Protein 2DEB (pdb70)

Solvent-accessible surface area: 50734 Å² total

Structure (mmCIF, N/CA/C/O backbone):
data_2DEB
#
_entry.id   2DEB
#
_cell.length_a   95.180
_cell.length_b   97.290
_cell.length_c   310.440
_cell.angle_alpha   90.00
_cell.angle_beta   90.00
_cell.angle_gamma   90.00
#
_symmetry.space_group_name_H-M   'C 2 2 21'
#
loop_
_entity.id
_entity.type
_entity.pdbx_description
1 polymer 'Carnitine O-palmitoyltransferase II, mitochondrial'
2 non-polymer 'COENZYME A'
3 non-polymer 'PALMITIC ACID'
4 non-polymer 'octyl beta-D-glucopyranoside'
5 water water
#
loop_
_atom_site.group_PDB
_atom_site.id
_atom_site.type_symbol
_atom_site.label_atom_id
_atom_site.label_alt_id
_atom_site.label_comp_id
_atom_site.label_asym_id
_atom_site.label_entity_id
_atom_site.label_seq_id
_atom_site.pdbx_PDB_ins_code
_atom_site.Cartn_x
_atom_site.Cartn_y
_atom_site.Cartn_z
_atom_site.occupancy
_atom_site.B_iso_or_equiv
_atom_site.auth_seq_id
_atom_site.auth_comp_id
_atom_site.auth_asym_id
_atom_site.auth_atom_id
_atom_site.pdbx_PDB_model_num
ATOM 1 N N . ASP A 1 27 ? 24.189 -26.915 61.592 1.00 45.45 32 ASP A N 1
ATOM 2 C CA . ASP A 1 27 ? 23.234 -26.491 62.664 1.00 42.31 32 ASP A CA 1
ATOM 3 C C . ASP A 1 27 ? 22.364 -25.317 62.201 1.00 39.34 32 ASP A C 1
ATOM 4 O O . ASP A 1 27 ? 22.368 -24.969 61.022 1.00 38.70 32 ASP A O 1
ATOM 9 N N . ASP A 1 28 ? 21.609 -24.721 63.125 1.00 32.03 33 ASP A N 1
ATOM 10 C CA . ASP A 1 28 ? 20.698 -23.635 62.798 1.00 30.35 33 ASP A CA 1
ATOM 11 C C . ASP A 1 28 ? 21.318 -22.261 63.051 1.00 22.92 33 ASP A C 1
ATOM 12 O O . ASP A 1 28 ? 20.601 -21.279 63.235 1.00 25.46 33 ASP A O 1
ATOM 17 N N . TYR A 1 29 ? 22.650 -22.192 63.020 1.00 22.85 34 TYR A N 1
ATOM 18 C CA . TYR A 1 29 ? 23.366 -20.926 63.211 1.00 19.83 34 TYR A CA 1
ATOM 19 C C . TYR A 1 29 ? 24.136 -20.555 61.959 1.00 20.69 34 TYR A C 1
ATOM 20 O O . TYR A 1 29 ? 24.681 -21.429 61.273 1.00 23.24 34 TYR A O 1
ATOM 29 N N . LEU A 1 30 ? 24.197 -19.258 61.671 1.00 16.03 35 LEU A N 1
ATOM 30 C CA . LEU A 1 30 ? 24.861 -18.784 60.471 1.00 15.79 35 LEU A CA 1
ATOM 31 C C . LEU A 1 30 ? 26.276 -18.255 60.748 1.00 19.37 35 LEU A C 1
ATOM 32 O O . LEU A 1 30 ? 26.944 -17.761 59.839 1.00 18.16 35 LEU A O 1
ATOM 37 N N . GLN A 1 31 ? 26.712 -18.361 62.003 1.00 17.34 36 GLN A N 1
ATOM 38 C CA . GLN A 1 31 ? 28.078 -18.037 62.388 1.00 17.57 36 GLN A CA 1
ATOM 39 C C . GLN A 1 31 ? 28.398 -18.792 63.662 1.00 16.64 36 GLN A C 1
ATOM 40 O O . GLN A 1 31 ? 27.494 -19.132 64.423 1.00 16.58 36 GLN A O 1
ATOM 46 N N . HIS A 1 32 ? 29.685 -19.053 63.885 1.00 20.13 37 HIS A N 1
ATOM 47 C CA . HIS A 1 32 ? 30.133 -19.866 65.006 1.00 19.53 37 HIS A CA 1
ATOM 48 C C . HIS A 1 32 ? 31.340 -19.212 65.689 1.00 21.84 37 HIS A C 1
ATOM 49 O O . HIS A 1 32 ? 32.428 -19.783 65.764 1.00 25.85 37 HIS A O 1
ATOM 56 N N . SER A 1 33 ? 31.132 -18.003 66.193 1.00 19.41 38 SER A N 1
ATOM 57 C CA . SER A 1 33 ? 32.194 -17.227 66.830 1.00 17.44 38 SER A CA 1
ATOM 58 C C . SER A 1 33 ? 32.705 -17.868 68.112 1.00 17.73 38 SER A C 1
ATOM 59 O O . SER A 1 33 ? 31.914 -18.171 68.989 1.00 21.03 38 SER A O 1
ATOM 62 N N . ILE A 1 34 ? 34.020 -18.046 68.225 1.00 24.95 39 ILE A N 1
ATOM 63 C CA . ILE A 1 34 ? 34.605 -18.484 69.495 1.00 23.62 39 ILE A CA 1
ATOM 64 C C . ILE A 1 34 ? 34.725 -17.320 70.496 1.00 21.71 39 ILE A C 1
ATOM 65 O O . ILE A 1 34 ? 34.809 -17.550 71.707 1.00 22.98 39 ILE A O 1
ATOM 70 N N . VAL A 1 35 ? 34.717 -16.079 69.997 1.00 20.64 40 VAL A N 1
ATOM 71 C CA . VAL A 1 35 ? 34.638 -14.898 70.853 1.00 19.17 40 VAL A CA 1
ATOM 72 C C . VAL A 1 35 ? 33.160 -14.549 71.077 1.00 16.68 40 VAL A C 1
ATOM 73 O O . VAL A 1 35 ? 32.446 -14.320 70.101 1.00 17.47 40 VAL A O 1
ATOM 77 N N . PRO A 1 36 ? 32.696 -14.527 72.345 1.00 16.06 41 PRO A N 1
ATOM 78 C CA . PRO A 1 36 ? 31.281 -14.215 72.585 1.00 14.42 41 PRO A CA 1
ATOM 79 C C . PRO A 1 36 ? 30.884 -12.903 71.931 1.00 17.15 41 PRO A C 1
ATOM 80 O O . PRO A 1 36 ? 31.628 -11.951 72.000 1.00 14.40 41 PRO A O 1
ATOM 84 N N . THR A 1 37 ? 29.704 -12.853 71.320 1.00 14.17 42 THR A N 1
ATOM 85 C CA . THR A 1 37 ? 29.268 -11.637 70.615 1.00 13.50 42 THR A CA 1
ATOM 86 C C . THR A 1 37 ? 29.517 -10.363 71.416 1.00 13.71 42 THR A C 1
ATOM 87 O O . THR A 1 37 ? 29.994 -9.354 70.862 1.00 14.11 42 THR A O 1
ATOM 99 N N . HIS A 1 39 ? 31.580 -9.715 73.892 1.00 13.05 44 HIS A N 1
ATOM 100 C CA . HIS A 1 39 ? 32.848 -9.809 74.629 1.00 14.13 44 HIS A CA 1
ATOM 101 C C . HIS A 1 39 ? 33.495 -8.475 74.970 1.00 21.17 44 HIS A C 1
ATOM 102 O O . HIS A 1 39 ? 34.174 -8.350 75.992 1.00 19.46 44 HIS A O 1
ATOM 109 N N . TYR A 1 40 ? 33.309 -7.485 74.107 1.00 13.54 45 TYR A N 1
ATOM 110 C CA . TYR A 1 40 ? 33.988 -6.189 74.227 1.00 16.71 45 TYR A CA 1
ATOM 111 C C . TYR A 1 40 ? 33.149 -5.116 74.885 1.00 17.35 45 TYR A C 1
ATOM 112 O O . TYR A 1 40 ? 33.632 -4.008 75.120 1.00 16.66 45 TYR A O 1
ATOM 121 N N . GLN A 1 41 ? 31.889 -5.412 75.168 1.00 15.52 46 GLN A N 1
ATOM 122 C CA . GLN A 1 41 ? 30.971 -4.371 75.575 1.00 15.96 46 GLN A CA 1
ATOM 123 C C . GLN A 1 41 ? 31.345 -3.703 76.898 1.00 18.36 46 GLN A C 1
ATOM 124 O O . GLN A 1 41 ? 31.177 -2.502 77.033 1.00 17.54 46 GLN A O 1
ATOM 130 N N . ASP A 1 42 ? 31.877 -4.473 77.853 1.00 17.51 47 ASP A N 1
ATOM 131 C CA . ASP A 1 42 ? 32.159 -3.942 79.186 1.00 21.01 47 ASP A CA 1
ATOM 132 C C . ASP A 1 42 ? 33.326 -2.959 79.188 1.00 22.70 47 ASP A C 1
ATOM 133 O O . ASP A 1 42 ? 33.407 -2.104 80.071 1.00 27.00 47 ASP A O 1
ATOM 138 N N . SER A 1 43 ? 34.220 -3.078 78.210 1.00 19.34 48 SER A N 1
ATOM 139 C CA . SER A 1 43 ? 35.451 -2.291 78.198 1.00 19.69 48 SER A CA 1
ATOM 140 C C . SER A 1 43 ? 35.545 -1.267 77.077 1.00 19.49 48 SER A C 1
ATOM 141 O O . SER A 1 43 ? 36.603 -0.691 76.856 1.00 19.73 48 SER A O 1
ATOM 144 N N . LEU A 1 44 ? 34.443 -1.017 76.372 1.00 17.31 49 LEU A N 1
ATOM 145 C CA . LEU A 1 44 ? 34.461 0.036 75.359 1.00 13.69 49 LEU A CA 1
ATOM 146 C C . LEU A 1 44 ? 34.773 1.404 75.983 1.00 15.11 49 LEU A C 1
ATOM 147 O O . LEU A 1 44 ? 34.297 1.721 77.094 1.00 16.40 49 LEU A O 1
ATOM 152 N N . PRO A 1 45 ? 35.566 2.217 75.274 1.00 17.49 50 PRO A N 1
ATOM 153 C CA . PRO A 1 45 ? 35.898 3.533 75.801 1.00 18.01 50 PRO A CA 1
ATOM 154 C C . PRO A 1 45 ? 34.704 4.468 75.841 1.00 19.02 50 PRO A C 1
ATOM 155 O O . PRO A 1 45 ? 33.782 4.346 75.041 1.00 17.42 50 PRO A O 1
ATOM 159 N N . ARG A 1 46 ? 34.747 5.418 76.757 1.00 19.69 51 ARG A N 1
ATOM 160 C CA . ARG A 1 46 ? 33.681 6.388 76.915 1.00 18.29 51 ARG A CA 1
ATOM 161 C C . ARG A 1 46 ? 33.675 7.424 75.799 1.00 17.71 51 ARG A C 1
ATOM 162 O O . ARG A 1 46 ? 34.734 7.871 75.352 1.00 19.91 51 ARG A O 1
ATOM 175 N N . LEU A 1 47 ? 32.471 7.823 75.381 1.00 15.49 52 LEU A N 1
ATOM 176 C CA . LEU A 1 47 ? 32.332 8.817 74.312 1.00 16.64 52 LEU A CA 1
ATOM 177 C C . LEU A 1 47 ? 32.846 10.174 74.801 1.00 14.85 52 LEU A C 1
ATOM 178 O O . LEU A 1 47 ? 32.344 10.703 75.790 1.00 17.09 52 LEU A O 1
ATOM 183 N N . PRO A 1 48 ? 33.854 10.738 74.113 1.00 16.54 53 PRO A N 1
ATOM 184 C CA . PRO A 1 48 ? 34.343 12.054 74.505 1.00 16.63 53 PRO A CA 1
ATOM 185 C C . PRO A 1 48 ? 33.338 13.168 74.329 1.00 20.86 53 PRO A C 1
ATOM 186 O O . PRO A 1 48 ? 32.469 13.093 73.459 1.00 16.92 53 PRO A O 1
ATOM 190 N N . ILE A 1 49 ? 33.468 14.190 75.168 1.00 19.21 54 ILE A N 1
ATOM 191 C CA . ILE A 1 49 ? 32.757 15.456 74.991 1.00 17.32 54 ILE A CA 1
ATOM 192 C C . ILE A 1 49 ? 33.818 16.483 74.605 1.00 20.74 54 ILE A C 1
ATOM 193 O O . ILE A 1 49 ? 34.809 16.630 75.313 1.00 17.99 54 ILE A O 1
ATOM 198 N N . PRO A 1 50 ? 33.628 17.192 73.485 1.00 14.38 55 PRO A N 1
ATOM 199 C CA . PRO A 1 50 ? 34.606 18.192 73.075 1.00 17.32 55 PRO A CA 1
ATOM 200 C C . PRO A 1 50 ? 34.765 19.349 74.067 1.00 15.16 55 PRO A C 1
ATOM 201 O O . PRO A 1 50 ? 33.888 19.585 74.888 1.00 16.75 55 PRO A O 1
ATOM 205 N N . LYS A 1 51 ? 35.891 20.049 73.970 1.00 21.23 56 LYS A N 1
ATOM 206 C CA . LYS A 1 51 ? 36.055 21.339 74.629 1.00 21.80 56 LYS A CA 1
ATOM 207 C C . LYS A 1 51 ? 35.080 22.345 74.007 1.00 19.64 56 LYS A C 1
ATOM 208 O O . LYS A 1 51 ? 34.884 22.347 72.793 1.00 17.52 56 LYS A O 1
ATOM 214 N N . LEU A 1 52 ? 34.468 23.196 74.819 1.00 18.81 57 LEU A N 1
ATOM 215 C CA . LEU A 1 52 ? 33.476 24.129 74.309 1.00 15.81 57 LEU A CA 1
ATOM 216 C C . LEU A 1 52 ? 34.079 25.074 73.270 1.00 21.59 57 LEU A C 1
ATOM 217 O O . LEU A 1 52 ? 33.445 25.349 72.261 1.00 18.33 57 LEU A O 1
ATOM 222 N N . GLU A 1 53 ? 35.309 25.543 73.500 1.00 20.29 58 GLU A N 1
ATOM 223 C CA . GLU A 1 53 ? 36.018 26.373 72.521 1.00 21.22 58 GLU A CA 1
ATOM 224 C C . GLU A 1 53 ? 36.124 25.720 71.143 1.00 19.53 58 GLU A C 1
ATOM 225 O O . GLU A 1 53 ? 35.975 26.386 70.131 1.00 18.13 58 GLU A O 1
ATOM 231 N N . ASP A 1 54 ? 36.367 24.413 71.106 1.00 17.74 59 ASP A N 1
ATOM 232 C CA . ASP A 1 54 ? 36.504 23.695 69.826 1.00 18.22 59 ASP A CA 1
ATOM 233 C C . ASP A 1 54 ? 35.154 23.596 69.133 1.00 17.05 59 ASP A C 1
ATOM 234 O O . ASP A 1 54 ? 35.062 23.790 67.922 1.00 16.68 59 ASP A O 1
ATOM 239 N N . THR A 1 55 ? 34.117 23.286 69.901 1.00 16.42 60 THR A N 1
ATOM 240 C CA . THR A 1 55 ? 32.761 23.168 69.367 1.00 15.09 60 THR A CA 1
ATOM 241 C C . THR A 1 55 ? 32.293 24.485 68.767 1.00 16.16 60 THR A C 1
ATOM 242 O O . THR A 1 55 ? 31.684 24.501 67.698 1.00 16.59 60 THR A O 1
ATOM 254 N N . LYS A 1 57 ? 34.285 26.896 67.529 1.00 16.31 62 LYS A N 1
ATOM 255 C CA . LYS A 1 57 ? 35.085 27.121 66.324 1.00 17.40 62 LYS A CA 1
ATOM 256 C C . LYS A 1 57 ? 34.571 26.272 65.157 1.00 15.87 62 LYS A C 1
ATOM 257 O O . LYS A 1 57 ? 34.496 26.734 64.026 1.00 18.55 62 LYS A O 1
ATOM 263 N N . ARG A 1 58 ? 34.222 25.025 65.447 1.00 14.78 63 ARG A N 1
ATOM 264 C CA . ARG A 1 58 ? 33.729 24.110 64.410 1.00 13.82 63 ARG A CA 1
ATOM 265 C C . ARG A 1 58 ? 32.352 24.520 63.906 1.00 17.08 63 ARG A C 1
ATOM 266 O O . ARG A 1 58 ? 32.080 24.477 62.713 1.00 14.50 63 ARG A O 1
ATOM 274 N N . TYR A 1 59 ? 31.485 24.935 64.817 1.00 13.30 64 TYR A N 1
ATOM 275 C CA . TYR A 1 59 ? 30.173 25.460 64.447 1.00 12.36 64 TYR A CA 1
ATOM 276 C C . TYR A 1 59 ? 30.353 26.647 63.501 1.00 17.73 64 TYR A C 1
ATOM 277 O O . TYR A 1 59 ? 29.705 26.716 62.457 1.00 17.87 64 TYR A O 1
ATOM 286 N N . LEU A 1 60 ? 31.239 27.577 63.856 1.00 15.62 65 LEU A N 1
ATOM 287 C CA . LEU A 1 60 ? 31.450 28.728 63.011 1.00 15.25 65 LEU A CA 1
ATOM 288 C C . LEU A 1 60 ? 32.081 28.347 61.683 1.00 15.83 65 LEU A C 1
ATOM 289 O O . LEU A 1 60 ? 31.728 28.939 60.665 1.00 17.57 65 LEU A O 1
ATOM 294 N N . ASN A 1 61 ? 33.018 27.402 61.682 1.00 15.48 66 ASN A N 1
ATOM 295 C CA . ASN A 1 61 ? 33.634 26.918 60.435 1.00 16.32 66 ASN A CA 1
ATOM 296 C C . ASN A 1 61 ? 32.587 26.369 59.461 1.00 16.76 66 ASN A C 1
ATOM 297 O O . ASN A 1 61 ? 32.670 26.617 58.257 1.00 16.71 66 ASN A O 1
ATOM 302 N N . ALA A 1 62 ? 31.609 25.647 59.994 1.00 16.18 67 ALA A N 1
ATOM 303 C CA . ALA A 1 62 ? 30.515 25.109 59.190 1.00 15.71 67 ALA A CA 1
ATOM 304 C C . ALA A 1 62 ? 29.529 26.187 58.753 1.00 16.80 67 ALA A C 1
ATOM 305 O O . ALA A 1 62 ? 28.849 26.025 57.740 1.00 16.17 67 ALA A O 1
ATOM 307 N N . GLN A 1 63 ? 29.428 27.274 59.513 1.00 14.70 68 GLN A N 1
ATOM 308 C CA . GLN A 1 63 ? 28.531 28.373 59.172 1.00 14.33 68 GLN A CA 1
ATOM 309 C C . GLN A 1 63 ? 29.134 29.265 58.089 1.00 15.59 68 GLN A C 1
ATOM 310 O O . GLN A 1 63 ? 28.404 29.899 57.342 1.00 16.89 68 GLN A O 1
ATOM 316 N N . LYS A 1 64 ? 30.462 29.320 58.010 1.00 16.23 69 LYS A N 1
ATOM 317 C CA . LYS A 1 64 ? 31.119 30.258 57.091 1.00 18.59 69 LYS A CA 1
ATOM 318 C C . LYS A 1 64 ? 30.610 30.180 55.638 1.00 16.81 69 LYS A C 1
ATOM 319 O O . LYS A 1 64 ? 30.304 31.218 55.035 1.00 17.92 69 LYS A O 1
ATOM 325 N N . PRO A 1 65 ? 30.533 28.960 55.058 1.00 17.69 70 PRO A N 1
ATOM 326 C CA . PRO A 1 65 ? 29.996 28.849 53.686 1.00 18.45 70 PRO A CA 1
ATOM 327 C C . PRO A 1 65 ? 28.506 29.175 53.526 1.00 19.66 70 PRO A C 1
ATOM 328 O O . PRO A 1 65 ? 28.055 29.420 52.401 1.00 17.92 70 PRO A O 1
ATOM 332 N N . LEU A 1 66 ? 27.754 29.168 54.627 1.00 17.69 71 LEU A N 1
ATOM 333 C CA . LEU A 1 66 ? 26.299 29.246 54.589 1.00 17.65 71 LEU A CA 1
ATOM 334 C C . LEU A 1 66 ? 25.749 30.644 54.770 1.00 19.14 71 LEU A C 1
ATOM 335 O O . LEU A 1 66 ? 24.624 30.936 54.330 1.00 20.84 71 LEU A O 1
ATOM 340 N N . LEU A 1 67 ? 26.494 31.479 55.484 1.00 19.03 72 LEU A N 1
ATOM 341 C CA . LEU A 1 67 ? 25.999 32.780 55.883 1.00 19.43 72 LEU A CA 1
ATOM 342 C C . LEU A 1 67 ? 26.705 33.884 55.122 1.00 19.18 72 LEU A C 1
ATOM 343 O O . LEU A 1 67 ? 27.880 33.764 54.777 1.00 23.09 72 LEU A O 1
ATOM 348 N N . ASP A 1 68 ? 25.993 34.976 54.888 1.00 23.44 73 ASP A N 1
ATOM 349 C CA . ASP A 1 68 ? 26.643 36.170 54.380 1.00 24.77 73 ASP A CA 1
ATOM 350 C C . ASP A 1 68 ? 27.441 36.809 55.518 1.00 24.25 73 ASP A C 1
ATOM 351 O O . ASP A 1 68 ? 27.268 36.451 56.689 1.00 22.68 73 ASP A O 1
ATOM 356 N N . ASP A 1 69 ? 28.334 37.731 55.173 1.00 26.44 74 ASP A N 1
ATOM 357 C CA . ASP A 1 69 ? 29.226 38.354 56.166 1.00 26.98 74 ASP A CA 1
ATOM 358 C C . ASP A 1 69 ? 28.487 38.942 57.379 1.00 24.64 74 ASP A C 1
ATOM 359 O O . ASP A 1 69 ? 28.924 38.769 58.514 1.00 24.33 74 ASP A O 1
ATOM 364 N N . SER A 1 70 ? 27.369 39.615 57.128 1.00 24.32 75 SER A N 1
ATOM 365 C CA . SER A 1 70 ? 26.568 40.246 58.165 1.00 26.64 75 SER A CA 1
ATOM 366 C C . SER A 1 70 ? 25.967 39.228 59.131 1.00 26.56 75 SER A C 1
ATOM 367 O O . SER A 1 70 ? 26.008 39.415 60.345 1.00 23.77 75 SER A O 1
ATOM 370 N N . GLN A 1 71 ? 25.386 38.168 58.572 1.00 22.81 76 GLN A N 1
ATOM 371 C CA . GLN A 1 71 ? 24.808 37.081 59.359 1.00 22.93 76 GLN A CA 1
ATOM 372 C C . GLN A 1 71 ? 25.888 36.387 60.175 1.00 16.90 76 GLN A C 1
ATOM 373 O O . GLN A 1 71 ? 25.680 36.070 61.354 1.00 20.02 76 GLN A O 1
ATOM 379 N N . PHE A 1 72 ? 27.032 36.147 59.553 1.00 17.22 77 PHE A N 1
ATOM 380 C CA . PHE A 1 72 ? 28.126 35.464 60.225 1.00 17.66 77 PHE A CA 1
ATOM 381 C C . PHE A 1 72 ? 28.639 36.270 61.418 1.00 18.90 77 PHE A C 1
ATOM 382 O O . PHE A 1 72 ? 28.853 35.714 62.488 1.00 20.35 77 PHE A O 1
ATOM 390 N N . ARG A 1 73 ? 28.835 37.573 61.240 1.00 22.23 78 ARG A N 1
ATOM 391 C CA . ARG A 1 73 ? 29.214 38.428 62.366 1.00 20.30 78 ARG A CA 1
ATOM 392 C C . ARG A 1 73 ? 28.216 38.366 63.524 1.00 21.09 78 ARG A C 1
ATOM 393 O O . ARG A 1 73 ? 28.617 38.344 64.689 1.00 24.51 78 ARG A O 1
ATOM 401 N N . ARG A 1 74 ? 26.923 38.333 63.213 1.00 19.83 79 ARG A N 1
ATOM 402 C CA . ARG A 1 74 ? 25.897 38.198 64.245 1.00 23.64 79 ARG A CA 1
ATOM 403 C C . ARG A 1 74 ? 26.005 36.864 64.991 1.00 20.13 79 ARG A C 1
ATOM 404 O O . ARG A 1 74 ? 25.925 36.813 66.212 1.00 22.33 79 ARG A O 1
ATOM 412 N N . THR A 1 75 ? 26.167 35.775 64.250 1.00 19.67 80 THR A N 1
ATOM 413 C CA . THR A 1 75 ? 26.303 34.458 64.864 1.00 20.59 80 THR A CA 1
ATOM 414 C C . THR A 1 75 ? 27.588 34.354 65.689 1.00 22.22 80 THR A C 1
ATOM 415 O O . THR A 1 75 ? 27.591 33.755 66.765 1.00 24.44 80 THR A O 1
ATOM 419 N N . GLU A 1 76 ? 28.656 34.960 65.190 1.00 20.46 81 GLU A N 1
ATOM 420 C CA . GLU A 1 76 ? 29.946 35.022 65.878 1.00 21.76 81 GLU A CA 1
ATOM 421 C C . GLU A 1 76 ? 29.775 35.682 67.245 1.00 21.34 81 GLU A C 1
ATOM 422 O O . GLU A 1 76 ? 30.318 35.209 68.237 1.00 23.59 81 GLU A O 1
ATOM 428 N N . ALA A 1 77 ? 28.999 36.760 67.282 1.00 24.02 82 ALA A N 1
ATOM 429 C CA . ALA A 1 77 ? 28.751 37.489 68.522 1.00 22.98 82 ALA A CA 1
ATOM 430 C C . ALA A 1 77 ? 27.944 36.649 69.500 1.00 25.44 82 ALA A C 1
ATOM 431 O O . ALA A 1 77 ? 28.239 36.631 70.694 1.00 25.89 82 ALA A O 1
ATOM 433 N N . LEU A 1 78 ? 26.942 35.923 68.999 1.00 24.64 83 LEU A N 1
ATOM 434 C CA . LEU A 1 78 ? 26.153 35.031 69.861 1.00 24.91 83 LEU A CA 1
ATOM 435 C C . LEU A 1 78 ? 27.000 33.889 70.404 1.00 18.83 83 LEU A C 1
ATOM 436 O O . LEU A 1 78 ? 26.826 33.479 71.558 1.00 20.67 83 LEU A O 1
ATOM 441 N N . CYS A 1 79 ? 27.924 33.391 69.580 1.00 19.40 84 CYS A N 1
ATOM 442 C CA . CYS A 1 79 ? 28.831 32.313 69.990 1.00 19.07 84 CYS A CA 1
ATOM 443 C C . CYS A 1 79 ? 29.748 32.757 71.127 1.00 23.09 84 CYS A C 1
ATOM 444 O O . CYS A 1 79 ? 29.976 32.015 72.078 1.00 25.63 84 CYS A O 1
ATOM 447 N N . LYS A 1 80 ? 30.261 33.979 71.009 1.00 24.89 85 LYS A N 1
ATOM 448 C CA . LYS A 1 80 ? 31.093 34.575 72.051 1.00 25.46 85 LYS A CA 1
ATOM 449 C C . LYS A 1 80 ? 30.333 34.697 73.371 1.00 23.14 85 LYS A C 1
ATOM 450 O O . LYS A 1 80 ? 30.862 34.334 74.415 1.00 27.93 85 LYS A O 1
ATOM 456 N N . ASN A 1 81 ? 29.106 35.200 73.317 1.00 21.97 86 ASN A N 1
ATOM 457 C CA . ASN A 1 81 ? 28.250 35.313 74.511 1.00 22.45 86 ASN A CA 1
ATOM 458 C C . ASN A 1 81 ? 27.903 33.944 75.112 1.00 23.26 86 ASN A C 1
ATOM 459 O O . ASN A 1 81 ? 27.892 33.766 76.327 1.00 26.11 86 ASN A O 1
ATOM 464 N N . PHE A 1 82 ? 27.612 32.974 74.251 1.00 22.01 87 PHE A N 1
ATOM 465 C CA . PHE A 1 82 ? 27.291 31.615 74.710 1.00 20.54 87 PHE A CA 1
ATOM 466 C C . PHE A 1 82 ? 28.464 30.978 75.437 1.00 20.92 87 PHE A C 1
ATOM 467 O O . PHE A 1 82 ? 28.307 30.385 76.514 1.00 20.75 87 PHE A O 1
ATOM 475 N N . GLU A 1 83 ? 29.640 31.082 74.828 1.00 19.40 88 GLU A N 1
ATOM 476 C CA . GLU A 1 83 ? 30.835 30.419 75.313 1.00 21.44 88 GLU A CA 1
ATOM 477 C C . GLU A 1 83 ? 31.308 30.988 76.652 1.00 24.46 88 GLU A C 1
ATOM 478 O O . GLU A 1 83 ? 31.941 30.281 77.425 1.00 26.56 88 GLU A O 1
ATOM 484 N N . THR A 1 84 ? 31.003 32.259 76.905 1.00 24.27 89 THR A N 1
ATOM 485 C CA . THR A 1 84 ? 31.400 32.922 78.156 1.00 26.10 89 THR A CA 1
ATOM 486 C C . THR A 1 84 ? 30.303 32.907 79.224 1.00 28.12 89 THR A C 1
ATOM 487 O O . THR A 1 84 ? 30.577 33.179 80.403 1.00 27.59 89 THR A O 1
ATOM 491 N N . GLY A 1 85 ? 29.071 32.588 78.830 1.00 21.60 90 GLY A N 1
ATOM 492 C CA . GLY A 1 85 ? 27.922 32.704 79.715 1.00 23.39 90 GLY A CA 1
ATOM 493 C C . GLY A 1 85 ? 27.166 31.404 79.893 1.00 20.33 90 GLY A C 1
ATOM 494 O O . GLY A 1 85 ? 27.689 30.447 80.456 1.00 22.75 90 GLY A O 1
ATOM 495 N N . VAL A 1 86 ? 25.931 31.372 79.412 1.00 20.34 91 VAL A N 1
ATOM 496 C CA . VAL A 1 86 ? 25.047 30.242 79.659 1.00 18.96 91 VAL A CA 1
ATOM 497 C C . VAL A 1 86 ? 25.600 28.916 79.100 1.00 17.96 91 VAL A C 1
ATOM 498 O O . VAL A 1 86 ? 25.469 27.869 79.739 1.00 16.88 91 VAL A O 1
ATOM 502 N N . GLY A 1 87 ? 26.227 28.959 77.927 1.00 18.37 92 GLY A N 1
ATOM 503 C CA . GLY A 1 87 ? 26.836 27.773 77.346 1.00 18.23 92 GLY A CA 1
ATOM 504 C C . GLY A 1 87 ? 27.956 27.217 78.191 1.00 17.32 92 GLY A C 1
ATOM 505 O O . GLY A 1 87 ? 28.053 26.012 78.372 1.00 17.10 92 GLY A O 1
ATOM 506 N N . LYS A 1 88 ? 28.808 28.096 78.723 1.00 17.38 93 LYS A N 1
ATOM 507 C CA . LYS A 1 88 ? 29.861 27.666 79.653 1.00 21.71 93 LYS A CA 1
ATOM 508 C C . LYS A 1 88 ? 29.263 26.910 80.838 1.00 14.38 93 LYS A C 1
ATOM 509 O O . LYS A 1 88 ? 29.770 25.865 81.256 1.00 15.92 93 LYS A O 1
ATOM 515 N N . GLU A 1 89 ? 28.172 27.444 81.376 1.00 17.15 94 GLU A N 1
ATOM 516 C CA . GLU A 1 89 ? 27.516 26.820 82.511 1.00 17.27 94 GLU A CA 1
ATOM 517 C C . GLU A 1 89 ? 26.833 25.492 82.170 1.00 17.40 94 GLU A C 1
ATOM 518 O O . GLU A 1 89 ? 26.974 24.503 82.893 1.00 19.43 94 GLU A O 1
ATOM 524 N N . LEU A 1 90 ? 26.121 25.451 81.051 1.00 16.16 95 LEU A N 1
ATOM 525 C CA . LEU A 1 90 ? 25.552 24.185 80.566 1.00 17.69 95 LEU A CA 1
ATOM 526 C C . LEU A 1 90 ? 26.620 23.117 80.334 1.00 14.89 95 LEU A C 1
ATOM 527 O O . LEU A 1 90 ? 26.405 21.939 80.607 1.00 17.58 95 LEU A O 1
ATOM 532 N N . HIS A 1 91 ? 27.764 23.518 79.805 1.00 15.72 96 HIS A N 1
ATOM 533 C CA . HIS A 1 91 ? 28.830 22.582 79.510 1.00 15.80 96 HIS A CA 1
ATOM 534 C C . HIS A 1 91 ? 29.421 22.006 80.799 1.00 15.22 96 HIS A C 1
ATOM 535 O O . HIS A 1 91 ? 29.647 20.798 80.916 1.00 16.81 96 HIS A O 1
ATOM 542 N N . ALA A 1 92 ? 29.648 22.887 81.769 1.00 18.54 97 ALA A N 1
ATOM 543 C CA . ALA A 1 92 ? 30.124 22.465 83.072 1.00 19.33 97 ALA A CA 1
ATOM 544 C C . ALA A 1 92 ? 29.184 21.407 83.624 1.00 16.88 97 ALA A C 1
ATOM 545 O O . ALA A 1 92 ? 29.628 20.349 84.082 1.00 18.44 97 ALA A O 1
ATOM 547 N N . HIS A 1 93 ? 27.884 21.677 83.550 1.00 18.79 98 HIS A N 1
ATOM 548 C CA . HIS A 1 93 ? 26.877 20.745 84.043 1.00 21.40 98 HIS A CA 1
ATOM 549 C C . HIS A 1 93 ? 26.793 19.451 83.224 1.00 21.48 98 HIS A C 1
ATOM 550 O O . HIS A 1 93 ? 26.617 18.374 83.783 1.00 22.58 98 HIS A O 1
ATOM 557 N N . LEU A 1 94 ? 26.926 19.552 81.902 1.00 18.39 99 LEU A N 1
ATOM 558 C CA . LEU A 1 94 ? 26.960 18.386 81.040 1.00 16.97 99 LEU A CA 1
ATOM 559 C C . LEU A 1 94 ? 28.107 17.443 81.388 1.00 16.18 99 LEU A C 1
ATOM 560 O O . LEU A 1 94 ? 27.922 16.229 81.422 1.00 17.30 99 LEU A O 1
ATOM 565 N N . LEU A 1 95 ? 29.294 18.005 81.628 1.00 18.66 100 LEU A N 1
ATOM 566 C CA . LEU A 1 95 ? 30.470 17.202 82.000 1.00 17.34 100 LEU A CA 1
ATOM 567 C C . LEU A 1 95 ? 30.286 16.520 83.345 1.00 19.70 100 LEU A C 1
ATOM 568 O O . LEU A 1 95 ? 30.618 15.344 83.495 1.00 20.65 100 LEU A O 1
ATOM 573 N N . ALA A 1 96 ? 29.746 17.257 84.309 1.00 20.47 101 ALA A N 1
ATOM 574 C CA . ALA A 1 96 ? 29.494 16.715 85.645 1.00 25.24 101 ALA A CA 1
ATOM 575 C C . ALA A 1 96 ? 28.507 15.551 85.563 1.00 22.71 101 ALA A C 1
ATOM 576 O O . ALA A 1 96 ? 28.728 14.484 86.147 1.00 26.03 101 ALA A O 1
ATOM 578 N N . GLN A 1 97 ? 27.432 15.757 84.807 1.00 19.85 102 GLN A N 1
ATOM 579 C CA . GLN A 1 97 ? 26.416 14.735 84.591 1.00 21.07 102 GLN A CA 1
ATOM 580 C C . GLN A 1 97 ? 27.023 13.503 83.930 1.00 21.66 102 GLN A C 1
ATOM 581 O O . GLN A 1 97 ? 26.732 12.358 84.319 1.00 22.99 102 GLN A O 1
ATOM 587 N N . ASP A 1 98 ? 27.898 13.726 82.953 1.00 19.39 103 ASP A N 1
ATOM 588 C CA . ASP A 1 98 ? 28.552 12.623 82.275 1.00 18.62 103 ASP A CA 1
ATOM 589 C C . ASP A 1 98 ? 29.383 11.791 83.256 1.00 21.42 103 ASP A C 1
ATOM 590 O O . ASP A 1 98 ? 29.354 10.568 83.215 1.00 21.85 103 ASP A O 1
ATOM 595 N N . LYS A 1 99 ? 30.109 12.469 84.145 1.00 23.65 104 LYS A N 1
ATOM 596 C CA . LYS A 1 99 ? 30.965 11.793 85.129 1.00 25.70 104 LYS A CA 1
ATOM 597 C C . LYS A 1 99 ? 30.161 10.975 86.158 1.00 27.21 104 LYS A C 1
ATOM 598 O O . LYS A 1 99 ? 30.679 10.021 86.745 1.00 29.40 104 LYS A O 1
ATOM 604 N N . GLN A 1 100 ? 28.897 11.334 86.352 1.00 25.55 105 GLN A N 1
ATOM 605 C CA . GLN A 1 100 ? 27.989 10.591 87.228 1.00 27.90 105 GLN A CA 1
ATOM 606 C C . GLN A 1 100 ? 27.269 9.461 86.491 1.00 30.50 105 GLN A C 1
ATOM 607 O O . GLN A 1 100 ? 26.601 8.633 87.113 1.00 31.84 105 GLN A O 1
ATOM 613 N N . ASN A 1 101 ? 27.390 9.438 85.166 1.00 24.72 106 ASN A N 1
ATOM 614 C CA . ASN A 1 101 ? 26.707 8.449 84.340 1.00 26.82 106 ASN A CA 1
ATOM 615 C C . ASN A 1 101 ? 27.677 7.749 83.391 1.00 26.55 106 ASN A C 1
ATOM 616 O O . ASN A 1 101 ? 27.436 7.647 82.187 1.00 25.43 106 ASN A O 1
ATOM 621 N N . LYS A 1 102 ? 28.773 7.240 83.952 1.00 26.97 107 LYS A N 1
ATOM 622 C CA . LYS A 1 102 ? 29.858 6.626 83.172 1.00 28.09 107 LYS A CA 1
ATOM 623 C C . LYS A 1 102 ? 29.495 5.299 82.497 1.00 25.01 107 LYS A C 1
ATOM 624 O O . LYS A 1 102 ? 30.236 4.792 81.655 1.00 28.90 107 LYS A O 1
ATOM 630 N N . HIS A 1 103 ? 28.355 4.743 82.872 1.00 28.83 108 HIS A N 1
ATOM 631 C CA . HIS A 1 103 ? 27.853 3.506 82.285 1.00 27.46 108 HIS A CA 1
ATOM 632 C C . HIS A 1 103 ? 27.274 3.713 80.892 1.00 24.36 108 HIS A C 1
ATOM 633 O O . HIS A 1 103 ? 26.978 2.749 80.195 1.00 27.40 108 HIS A O 1
ATOM 640 N N . THR A 1 104 ? 27.091 4.972 80.499 1.00 25.06 109 THR A N 1
ATOM 641 C CA . THR A 1 104 ? 26.481 5.279 79.213 1.00 19.75 109 THR A CA 1
ATOM 642 C C . THR A 1 104 ? 27.222 6.441 78.544 1.00 20.87 109 THR A C 1
ATOM 643 O O . THR A 1 104 ? 28.302 6.817 78.978 1.00 21.45 109 THR A O 1
ATOM 647 N N . SER A 1 105 ? 26.663 6.967 77.457 1.00 17.58 110 SER A N 1
ATOM 648 C CA . SER A 1 105 ? 27.211 8.148 76.799 1.00 16.67 110 SER A CA 1
ATOM 649 C C . SER A 1 105 ? 26.314 9.353 77.016 1.00 13.49 110 SER A C 1
ATOM 650 O O . SER A 1 105 ? 25.142 9.212 77.334 1.00 16.89 110 SER A O 1
ATOM 653 N N . TYR A 1 106 ? 26.873 10.553 76.835 1.00 12.72 111 TYR A N 1
ATOM 654 C CA . TYR A 1 106 ? 26.133 11.774 77.096 1.00 14.93 111 TYR A CA 1
ATOM 655 C C . TYR A 1 106 ? 25.040 11.989 76.067 1.00 15.73 111 TYR A C 1
ATOM 656 O O . TYR A 1 106 ? 24.081 12.733 76.312 1.00 17.76 111 TYR A O 1
ATOM 665 N N . ILE A 1 107 ? 25.190 11.326 74.924 1.00 13.81 112 ILE A N 1
ATOM 666 C CA . ILE A 1 107 ? 24.332 11.602 73.768 1.00 11.59 112 ILE A CA 1
ATOM 667 C C . ILE A 1 107 ? 23.181 10.609 73.562 1.00 15.00 112 ILE A C 1
ATOM 668 O O . ILE A 1 107 ? 22.168 10.970 72.977 1.00 15.34 112 ILE A O 1
ATOM 673 N N . SER A 1 108 ? 23.328 9.383 74.045 1.00 13.93 113 SER A N 1
ATOM 674 C CA . SER A 1 108 ? 22.379 8.325 73.654 1.00 13.54 113 SER A CA 1
ATOM 675 C C . SER A 1 108 ? 20.954 8.607 74.102 1.00 14.81 113 SER A C 1
ATOM 676 O O . SER A 1 108 ? 20.019 8.466 73.311 1.00 13.96 113 SER A O 1
ATOM 679 N N . GLY A 1 109 ? 20.783 8.989 75.366 1.00 15.90 114 GLY A N 1
ATOM 680 C CA . GLY A 1 109 ? 19.476 9.327 75.889 1.00 15.85 114 GLY A CA 1
ATOM 681 C C . GLY A 1 109 ? 18.823 10.479 75.145 1.00 14.23 114 GLY A C 1
ATOM 682 O O . GLY A 1 109 ? 17.695 10.336 74.655 1.00 16.39 114 GLY A O 1
ATOM 683 N N . PRO A 1 110 ? 19.504 11.635 75.078 1.00 15.36 115 PRO A N 1
ATOM 684 C CA . PRO A 1 110 ? 18.994 12.784 74.323 1.00 16.08 115 PRO A CA 1
ATOM 685 C C . PRO A 1 110 ? 18.615 12.426 72.891 1.00 15.52 115 PRO A C 1
ATOM 686 O O . PRO A 1 110 ? 17.611 12.913 72.397 1.00 16.88 115 PRO A O 1
ATOM 690 N N . TRP A 1 111 ? 19.407 11.569 72.250 1.00 14.32 116 TRP A N 1
ATOM 691 C CA . TRP A 1 111 ? 19.138 11.191 70.854 1.00 16.49 116 TRP A CA 1
ATOM 692 C C . TRP A 1 111 ? 17.878 10.326 70.742 1.00 18.09 116 TRP A C 1
ATOM 693 O O . TRP A 1 111 ? 16.998 10.643 69.924 1.00 16.16 116 TRP A O 1
ATOM 704 N N . PHE A 1 112 ? 17.789 9.249 71.535 1.00 15.65 117 PHE A N 1
ATOM 705 C CA . PHE A 1 112 ? 16.553 8.441 71.570 1.00 15.15 117 PHE A CA 1
ATOM 706 C C . PHE A 1 112 ? 15.339 9.332 71.834 1.00 18.37 117 PHE A C 1
ATOM 707 O O . PHE A 1 112 ? 14.281 9.159 71.222 1.00 16.37 117 PHE A O 1
ATOM 715 N N . ASP A 1 113 ? 15.482 10.260 72.780 1.00 16.7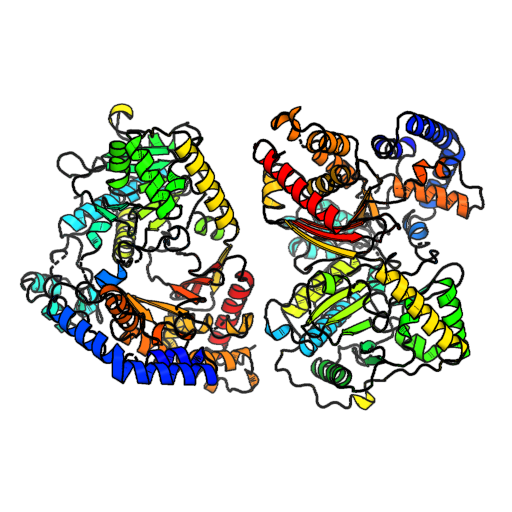0 118 ASP A N 1
ATOM 716 C CA . ASP A 1 113 ? 14.379 11.114 73.214 1.00 18.02 118 ASP A CA 1
ATOM 717 C C . ASP A 1 113 ? 13.870 11.940 72.054 1.00 20.72 118 ASP A C 1
ATOM 718 O O . ASP A 1 113 ? 12.664 12.085 71.881 1.00 18.48 118 ASP A O 1
ATOM 731 N N . TYR A 1 115 ? 13.851 11.367 68.809 1.00 17.18 120 TYR A N 1
ATOM 732 C CA . TYR A 1 115 ? 13.106 10.629 67.814 1.00 16.99 120 TYR A CA 1
ATOM 733 C C . TYR A 1 115 ? 11.864 9.978 68.388 1.00 14.06 120 TYR A C 1
ATOM 734 O O . TYR A 1 115 ? 10.841 9.938 67.726 1.00 15.35 120 TYR A O 1
ATOM 743 N N . LEU A 1 116 ? 11.907 9.556 69.645 1.00 14.54 121 LEU A N 1
ATOM 744 C CA . LEU A 1 116 ? 10.703 8.994 70.258 1.00 16.31 121 LEU A CA 1
ATOM 745 C C . LEU A 1 116 ? 9.658 10.057 70.597 1.00 14.72 121 LEU A C 1
ATOM 746 O O . LEU A 1 116 ? 8.463 9.772 70.586 1.00 14.98 121 LEU A O 1
ATOM 751 N N . THR A 1 117 ? 10.090 11.292 70.837 1.00 14.02 122 THR A N 1
ATOM 752 C CA . THR A 1 117 ? 9.163 12.390 71.122 1.00 12.81 122 THR A CA 1
ATOM 753 C C . THR A 1 117 ? 8.568 12.986 69.850 1.00 14.01 122 THR A C 1
ATOM 754 O O . THR A 1 117 ? 7.453 13.499 69.889 1.00 16.72 122 THR A O 1
ATOM 761 N N . ALA A 1 118 ? 9.292 12.906 68.736 1.00 14.56 123 ALA A N 1
ATOM 762 C CA . ALA A 1 118 ? 8.816 13.447 67.462 1.00 15.77 123 ALA A CA 1
ATOM 763 C C . ALA A 1 118 ? 7.422 12.918 67.128 1.00 13.91 123 ALA A C 1
ATOM 764 O O . ALA A 1 118 ? 7.188 11.720 67.211 1.00 16.84 123 ALA A O 1
ATOM 766 N N . ARG A 1 119 ? 6.496 13.808 66.774 1.00 13.50 124 ARG A N 1
ATOM 767 C CA . ARG A 1 119 ? 5.106 13.408 66.524 1.00 15.00 124 ARG A CA 1
ATOM 768 C C . ARG A 1 119 ? 4.804 13.176 65.037 1.00 14.56 124 ARG A C 1
ATOM 769 O O . ARG A 1 119 ? 3.760 12.650 64.684 1.00 15.23 124 ARG A O 1
ATOM 777 N N . ASP A 1 120 ? 5.720 13.558 64.161 1.00 12.34 125 ASP A N 1
ATOM 778 C CA . ASP A 1 120 ? 5.520 13.366 62.734 1.00 13.61 125 ASP A CA 1
ATOM 779 C C . ASP A 1 120 ? 5.394 11.883 62.364 1.00 12.82 125 ASP A C 1
ATOM 780 O O . ASP A 1 120 ? 5.952 11.025 63.038 1.00 14.65 125 ASP A O 1
ATOM 785 N N . SER A 1 121 ? 4.677 11.600 61.282 1.00 13.64 126 SER A N 1
ATOM 786 C CA . SER A 1 121 ? 4.644 10.252 60.721 1.00 12.65 126 SER A CA 1
ATOM 787 C C . SER A 1 121 ? 6.055 9.715 60.562 1.00 13.97 126 SER A C 1
ATOM 788 O O . SER A 1 121 ? 6.962 10.433 60.141 1.00 14.00 126 SER A O 1
ATOM 791 N N . ILE A 1 122 ? 6.258 8.443 60.878 1.00 11.92 127 ILE A N 1
ATOM 792 C CA . ILE A 1 122 ? 7.569 7.845 60.674 1.00 11.95 127 ILE A CA 1
ATOM 793 C C . ILE A 1 122 ? 7.832 7.545 59.198 1.00 12.10 127 ILE A C 1
ATOM 794 O O . ILE A 1 122 ? 8.980 7.419 58.793 1.00 15.16 127 ILE A O 1
ATOM 799 N N . VAL A 1 123 ? 6.768 7.424 58.407 1.00 14.12 128 VAL A N 1
ATOM 800 C CA . VAL A 1 123 ? 6.888 7.131 56.979 1.00 11.38 128 VAL A CA 1
ATOM 801 C C . VAL A 1 123 ? 7.430 8.395 56.310 1.00 11.98 128 VAL A C 1
ATOM 802 O O . VAL A 1 123 ? 6.952 9.512 56.579 1.00 12.24 128 VAL A O 1
ATOM 806 N N . LEU A 1 124 ? 8.426 8.216 55.447 1.00 11.60 129 LEU A N 1
ATOM 807 C CA . LEU A 1 124 ? 9.121 9.309 54.742 1.00 11.70 129 LEU A CA 1
ATOM 808 C C . LEU A 1 124 ? 10.011 10.129 55.673 1.00 13.63 129 LEU A C 1
ATOM 809 O O . LEU A 1 124 ? 11.199 10.285 55.409 1.00 14.52 129 LEU A O 1
ATOM 814 N N . ASN A 1 125 ? 9.472 10.650 56.767 1.00 10.85 130 ASN A N 1
ATOM 815 C CA . ASN A 1 125 ? 10.279 11.530 57.606 1.00 12.21 130 ASN A CA 1
ATOM 816 C C . ASN A 1 125 ? 11.482 10.804 58.183 1.00 13.88 130 ASN A C 1
ATOM 817 O O . ASN A 1 125 ? 12.547 11.397 58.307 1.00 15.99 130 ASN A O 1
ATOM 822 N N . PHE A 1 126 ? 11.326 9.518 58.523 1.00 11.61 131 PHE A N 1
ATOM 823 C CA . PHE A 1 126 ? 12.370 8.814 59.255 1.00 13.44 131 PHE A CA 1
ATOM 824 C C . PHE A 1 126 ? 12.761 7.435 58.722 1.00 13.89 131 PHE A C 1
ATOM 825 O O . PHE A 1 126 ? 13.955 7.155 58.591 1.00 16.94 131 PHE A O 1
ATOM 833 N N . ASN A 1 127 ? 11.791 6.588 58.383 1.00 12.58 132 ASN A N 1
ATOM 834 C CA . ASN A 1 127 ? 12.093 5.203 57.995 1.00 11.14 132 ASN A CA 1
ATOM 835 C C . ASN A 1 127 ? 12.723 5.119 56.608 1.00 10.86 132 ASN A C 1
ATOM 836 O O . ASN A 1 127 ? 12.123 5.564 55.639 1.00 13.73 132 ASN A O 1
ATOM 841 N N . PRO A 1 128 ? 13.923 4.555 56.499 1.00 9.53 133 PRO A N 1
ATOM 842 C CA . PRO A 1 128 ? 14.516 4.357 55.185 1.00 10.25 133 PRO A CA 1
ATOM 843 C C . PRO A 1 128 ? 14.427 2.900 54.724 1.00 9.20 133 PRO A C 1
ATOM 844 O O . PRO A 1 128 ? 13.871 2.062 55.427 1.00 13.48 133 PRO A O 1
ATOM 848 N N . PHE A 1 129 ? 15.009 2.585 53.577 1.00 10.19 134 PHE A N 1
ATOM 849 C CA . PHE A 1 129 ? 15.120 1.186 53.147 1.00 9.71 134 PHE A CA 1
ATOM 850 C C . PHE A 1 129 ? 16.496 0.880 52.567 1.00 9.23 134 PHE A C 1
ATOM 851 O O . PHE A 1 129 ? 17.185 1.770 52.066 1.00 10.93 134 PHE A O 1
ATOM 867 N N . ALA A 1 131 ? 17.677 -2.242 49.747 1.00 9.91 136 ALA A N 1
ATOM 868 C CA . ALA A 1 131 ? 17.229 -3.364 48.926 1.00 11.20 136 ALA A CA 1
ATOM 869 C C . ALA A 1 131 ? 18.360 -4.337 48.690 1.00 12.43 136 ALA A C 1
ATOM 870 O O . ALA A 1 131 ? 19.513 -3.929 48.483 1.00 12.03 136 ALA A O 1
ATOM 872 N N . PHE A 1 132 ? 18.032 -5.629 48.739 1.00 11.17 137 PHE A N 1
ATOM 873 C CA . PHE A 1 132 ? 19.001 -6.668 48.423 1.00 12.23 137 PHE A CA 1
ATOM 874 C C . PHE A 1 132 ? 19.283 -6.759 46.938 1.00 12.51 137 PHE A C 1
ATOM 875 O O . PHE A 1 132 ? 18.395 -6.577 46.095 1.00 11.70 137 PHE A O 1
ATOM 883 N N . ASN A 1 133 ? 20.516 -7.139 46.634 1.00 12.92 138 ASN A N 1
ATOM 884 C CA . ASN A 1 133 ? 20.831 -7.664 45.313 1.00 14.10 138 ASN A CA 1
ATOM 885 C C . ASN A 1 133 ? 20.043 -8.945 45.128 1.00 11.01 138 ASN A C 1
ATOM 886 O O . ASN A 1 133 ? 19.633 -9.575 46.117 1.00 12.92 138 ASN A O 1
ATOM 891 N N . PRO A 1 134 ? 19.798 -9.338 43.877 1.00 11.75 139 PRO A N 1
ATOM 892 C CA . PRO A 1 134 ? 19.120 -10.625 43.724 1.00 12.48 139 PRO A CA 1
ATOM 893 C C . PRO A 1 134 ? 20.009 -11.776 44.157 1.00 11.98 139 PRO A C 1
ATOM 894 O O . PRO A 1 134 ? 21.238 -11.628 44.246 1.00 15.34 139 PRO A O 1
ATOM 898 N N . ASP A 1 135 ? 19.420 -12.949 44.388 1.00 12.46 140 ASP A N 1
ATOM 899 C CA . ASP A 1 135 ? 20.238 -14.150 44.464 1.00 14.18 140 ASP A CA 1
ATOM 900 C C . ASP A 1 135 ? 20.900 -14.295 43.083 1.00 12.13 140 ASP A C 1
ATOM 901 O O . ASP A 1 135 ? 20.206 -14.216 42.061 1.00 13.80 140 ASP A O 1
ATOM 906 N N . PRO A 1 136 ? 22.239 -14.456 43.047 1.00 14.13 141 PRO A N 1
ATOM 907 C CA . PRO A 1 136 ? 22.926 -14.622 41.757 1.00 16.73 141 PRO A CA 1
ATOM 908 C C . PRO A 1 136 ? 22.492 -15.829 40.931 1.00 16.70 141 PRO A C 1
ATOM 909 O O . PRO A 1 136 ? 22.817 -15.880 39.734 1.00 16.33 141 PRO A O 1
ATOM 913 N N . LYS A 1 137 ? 21.808 -16.786 41.561 1.00 15.82 142 LYS A N 1
ATOM 914 C CA . LYS A 1 137 ? 21.190 -17.903 40.844 1.00 14.88 142 LYS A CA 1
ATOM 915 C C . LYS A 1 137 ? 19.760 -17.519 40.505 1.00 14.60 142 LYS A C 1
ATOM 916 O O . LYS A 1 137 ? 18.919 -17.347 41.394 1.00 14.19 142 LYS A O 1
ATOM 922 N N . SER A 1 138 ? 19.484 -17.353 39.219 1.00 12.50 143 SER A N 1
ATOM 923 C CA . SER A 1 138 ? 18.204 -16.811 38.759 1.00 12.97 143 SER A CA 1
ATOM 924 C C . SER A 1 138 ? 16.966 -17.442 39.409 1.00 12.96 143 SER A C 1
ATOM 925 O O . SER A 1 138 ? 16.058 -16.718 39.874 1.00 14.25 143 SER A O 1
ATOM 928 N N . GLU A 1 139 ? 16.909 -18.769 39.437 1.00 14.43 144 GLU A N 1
ATOM 929 C CA . GLU A 1 139 ? 15.679 -19.462 39.848 1.00 14.52 144 GLU A CA 1
ATOM 930 C C . GLU A 1 139 ? 15.364 -19.324 41.332 1.00 13.60 144 GLU A C 1
ATOM 931 O O . GLU A 1 139 ? 14.217 -19.503 41.739 1.00 16.72 144 GLU A O 1
ATOM 937 N N . TYR A 1 140 ? 16.360 -18.945 42.131 1.00 13.72 145 TYR A N 1
ATOM 938 C CA . TYR A 1 140 ? 16.158 -18.728 43.564 1.00 13.33 145 TYR A CA 1
ATOM 939 C C . TYR A 1 140 ? 15.446 -17.416 43.857 1.00 14.76 145 TYR A C 1
ATOM 940 O O . TYR A 1 140 ? 15.140 -17.145 45.007 1.00 14.60 145 TYR A O 1
ATOM 949 N N . ASN A 1 141 ? 15.178 -16.616 42.837 1.00 12.32 146 ASN A N 1
ATOM 950 C CA . ASN A 1 141 ? 14.410 -15.389 43.009 1.00 13.63 146 ASN A CA 1
ATOM 951 C C . ASN A 1 141 ? 12.886 -15.571 42.859 1.00 13.77 146 ASN A C 1
ATOM 952 O O . ASN A 1 141 ? 12.144 -14.591 42.861 1.00 15.37 146 ASN A O 1
ATOM 957 N N . ASP A 1 142 ? 12.426 -16.816 42.735 1.00 16.18 147 ASP A N 1
ATOM 958 C CA . ASP A 1 142 ? 11.009 -17.137 42.899 1.00 16.65 147 ASP A CA 1
ATOM 959 C C . ASP A 1 142 ? 10.520 -16.576 44.243 1.00 16.11 147 ASP A C 1
ATOM 960 O O . ASP A 1 142 ? 11.214 -16.685 45.244 1.00 16.71 147 ASP A O 1
ATOM 965 N N . GLN A 1 143 ? 9.337 -15.973 44.272 1.00 14.87 148 GLN A N 1
ATOM 966 C CA . GLN A 1 143 ? 8.866 -15.312 45.503 1.00 13.16 148 GLN A CA 1
ATOM 967 C C . GLN A 1 143 ? 8.749 -16.230 46.707 1.00 13.79 148 GLN A C 1
ATOM 968 O O . GLN A 1 143 ? 9.245 -15.908 47.789 1.00 13.29 148 GLN A O 1
ATOM 974 N N . LEU A 1 144 ? 8.104 -17.373 46.544 1.00 14.00 149 LEU A N 1
ATOM 975 C CA . LEU A 1 144 ? 7.948 -18.294 47.656 1.00 11.53 149 LEU A CA 1
ATOM 976 C C . LEU A 1 144 ? 9.299 -18.797 48.122 1.00 12.67 149 LEU A C 1
ATOM 977 O O . LEU A 1 144 ? 9.558 -18.883 49.328 1.00 12.53 149 LEU A O 1
ATOM 982 N N . THR A 1 145 ? 10.163 -19.124 47.167 1.00 12.15 150 THR A N 1
ATOM 983 C CA . THR A 1 145 ? 11.478 -19.662 47.473 1.00 11.12 150 THR A CA 1
ATOM 984 C C . THR A 1 145 ? 12.273 -18.636 48.273 1.00 11.40 150 THR A C 1
ATOM 985 O O . THR A 1 145 ? 12.799 -18.929 49.363 1.00 12.95 150 THR A O 1
ATOM 989 N N . ARG A 1 146 ? 12.317 -17.429 47.746 1.00 13.03 151 ARG A N 1
ATOM 990 C CA . ARG A 1 146 ? 13.127 -16.382 48.365 1.00 12.92 151 ARG A CA 1
ATOM 991 C C . ARG A 1 146 ? 12.580 -15.919 49.698 1.00 13.32 151 ARG A C 1
ATOM 992 O O . ARG A 1 146 ? 13.348 -15.666 50.639 1.00 13.75 151 ARG A O 1
ATOM 1000 N N . ALA A 1 147 ? 11.262 -15.790 49.791 1.00 12.71 152 ALA A N 1
ATOM 1001 C CA . ALA A 1 147 ? 10.661 -15.447 51.071 1.00 12.68 152 ALA A CA 1
ATOM 1002 C C . ALA A 1 147 ? 10.972 -16.474 52.148 1.00 11.32 152 ALA A C 1
ATOM 1003 O O . ALA A 1 147 ? 11.255 -16.122 53.292 1.00 11.02 152 ALA A O 1
ATOM 1005 N N . THR A 1 148 ? 10.903 -17.753 51.792 1.00 10.05 153 THR A N 1
ATOM 1006 C CA . THR A 1 148 ? 11.267 -18.825 52.700 1.00 11.16 153 THR A CA 1
ATOM 1007 C C . THR A 1 148 ? 12.739 -18.708 53.092 1.00 9.74 153 THR A C 1
ATOM 1008 O O . THR A 1 148 ? 13.066 -18.726 54.268 1.00 12.01 153 THR A O 1
ATOM 1012 N N . ASN A 1 149 ? 13.615 -18.564 52.109 1.00 11.99 154 ASN A N 1
ATOM 1013 C CA . ASN A 1 149 ? 15.046 -18.530 52.415 1.00 11.28 154 ASN A CA 1
ATOM 1014 C C . ASN A 1 149 ? 15.487 -17.328 53.211 1.00 12.98 154 ASN A C 1
ATOM 1015 O O . ASN A 1 149 ? 16.343 -17.458 54.095 1.00 12.72 154 ASN A O 1
ATOM 1020 N N . LEU A 1 150 ? 14.937 -16.164 52.890 1.00 12.22 155 LEU A N 1
ATOM 1021 C CA . LEU A 1 150 ? 15.267 -14.953 53.663 1.00 10.47 155 LEU A CA 1
ATOM 1022 C C . LEU A 1 150 ? 14.726 -15.060 55.081 1.00 13.56 155 LEU A C 1
ATOM 1023 O O . LEU A 1 150 ? 15.389 -14.700 56.031 1.00 11.67 155 LEU A O 1
ATOM 1028 N N . THR A 1 151 ? 13.513 -15.572 55.232 1.00 12.04 156 THR A N 1
ATOM 1029 C CA . THR A 1 151 ? 12.927 -15.771 56.553 1.00 12.45 156 THR A CA 1
ATOM 1030 C C . THR A 1 151 ? 13.749 -16.725 57.406 1.00 13.46 156 THR A C 1
ATOM 1031 O O . THR A 1 151 ? 14.060 -16.411 58.540 1.00 15.09 156 THR A O 1
ATOM 1035 N N . VAL A 1 152 ? 14.118 -17.886 56.860 1.00 13.16 157 VAL A N 1
ATOM 1036 C CA . VAL A 1 152 ? 14.908 -18.851 57.596 1.00 13.23 157 VAL A CA 1
ATOM 1037 C C . VAL A 1 152 ? 16.269 -18.240 57.989 1.00 12.40 157 VAL A C 1
ATOM 1038 O O . VAL A 1 152 ? 16.711 -18.401 59.118 1.00 13.44 157 VAL A O 1
ATOM 1042 N N . SER A 1 153 ? 16.920 -17.545 57.056 1.00 10.41 158 SER A N 1
ATOM 1043 C CA . SER A 1 153 ? 18.202 -16.873 57.341 1.00 12.43 158 SER A CA 1
ATOM 1044 C C . SER A 1 153 ? 18.070 -15.834 58.448 1.00 11.81 158 SER A C 1
ATOM 1045 O O . SER A 1 153 ? 18.930 -15.738 59.330 1.00 12.27 158 SER A O 1
ATOM 1048 N N . ALA A 1 154 ? 16.981 -15.068 58.415 1.00 11.55 159 ALA A N 1
ATOM 1049 C CA . ALA A 1 154 ? 16.687 -14.093 59.470 1.00 12.48 159 ALA A CA 1
ATOM 1050 C C . ALA A 1 154 ? 16.538 -14.758 60.835 1.00 12.33 159 ALA A C 1
ATOM 1051 O O . ALA A 1 154 ? 17.042 -14.266 61.846 1.00 13.64 159 ALA A O 1
ATOM 1053 N N . VAL A 1 155 ? 15.811 -15.868 60.885 1.00 10.42 160 VAL A N 1
ATOM 1054 C CA . VAL A 1 155 ? 15.627 -16.586 62.151 1.00 12.87 160 VAL A CA 1
ATOM 1055 C C . VAL A 1 155 ? 16.955 -17.247 62.622 1.00 10.07 160 VAL A C 1
ATOM 1056 O O . VAL A 1 155 ? 17.249 -17.283 63.817 1.00 12.89 160 VAL A O 1
ATOM 1060 N N . ARG A 1 156 ? 17.762 -17.751 61.677 1.00 11.24 161 ARG A N 1
ATOM 1061 C CA . ARG A 1 156 ? 19.130 -18.202 61.974 1.00 10.96 161 ARG A CA 1
ATOM 1062 C C . ARG A 1 156 ? 19.950 -17.054 62.589 1.00 12.90 161 ARG A C 1
ATOM 1063 O O . ARG A 1 156 ? 20.680 -17.252 63.554 1.00 13.89 161 ARG A O 1
ATOM 1077 N N . PHE A 1 157 ? 19.805 -15.853 62.051 1.00 13.71 162 PHE A N 1
ATOM 1078 C CA . PHE A 1 157 ? 20.532 -14.711 62.603 1.00 13.28 162 PHE A CA 1
ATOM 1079 C C . PHE A 1 157 ? 20.126 -14.474 64.060 1.00 11.72 162 PHE A C 1
ATOM 1080 O O . PHE A 1 157 ? 20.971 -14.262 64.917 1.00 13.36 162 PHE A O 1
ATOM 1088 N N . LEU A 1 158 ? 18.821 -14.481 64.314 1.00 12.17 163 LEU A N 1
ATOM 1089 C CA . LEU A 1 158 ? 18.254 -14.321 65.650 1.00 12.11 163 LEU A CA 1
ATOM 1090 C C . LEU A 1 158 ? 18.884 -15.326 66.615 1.00 11.07 163 LEU A C 1
ATOM 1091 O O . LEU A 1 158 ? 19.379 -14.936 67.674 1.00 14.02 163 LEU A O 1
ATOM 1096 N N . LYS A 1 159 ? 18.881 -16.609 66.244 1.00 13.16 164 LYS A N 1
ATOM 1097 C CA . LYS A 1 159 ? 19.440 -17.643 67.093 1.00 13.60 164 LYS A CA 1
ATOM 1098 C C . LYS A 1 159 ? 20.945 -17.449 67.318 1.00 13.17 164 LYS A C 1
ATOM 1099 O O . LYS A 1 159 ? 21.448 -17.617 68.430 1.00 15.74 164 LYS A O 1
ATOM 1105 N N . THR A 1 160 ? 21.663 -17.101 66.259 1.00 11.52 165 THR A N 1
ATOM 1106 C CA . THR A 1 160 ? 23.109 -16.869 66.339 1.00 13.96 165 THR A CA 1
ATOM 1107 C C . THR A 1 160 ? 23.432 -15.703 67.294 1.00 13.52 165 THR A C 1
ATOM 1108 O O . THR A 1 160 ? 24.355 -15.786 68.098 1.00 14.28 165 THR A O 1
ATOM 1112 N N . LEU A 1 161 ? 22.681 -14.613 67.183 1.00 12.90 166 LEU A N 1
ATOM 1113 C CA . LEU A 1 161 ? 22.840 -13.467 68.083 1.00 12.52 166 LEU A CA 1
ATOM 1114 C C . LEU A 1 161 ? 22.546 -13.886 69.529 1.00 13.44 166 LEU A C 1
ATOM 1115 O O . LEU A 1 161 ? 23.324 -13.587 70.446 1.00 15.33 166 LEU A O 1
ATOM 1120 N N . GLN A 1 162 ? 21.452 -14.618 69.722 1.00 14.27 167 GLN A N 1
ATOM 1121 C CA . GLN A 1 162 ? 21.028 -14.966 71.075 1.00 18.06 167 GLN A CA 1
ATOM 1122 C C . GLN A 1 162 ? 21.970 -15.999 71.705 1.00 16.40 167 GLN A C 1
ATOM 1123 O O . GLN A 1 162 ? 22.137 -16.018 72.925 1.00 19.13 167 GLN A O 1
ATOM 1129 N N . ALA A 1 163 ? 22.624 -16.797 70.875 1.00 14.57 168 ALA A N 1
ATOM 1130 C CA . ALA A 1 163 ? 23.608 -17.795 71.335 1.00 16.57 168 ALA A CA 1
ATOM 1131 C C . ALA A 1 163 ? 24.964 -17.187 71.663 1.00 18.93 168 ALA A C 1
ATOM 1132 O O . ALA A 1 163 ? 25.835 -17.862 72.207 1.00 19.23 168 ALA A O 1
ATOM 1134 N N . GLY A 1 164 ? 25.170 -15.923 71.304 1.00 14.93 169 GLY A N 1
ATOM 1135 C CA . GLY A 1 164 ? 26.486 -15.333 71.418 1.00 13.58 169 GLY A CA 1
ATOM 1136 C C . GLY A 1 164 ? 27.479 -15.848 70.392 1.00 14.62 169 GLY A C 1
ATOM 1137 O O . GLY A 1 164 ? 28.684 -15.694 70.564 1.00 17.02 169 GLY A O 1
ATOM 1138 N N . LEU A 1 165 ? 26.964 -16.432 69.304 1.00 14.20 170 LEU A N 1
ATOM 1139 C CA . LEU A 1 165 ? 27.761 -17.009 68.233 1.00 15.13 170 LEU A CA 1
ATOM 1140 C C . LEU A 1 165 ? 27.970 -16.062 67.054 1.00 13.60 170 LEU A C 1
ATOM 1141 O O . LEU A 1 165 ? 28.717 -16.385 66.120 1.00 16.56 170 LEU A O 1
ATOM 1146 N N . LEU A 1 166 ? 27.345 -14.887 67.099 1.00 14.18 171 LEU A N 1
ATOM 1147 C CA . LEU A 1 166 ? 27.616 -13.860 66.090 1.00 15.55 171 LEU A CA 1
ATOM 1148 C C . LEU A 1 166 ? 28.965 -13.230 66.390 1.00 12.17 171 LEU A C 1
ATOM 1149 O O . LEU A 1 166 ? 29.201 -12.851 67.525 1.00 13.01 171 LEU A O 1
ATOM 1154 N N . GLU A 1 167 ? 29.840 -13.102 65.400 1.00 13.84 172 GLU A N 1
ATOM 1155 C CA . GLU A 1 167 ? 31.139 -12.457 65.657 1.00 14.93 172 GLU A CA 1
ATOM 1156 C C . GLU A 1 167 ? 30.916 -11.025 66.131 1.00 14.07 172 GLU A C 1
ATOM 1157 O O . GLU A 1 167 ? 30.051 -10.315 65.606 1.00 15.96 172 GLU A O 1
ATOM 1163 N N . PRO A 1 168 ? 31.663 -10.594 67.152 1.00 14.68 173 PRO A N 1
ATOM 1164 C CA . PRO A 1 168 ? 31.584 -9.190 67.541 1.00 15.24 173 PRO A CA 1
ATOM 1165 C C . PRO A 1 168 ? 31.812 -8.232 66.383 1.00 13.88 173 PRO A C 1
ATOM 1166 O O . PRO A 1 168 ? 32.605 -8.507 65.486 1.00 16.37 173 PRO A O 1
ATOM 1170 N N . GLU A 1 169 ? 31.090 -7.119 66.407 1.00 14.62 174 GLU A N 1
ATOM 1171 C CA . GLU A 1 169 ? 31.271 -6.065 65.439 1.00 14.87 174 GLU A CA 1
ATOM 1172 C C . GLU A 1 169 ? 32.564 -5.364 65.781 1.00 15.21 174 GLU A C 1
ATOM 1173 O O . GLU A 1 169 ? 32.744 -4.899 66.904 1.00 14.75 174 GLU A O 1
ATOM 1179 N N . VAL A 1 170 ? 33.466 -5.298 64.807 1.00 16.95 175 VAL A N 1
ATOM 1180 C CA . VAL A 1 170 ? 34.787 -4.735 65.020 1.00 18.87 175 VAL A CA 1
ATOM 1181 C C . VAL A 1 170 ? 35.233 -4.039 63.745 1.00 20.68 175 VAL A C 1
ATOM 1182 O O . VAL A 1 170 ? 35.112 -4.609 62.662 1.00 22.65 175 VAL A O 1
ATOM 1186 N N . PHE A 1 171 ? 35.727 -2.806 63.884 1.00 20.60 176 PHE A N 1
ATOM 1187 C CA . PHE A 1 171 ? 36.340 -2.095 62.773 1.00 25.19 176 PHE A CA 1
ATOM 1188 C C . PHE A 1 171 ? 37.841 -2.320 62.835 1.00 27.19 176 PHE A C 1
ATOM 1189 O O . PHE A 1 171 ? 38.478 -1.950 63.817 1.00 26.80 176 PHE A O 1
ATOM 1197 N N . HIS A 1 172 ? 38.401 -2.920 61.788 1.00 30.28 177 HIS A N 1
ATOM 1198 C CA . HIS A 1 172 ? 39.833 -3.210 61.743 1.00 30.75 177 HIS A CA 1
ATOM 1199 C C . HIS A 1 172 ? 40.553 -2.224 60.838 1.00 34.99 177 HIS A C 1
ATOM 1200 O O . HIS A 1 172 ? 40.060 -1.890 59.762 1.00 37.82 177 HIS A O 1
ATOM 1207 N N . LEU A 1 173 ? 41.712 -1.753 61.281 1.00 35.73 178 LEU A N 1
ATOM 1208 C CA . LEU A 1 173 ? 42.592 -0.975 60.412 1.00 41.68 178 LEU A CA 1
ATOM 1209 C C . LEU A 1 173 ? 43.484 -1.925 59.621 1.00 44.18 178 LEU A C 1
ATOM 1210 O O . LEU A 1 173 ? 43.800 -1.662 58.461 1.00 49.34 178 LEU A O 1
ATOM 1215 N N . ASN A 1 174 ? 43.881 -3.027 60.253 1.00 45.43 179 ASN A N 1
ATOM 1216 C CA . ASN A 1 174 ? 44.641 -4.083 59.586 1.00 47.02 179 ASN A CA 1
ATOM 1217 C C . ASN A 1 174 ? 43.986 -5.447 59.811 1.00 44.30 179 ASN A C 1
ATOM 1218 O O . ASN A 1 174 ? 44.368 -6.173 60.732 1.00 46.21 179 ASN A O 1
ATOM 1223 N N . PRO A 1 175 ? 42.998 -5.802 58.965 1.00 42.66 180 PRO A N 1
ATOM 1224 C CA . PRO A 1 175 ? 42.300 -7.087 59.063 1.00 44.65 180 PRO A CA 1
ATOM 1225 C C . PRO A 1 175 ? 43.252 -8.281 59.078 1.00 47.71 180 PRO A C 1
ATOM 1226 O O . PRO A 1 175 ? 42.991 -9.273 59.764 1.00 47.58 180 PRO A O 1
ATOM 1230 N N . SER A 1 176 ? 44.348 -8.161 58.330 1.00 49.19 181 SER A N 1
ATOM 1231 C CA . SER A 1 176 ? 45.347 -9.218 58.187 1.00 49.02 181 SER A CA 1
ATOM 1232 C C . SER A 1 176 ? 45.929 -9.721 59.507 1.00 49.52 181 SER A C 1
ATOM 1233 O O . SER A 1 176 ? 46.192 -10.913 59.641 1.00 49.89 181 SER A O 1
ATOM 1236 N N . LYS A 1 177 ? 46.133 -8.822 60.470 1.00 49.67 182 LYS A N 1
ATOM 1237 C CA . LYS A 1 177 ? 46.667 -9.200 61.785 1.00 48.96 182 LYS A CA 1
ATOM 1238 C C . LYS A 1 177 ? 45.581 -9.432 62.835 1.00 49.48 182 LYS A C 1
ATOM 1239 O O . LYS A 1 177 ? 45.688 -10.350 63.656 1.00 48.40 182 LYS A O 1
ATOM 1245 N N . SER A 1 178 ? 44.548 -8.593 62.811 1.00 46.95 183 SER A N 1
ATOM 1246 C CA . SER A 1 178 ? 43.560 -8.548 63.889 1.00 44.72 183 SER A CA 1
ATOM 1247 C C . SER A 1 178 ? 42.299 -9.370 63.627 1.00 41.75 183 SER A C 1
ATOM 1248 O O . SER A 1 178 ? 41.674 -9.850 64.576 1.00 40.56 183 SER A O 1
ATOM 1251 N N . ASP A 1 179 ? 41.919 -9.525 62.359 1.00 39.22 184 ASP A N 1
ATOM 1252 C CA . ASP A 1 179 ? 40.727 -10.299 62.004 1.00 38.48 184 ASP A CA 1
ATOM 1253 C C . ASP A 1 179 ? 41.148 -11.712 61.607 1.00 37.94 184 ASP A C 1
ATOM 1254 O O . ASP A 1 179 ? 40.922 -12.150 60.480 1.00 40.72 1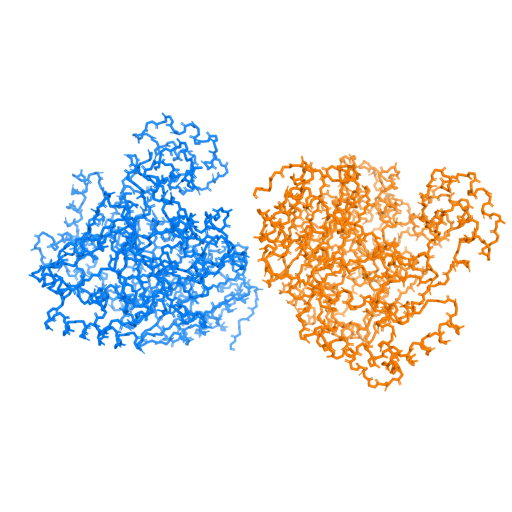84 ASP A O 1
ATOM 1259 N N . THR A 1 180 ? 41.763 -12.419 62.555 1.00 38.51 185 THR A N 1
ATOM 1260 C CA . THR A 1 180 ? 42.346 -13.736 62.310 1.00 37.36 185 THR A CA 1
ATOM 1261 C C . THR A 1 180 ? 41.973 -14.713 63.411 1.00 34.71 185 THR A C 1
ATOM 1262 O O . THR A 1 180 ? 41.724 -14.310 64.553 1.00 32.02 185 THR A O 1
ATOM 1266 N N . ASP A 1 181 ? 41.972 -16.000 63.075 1.00 35.47 186 ASP A N 1
ATOM 1267 C CA . ASP A 1 181 ? 41.761 -17.044 64.074 1.00 34.61 186 ASP A CA 1
ATOM 1268 C C . ASP A 1 181 ? 42.790 -16.952 65.194 1.00 33.07 186 ASP A C 1
ATOM 1269 O O . ASP A 1 181 ? 42.454 -17.134 66.361 1.00 32.86 186 ASP A O 1
ATOM 1274 N N . ALA A 1 182 ? 44.037 -16.662 64.834 1.00 32.64 187 ALA A N 1
ATOM 1275 C CA . ALA A 1 182 ? 45.102 -16.483 65.817 1.00 33.29 187 ALA A CA 1
ATOM 1276 C C . ALA A 1 182 ? 44.709 -15.467 66.887 1.00 33.19 187 ALA A C 1
ATOM 1277 O O . ALA A 1 182 ? 44.780 -15.761 68.083 1.00 35.55 187 ALA A O 1
ATOM 1279 N N . PHE A 1 183 ? 44.273 -14.284 66.462 1.00 31.11 188 PHE A N 1
ATOM 1280 C CA . PHE A 1 183 ? 43.864 -13.259 67.414 1.00 30.92 188 PHE A CA 1
ATOM 1281 C C . PHE A 1 183 ? 42.641 -13.679 68.221 1.00 26.78 188 PHE A C 1
ATOM 1282 O O . PHE A 1 183 ? 42.601 -13.505 69.442 1.00 24.40 188 PHE A O 1
ATOM 1290 N N . LYS A 1 184 ? 41.643 -14.217 67.529 1.00 27.34 189 LYS A N 1
ATOM 1291 C CA . LYS A 1 184 ? 40.391 -14.625 68.171 1.00 26.64 189 LYS A CA 1
ATOM 1292 C C . LYS A 1 184 ? 40.601 -15.715 69.232 1.00 26.70 189 LYS A C 1
ATOM 1293 O O . LYS A 1 184 ? 39.973 -15.685 70.294 1.00 25.03 189 LYS A O 1
ATOM 1299 N N . ARG A 1 185 ? 41.509 -16.653 68.956 1.00 31.43 190 ARG A N 1
ATOM 1300 C CA . ARG A 1 185 ? 41.863 -17.704 69.920 1.00 32.86 190 ARG A CA 1
ATOM 1301 C C . ARG A 1 185 ? 42.420 -17.147 71.229 1.00 30.31 190 ARG A C 1
ATOM 1302 O O . ARG A 1 185 ? 42.266 -17.763 72.281 1.00 29.90 190 ARG A O 1
ATOM 1310 N N . LEU A 1 186 ? 43.075 -15.990 71.163 1.00 27.31 191 LEU A N 1
ATOM 1311 C CA . LEU A 1 186 ? 43.672 -15.367 72.347 1.00 25.56 191 LEU A CA 1
ATOM 1312 C C . LEU A 1 186 ? 42.715 -14.435 73.072 1.00 25.21 191 LEU A C 1
ATOM 1313 O O . LEU A 1 186 ? 42.591 -14.480 74.303 1.00 24.38 191 LEU A O 1
ATOM 1318 N N . ILE A 1 187 ? 42.036 -13.579 72.316 1.00 24.66 192 ILE A N 1
ATOM 1319 C CA . ILE A 1 187 ? 41.211 -12.547 72.938 1.00 19.38 192 ILE A CA 1
ATOM 1320 C C . ILE A 1 187 ? 40.042 -13.134 73.737 1.00 18.40 192 ILE A C 1
ATOM 1321 O O . ILE A 1 187 ? 39.581 -12.529 74.696 1.00 18.87 192 ILE A O 1
ATOM 1326 N N . ARG A 1 188 ? 39.588 -14.322 73.360 1.00 21.07 193 ARG A N 1
ATOM 1327 C CA . ARG A 1 188 ? 38.499 -14.970 74.080 1.00 20.19 193 ARG A CA 1
ATOM 1328 C C . ARG A 1 188 ? 38.852 -15.276 75.544 1.00 20.11 193 ARG A C 1
ATOM 1329 O O . ARG A 1 188 ? 37.970 -15.385 76.379 1.00 23.76 193 ARG A O 1
ATOM 1337 N N . PHE A 1 189 ? 40.148 -15.392 75.847 1.00 20.94 194 PHE A N 1
ATOM 1338 C CA . PHE A 1 189 ? 40.616 -15.620 77.219 1.00 24.09 194 PHE A CA 1
ATOM 1339 C C . PHE A 1 189 ? 40.786 -14.345 78.046 1.00 25.83 194 PHE A C 1
ATOM 1340 O O . PHE A 1 189 ? 40.929 -14.411 79.267 1.00 26.41 194 PHE A O 1
ATOM 1348 N N . VAL A 1 190 ? 40.781 -13.188 77.389 1.00 22.63 195 VAL A N 1
ATOM 1349 C CA . VAL A 1 190 ? 40.933 -11.915 78.082 1.00 25.27 195 VAL A CA 1
ATOM 1350 C C . VAL A 1 190 ? 39.595 -11.518 78.686 1.00 28.91 195 VAL A C 1
ATOM 1351 O O . VAL A 1 190 ? 38.599 -11.470 77.964 1.00 25.72 195 VAL A O 1
ATOM 1355 N N . PRO A 1 191 ? 39.557 -11.229 79.998 1.00 25.18 196 PRO A N 1
ATOM 1356 C CA . PRO A 1 191 ? 38.279 -10.878 80.613 1.00 26.62 196 PRO A CA 1
ATOM 1357 C C . PRO A 1 191 ? 37.618 -9.693 79.911 1.00 26.03 196 PRO A C 1
ATOM 1358 O O . PRO A 1 191 ? 38.325 -8.797 79.444 1.00 24.68 196 PRO A O 1
ATOM 1362 N N . PRO A 1 192 ? 36.277 -9.690 79.811 1.00 28.46 197 PRO A N 1
ATOM 1363 C CA . PRO A 1 192 ? 35.595 -8.518 79.240 1.00 29.12 197 PRO A CA 1
ATOM 1364 C C . PRO A 1 192 ? 35.984 -7.148 79.823 1.00 28.34 197 PRO A C 1
ATOM 1365 O O . PRO A 1 192 ? 35.807 -6.143 79.149 1.00 26.54 197 PRO A O 1
ATOM 1369 N N . SER A 1 193 ? 36.501 -7.095 81.049 1.00 25.12 198 SER A N 1
ATOM 1370 C CA . SER A 1 193 ? 36.990 -5.830 81.612 1.00 26.71 198 SER A CA 1
ATOM 1371 C C . SER A 1 193 ? 38.239 -5.288 80.913 1.00 23.86 198 SER A C 1
ATOM 1372 O O . SER A 1 193 ? 38.548 -4.090 81.033 1.00 26.06 198 SER A O 1
ATOM 1375 N N . LEU A 1 194 ? 38.959 -6.155 80.201 1.00 21.77 199 LEU A N 1
ATOM 1376 C CA . LEU A 1 194 ? 40.195 -5.778 79.508 1.00 23.19 199 LEU A CA 1
ATOM 1377 C C . LEU A 1 194 ? 40.204 -6.082 78.011 1.00 21.97 199 LEU A C 1
ATOM 1378 O O . LEU A 1 194 ? 41.175 -5.766 77.317 1.00 21.05 199 LEU A O 1
ATOM 1383 N N . SER A 1 195 ? 39.139 -6.700 77.505 1.00 18.29 200 SER A N 1
ATOM 1384 C CA . SER A 1 195 ? 39.117 -7.183 76.134 1.00 17.66 200 SER A CA 1
ATOM 1385 C C . SER A 1 195 ? 39.335 -6.090 75.092 1.00 17.86 200 SER A C 1
ATOM 1386 O O . SER A 1 195 ? 40.061 -6.287 74.125 1.00 20.70 200 SER A O 1
ATOM 1389 N N . TRP A 1 196 ? 38.695 -4.943 75.287 1.00 19.53 201 TRP A N 1
ATOM 1390 C CA . TRP A 1 196 ? 38.874 -3.830 74.362 1.00 19.41 201 TRP A CA 1
ATOM 1391 C C . TRP A 1 196 ? 40.354 -3.482 74.184 1.00 20.48 201 TRP A C 1
ATOM 1392 O O . TRP A 1 196 ? 40.819 -3.259 73.074 1.00 22.49 201 TRP A O 1
ATOM 1403 N N . TYR A 1 197 ? 41.093 -3.463 75.285 1.00 23.76 202 TYR A N 1
ATOM 1404 C CA . TYR A 1 197 ? 42.511 -3.103 75.219 1.00 24.55 202 TYR A CA 1
ATOM 1405 C C . TYR A 1 197 ? 43.305 -4.066 74.337 1.00 24.42 202 TYR A C 1
ATOM 1406 O O . TYR A 1 197 ? 44.201 -3.646 73.607 1.00 29.57 202 TYR A O 1
ATOM 1415 N N . GLY A 1 198 ? 42.948 -5.351 74.372 1.00 23.73 203 GLY A N 1
ATOM 1416 C CA . GLY A 1 198 ? 43.566 -6.351 73.505 1.00 22.96 203 GLY A CA 1
ATOM 1417 C C . GLY A 1 198 ? 43.343 -6.077 72.026 1.00 24.54 203 GLY A C 1
ATOM 1418 O O . GLY A 1 198 ? 44.246 -6.243 71.204 1.00 29.60 203 GLY A O 1
ATOM 1419 N N . ALA A 1 199 ? 42.131 -5.660 71.670 1.00 23.75 204 ALA A N 1
ATOM 1420 C CA . ALA A 1 199 ? 41.840 -5.297 70.294 1.00 20.35 204 ALA A CA 1
ATOM 1421 C C . ALA A 1 199 ? 42.574 -4.014 69.910 1.00 25.46 204 ALA A C 1
ATOM 1422 O O . ALA A 1 199 ? 43.146 -3.923 68.822 1.00 26.79 204 ALA A O 1
ATOM 1424 N N . TYR A 1 200 ? 42.558 -3.035 70.812 1.00 26.22 205 TYR A N 1
ATOM 1425 C CA . TYR A 1 200 ? 43.233 -1.759 70.596 1.00 32.90 205 TYR A CA 1
ATOM 1426 C C . TYR A 1 200 ? 44.699 -1.995 70.248 1.00 34.75 205 TYR A C 1
ATOM 1427 O O . TYR A 1 200 ? 45.241 -1.359 69.338 1.00 34.84 205 TYR A O 1
ATOM 1436 N N . LEU A 1 201 ? 45.318 -2.938 70.955 1.00 36.89 206 LEU A N 1
ATOM 1437 C CA . LEU A 1 201 ? 46.726 -3.288 70.743 1.00 38.06 206 LEU A CA 1
ATOM 1438 C C . LEU A 1 201 ? 47.037 -3.732 69.305 1.00 38.66 206 LEU A C 1
ATOM 1439 O O . LEU A 1 201 ? 48.158 -3.528 68.823 1.00 38.11 206 LEU A O 1
ATOM 1444 N N . VAL A 1 202 ? 46.060 -4.338 68.627 1.00 33.42 207 VAL A N 1
ATOM 1445 C CA . VAL A 1 202 ? 46.219 -4.746 67.227 1.00 30.97 207 VAL A CA 1
ATOM 1446 C C . VAL A 1 202 ? 45.507 -3.799 66.239 1.00 25.77 207 VAL A C 1
ATOM 1447 O O . VAL A 1 202 ? 45.203 -4.189 65.118 1.00 29.30 207 VAL A O 1
ATOM 1451 N N . ASN A 1 203 ? 45.265 -2.560 66.656 1.00 29.17 208 ASN A N 1
ATOM 1452 C CA . ASN A 1 203 ? 44.634 -1.539 65.805 1.00 26.69 208 ASN A CA 1
ATOM 1453 C C . ASN A 1 203 ? 43.227 -1.914 65.329 1.00 27.20 208 ASN A C 1
ATOM 1454 O O . ASN A 1 203 ? 42.824 -1.575 64.215 1.00 30.14 208 ASN A O 1
ATOM 1459 N N . ALA A 1 204 ? 42.489 -2.609 66.189 1.00 25.83 209 ALA A N 1
ATOM 1460 C CA . ALA A 1 204 ? 41.100 -2.957 65.913 1.00 25.32 209 ALA A CA 1
ATOM 1461 C C . ALA A 1 204 ? 40.211 -2.282 66.945 1.00 23.28 209 ALA A C 1
ATOM 1462 O O . ALA A 1 204 ? 40.604 -2.123 68.107 1.00 23.57 209 ALA A O 1
ATOM 1464 N N . TYR A 1 205 ? 39.027 -1.863 66.509 1.00 24.34 210 TYR A N 1
ATOM 1465 C CA . TYR A 1 205 ? 38.116 -1.090 67.347 1.00 21.87 210 TYR A CA 1
ATOM 1466 C C . TYR A 1 205 ? 36.743 -1.753 67.433 1.00 20.03 210 TYR A C 1
ATOM 1467 O O . TYR A 1 205 ? 35.910 -1.617 66.539 1.00 20.01 210 TYR A O 1
ATOM 1476 N N . PRO A 1 206 ? 36.514 -2.520 68.506 1.00 16.53 211 PRO A N 1
ATOM 1477 C CA . PRO A 1 206 ? 35.197 -3.105 68.736 1.00 17.57 211 PRO A CA 1
ATOM 1478 C C . PRO A 1 206 ? 34.108 -2.047 68.818 1.00 16.20 211 PRO A C 1
ATOM 1479 O O . PRO A 1 206 ? 34.352 -0.956 69.317 1.00 16.31 211 PRO A O 1
ATOM 1483 N N . LEU A 1 207 ? 32.902 -2.380 68.363 1.00 15.99 212 LEU A N 1
ATOM 1484 C CA . LEU A 1 207 ? 31.816 -1.420 68.383 1.00 13.73 212 LEU A CA 1
ATOM 1485 C C . LEU A 1 207 ? 30.764 -1.793 69.397 1.00 15.08 212 LEU A C 1
ATOM 1486 O O . LEU A 1 207 ? 30.629 -2.958 69.782 1.00 14.26 212 LEU A O 1
ATOM 1491 N N . ASP A 1 208 ? 30.015 -0.786 69.809 1.00 12.61 213 ASP A N 1
ATOM 1492 C CA . ASP A 1 208 ? 28.872 -0.958 70.670 1.00 12.26 213 ASP A CA 1
ATOM 1493 C C . ASP A 1 208 ? 27.827 -1.837 69.974 1.00 11.93 213 ASP A C 1
ATOM 1494 O O . ASP A 1 208 ? 27.581 -1.696 68.783 1.00 15.04 213 ASP A O 1
ATOM 1507 N N . SER A 1 210 ? 24.785 -2.655 71.899 1.00 12.34 215 SER A N 1
ATOM 1508 C CA . SER A 1 210 ? 23.690 -2.601 72.872 1.00 13.07 215 SER A CA 1
ATOM 1509 C C . SER A 1 210 ? 22.317 -2.464 72.204 1.00 14.98 215 SER A C 1
ATOM 1510 O O . SER A 1 210 ? 21.287 -2.753 72.821 1.00 16.67 215 SER A O 1
ATOM 1513 N N . GLN A 1 211 ? 22.302 -2.046 70.945 1.00 14.29 216 GLN A N 1
ATOM 1514 C CA . GLN A 1 211 ? 21.044 -1.849 70.201 1.00 12.68 216 GLN A CA 1
ATOM 1515 C C . GLN A 1 211 ? 20.555 -3.118 69.500 1.00 14.88 216 GLN A C 1
ATOM 1516 O O . GLN A 1 211 ? 19.410 -3.187 69.054 1.00 15.88 216 GLN A O 1
ATOM 1522 N N . TYR A 1 212 ? 21.419 -4.121 69.388 1.00 12.80 217 TYR A N 1
ATOM 1523 C CA . TYR A 1 212 ? 21.202 -5.202 68.448 1.00 12.96 217 TYR A CA 1
ATOM 1524 C C . TYR A 1 212 ? 19.994 -6.045 68.796 1.00 13.92 217 TYR A C 1
ATOM 1525 O O . TYR A 1 212 ? 19.317 -6.558 67.906 1.00 17.97 217 TYR A O 1
ATOM 1534 N N . PHE A 1 213 ? 19.708 -6.170 70.078 1.00 14.07 218 PHE A N 1
ATOM 1535 C CA . PHE A 1 213 ? 18.593 -7.012 70.510 1.00 16.67 218 PHE A CA 1
ATOM 1536 C C . PHE A 1 213 ? 17.251 -6.536 69.977 1.00 16.31 218 PHE A C 1
ATOM 1537 O O . PHE A 1 213 ? 16.359 -7.360 69.778 1.00 18.41 218 PHE A O 1
ATOM 1545 N N . ARG A 1 214 ? 17.117 -5.228 69.740 1.00 14.13 219 ARG A N 1
ATOM 1546 C CA . ARG A 1 214 ? 15.857 -4.654 69.242 1.00 12.60 219 ARG A CA 1
ATOM 1547 C C . ARG A 1 214 ? 15.631 -4.959 67.756 1.00 12.34 219 ARG A C 1
ATOM 1548 O O . ARG A 1 214 ? 14.631 -4.536 67.185 1.00 11.82 219 ARG A O 1
ATOM 1556 N N . LEU A 1 215 ? 16.529 -5.704 67.123 1.00 10.72 220 LEU A N 1
ATOM 1557 C CA . LEU A 1 215 ? 16.253 -6.208 65.777 1.00 12.43 220 LEU A CA 1
ATOM 1558 C C . LEU A 1 215 ? 15.013 -7.090 65.782 1.00 12.64 220 LEU A C 1
ATOM 1559 O O . LEU A 1 215 ? 14.228 -7.067 64.842 1.00 13.94 220 LEU A O 1
ATOM 1564 N N . PHE A 1 216 ? 14.842 -7.873 66.849 1.00 10.64 221 PHE A N 1
ATOM 1565 C CA . PHE A 1 216 ? 13.806 -8.885 66.865 1.00 11.41 221 PHE A CA 1
ATOM 1566 C C . PHE A 1 216 ? 12.805 -8.728 67.986 1.00 10.23 221 PHE A C 1
ATOM 1567 O O . PHE A 1 216 ? 13.118 -8.245 69.068 1.00 10.76 221 PHE A O 1
ATOM 1575 N N . ASN A 1 217 ? 11.599 -9.215 67.728 1.00 10.12 222 ASN A N 1
ATOM 1576 C CA . ASN A 1 217 ? 10.516 -9.221 68.709 1.00 13.00 222 ASN A CA 1
ATOM 1577 C C . ASN A 1 217 ? 10.219 -7.841 69.248 1.00 13.49 222 ASN A C 1
ATOM 1578 O O . ASN A 1 217 ? 9.814 -7.694 70.408 1.00 12.82 222 ASN A O 1
ATOM 1583 N N . SER A 1 218 ? 10.354 -6.832 68.396 1.00 10.83 223 SER A N 1
ATOM 1584 C CA . SER A 1 218 ? 10.398 -5.445 68.859 1.00 12.49 223 SER A CA 1
ATOM 1585 C C . SER A 1 218 ? 9.601 -4.523 67.962 1.00 10.36 223 SER A C 1
ATOM 1586 O O . SER A 1 218 ? 9.506 -4.717 66.744 1.00 11.11 223 SER A O 1
ATOM 1589 N N . THR A 1 219 ? 9.047 -3.495 68.575 1.00 11.70 224 THR A N 1
ATOM 1590 C CA . THR A 1 219 ? 8.238 -2.537 67.874 1.00 10.32 224 THR A CA 1
ATOM 1591 C C . THR A 1 219 ? 8.221 -1.213 68.619 1.00 11.51 224 THR A C 1
ATOM 1592 O O . THR A 1 219 ? 8.604 -1.131 69.794 1.00 13.54 224 THR A O 1
ATOM 1596 N N . ARG A 1 220 ? 7.814 -0.187 67.912 1.00 9.83 225 ARG A N 1
ATOM 1597 C CA . ARG A 1 220 ? 7.602 1.126 68.485 1.00 10.34 225 ARG A CA 1
ATOM 1598 C C . ARG A 1 220 ? 6.109 1.296 68.763 1.00 13.17 225 ARG A C 1
ATOM 1599 O O . ARG A 1 220 ? 5.290 1.181 67.853 1.00 15.93 225 ARG A O 1
ATOM 1607 N N . ILE A 1 221 ? 5.754 1.596 70.010 1.00 12.41 226 ILE A N 1
ATOM 1608 C CA . ILE A 1 221 ? 4.360 1.810 70.380 1.00 12.39 226 ILE A CA 1
ATOM 1609 C C . ILE A 1 221 ? 4.053 3.305 70.504 1.00 11.96 226 ILE A C 1
ATOM 1610 O O . ILE A 1 221 ? 4.733 4.013 71.248 1.00 12.48 226 ILE A O 1
ATOM 1615 N N . PRO A 1 222 ? 3.025 3.790 69.788 1.00 11.74 227 PRO A N 1
ATOM 1616 C CA . PRO A 1 222 ? 2.665 5.194 69.876 1.00 10.45 227 PRO A CA 1
ATOM 1617 C C . PRO A 1 222 ? 2.076 5.499 71.252 1.00 13.75 227 PRO A C 1
ATOM 1618 O O . PRO A 1 222 ? 1.215 4.761 71.736 1.00 14.89 227 PRO A O 1
ATOM 1622 N N . ARG A 1 223 ? 2.572 6.548 71.892 1.00 13.58 228 ARG A N 1
ATOM 1623 C CA . ARG A 1 223 ? 2.070 6.980 73.201 1.00 13.84 228 ARG A CA 1
ATOM 1624 C C . ARG A 1 223 ? 2.050 8.494 73.223 1.00 15.66 228 ARG A C 1
ATOM 1625 O O . ARG A 1 223 ? 2.797 9.143 72.496 1.00 16.74 228 ARG A O 1
ATOM 1633 N N . PRO A 1 224 ? 1.254 9.075 74.117 1.00 16.72 229 PRO A N 1
ATOM 1634 C CA . PRO A 1 224 ? 1.383 10.517 74.329 1.00 18.38 229 PRO A CA 1
ATOM 1635 C C . PRO A 1 224 ? 2.783 10.918 74.786 1.00 17.33 229 PRO A C 1
ATOM 1636 O O . PRO A 1 224 ? 3.451 10.153 75.484 1.00 16.69 229 PRO A O 1
ATOM 1640 N N . ASN A 1 225 ? 3.216 12.113 74.375 1.00 24.77 230 ASN A N 1
ATOM 1641 C CA . ASN A 1 225 ? 4.471 12.732 74.824 1.00 24.00 230 ASN A CA 1
ATOM 1642 C C . ASN A 1 225 ? 5.709 12.093 74.182 1.00 24.49 230 ASN A C 1
ATOM 1643 O O . ASN A 1 225 ? 6.498 12.769 73.516 1.00 27.37 230 ASN A O 1
ATOM 1648 N N . ARG A 1 226 ? 5.865 10.788 74.381 1.00 20.79 231 ARG A N 1
ATOM 1649 C CA . ARG A 1 226 ? 7.014 10.066 73.889 1.00 17.52 231 ARG A CA 1
ATOM 1650 C C . ARG A 1 226 ? 6.611 8.615 73.656 1.00 13.85 231 ARG A C 1
ATOM 1651 O O . ARG A 1 226 ? 6.003 7.991 74.522 1.00 15.70 231 ARG A O 1
ATOM 1659 N N . ASP A 1 227 ? 6.980 8.075 72.495 1.00 12.98 232 ASP A N 1
ATOM 1660 C CA . ASP A 1 227 ? 6.683 6.688 72.186 1.00 10.98 232 ASP A CA 1
ATOM 1661 C C . ASP A 1 227 ? 7.536 5.717 72.993 1.00 13.76 232 ASP A C 1
ATOM 1662 O O . ASP A 1 227 ? 8.574 6.097 73.554 1.00 14.78 232 ASP A O 1
ATOM 1667 N N . GLU A 1 228 ? 7.068 4.468 73.062 1.00 12.58 233 GLU A N 1
ATOM 1668 C CA . GLU A 1 228 ? 7.746 3.378 73.777 1.00 13.25 233 GLU A CA 1
ATOM 1669 C C . GLU A 1 228 ? 8.409 2.402 72.798 1.00 15.08 233 GLU A C 1
ATOM 1670 O O . GLU A 1 228 ? 7.847 2.108 71.752 1.00 15.77 233 GLU A O 1
ATOM 1676 N N . LEU A 1 229 ? 9.607 1.932 73.141 1.00 11.89 234 LEU A N 1
ATOM 1677 C CA . LEU A 1 229 ? 10.220 0.805 72.460 1.00 12.06 234 LEU A CA 1
ATOM 1678 C C . LEU A 1 229 ? 9.896 -0.456 73.244 1.00 12.66 234 LEU A C 1
ATOM 1679 O O . LEU A 1 229 ? 10.287 -0.587 74.408 1.00 14.94 234 LEU A O 1
ATOM 1684 N N . PHE A 1 230 ? 9.182 -1.367 72.590 1.00 12.77 235 PHE A N 1
ATOM 1685 C CA . PHE A 1 230 ? 8.686 -2.607 73.184 1.00 10.81 235 PHE A CA 1
ATOM 1686 C C . PHE A 1 230 ? 9.447 -3.815 72.643 1.00 12.90 235 PHE A C 1
ATOM 1687 O O . PHE A 1 230 ? 9.715 -3.898 71.458 1.00 12.42 235 PHE A O 1
ATOM 1695 N N . THR A 1 231 ? 9.773 -4.755 73.525 1.00 12.75 236 THR A N 1
ATOM 1696 C CA . THR A 1 231 ? 10.347 -6.027 73.136 1.00 11.95 236 THR A CA 1
ATOM 1697 C C . THR A 1 231 ? 9.701 -7.148 73.941 1.00 11.98 236 THR A C 1
ATOM 1698 O O . THR A 1 231 ? 9.453 -6.973 75.144 1.00 13.75 236 THR A O 1
ATOM 1702 N N . ASP A 1 232 ? 9.426 -8.277 73.282 1.00 13.10 237 ASP A N 1
ATOM 1703 C CA . ASP A 1 232 ? 9.017 -9.504 73.966 1.00 14.56 237 ASP A CA 1
ATOM 1704 C C . ASP A 1 232 ? 9.809 -10.676 73.410 1.00 12.79 237 ASP A C 1
ATOM 1705 O O . ASP A 1 232 ? 9.414 -11.315 72.429 1.00 16.37 237 ASP A O 1
ATOM 1710 N N . THR A 1 233 ? 10.936 -10.956 74.047 1.00 16.04 238 THR A N 1
ATOM 1711 C CA . THR A 1 233 ? 11.848 -11.981 73.567 1.00 17.25 238 THR A CA 1
ATOM 1712 C C . THR A 1 233 ? 11.310 -13.421 73.700 1.00 19.06 238 THR A C 1
ATOM 1713 O O . THR A 1 233 ? 11.891 -14.341 73.129 1.00 23.09 238 THR A O 1
ATOM 1717 N N . LYS A 1 234 ? 10.220 -13.619 74.437 1.00 18.38 239 LYS A N 1
ATOM 1718 C CA . LYS A 1 234 ? 9.610 -14.957 74.553 1.00 17.37 239 LYS A CA 1
ATOM 1719 C C . LYS A 1 234 ? 8.838 -15.385 73.306 1.00 19.69 239 LYS A C 1
ATOM 1720 O O . LYS A 1 234 ? 8.538 -16.573 73.129 1.00 19.47 239 LYS A O 1
ATOM 1726 N N . ALA A 1 235 ? 8.498 -14.430 72.447 1.00 14.19 240 ALA A N 1
ATOM 1727 C CA . ALA A 1 235 ? 7.627 -14.723 71.318 1.00 15.75 240 ALA A CA 1
ATOM 1728 C C . ALA A 1 235 ? 8.390 -15.502 70.243 1.00 15.34 240 ALA A C 1
ATOM 1729 O O . ALA A 1 235 ? 9.582 -15.269 70.028 1.00 16.40 240 ALA A O 1
ATOM 1731 N N . ARG A 1 236 ? 7.692 -16.421 69.578 1.00 16.44 241 ARG A N 1
ATOM 1732 C CA . ARG A 1 236 ? 8.306 -17.389 68.664 1.00 15.32 241 ARG A CA 1
ATOM 1733 C C . ARG A 1 236 ? 7.717 -17.346 67.253 1.00 12.60 241 ARG A C 1
ATOM 1734 O O . ARG A 1 236 ? 8.068 -18.166 66.415 1.00 13.16 241 ARG A O 1
ATOM 1742 N N . HIS A 1 237 ? 6.837 -16.378 67.000 1.00 12.70 242 HIS A N 1
ATOM 1743 C CA . HIS A 1 237 ? 6.083 -16.298 65.759 1.00 11.10 242 HIS A CA 1
ATOM 1744 C C . HIS A 1 237 ? 6.516 -15.157 64.855 1.00 13.58 242 HIS A C 1
ATOM 1745 O O . HIS A 1 237 ? 6.992 -14.125 65.326 1.00 11.22 242 HIS A O 1
ATOM 1752 N N . LEU A 1 238 ? 6.344 -15.385 63.556 1.00 12.59 243 LEU A N 1
ATOM 1753 C CA . LEU A 1 238 ? 6.493 -14.379 62.513 1.00 11.20 243 LEU A CA 1
ATOM 1754 C C . LEU A 1 238 ? 5.155 -13.710 62.257 1.00 12.75 243 LEU A C 1
ATOM 1755 O O . LEU A 1 238 ? 4.107 -14.333 62.412 1.00 14.05 243 LEU A O 1
ATOM 1760 N N . LEU A 1 239 ? 5.192 -12.436 61.882 1.00 9.71 244 LEU A N 1
ATOM 1761 C CA . LEU A 1 239 ? 4.041 -11.724 61.365 1.00 10.90 244 LEU A CA 1
ATOM 1762 C C . LEU A 1 239 ? 4.230 -11.594 59.869 1.00 11.38 244 LEU A C 1
ATOM 1763 O O . LEU A 1 239 ? 5.305 -11.216 59.430 1.00 11.55 244 LEU A O 1
ATOM 1768 N N . VAL A 1 240 ? 3.187 -11.906 59.093 1.00 10.24 245 VAL A N 1
ATOM 1769 C CA . VAL A 1 240 ? 3.227 -11.771 57.630 1.00 10.99 245 VAL A CA 1
ATOM 1770 C C . VAL A 1 240 ? 2.055 -10.928 57.199 1.00 11.21 245 VAL A C 1
ATOM 1771 O O . VAL A 1 240 ? 0.930 -11.132 57.684 1.00 10.63 245 VAL A O 1
ATOM 1775 N N . LEU A 1 241 ? 2.314 -9.938 56.344 1.00 10.43 246 LEU A N 1
ATOM 1776 C CA . LEU A 1 241 ? 1.282 -9.112 55.732 1.00 9.41 246 LEU A CA 1
ATOM 1777 C C . LEU A 1 241 ? 1.191 -9.440 54.256 1.00 12.26 246 LEU A C 1
ATOM 1778 O O . LEU A 1 241 ? 2.185 -9.439 53.530 1.00 13.14 246 LEU A O 1
ATOM 1783 N N . ARG A 1 242 ? -0.025 -9.691 53.793 1.00 12.09 247 ARG A N 1
ATOM 1784 C CA . ARG A 1 242 ? -0.286 -9.849 52.377 1.00 11.52 247 ARG A CA 1
ATOM 1785 C C . ARG A 1 242 ? -1.656 -9.292 52.091 1.00 13.84 247 ARG A C 1
ATOM 1786 O O . ARG A 1 242 ? -2.623 -9.676 52.747 1.00 12.85 247 ARG A O 1
ATOM 1794 N N . LYS A 1 243 ? -1.737 -8.425 51.092 1.00 13.98 248 LYS A N 1
ATOM 1795 C CA . LYS A 1 243 ? -2.977 -7.748 50.722 1.00 12.98 248 LYS A CA 1
ATOM 1796 C C . LYS A 1 243 ? -3.637 -7.038 51.923 1.00 13.83 248 LYS A C 1
ATOM 1797 O O . LYS A 1 243 ? -4.840 -6.861 51.983 1.00 16.13 248 LYS A O 1
ATOM 1803 N N . GLY A 1 244 ? -2.828 -6.588 52.877 1.00 11.78 249 GLY A N 1
ATOM 1804 C CA . GLY A 1 244 ? -3.353 -5.889 54.029 1.00 9.27 249 GLY A CA 1
ATOM 1805 C C . GLY A 1 244 ? -3.905 -6.782 55.120 1.00 11.94 249 GLY A C 1
ATOM 1806 O O . GLY A 1 244 ? -4.358 -6.273 56.145 1.00 14.73 249 GLY A O 1
ATOM 1807 N N . HIS A 1 245 ? -3.859 -8.097 54.914 1.00 13.23 250 HIS A N 1
ATOM 1808 C CA . HIS A 1 245 ? -4.251 -9.080 55.933 1.00 13.23 250 HIS A CA 1
ATOM 1809 C C . HIS A 1 245 ? -3.036 -9.480 56.758 1.00 13.13 250 HIS A C 1
ATOM 1810 O O . HIS A 1 245 ? -1.923 -9.564 56.240 1.00 12.99 250 HIS A O 1
ATOM 1817 N N . PHE A 1 246 ? -3.276 -9.764 58.037 1.00 12.17 251 PHE A N 1
ATOM 1818 C CA . PHE A 1 246 ? -2.242 -10.082 59.007 1.00 11.82 251 PHE A CA 1
ATOM 1819 C C . PHE A 1 246 ? -2.286 -11.568 59.354 1.00 13.76 251 PHE A C 1
ATOM 1820 O O . PHE A 1 246 ? -3.356 -12.104 59.716 1.00 12.84 251 PHE A O 1
ATOM 1828 N N . TYR A 1 247 ? -1.132 -12.230 59.285 1.00 12.00 252 TYR A N 1
ATOM 1829 C CA . TYR A 1 247 ? -1.013 -13.652 59.599 1.00 12.64 252 TYR A CA 1
ATOM 1830 C C . TYR A 1 247 ? 0.126 -13.878 60.570 1.00 13.57 252 TYR A C 1
ATOM 1831 O O . TYR A 1 247 ? 1.170 -13.210 60.456 1.00 12.84 252 TYR A O 1
ATOM 1840 N N . VAL A 1 248 ? -0.042 -14.825 61.497 1.00 12.15 253 VAL A N 1
ATOM 1841 C CA . VAL A 1 248 ? 1.056 -15.218 62.382 1.00 12.69 253 VAL A CA 1
ATOM 1842 C C . VAL A 1 248 ? 1.211 -16.730 62.407 1.00 11.70 253 VAL A C 1
ATOM 1843 O O . VAL A 1 248 ? 0.214 -17.454 62.402 1.00 11.87 253 VAL A O 1
ATOM 1847 N N . PHE A 1 249 ? 2.456 -17.191 62.434 1.00 11.76 254 PHE A N 1
ATOM 1848 C CA . PHE A 1 249 ? 2.762 -18.600 62.644 1.00 10.72 254 PHE A CA 1
ATOM 1849 C C . PHE A 1 249 ? 4.141 -18.716 63.280 1.00 13.59 254 PHE A C 1
ATOM 1850 O O . PHE A 1 249 ? 4.966 -17.803 63.166 1.00 12.56 254 PHE A O 1
ATOM 1858 N N . ASP A 1 250 ? 4.362 -19.811 63.997 1.00 13.15 255 ASP A N 1
ATOM 1859 C CA . ASP A 1 250 ? 5.624 -20.031 64.691 1.00 14.14 255 ASP A CA 1
ATOM 1860 C C . ASP A 1 250 ? 6.734 -20.336 63.705 1.00 14.36 255 ASP A C 1
ATOM 1861 O O . ASP A 1 250 ? 6.567 -21.175 62.805 1.00 13.64 255 ASP A O 1
ATOM 1866 N N . VAL A 1 251 ? 7.877 -19.681 63.905 1.00 12.52 256 VAL A N 1
ATOM 1867 C CA . VAL A 1 251 ? 9.114 -20.010 63.202 1.00 11.59 256 VAL A CA 1
ATOM 1868 C C . VAL A 1 251 ? 10.166 -20.643 64.135 1.00 12.42 256 VAL A C 1
ATOM 1869 O O . VAL A 1 251 ? 11.174 -21.149 63.656 1.00 12.75 256 VAL A O 1
ATOM 1873 N N . LEU A 1 252 ? 9.905 -20.621 65.444 1.00 13.08 257 LEU A N 1
ATOM 1874 C CA . LEU A 1 252 ? 10.682 -21.353 66.441 1.00 13.32 257 LEU A CA 1
ATOM 1875 C C . LEU A 1 252 ? 9.713 -22.251 67.177 1.00 16.97 257 LEU A C 1
ATOM 1876 O O . LEU A 1 252 ? 8.619 -21.813 67.513 1.00 16.97 257 LEU A O 1
ATOM 1881 N N . ASP A 1 253 ? 10.107 -23.506 67.390 1.00 19.82 258 ASP A N 1
ATOM 1882 C CA . ASP A 1 253 ? 9.245 -24.472 68.069 1.00 21.00 258 ASP A CA 1
ATOM 1883 C C . ASP A 1 253 ? 9.350 -24.330 69.588 1.00 19.26 258 ASP A C 1
ATOM 1884 O O . ASP A 1 253 ? 10.088 -23.478 70.077 1.00 20.64 258 ASP A O 1
ATOM 1889 N N . GLN A 1 254 ? 8.581 -25.125 70.335 1.00 25.16 259 GLN A N 1
ATOM 1890 C CA . GLN A 1 254 ? 8.506 -24.960 71.790 1.00 28.23 259 GLN A CA 1
ATOM 1891 C C . GLN A 1 254 ? 9.835 -25.246 72.495 1.00 24.07 259 GLN A C 1
ATOM 1892 O O . GLN A 1 254 ? 10.017 -24.868 73.644 1.00 27.31 259 GLN A O 1
ATOM 1898 N N . ASP A 1 255 ? 10.751 -25.902 71.795 1.00 25.06 260 ASP A N 1
ATOM 1899 C CA . ASP A 1 255 ? 12.088 -26.194 72.324 1.00 24.25 260 ASP A CA 1
ATOM 1900 C C . ASP A 1 255 ? 13.148 -25.186 71.905 1.00 27.19 260 ASP A C 1
ATOM 1901 O O . ASP A 1 255 ? 14.290 -25.274 72.344 1.00 23.34 260 ASP A O 1
ATOM 1906 N N . GLY A 1 256 ? 12.772 -24.229 71.063 1.00 22.36 261 GLY A N 1
ATOM 1907 C CA . GLY A 1 256 ? 13.679 -23.169 70.644 1.00 20.24 261 GLY A CA 1
ATOM 1908 C C . GLY A 1 256 ? 14.372 -23.453 69.328 1.00 17.87 261 GLY A C 1
ATOM 1909 O O . GLY A 1 256 ? 15.214 -22.667 68.906 1.00 19.68 261 GLY A O 1
ATOM 1910 N N . ASN A 1 257 ? 14.032 -24.561 68.671 1.00 18.57 262 ASN A N 1
ATOM 1911 C CA . ASN A 1 257 ? 14.652 -24.906 67.396 1.00 19.59 262 ASN A CA 1
ATOM 1912 C C . ASN A 1 257 ? 13.862 -24.300 66.232 1.00 15.65 262 ASN A C 1
ATOM 1913 O O . ASN A 1 257 ? 12.656 -24.031 66.371 1.00 18.89 262 ASN A O 1
ATOM 1918 N N . ILE A 1 258 ? 14.523 -24.063 65.101 1.00 16.94 263 ILE A N 1
ATOM 1919 C CA . ILE A 1 258 ? 13.817 -23.472 63.955 1.00 16.29 263 ILE A CA 1
ATOM 1920 C C . ILE A 1 258 ? 12.811 -24.497 63.442 1.00 17.41 263 ILE A C 1
ATOM 1921 O O . ILE A 1 258 ? 13.100 -25.693 63.386 1.00 20.97 263 ILE A O 1
ATOM 1926 N N . VAL A 1 259 ? 11.623 -24.014 63.108 1.00 18.51 264 VAL A N 1
ATOM 1927 C CA . VAL A 1 259 ? 10.606 -24.826 62.468 1.00 15.75 264 VAL A CA 1
ATOM 1928 C C . VAL A 1 259 ? 11.135 -25.322 61.125 1.00 17.62 264 VAL A C 1
ATOM 1929 O O . VAL A 1 259 ? 11.820 -24.602 60.420 1.00 16.92 264 VAL A O 1
ATOM 1933 N N . ASN A 1 260 ? 10.813 -26.567 60.788 1.00 15.56 265 ASN A N 1
ATOM 1934 C CA . ASN A 1 260 ? 11.201 -27.178 59.519 1.00 16.91 265 ASN A CA 1
ATOM 1935 C C . ASN A 1 260 ? 10.999 -26.185 58.379 1.00 15.28 265 ASN A C 1
ATOM 1936 O O . ASN A 1 260 ? 9.885 -25.727 58.155 1.00 14.78 265 ASN A O 1
ATOM 1941 N N . PRO A 1 261 ? 12.061 -25.837 57.640 1.00 16.61 266 PRO A N 1
ATOM 1942 C CA . PRO A 1 261 ? 11.893 -24.913 56.516 1.00 13.55 266 PRO A CA 1
ATOM 1943 C C . PRO A 1 261 ? 10.803 -25.285 55.513 1.00 14.22 266 PRO A C 1
ATOM 1944 O O . PRO A 1 261 ? 10.172 -24.398 54.928 1.00 15.34 266 PRO A O 1
ATOM 1948 N N . LEU A 1 262 ? 10.562 -26.589 55.330 1.00 15.64 267 LEU A N 1
ATOM 1949 C CA . LEU A 1 262 ? 9.494 -27.043 54.434 1.00 16.39 267 LEU A CA 1
ATOM 1950 C C . LEU A 1 262 ? 8.096 -26.768 54.979 1.00 15.12 267 LEU A C 1
ATOM 1951 O O . LEU A 1 262 ? 7.143 -26.634 54.203 1.00 15.93 267 LEU A O 1
ATOM 1956 N N . GLU A 1 263 ? 7.967 -26.683 56.305 1.00 15.60 268 GLU A N 1
ATOM 1957 C CA . GLU A 1 263 ? 6.711 -26.252 56.919 1.00 15.01 268 GLU A CA 1
ATOM 1958 C C . GLU A 1 263 ? 6.564 -24.743 56.790 1.00 14.91 268 GLU A C 1
ATOM 1959 O O . GLU A 1 263 ? 5.499 -24.237 56.475 1.00 14.54 268 GLU A O 1
ATOM 1965 N N . ILE A 1 264 ? 7.646 -24.006 57.015 1.00 15.08 269 ILE A N 1
ATOM 1966 C CA . ILE A 1 264 ? 7.589 -22.555 56.782 1.00 13.34 269 ILE A CA 1
ATOM 1967 C C . ILE A 1 264 ? 7.161 -22.288 55.328 1.00 13.67 269 ILE A C 1
ATOM 1968 O O . ILE A 1 264 ? 6.283 -21.467 55.064 1.00 15.04 269 ILE A O 1
ATOM 1973 N N . GLN A 1 265 ? 7.767 -22.999 54.383 1.00 13.89 270 GLN A N 1
ATOM 1974 C CA . GLN A 1 265 ? 7.394 -22.905 52.984 1.00 12.74 270 GLN A CA 1
ATOM 1975 C C . GLN A 1 265 ? 5.893 -23.149 52.777 1.00 12.58 270 GLN A C 1
ATOM 1976 O O . GLN A 1 265 ? 5.235 -22.391 52.074 1.00 14.15 270 GLN A O 1
ATOM 1982 N N . ALA A 1 266 ? 5.372 -24.209 53.396 1.00 13.72 271 ALA A N 1
ATOM 1983 C CA . ALA A 1 266 ? 3.936 -24.513 53.299 1.00 13.02 271 ALA A CA 1
ATOM 1984 C C . ALA A 1 266 ? 3.084 -23.362 53.814 1.00 10.22 271 ALA A C 1
ATOM 1985 O O . ALA A 1 266 ? 2.075 -22.993 53.202 1.00 12.76 271 ALA A O 1
ATOM 1987 N N . HIS A 1 267 ? 3.498 -22.763 54.935 1.00 13.40 272 HIS A N 1
ATOM 1988 C CA . HIS A 1 267 ? 2.733 -21.673 55.537 1.00 13.76 272 HIS A CA 1
ATOM 1989 C C . HIS A 1 267 ? 2.740 -20.420 54.669 1.00 11.10 272 HIS A C 1
ATOM 1990 O O . HIS A 1 267 ? 1.724 -19.739 54.521 1.00 12.97 272 HIS A O 1
ATOM 1997 N N . LEU A 1 268 ? 3.897 -20.101 54.090 1.00 13.14 273 LEU A N 1
ATOM 1998 C CA . LEU A 1 268 ? 3.973 -18.966 53.187 1.00 12.53 273 LEU A CA 1
ATOM 1999 C C . LEU A 1 268 ? 3.167 -19.240 51.909 1.00 12.27 273 LEU A C 1
ATOM 2000 O O . LEU A 1 268 ? 2.512 -18.343 51.394 1.00 14.30 273 LEU A O 1
ATOM 2005 N N . LYS A 1 269 ? 3.195 -20.475 51.420 1.00 13.09 274 LYS A N 1
ATOM 2006 C CA . LYS A 1 269 ? 2.403 -20.842 50.235 1.00 12.64 274 LYS A CA 1
ATOM 2007 C C . LYS A 1 269 ? 0.910 -20.729 50.527 1.00 11.12 274 LYS A C 1
ATOM 2008 O O . LYS A 1 269 ? 0.141 -20.291 49.682 1.00 14.52 274 LYS A O 1
ATOM 2014 N N . TYR A 1 270 ? 0.512 -21.102 51.733 1.00 13.37 275 TYR A N 1
ATOM 2015 C CA . TYR A 1 270 ? -0.871 -20.915 52.194 1.00 12.37 275 TYR A CA 1
ATOM 2016 C C . TYR A 1 270 ? -1.294 -19.454 52.167 1.00 11.95 275 TYR A C 1
ATOM 2017 O O . TYR A 1 270 ? -2.388 -19.114 51.706 1.00 12.78 275 TYR A O 1
ATOM 2026 N N . ILE A 1 271 ? -0.417 -18.587 52.658 1.00 12.00 276 ILE A N 1
ATOM 2027 C CA . ILE A 1 271 ? -0.686 -17.167 52.657 1.00 11.60 276 ILE A CA 1
ATOM 2028 C C . ILE A 1 271 ? -0.756 -16.636 51.214 1.00 11.78 276 ILE A C 1
ATOM 2029 O O . ILE A 1 271 ? -1.674 -15.899 50.862 1.00 12.93 276 ILE A O 1
ATOM 2034 N N . LEU A 1 272 ? 0.184 -17.049 50.370 1.00 12.96 277 LEU A N 1
ATOM 2035 C CA . LEU A 1 272 ? 0.210 -16.625 48.972 1.00 13.00 277 LEU A CA 1
ATOM 2036 C C . LEU A 1 272 ? -0.997 -17.099 48.165 1.00 12.75 277 LEU A C 1
ATOM 2037 O O . LEU A 1 272 ? -1.361 -16.461 47.173 1.00 15.45 277 LEU A O 1
ATOM 2042 N N . SER A 1 273 ? -1.592 -18.211 48.603 1.00 12.49 278 SER A N 1
ATOM 2043 C CA . SER A 1 273 ? -2.730 -18.825 47.922 1.00 11.86 278 SER A CA 1
ATOM 2044 C C . SER A 1 273 ? -4.054 -18.231 48.374 1.00 15.54 278 SER A C 1
ATOM 2045 O O . SER A 1 273 ? -5.075 -18.442 47.714 1.00 14.36 278 SER A O 1
ATOM 2048 N N . ASP A 1 274 ? -4.061 -17.471 49.465 1.00 14.79 279 ASP A N 1
ATOM 2049 C CA . ASP A 1 274 ? -5.316 -16.928 49.974 1.00 15.24 279 ASP A CA 1
ATOM 2050 C C . ASP A 1 274 ? -5.978 -15.997 48.955 1.00 16.26 279 ASP A C 1
ATOM 2051 O O . ASP A 1 274 ? -5.319 -15.180 48.324 1.00 18.07 279 ASP A O 1
ATOM 2056 N N . SER A 1 275 ? -7.291 -16.128 48.782 1.00 18.24 280 SER A N 1
ATOM 2057 C CA . SER A 1 275 ? -7.988 -15.375 47.754 1.00 19.49 280 SER A CA 1
ATOM 2058 C C . SER A 1 275 ? -8.850 -14.218 48.259 1.00 18.34 280 SER A C 1
ATOM 2059 O O . SER A 1 275 ? -9.597 -13.628 47.473 1.00 21.17 280 SER A O 1
ATOM 2062 N N . SER A 1 276 ? -8.741 -13.867 49.543 1.00 16.58 281 SER A N 1
ATOM 2063 C CA . SER A 1 276 ? -9.458 -12.712 50.079 1.00 18.04 281 SER A CA 1
ATOM 2064 C C . SER A 1 276 ? -8.935 -11.396 49.487 1.00 18.55 281 SER A C 1
ATOM 2065 O O . SER A 1 276 ? -7.717 -11.185 49.396 1.00 21.12 281 SER A O 1
ATOM 2068 N N . PRO A 1 277 ? -9.843 -10.493 49.093 1.00 20.33 282 PRO A N 1
ATOM 2069 C CA . PRO A 1 277 ? -9.369 -9.212 48.603 1.00 21.17 282 PRO A CA 1
ATOM 2070 C C . PRO A 1 277 ? -8.873 -8.328 49.743 1.00 18.77 282 PRO A C 1
ATOM 2071 O O . PRO A 1 277 ? -9.077 -8.646 50.918 1.00 18.48 282 PRO A O 1
ATOM 2075 N N . VAL A 1 278 ? -8.230 -7.227 49.384 1.00 20.27 283 VAL A N 1
ATOM 2076 C CA . VAL A 1 278 ? -7.786 -6.243 50.360 1.00 17.50 283 VAL A CA 1
ATOM 2077 C C . VAL A 1 278 ? -8.962 -5.819 51.249 1.00 21.13 283 VAL A C 1
ATOM 2078 O O . VAL A 1 278 ? -10.071 -5.573 50.732 1.00 19.64 283 VAL A O 1
ATOM 2082 N N . PRO A 1 279 ? -8.739 -5.727 52.577 1.00 16.53 284 PRO A N 1
ATOM 2083 C CA . PRO A 1 279 ? -9.818 -5.346 53.482 1.00 16.30 284 PRO A CA 1
ATOM 2084 C C . PRO A 1 279 ? -10.393 -3.979 53.171 1.00 18.71 284 PRO A C 1
ATOM 2085 O O . PRO A 1 279 ? -9.701 -3.111 52.648 1.00 16.76 284 PRO A O 1
ATOM 2089 N N . GLU A 1 280 ? -11.652 -3.782 53.547 1.00 16.03 285 GLU A N 1
ATOM 2090 C CA . GLU A 1 280 ? -12.272 -2.483 53.415 1.00 18.69 285 GLU A CA 1
ATOM 2091 C C . GLU A 1 280 ? -11.509 -1.406 54.195 1.00 14.31 285 GLU A C 1
ATOM 2092 O O . GLU A 1 280 ? -11.414 -0.263 53.745 1.00 17.41 285 GLU A O 1
ATOM 2098 N N . PHE A 1 281 ? -10.979 -1.783 55.360 1.00 15.19 286 PHE A N 1
ATOM 2099 C CA . PHE A 1 281 ? -10.264 -0.863 56.233 1.00 14.45 286 PHE A CA 1
ATOM 2100 C C . PHE A 1 281 ? -8.936 -1.492 56.665 1.00 13.47 286 PHE A C 1
ATOM 2101 O O . PHE A 1 281 ? -8.856 -2.081 57.739 1.00 16.40 286 PHE A O 1
ATOM 2109 N N . PRO A 1 282 ? -7.898 -1.395 55.808 1.00 14.30 287 PRO A N 1
ATOM 2110 C CA . PRO A 1 282 ? -6.604 -2.007 56.132 1.00 14.82 287 PRO A CA 1
ATOM 2111 C C . PRO A 1 282 ? -5.959 -1.339 57.342 1.00 16.38 287 PRO A C 1
ATOM 2112 O O . PRO A 1 282 ? -5.662 -0.137 57.323 1.00 14.28 287 PRO A O 1
ATOM 2116 N N . VAL A 1 283 ? -5.740 -2.132 58.388 1.00 15.59 288 VAL A N 1
ATOM 2117 C CA . VAL A 1 283 ? -5.328 -1.586 59.683 1.00 12.08 288 VAL A CA 1
ATOM 2118 C C . VAL A 1 283 ? -3.909 -0.989 59.614 1.00 11.23 288 VAL A C 1
ATOM 2119 O O . VAL A 1 283 ? -3.599 -0.036 60.335 1.00 13.68 288 VAL A O 1
ATOM 2123 N N . ALA A 1 284 ? -3.079 -1.502 58.707 1.00 11.92 289 ALA A N 1
ATOM 2124 C CA . ALA A 1 284 ? -1.683 -1.063 58.652 1.00 14.68 289 ALA A CA 1
ATOM 2125 C C . ALA A 1 284 ? -1.540 0.432 58.357 1.00 12.47 289 ALA A C 1
ATOM 2126 O O . ALA A 1 284 ? -0.511 1.043 58.682 1.00 12.54 289 ALA A O 1
ATOM 2128 N N . TYR A 1 285 ? -2.543 1.032 57.727 1.00 12.42 290 TYR A N 1
ATOM 2129 C CA . TYR A 1 285 ? -2.521 2.471 57.462 1.00 12.16 290 TYR A CA 1
ATOM 2130 C C . TYR A 1 285 ? -2.267 3.272 58.729 1.00 12.59 290 TYR A C 1
ATOM 2131 O O . TYR A 1 285 ? -1.636 4.325 58.688 1.00 13.08 290 TYR A O 1
ATOM 2140 N N . LEU A 1 286 ? -2.793 2.803 59.856 1.00 13.83 291 LEU A N 1
ATOM 2141 C CA . LEU A 1 286 ? -2.662 3.537 61.110 1.00 11.14 291 LEU A CA 1
ATOM 2142 C C . LEU A 1 286 ? -1.229 3.791 61.528 1.00 10.69 291 LEU A C 1
ATOM 2143 O O . LEU A 1 286 ? -0.960 4.820 62.151 1.00 12.90 291 LEU A O 1
ATOM 2148 N N . THR A 1 287 ? -0.315 2.888 61.162 1.00 10.11 292 THR A N 1
ATOM 2149 C CA . THR A 1 287 ? 1.088 3.043 61.561 1.00 11.03 292 THR A CA 1
ATOM 2150 C C . THR A 1 287 ? 1.777 4.191 60.812 1.00 11.85 292 THR A C 1
ATOM 2151 O O . THR A 1 287 ? 2.905 4.544 61.149 1.00 14.53 292 THR A O 1
ATOM 2155 N N . SER A 1 288 ? 1.104 4.781 59.821 1.00 10.73 293 SER A N 1
ATOM 2156 C CA . SER A 1 288 ? 1.674 5.896 59.058 1.00 9.38 293 SER A CA 1
ATOM 21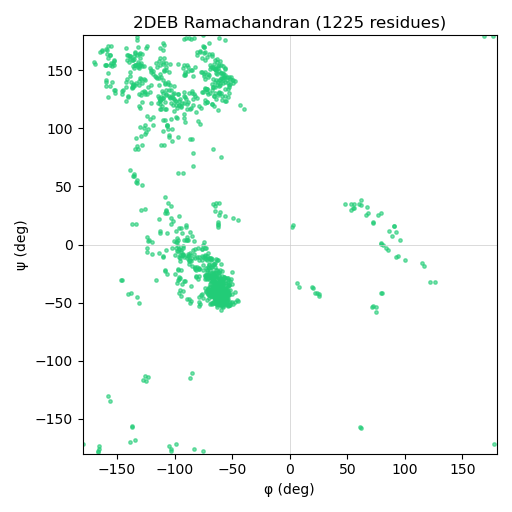57 C C . SER A 1 288 ? 1.195 7.253 59.590 1.00 13.03 293 SER A C 1
ATOM 2158 O O . SER A 1 288 ? 1.583 8.297 59.064 1.00 13.73 293 SER A O 1
ATOM 2161 N N . GLU A 1 289 ? 0.341 7.247 60.609 1.00 12.55 294 GLU A N 1
ATOM 2162 C CA . GLU A 1 289 ? -0.226 8.502 61.105 1.00 14.24 294 GLU A CA 1
ATOM 2163 C C . GLU A 1 289 ? 0.715 9.302 61.970 1.00 11.41 294 GLU A C 1
ATOM 2164 O O . GLU A 1 289 ? 1.733 8.825 62.451 1.00 12.49 294 GLU A O 1
ATOM 2170 N N . ASN A 1 290 ? 0.336 10.554 62.192 1.00 12.57 295 ASN A N 1
ATOM 2171 C CA . ASN A 1 290 ? 0.898 11.346 63.252 1.00 12.95 295 ASN A CA 1
ATOM 2172 C C . ASN A 1 290 ? 0.848 10.539 64.554 1.00 13.70 295 ASN A C 1
ATOM 2173 O O . ASN A 1 290 ? -0.085 9.745 64.774 1.00 13.71 295 ASN A O 1
ATOM 2178 N N . ARG A 1 291 ? 1.886 10.656 65.374 1.00 11.90 296 ARG A N 1
ATOM 2179 C CA . ARG A 1 291 ? 2.048 9.746 66.502 1.00 12.81 296 ARG A CA 1
ATOM 2180 C C . ARG A 1 291 ? 1.018 9.985 67.606 1.00 14.10 296 ARG A C 1
ATOM 2181 O O . ARG A 1 291 ? 0.692 9.061 68.333 1.00 14.75 296 ARG A O 1
ATOM 2189 N N . ASP A 1 292 ? 0.531 11.217 67.747 1.00 15.20 297 ASP A N 1
ATOM 2190 C CA . ASP A 1 292 ? -0.541 11.497 68.723 1.00 14.74 297 ASP A CA 1
ATOM 2191 C C . ASP A 1 292 ? -1.869 10.931 68.239 1.00 14.25 297 ASP A C 1
ATOM 2192 O O . ASP A 1 292 ? -2.643 10.387 69.042 1.00 14.77 297 ASP A O 1
ATOM 2197 N N . VAL A 1 293 ? -2.129 11.065 66.944 1.00 12.91 298 VAL A N 1
ATOM 2198 C CA . VAL A 1 293 ? -3.342 10.526 66.338 1.00 12.31 298 VAL A CA 1
ATOM 2199 C C . VAL A 1 293 ? -3.321 8.995 66.514 1.00 14.56 298 VAL A C 1
ATOM 2200 O O . VAL A 1 293 ? -4.297 8.384 66.958 1.00 15.02 298 VAL A O 1
ATOM 2204 N N . TRP A 1 294 ? -2.207 8.378 66.171 1.00 13.52 299 TRP A N 1
ATOM 2205 C CA . TRP A 1 294 ? -2.105 6.914 66.248 1.00 10.48 299 TRP A CA 1
ATOM 2206 C C . TRP A 1 294 ? -2.075 6.457 67.718 1.00 13.35 299 TRP A C 1
ATOM 2207 O O . TRP A 1 294 ? -2.654 5.426 68.063 1.00 15.29 299 TRP A O 1
ATOM 2218 N N . ALA A 1 295 ? -1.433 7.216 68.609 1.00 12.37 300 ALA A N 1
ATOM 2219 C CA . ALA A 1 295 ? -1.477 6.855 70.033 1.00 13.08 300 ALA A CA 1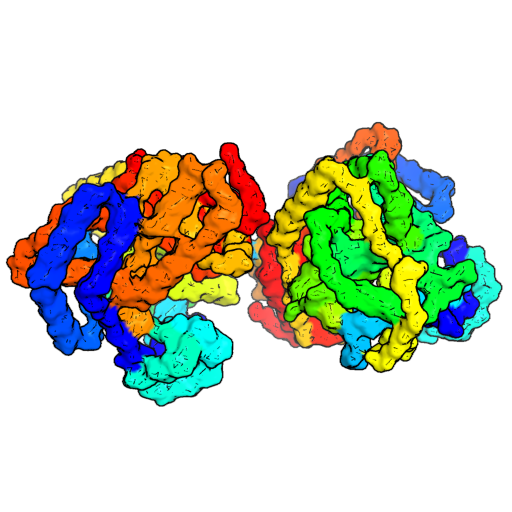
ATOM 2220 C C . ALA A 1 295 ? -2.915 6.758 70.536 1.00 13.08 300 ALA A C 1
ATOM 2221 O O . ALA A 1 295 ? -3.272 5.803 71.239 1.00 13.91 300 ALA A O 1
ATOM 2223 N N . GLU A 1 296 ? -3.745 7.733 70.174 1.00 13.77 301 GLU A N 1
ATOM 2224 C CA . GLU A 1 296 ? -5.158 7.703 70.570 1.00 15.64 301 GLU A CA 1
ATOM 2225 C C . GLU A 1 296 ? -5.941 6.549 69.934 1.00 15.42 301 GLU A C 1
ATOM 2226 O O . GLU A 1 296 ? -6.723 5.871 70.610 1.00 15.78 301 GLU A O 1
ATOM 2232 N N . LEU A 1 297 ? -5.745 6.321 68.638 1.00 14.46 302 LEU A N 1
ATOM 2233 C CA . LEU A 1 297 ? -6.467 5.254 67.951 1.00 12.97 302 LEU A CA 1
ATOM 2234 C C . LEU A 1 297 ? -6.053 3.869 68.453 1.00 12.99 302 LEU A C 1
ATOM 2235 O O . LEU A 1 297 ? -6.888 2.979 68.523 1.00 16.32 302 LEU A O 1
ATOM 2240 N N . ARG A 1 298 ? -4.776 3.679 68.799 1.00 13.26 303 ARG A N 1
ATOM 2241 C CA . ARG A 1 298 ? -4.343 2.415 69.384 1.00 11.32 303 ARG A CA 1
ATOM 2242 C C . ARG A 1 298 ? -5.019 2.209 70.738 1.00 12.35 303 ARG A C 1
ATOM 2243 O O . ARG A 1 298 ? -5.447 1.106 71.055 1.00 13.40 303 ARG A O 1
ATOM 2251 N N . GLN A 1 299 ? -5.138 3.264 71.529 1.00 13.55 304 GLN A N 1
ATOM 2252 C CA . GLN A 1 299 ? -5.844 3.144 72.808 1.00 15.41 304 GLN A CA 1
ATOM 2253 C C . GLN A 1 299 ? -7.286 2.716 72.569 1.00 14.89 304 GLN A C 1
ATOM 2254 O O . GLN A 1 299 ? -7.810 1.876 73.303 1.00 15.91 304 GLN A O 1
ATOM 2260 N N . LYS A 1 300 ? -7.926 3.293 71.559 1.00 14.85 305 LYS A N 1
ATOM 2261 C CA . LYS A 1 300 ? -9.306 2.909 71.208 1.00 15.12 305 LYS A CA 1
ATOM 2262 C C . LYS A 1 300 ? -9.376 1.446 70.745 1.00 15.61 305 LYS A C 1
ATOM 2263 O O . LYS A 1 300 ? -10.304 0.710 71.115 1.00 15.26 305 LYS A O 1
ATOM 2269 N N . LEU A 1 301 ? -8.383 0.992 69.985 1.00 14.51 306 LEU A N 1
ATOM 2270 C CA . LEU A 1 301 ? -8.321 -0.432 69.647 1.00 14.35 306 LEU A CA 1
ATOM 2271 C C . LEU A 1 301 ? -8.294 -1.309 70.911 1.00 14.81 306 LEU A C 1
ATOM 2272 O O . LEU A 1 301 ? -8.968 -2.347 70.977 1.00 16.72 306 LEU A O 1
ATOM 2277 N N . ILE A 1 302 ? -7.521 -0.889 71.912 1.00 14.35 307 ILE A N 1
ATOM 2278 C CA . ILE A 1 302 ? -7.435 -1.603 73.179 1.00 14.41 307 ILE A CA 1
ATOM 2279 C C . ILE A 1 302 ? -8.805 -1.614 73.872 1.00 17.37 307 ILE A C 1
ATOM 2280 O O . ILE A 1 302 ? -9.285 -2.652 74.298 1.00 15.93 307 ILE A O 1
ATOM 2285 N N . PHE A 1 303 ? -9.451 -0.464 73.913 1.00 15.35 308 PHE A N 1
ATOM 2286 C CA . PHE A 1 303 ? -10.775 -0.353 74.543 1.00 17.28 308 PHE A CA 1
ATOM 2287 C C . PHE A 1 303 ? -11.814 -1.244 73.880 1.00 18.53 308 PHE A C 1
ATOM 2288 O O . PHE A 1 303 ? -12.731 -1.743 74.530 1.00 19.85 308 PHE A O 1
ATOM 2296 N N . ASP A 1 304 ? -11.650 -1.449 72.583 1.00 16.02 309 ASP A N 1
ATOM 2297 C CA . ASP A 1 304 ? -12.543 -2.286 71.811 1.00 15.47 309 ASP A CA 1
ATOM 2298 C C . ASP A 1 304 ? -12.129 -3.756 71.754 1.00 15.20 309 ASP A C 1
ATOM 2299 O O . ASP A 1 304 ? -12.609 -4.493 70.888 1.00 19.51 309 ASP A O 1
ATOM 2304 N N . GLY A 1 305 ? -11.247 -4.179 72.656 1.00 16.12 310 GLY A N 1
ATOM 2305 C CA . GLY A 1 305 ? -10.936 -5.586 72.857 1.00 17.27 310 GLY A CA 1
ATOM 2306 C C . GLY A 1 305 ? -9.792 -6.164 72.043 1.00 17.89 310 GLY A C 1
ATOM 2307 O O . GLY A 1 305 ? -9.641 -7.375 71.981 1.00 19.88 310 GLY A O 1
ATOM 2308 N N . ASN A 1 306 ? -8.959 -5.300 71.456 1.00 16.03 311 ASN A N 1
ATOM 2309 C CA . ASN A 1 306 ? -7.910 -5.776 70.556 1.00 13.21 311 ASN A CA 1
ATOM 2310 C C . ASN A 1 306 ? -6.514 -5.909 71.154 1.00 14.75 311 ASN A C 1
ATOM 2311 O O . ASN A 1 306 ? -5.570 -6.128 70.407 1.00 15.86 311 ASN A O 1
ATOM 2316 N N . GLU A 1 307 ? -6.356 -5.823 72.474 1.00 15.49 312 GLU A N 1
ATOM 2317 C CA . GLU A 1 307 ? -5.002 -5.910 73.045 1.00 16.15 312 GLU A CA 1
ATOM 2318 C C . GLU A 1 307 ? -4.267 -7.208 72.701 1.00 16.12 312 GLU A C 1
ATOM 2319 O O . GLU A 1 307 ? -3.088 -7.179 72.368 1.00 17.29 312 GLU A O 1
ATOM 2325 N N . GLU A 1 308 ? -4.958 -8.342 72.773 1.00 15.20 313 GLU A N 1
ATOM 2326 C CA . GLU A 1 308 ? -4.311 -9.638 72.522 1.00 14.38 313 GLU A CA 1
ATOM 2327 C C . GLU A 1 308 ? -3.796 -9.713 71.082 1.00 17.80 313 GLU A C 1
ATOM 2328 O O . GLU A 1 308 ? -2.709 -10.208 70.824 1.00 17.76 313 GLU A O 1
ATOM 2334 N N . THR A 1 309 ? -4.597 -9.219 70.152 1.00 17.42 314 THR A N 1
ATOM 2335 C CA . THR A 1 309 ? -4.228 -9.181 68.732 1.00 15.72 314 THR A CA 1
ATOM 2336 C C . THR A 1 309 ? -3.050 -8.233 68.519 1.00 17.91 314 THR A C 1
ATOM 2337 O O . THR A 1 309 ? -2.078 -8.560 67.822 1.00 16.14 314 THR A O 1
ATOM 2341 N N . LEU A 1 310 ? -3.122 -7.056 69.124 1.00 13.51 315 LEU A N 1
ATOM 2342 C CA . LEU A 1 310 ? -2.012 -6.102 69.021 1.00 13.09 315 LEU A CA 1
ATOM 2343 C C . LEU A 1 310 ? -0.736 -6.669 69.585 1.00 14.75 315 LEU A C 1
ATOM 2344 O O . LEU A 1 310 ? 0.339 -6.430 69.021 1.00 17.20 315 LEU A O 1
ATOM 2349 N N . LYS A 1 311 ? -0.834 -7.430 70.672 1.00 13.86 316 LYS A N 1
ATOM 2350 C CA . LYS A 1 311 ? 0.362 -8.028 71.267 1.00 14.40 316 LYS A CA 1
ATOM 2351 C C . LYS A 1 311 ? 1.016 -9.039 70.320 1.00 13.91 316 LYS A C 1
ATOM 2352 O O . LYS A 1 311 ? 2.248 -9.110 70.261 1.00 13.42 316 LYS A O 1
ATOM 2358 N N . LYS A 1 312 ? 0.224 -9.799 69.559 1.00 13.90 317 LYS A N 1
ATOM 2359 C CA . LYS A 1 312 ? 0.783 -10.720 68.565 1.00 13.01 317 LYS A CA 1
ATOM 2360 C C . LYS A 1 312 ? 1.516 -9.952 67.473 1.00 12.26 317 LYS A C 1
ATOM 2361 O O . LYS A 1 312 ? 2.554 -10.388 67.009 1.00 15.03 317 LYS A O 1
ATOM 2367 N N . VAL A 1 313 ? 0.968 -8.815 67.059 1.00 12.22 318 VAL A N 1
ATOM 2368 C CA . VAL A 1 313 ? 1.639 -7.976 66.063 1.00 9.56 318 VAL A CA 1
ATOM 2369 C C . VAL A 1 313 ? 2.942 -7.427 66.635 1.00 13.09 318 VAL A C 1
ATOM 2370 O O . VAL A 1 313 ? 4.001 -7.514 66.018 1.00 13.79 318 VAL A O 1
ATOM 2374 N N . ASP A 1 314 ? 2.854 -6.844 67.821 1.00 12.09 319 ASP A N 1
ATOM 2375 C CA . ASP A 1 314 ? 3.994 -6.150 68.430 1.00 10.85 319 ASP A CA 1
ATOM 2376 C C . ASP A 1 314 ? 5.172 -7.082 68.686 1.00 12.02 319 ASP A C 1
ATOM 2377 O O . ASP A 1 314 ? 6.330 -6.679 68.522 1.00 14.68 319 ASP A O 1
ATOM 2382 N N . SER A 1 315 ? 4.894 -8.322 69.101 1.00 11.31 320 SER A N 1
ATOM 2383 C CA . SER A 1 315 ? 5.950 -9.205 69.598 1.00 11.82 320 SER A CA 1
ATOM 2384 C C . SER A 1 315 ? 6.540 -10.152 68.553 1.00 11.97 320 SER A C 1
ATOM 2385 O O . SER A 1 315 ? 7.478 -10.883 68.854 1.00 11.94 320 SER A O 1
ATOM 2388 N N . ALA A 1 316 ? 5.990 -10.155 67.344 1.00 13.19 321 ALA A N 1
ATOM 2389 C CA . ALA A 1 316 ? 6.484 -11.041 66.300 1.00 11.00 321 ALA A CA 1
ATOM 2390 C C . ALA A 1 316 ? 7.978 -10.828 66.059 1.00 11.51 321 ALA A C 1
ATOM 2391 O O . ALA A 1 316 ? 8.509 -9.746 66.299 1.00 11.63 321 ALA A O 1
ATOM 2393 N N . VAL A 1 317 ? 8.658 -11.868 65.604 1.00 11.31 322 VAL A N 1
ATOM 2394 C CA . VAL A 1 317 ? 10.113 -11.801 65.435 1.00 10.18 322 VAL A CA 1
ATOM 2395 C C . VAL A 1 317 ? 10.494 -10.623 64.537 1.00 14.19 322 VAL A C 1
ATOM 2396 O O . VAL A 1 317 ? 11.448 -9.887 64.835 1.00 12.14 322 VAL A O 1
ATOM 2400 N N . PHE A 1 318 ? 9.727 -10.453 63.466 1.00 12.95 323 PHE A N 1
ATOM 2401 C CA . PHE A 1 318 ? 9.760 -9.268 62.592 1.00 11.87 323 PHE A CA 1
ATOM 2402 C C . PHE A 1 318 ? 8.506 -9.316 61.719 1.00 12.81 323 PHE A C 1
ATOM 2403 O O . PHE A 1 318 ? 7.648 -10.173 61.938 1.00 12.50 323 PHE A O 1
ATOM 2411 N N . CYS A 1 319 ? 8.375 -8.416 60.745 1.00 10.89 324 CYS A N 1
ATOM 2412 C CA . CYS A 1 319 ? 7.214 -8.411 59.845 1.00 9.32 324 CYS A CA 1
ATOM 2413 C C . CYS A 1 319 ? 7.701 -8.745 58.451 1.00 13.37 324 CYS A C 1
ATOM 2414 O O . CYS A 1 319 ? 8.585 -8.077 57.938 1.00 13.82 324 CYS A O 1
ATOM 2417 N N . LEU A 1 320 ? 7.158 -9.809 57.861 1.00 9.59 325 LEU A N 1
ATOM 2418 C CA . LEU A 1 320 ? 7.445 -10.180 56.471 1.00 10.36 325 LEU A CA 1
ATOM 2419 C C . LEU A 1 320 ? 6.299 -9.708 55.610 1.00 12.60 325 LEU A C 1
ATOM 2420 O O . LEU A 1 320 ? 5.160 -10.035 55.889 1.00 12.11 325 LEU A O 1
ATOM 2425 N N . CYS A 1 321 ? 6.591 -8.920 54.580 1.00 11.63 326 CYS A N 1
ATOM 2426 C CA . CYS A 1 321 ? 5.552 -8.378 53.715 1.00 11.35 326 CYS A CA 1
ATOM 2427 C C . CYS A 1 321 ? 5.646 -8.974 52.336 1.00 11.44 326 CYS A C 1
ATOM 2428 O O . CYS A 1 321 ? 6.674 -8.875 51.689 1.00 12.31 326 CYS A O 1
ATOM 2431 N N . LEU A 1 322 ? 4.578 -9.637 51.897 1.00 10.14 327 LEU A N 1
ATOM 2432 C CA . LEU A 1 322 ? 4.539 -10.253 50.568 1.00 9.74 327 LEU A CA 1
ATOM 2433 C C . LEU A 1 322 ? 3.711 -9.410 49.622 1.00 12.58 327 LEU A C 1
ATOM 2434 O O . LEU A 1 322 ? 2.487 -9.323 49.770 1.00 14.73 327 LEU A O 1
ATOM 2439 N N . ASP A 1 323 ? 4.392 -8.753 48.684 1.00 13.03 328 ASP A N 1
ATOM 2440 C CA . ASP A 1 323 ? 3.734 -7.900 47.693 1.00 13.57 328 ASP A CA 1
ATOM 2441 C C . ASP A 1 323 ? 3.412 -8.738 46.465 1.00 16.34 328 ASP A C 1
ATOM 2442 O O . ASP A 1 323 ? 4.184 -9.608 46.093 1.00 17.48 328 ASP A O 1
ATOM 2447 N N . ASP A 1 324 ? 2.295 -8.443 45.810 1.00 17.59 329 ASP A N 1
ATOM 2448 C CA . ASP A 1 324 ? 1.793 -9.346 44.759 1.00 17.38 329 ASP A CA 1
ATOM 2449 C C . ASP A 1 324 ? 2.056 -8.846 43.340 1.00 23.13 329 ASP A C 1
ATOM 2450 O O . ASP A 1 324 ? 1.449 -9.328 42.376 1.00 25.71 329 ASP A O 1
ATOM 2455 N N . PHE A 1 325 ? 2.978 -7.900 43.210 1.00 17.02 330 PHE A N 1
ATOM 2456 C CA . PHE A 1 325 ? 3.362 -7.359 41.918 1.00 19.11 330 PHE A CA 1
ATOM 2457 C C . PHE A 1 325 ? 4.882 -7.370 41.778 1.00 16.92 330 PHE A C 1
ATOM 2458 O O . PHE A 1 325 ? 5.608 -7.349 42.778 1.00 16.32 330 PHE A O 1
ATOM 2466 N N . PRO A 1 326 ? 5.377 -7.421 40.539 1.00 17.41 331 PRO A N 1
ATOM 2467 C CA . PRO A 1 326 ? 6.806 -7.328 40.285 1.00 15.58 331 PRO A CA 1
ATOM 2468 C C . PRO A 1 326 ? 7.266 -5.864 40.220 1.00 15.19 331 PRO A C 1
ATOM 2469 O O . PRO A 1 326 ? 6.445 -4.971 40.133 1.00 18.04 331 PRO A O 1
ATOM 2481 N N . LYS A 1 328 ? 8.598 -2.730 38.360 1.00 17.57 333 LYS A N 1
ATOM 2482 C CA . LYS A 1 328 ? 8.589 -2.213 36.986 1.00 19.02 333 LYS A CA 1
ATOM 2483 C C . LYS A 1 328 ? 9.945 -1.618 36.601 1.00 21.94 333 LYS A C 1
ATOM 2484 O O . LYS A 1 328 ? 10.426 -1.800 35.471 1.00 25.80 333 LYS A O 1
ATOM 2490 N N . ASP A 1 329 ? 10.541 -0.881 37.537 1.00 19.00 334 ASP A N 1
ATOM 2491 C CA . ASP A 1 329 ? 11.843 -0.243 37.362 1.00 17.46 334 ASP A CA 1
ATOM 2492 C C . ASP A 1 329 ? 12.365 0.224 38.722 1.00 15.70 334 ASP A C 1
ATOM 2493 O O . ASP A 1 329 ? 11.701 0.003 39.738 1.00 14.99 334 ASP A O 1
ATOM 2498 N N . LEU A 1 330 ? 13.535 0.866 38.759 1.00 17.87 335 LEU A N 1
ATOM 2499 C CA . LEU A 1 330 ? 14.111 1.325 40.031 1.00 18.01 335 LEU A CA 1
ATOM 2500 C C . LEU A 1 330 ? 13.282 2.384 40.753 1.00 18.20 335 LEU A C 1
ATOM 2501 O O . LEU A 1 330 ? 13.321 2.467 41.981 1.00 17.30 335 LEU A O 1
ATOM 2506 N N . ILE A 1 331 ? 12.550 3.206 40.007 1.00 15.20 336 ILE A N 1
ATOM 2507 C CA . ILE A 1 331 ? 11.677 4.210 40.601 1.00 13.77 336 ILE A CA 1
ATOM 2508 C C . ILE A 1 331 ? 10.568 3.519 41.362 1.00 15.01 336 ILE A C 1
ATOM 2509 O O . ILE A 1 331 ? 10.285 3.834 42.529 1.00 12.98 336 ILE A O 1
ATOM 2514 N N . HIS A 1 332 ? 9.924 2.572 40.694 1.00 13.43 337 HIS A N 1
ATOM 2515 C CA . HIS A 1 332 ? 8.856 1.791 41.330 1.00 13.92 337 HIS A CA 1
ATOM 2516 C C . HIS A 1 332 ? 9.375 1.005 42.533 1.00 12.02 337 HIS A C 1
ATOM 2517 O O . HIS A 1 332 ? 8.732 0.966 43.592 1.00 13.08 337 HIS A O 1
ATOM 2524 N N . LEU A 1 333 ? 10.550 0.394 42.381 1.00 12.18 338 LEU A N 1
ATOM 2525 C CA . LEU A 1 333 ? 11.184 -0.314 43.490 1.00 11.23 338 LEU A CA 1
ATOM 2526 C C . LEU A 1 333 ? 11.340 0.622 44.685 1.00 13.36 338 LEU A C 1
ATOM 2527 O O . LEU A 1 333 ? 10.978 0.270 45.808 1.00 14.01 338 LEU A O 1
ATOM 2532 N N . SER A 1 334 ? 11.872 1.813 44.448 1.00 13.04 339 SER A N 1
ATOM 2533 C CA . SER A 1 334 ? 12.163 2.723 45.543 1.00 11.77 339 SER A CA 1
ATOM 2534 C C . SER A 1 334 ? 10.895 3.130 46.280 1.00 12.11 339 SER A C 1
ATOM 2535 O O . SER A 1 334 ? 10.840 3.064 47.499 1.00 12.90 339 SER A O 1
ATOM 2538 N N . HIS A 1 335 ? 9.874 3.543 45.536 1.00 12.61 340 HIS A N 1
ATOM 2539 C CA . HIS A 1 335 ? 8.577 3.847 46.141 1.00 11.57 340 HIS A CA 1
ATOM 2540 C C . HIS A 1 335 ? 8.007 2.675 46.919 1.00 12.29 340 HIS A C 1
ATOM 2541 O O . HIS A 1 335 ? 7.471 2.867 48.030 1.00 11.24 340 HIS A O 1
ATOM 2548 N N . THR A 1 336 ? 8.089 1.476 46.336 1.00 11.42 341 THR A N 1
ATOM 2549 C CA . THR A 1 336 ? 7.527 0.303 46.970 1.00 9.93 341 THR A CA 1
ATOM 2550 C C . THR A 1 336 ? 8.208 0.022 48.300 1.00 11.83 341 THR A C 1
ATOM 2551 O O . THR A 1 336 ? 7.534 -0.241 49.295 1.00 13.33 341 THR A O 1
ATOM 2563 N N . LEU A 1 338 ? 10.210 2.128 50.082 1.00 10.17 343 LEU A N 1
ATOM 2564 C CA . LEU A 1 338 ? 10.186 3.279 50.990 1.00 11.31 343 LEU A CA 1
ATOM 2565 C C . LEU A 1 338 ? 8.843 3.474 51.675 1.00 13.47 343 LEU A C 1
ATOM 2566 O O . LEU A 1 338 ? 8.789 3.852 52.842 1.00 13.22 343 LEU A O 1
ATOM 2571 N N . HIS A 1 339 ? 7.753 3.225 50.960 1.00 11.34 344 HIS A N 1
ATOM 2572 C CA . HIS A 1 339 ? 6.428 3.456 51.533 1.00 11.56 344 HIS A CA 1
ATOM 2573 C C . HIS A 1 339 ? 5.331 2.502 51.117 1.00 11.56 344 HIS A C 1
ATOM 2574 O O . HIS A 1 339 ? 4.422 2.272 51.909 1.00 14.57 344 HIS A O 1
ATOM 2581 N N . GLY A 1 340 ? 5.380 1.956 49.906 1.00 12.00 345 GLY A N 1
ATOM 2582 C CA . GLY A 1 340 ? 4.273 1.149 49.385 1.00 15.24 345 GLY A CA 1
ATOM 2583 C C . GLY A 1 340 ? 2.980 1.909 49.255 1.00 13.07 345 GLY A C 1
ATOM 2584 O O . GLY A 1 340 ? 2.966 3.126 49.180 1.00 15.66 345 GLY A O 1
ATOM 2585 N N . ASP A 1 341 ? 1.866 1.183 49.234 1.00 15.47 346 ASP A N 1
ATOM 2586 C CA . ASP A 1 341 ? 0.565 1.831 49.098 1.00 17.77 346 ASP A CA 1
ATOM 2587 C C . ASP A 1 341 ? -0.159 2.049 50.411 1.00 19.02 346 ASP A C 1
ATOM 2588 O O . ASP A 1 341 ? -1.286 2.532 50.432 1.00 18.67 346 ASP A O 1
ATOM 2593 N N . GLY A 1 342 ? 0.491 1.715 51.510 1.00 16.22 347 GLY A N 1
ATOM 2594 C CA . GLY A 1 342 ? -0.051 2.036 52.811 1.00 16.28 347 GLY A CA 1
ATOM 2595 C C . GLY A 1 342 ? -0.738 0.871 53.471 1.00 14.87 347 GLY A C 1
ATOM 2596 O O . GLY A 1 342 ? -1.003 0.942 54.663 1.00 17.29 347 GLY A O 1
ATOM 2597 N N . THR A 1 343 ? -1.008 -0.203 52.718 1.00 11.52 348 THR A N 1
ATOM 2598 C CA . THR A 1 343 ? -1.756 -1.344 53.254 1.00 14.10 348 THR A CA 1
ATOM 2599 C C . THR A 1 343 ? -0.919 -2.487 53.814 1.00 13.33 348 THR A C 1
ATOM 2600 O O . THR A 1 343 ? -1.430 -3.297 54.606 1.00 14.89 348 THR A O 1
ATOM 2604 N N . ASN A 1 344 ? 0.339 -2.604 53.394 1.00 11.91 349 ASN A N 1
ATOM 2605 C CA . ASN A 1 344 ? 1.055 -3.878 53.528 1.00 11.18 349 ASN A CA 1
ATOM 2606 C C . ASN A 1 344 ? 2.433 -3.745 54.185 1.00 12.39 349 ASN A C 1
ATOM 2607 O O . ASN A 1 344 ? 3.358 -4.526 53.908 1.00 13.14 349 ASN A O 1
ATOM 2612 N N . ARG A 1 345 ? 2.563 -2.750 55.055 1.00 12.49 350 ARG A N 1
ATOM 2613 C CA . ARG A 1 345 ? 3.734 -2.576 55.904 1.00 13.99 350 ARG A CA 1
ATOM 2614 C C . ARG A 1 345 ? 3.285 -2.223 57.304 1.00 11.39 350 ARG A C 1
ATOM 2615 O O . ARG A 1 345 ? 2.412 -1.403 57.462 1.00 12.83 350 ARG A O 1
ATOM 2623 N N . TRP A 1 346 ? 3.926 -2.807 58.308 1.00 11.34 351 TRP A N 1
ATOM 2624 C CA . TRP A 1 346 ? 3.650 -2.421 59.686 1.00 10.29 351 TRP A CA 1
ATOM 2625 C C . TRP A 1 346 ? 4.812 -1.524 60.084 1.00 10.39 351 TRP A C 1
ATOM 2626 O O . TRP A 1 346 ? 5.838 -1.992 60.581 1.00 10.66 351 TRP A O 1
ATOM 2637 N N . PHE A 1 347 ? 4.636 -0.234 59.829 1.00 10.48 352 PHE A N 1
ATOM 2638 C CA . PHE A 1 347 ? 5.752 0.730 59.849 1.00 9.97 352 PHE A CA 1
ATOM 2639 C C . PHE A 1 347 ? 6.452 0.799 61.198 1.00 10.09 352 PHE A C 1
ATOM 2640 O O . PHE A 1 347 ? 7.651 1.065 61.247 1.00 9.75 352 PHE A O 1
ATOM 2648 N N . ASP A 1 348 ? 5.713 0.566 62.287 1.00 10.29 353 ASP A N 1
ATOM 2649 C CA . ASP A 1 348 ? 6.262 0.588 63.658 1.00 10.04 353 ASP A CA 1
ATOM 2650 C C . ASP A 1 348 ? 7.241 -0.544 64.010 1.00 9.42 353 ASP A C 1
ATOM 2651 O O . ASP A 1 348 ? 7.984 -0.430 64.974 1.00 11.53 353 ASP A O 1
ATOM 2656 N N . LYS A 1 349 ? 7.219 -1.638 63.258 1.00 8.73 354 LYS A N 1
ATOM 2657 C CA . LYS A 1 349 ? 8.029 -2.796 63.599 1.00 8.99 354 LYS A CA 1
ATOM 2658 C C . LYS A 1 349 ? 9.507 -2.448 63.490 1.00 9.08 354 LYS A C 1
ATOM 2659 O O . LYS A 1 349 ? 9.896 -1.600 62.699 1.00 11.25 354 LYS A O 1
ATOM 2665 N N . SER A 1 350 ? 10.346 -3.114 64.278 1.00 9.92 355 SER A N 1
ATOM 2666 C CA . SER A 1 350 ? 11.796 -2.899 64.167 1.00 9.79 355 SER A CA 1
ATOM 2667 C C . SER A 1 350 ? 12.246 -2.894 62.710 1.00 10.88 355 SER A C 1
ATOM 2668 O O . SER A 1 350 ? 12.954 -1.974 62.266 1.00 10.91 355 SER A O 1
ATOM 2671 N N . PHE A 1 351 ? 11.807 -3.889 61.949 1.00 10.96 356 PHE A N 1
ATOM 2672 C CA . PHE A 1 351 ? 11.941 -3.855 60.487 1.00 10.24 356 PHE A CA 1
ATOM 2673 C C . PHE A 1 351 ? 10.856 -4.682 59.823 1.00 11.18 356 PHE A C 1
ATOM 2674 O O . PHE A 1 351 ? 10.261 -5.561 60.447 1.00 11.64 356 PHE A O 1
ATOM 2682 N N . ASN A 1 352 ? 10.618 -4.351 58.558 1.00 9.94 357 ASN A N 1
ATOM 2683 C CA . ASN A 1 352 ? 9.785 -5.093 57.625 1.00 11.61 357 ASN A CA 1
ATOM 2684 C C . ASN A 1 352 ? 10.701 -5.672 56.556 1.00 12.11 357 ASN A C 1
ATOM 2685 O O . ASN A 1 352 ? 11.474 -4.938 55.921 1.00 12.60 357 ASN A O 1
ATOM 2690 N N . LEU A 1 353 ? 10.630 -6.987 56.377 1.00 10.49 358 LEU A N 1
ATOM 2691 C CA . LEU A 1 353 ? 11.339 -7.657 55.300 1.00 11.56 358 LEU A CA 1
ATOM 2692 C C . LEU A 1 353 ? 10.333 -7.838 54.188 1.00 13.81 358 LEU A C 1
ATOM 2693 O O . LEU A 1 353 ? 9.316 -8.515 54.373 1.00 13.05 358 LEU A O 1
ATOM 2698 N N . ILE A 1 354 ? 10.597 -7.214 53.052 1.00 10.81 359 ILE A N 1
ATOM 2699 C CA . ILE A 1 354 ? 9.614 -7.163 51.963 1.00 10.82 359 ILE A CA 1
ATOM 2700 C C . ILE A 1 354 ? 10.103 -8.012 50.808 1.00 11.31 359 ILE A C 1
ATOM 2701 O O . ILE A 1 354 ? 11.254 -7.880 50.402 1.00 10.52 359 ILE A O 1
ATOM 2706 N N . VAL A 1 355 ? 9.239 -8.871 50.258 1.00 11.79 360 VAL A N 1
ATOM 2707 C CA . VAL A 1 355 ? 9.561 -9.695 49.086 1.00 11.62 360 VAL A CA 1
ATOM 2708 C C . VAL A 1 355 ? 8.450 -9.550 48.049 1.00 12.81 360 VAL A C 1
ATOM 2709 O O . VAL A 1 355 ? 7.292 -9.884 48.323 1.00 11.81 360 VAL A O 1
ATOM 2713 N N . ALA A 1 356 ? 8.805 -9.025 46.880 1.00 12.83 361 ALA A N 1
ATOM 2714 C CA . ALA A 1 356 ? 7.849 -8.796 45.798 1.00 12.30 361 ALA A CA 1
ATOM 2715 C C . ALA A 1 356 ? 7.673 -10.060 44.927 1.00 12.59 361 ALA A C 1
ATOM 2716 O O . ALA A 1 356 ? 8.336 -11.081 45.135 1.00 13.68 361 ALA A O 1
ATOM 2718 N N . GLU A 1 357 ? 6.776 -9.979 43.944 1.00 13.86 362 GLU A N 1
ATOM 2719 C CA . GLU A 1 357 ? 6.407 -11.160 43.152 1.00 15.02 362 GLU A CA 1
ATOM 2720 C C . GLU A 1 357 ? 7.550 -11.698 42.298 1.00 17.40 362 GLU A C 1
ATOM 2721 O O . GLU A 1 357 ? 7.568 -12.882 41.970 1.00 18.90 362 GLU A O 1
ATOM 2727 N N . ASP A 1 358 ? 8.500 -10.829 41.949 1.00 17.23 363 ASP A N 1
ATOM 2728 C CA . ASP A 1 358 ? 9.674 -11.214 41.171 1.00 16.27 363 ASP A CA 1
ATOM 2729 C C . ASP A 1 358 ? 10.886 -11.503 42.069 1.00 14.92 363 ASP A C 1
ATOM 2730 O O . ASP A 1 358 ? 12.027 -11.582 41.597 1.00 16.05 363 ASP A O 1
ATOM 2735 N N . GLY A 1 359 ? 10.631 -11.652 43.372 1.00 13.64 364 GLY A N 1
ATOM 2736 C CA . GLY A 1 359 ? 11.664 -11.970 44.338 1.00 13.48 364 GLY A CA 1
ATOM 2737 C C . GLY A 1 359 ? 12.515 -10.790 44.780 1.00 11.57 364 GLY A C 1
ATOM 2738 O O . GLY A 1 359 ? 13.383 -10.957 45.628 1.00 13.81 364 GLY A O 1
ATOM 2739 N N . THR A 1 360 ? 12.233 -9.595 44.274 1.00 13.80 365 THR A N 1
ATOM 2740 C CA . THR A 1 360 ? 12.954 -8.399 44.725 1.00 10.32 365 THR A CA 1
ATOM 2741 C C . THR A 1 360 ? 12.669 -8.240 46.207 1.00 11.96 365 THR A C 1
ATOM 2742 O O . THR A 1 360 ? 11.519 -8.297 46.629 1.00 12.21 365 THR A O 1
ATOM 2746 N N . ALA A 1 361 ? 13.714 -8.057 47.003 1.00 11.69 366 ALA A N 1
ATOM 2747 C CA . ALA A 1 361 ? 13.567 -8.021 48.447 1.00 11.05 366 ALA A CA 1
ATOM 2748 C C . ALA A 1 361 ? 14.291 -6.813 49.031 1.00 12.91 366 ALA A C 1
ATOM 2749 O O . ALA A 1 361 ? 15.275 -6.323 48.471 1.00 11.87 366 ALA A O 1
ATOM 2751 N N . ALA A 1 362 ? 13.831 -6.378 50.193 1.00 12.09 367 ALA A N 1
ATOM 2752 C CA . ALA A 1 362 ? 14.422 -5.247 50.875 1.00 11.87 367 ALA A CA 1
ATOM 2753 C C . ALA A 1 362 ? 14.072 -5.283 52.364 1.00 13.13 367 ALA A C 1
ATOM 2754 O O . ALA A 1 362 ? 13.145 -5.989 52.797 1.00 11.71 367 ALA A O 1
ATOM 2756 N N . VAL A 1 363 ? 14.827 -4.504 53.128 1.00 10.94 368 VAL A N 1
ATOM 2757 C CA . VAL A 1 363 ? 14.532 -4.220 54.539 1.00 11.61 368 VAL A CA 1
ATOM 2758 C C . VAL A 1 363 ? 14.178 -2.748 54.666 1.00 13.06 368 VAL A C 1
ATOM 2759 O O . VAL A 1 363 ? 14.965 -1.873 54.336 1.00 12.57 368 VAL A O 1
ATOM 2763 N N . HIS A 1 364 ? 12.939 -2.505 55.078 1.00 10.86 369 HIS A N 1
ATOM 2764 C CA . HIS A 1 364 ? 12.426 -1.200 55.458 1.00 9.70 369 HIS A CA 1
ATOM 2765 C C . HIS A 1 364 ? 12.471 -1.212 56.969 1.00 10.00 369 HIS A C 1
ATOM 2766 O O . HIS A 1 364 ? 11.977 -2.164 57.571 1.00 13.32 369 HIS A O 1
ATOM 2773 N N . PHE A 1 365 ? 13.042 -0.183 57.610 1.00 10.68 370 PHE A N 1
ATOM 2774 C CA . PHE A 1 365 ? 13.165 -0.239 59.066 1.00 10.80 370 PHE A CA 1
ATOM 2775 C C . PHE A 1 365 ? 12.806 1.028 59.770 1.00 10.57 370 PHE A C 1
ATOM 2776 O O . PHE A 1 365 ? 12.857 2.115 59.208 1.00 10.68 370 PHE A O 1
ATOM 2784 N N . GLU A 1 366 ? 12.386 0.857 61.024 1.00 13.64 371 GLU A N 1
ATOM 2785 C CA . GLU A 1 366 ? 11.979 1.953 61.886 1.00 12.29 371 GLU A CA 1
ATOM 2786 C C . GLU A 1 366 ? 13.228 2.553 62.496 1.00 12.36 371 GLU A C 1
ATOM 2787 O O . GLU A 1 366 ? 14.056 1.841 63.026 1.00 14.27 371 GLU A O 1
ATOM 2793 N N . HIS A 1 367 ? 13.419 3.862 62.395 1.00 13.10 372 HIS A N 1
ATOM 2794 C CA . HIS A 1 367 ? 14.730 4.396 62.744 1.00 16.37 372 HIS A CA 1
ATOM 2795 C C . HIS A 1 367 ? 14.984 4.699 64.214 1.00 15.07 372 HIS A C 1
ATOM 2796 O O . HIS A 1 367 ? 16.140 4.819 64.619 1.00 17.47 372 HIS A O 1
ATOM 2803 N N . SER A 1 368 ? 13.934 4.826 65.020 1.00 14.43 373 SER A N 1
ATOM 2804 C CA . SER A 1 368 ? 14.129 5.295 66.382 1.00 14.88 373 SER A CA 1
ATOM 2805 C C . SER A 1 368 ? 14.924 4.359 67.289 1.00 13.42 373 SER A C 1
ATOM 2806 O O . SER A 1 368 ? 15.473 4.816 68.291 1.00 16.94 373 SER A O 1
ATOM 2809 N N . TRP A 1 369 ? 14.947 3.056 67.004 1.00 12.85 374 TRP A N 1
ATOM 2810 C CA . TRP A 1 369 ? 15.489 2.102 67.967 1.00 13.31 374 TRP A CA 1
ATOM 2811 C C . TRP A 1 369 ? 17.002 1.977 67.907 1.00 13.44 374 TRP A C 1
ATOM 2812 O O . TRP A 1 369 ? 17.597 1.361 68.783 1.00 14.29 374 TRP A O 1
ATOM 2823 N N . GLY A 1 370 ? 17.632 2.599 66.901 1.00 12.90 375 GLY A N 1
ATOM 2824 C CA . GLY A 1 370 ? 19.084 2.529 66.802 1.00 14.30 375 GLY A CA 1
ATOM 2825 C C . GLY A 1 370 ? 19.606 3.228 65.573 1.00 12.20 375 GLY A C 1
ATOM 2826 O O . GLY A 1 370 ? 18.853 3.879 64.843 1.00 15.30 375 GLY A O 1
ATOM 2827 N N . ASP A 1 371 ? 20.891 3.056 65.327 1.00 13.12 376 ASP A N 1
ATOM 2828 C CA . ASP A 1 371 ? 21.559 3.827 64.309 1.00 11.72 376 ASP A CA 1
ATOM 2829 C C . ASP A 1 371 ? 21.695 3.095 62.991 1.00 14.37 376 ASP A C 1
ATOM 2830 O O . ASP A 1 371 ? 22.289 3.628 62.054 1.00 18.78 376 ASP A O 1
ATOM 2835 N N . GLY A 1 372 ? 21.158 1.883 62.905 1.00 12.93 377 GLY A N 1
ATOM 2836 C CA . GLY A 1 372 ? 21.178 1.147 61.646 1.00 16.37 377 GLY A CA 1
ATOM 2837 C C . GLY A 1 372 ? 22.356 0.211 61.438 1.00 13.70 377 GLY A C 1
ATOM 2838 O O . GLY A 1 372 ? 22.344 -0.572 60.493 1.00 15.06 377 GLY A O 1
ATOM 2839 N N . VAL A 1 373 ? 23.381 0.282 62.288 1.00 13.67 378 VAL A N 1
ATOM 2840 C CA . VAL A 1 373 ? 24.520 -0.636 62.157 1.00 13.27 378 VAL A CA 1
ATOM 2841 C C . VAL A 1 373 ? 24.052 -2.083 62.354 1.00 14.71 378 VAL A C 1
ATOM 2842 O O . VAL A 1 373 ? 24.437 -2.970 61.595 1.00 13.59 378 VAL A O 1
ATOM 2846 N N . ALA A 1 374 ? 23.175 -2.300 63.334 1.00 12.95 379 ALA A N 1
ATOM 2847 C CA . ALA A 1 374 ? 22.571 -3.604 63.578 1.00 14.92 379 ALA A CA 1
ATOM 2848 C C . ALA A 1 374 ? 21.807 -4.092 62.343 1.00 12.27 379 ALA A C 1
ATOM 2849 O O . ALA A 1 374 ? 21.859 -5.271 61.987 1.00 11.56 379 ALA A O 1
ATOM 2851 N N . VAL A 1 375 ? 21.114 -3.168 61.680 1.00 10.83 380 VAL A N 1
ATOM 2852 C CA . VAL A 1 375 ? 20.333 -3.497 60.502 1.00 12.55 380 VAL A CA 1
ATOM 2853 C C . VAL A 1 375 ? 21.258 -3.906 59.356 1.00 13.39 380 VAL A C 1
ATOM 2854 O O . VAL A 1 375 ? 21.001 -4.904 58.696 1.00 12.59 380 VAL A O 1
ATOM 2858 N N . LEU A 1 376 ? 22.357 -3.176 59.168 1.00 11.96 381 LEU A N 1
ATOM 2859 C CA . LEU A 1 376 ? 23.289 -3.482 58.099 1.00 11.77 381 LEU A CA 1
ATOM 2860 C C . LEU A 1 376 ? 23.974 -4.823 58.347 1.00 11.47 381 LEU A C 1
ATOM 2861 O O . LEU A 1 376 ? 24.112 -5.628 57.424 1.00 12.25 381 LEU A O 1
ATOM 2866 N N . ARG A 1 377 ? 24.360 -5.086 59.595 1.00 13.09 382 ARG A N 1
ATOM 2867 C CA . ARG A 1 377 ? 24.923 -6.396 59.948 1.00 11.56 382 ARG A CA 1
ATOM 2868 C C . ARG A 1 377 ? 23.954 -7.535 59.626 1.00 11.23 382 ARG A C 1
ATOM 2869 O O . ARG A 1 377 ? 24.339 -8.530 58.995 1.00 12.74 382 ARG A O 1
ATOM 2877 N N . PHE A 1 378 ? 22.715 -7.392 60.076 1.00 11.09 383 PHE A N 1
ATOM 2878 C CA . PHE A 1 378 ? 21.653 -8.348 59.795 1.00 11.57 383 PHE A CA 1
ATOM 2879 C C . PHE A 1 378 ? 21.512 -8.582 58.290 1.00 11.10 383 PHE A C 1
ATOM 2880 O O . PHE A 1 378 ? 21.527 -9.705 57.815 1.00 11.87 383 PHE A O 1
ATOM 2888 N N . PHE A 1 379 ? 21.393 -7.487 57.558 1.00 11.81 384 PHE A N 1
ATOM 2889 C CA . PHE A 1 379 ? 21.193 -7.520 56.124 1.00 11.12 384 PHE A CA 1
ATOM 2890 C C . PHE A 1 379 ? 22.320 -8.284 55.424 1.00 11.32 384 PHE A C 1
ATOM 2891 O O . PHE A 1 379 ? 22.088 -9.178 54.589 1.00 11.48 384 PHE A O 1
ATOM 2899 N N . ASN A 1 380 ? 23.559 -7.938 55.780 1.00 11.82 385 ASN A N 1
ATOM 2900 C CA . ASN A 1 380 ? 24.726 -8.562 55.179 1.00 11.09 385 ASN A CA 1
ATOM 2901 C C . ASN A 1 380 ? 24.783 -10.058 55.470 1.00 11.32 385 ASN A C 1
ATOM 2902 O O . ASN A 1 380 ? 25.058 -10.867 54.583 1.00 14.09 385 ASN A O 1
ATOM 2907 N N . GLU A 1 381 ? 24.554 -10.428 56.726 1.00 11.15 386 GLU A N 1
ATOM 2908 C CA . GLU A 1 381 ? 24.612 -11.848 57.098 1.00 9.74 386 GLU A CA 1
ATOM 2909 C C . GLU A 1 381 ? 23.473 -12.654 56.453 1.00 12.07 386 GLU A C 1
ATOM 2910 O O . GLU A 1 381 ? 23.660 -13.807 56.058 1.00 13.00 386 GLU A O 1
ATOM 2916 N N . VAL A 1 382 ? 22.281 -12.067 56.408 1.00 12.24 387 VAL A N 1
ATOM 2917 C CA . VAL A 1 382 ? 21.120 -12.708 55.803 1.00 11.24 387 VAL A CA 1
ATOM 2918 C C . VAL A 1 382 ? 21.303 -12.893 54.293 1.00 10.44 387 VAL A C 1
ATOM 2919 O O . VAL A 1 382 ? 20.974 -13.964 53.757 1.00 13.66 387 VAL A O 1
ATOM 2923 N N . PHE A 1 383 ? 21.821 -11.879 53.605 1.00 12.50 388 PHE A N 1
ATOM 2924 C CA . PHE A 1 383 ? 22.146 -12.037 52.192 1.00 10.37 388 PHE A CA 1
ATOM 2925 C C . PHE A 1 383 ? 23.146 -13.165 51.969 1.00 11.99 388 PHE A C 1
ATOM 2926 O O . PHE A 1 383 ? 22.947 -14.015 51.106 1.00 13.86 388 PHE A O 1
ATOM 2934 N N . ARG A 1 384 ? 24.219 -13.197 52.750 1.00 11.95 389 ARG A N 1
ATOM 2935 C CA . ARG A 1 384 ? 25.230 -14.256 52.597 1.00 13.22 389 ARG A CA 1
ATOM 2936 C C . ARG A 1 384 ? 24.647 -15.641 52.862 1.00 15.98 389 ARG A C 1
ATOM 2937 O O . ARG A 1 384 ? 24.792 -16.532 52.053 1.00 14.10 389 ARG A O 1
ATOM 2945 N N . ASP A 1 385 ? 23.954 -15.812 53.986 1.00 13.13 390 ASP A N 1
ATOM 2946 C CA . ASP A 1 385 ? 23.414 -17.105 54.356 1.00 13.97 390 ASP A CA 1
ATOM 2947 C C . ASP A 1 385 ? 22.355 -17.571 53.383 1.00 12.89 390 ASP A C 1
ATOM 2948 O O . ASP A 1 385 ? 22.356 -18.740 52.979 1.00 15.03 390 ASP A O 1
ATOM 2953 N N . SER A 1 386 ? 21.451 -16.679 53.004 1.00 13.28 391 SER A N 1
ATOM 2954 C CA . SER A 1 386 ? 20.335 -17.095 52.155 1.00 13.22 391 SER A CA 1
ATOM 2955 C C . SER A 1 386 ? 20.750 -17.458 50.736 1.00 15.04 391 SER A C 1
ATOM 2956 O O . SER A 1 386 ? 20.041 -18.220 50.082 1.00 14.80 391 SER A O 1
ATOM 2959 N N . THR A 1 387 ? 21.861 -16.895 50.259 1.00 12.37 392 THR A N 1
ATOM 2960 C CA . THR A 1 387 ? 22.319 -17.122 48.890 1.00 12.17 392 THR A CA 1
ATOM 2961 C C . THR A 1 387 ? 23.379 -18.220 48.837 1.00 17.30 392 THR A C 1
ATOM 2962 O O . THR A 1 387 ? 23.463 -18.932 47.841 1.00 18.27 392 THR A O 1
ATOM 2966 N N . GLN A 1 388 ? 24.181 -18.369 49.896 1.00 14.88 393 GLN A N 1
ATOM 2967 C CA . GLN A 1 388 ? 25.241 -19.404 49.907 1.00 17.97 393 GLN A CA 1
ATOM 2968 C C . GLN A 1 388 ? 24.804 -20.742 50.495 1.00 19.97 393 GLN A C 1
ATOM 2969 O O . GLN A 1 388 ? 25.319 -21.796 50.100 1.00 21.61 393 GLN A O 1
ATOM 2975 N N . THR A 1 389 ? 23.887 -20.719 51.452 1.00 19.10 394 THR A N 1
ATOM 2976 C CA . THR A 1 389 ? 23.353 -21.945 52.036 1.00 20.69 394 THR A CA 1
ATOM 2977 C C . THR A 1 389 ? 21.843 -21.773 52.224 1.00 14.53 394 THR A C 1
ATOM 2978 O O . THR A 1 389 ? 21.319 -21.813 53.336 1.00 17.10 394 THR A O 1
ATOM 2985 N N . PRO A 1 390 ? 21.132 -21.620 51.098 1.00 15.70 395 PRO A N 1
ATOM 2986 C CA . PRO A 1 390 ? 19.687 -21.533 51.182 1.00 12.37 395 PRO A CA 1
ATOM 2987 C C . PRO A 1 390 ? 19.043 -22.744 51.854 1.00 17.49 395 PRO A C 1
ATOM 2988 O O . PRO A 1 390 ? 19.494 -23.882 51.677 1.00 16.71 395 PRO A O 1
ATOM 2992 N N . ALA A 1 391 ? 17.985 -22.490 52.612 1.00 15.33 396 ALA A N 1
ATOM 2993 C CA . ALA A 1 391 ? 17.248 -23.539 53.306 1.00 16.24 396 ALA A CA 1
ATOM 2994 C C . ALA A 1 391 ? 16.499 -24.482 52.361 1.00 16.95 396 ALA A C 1
ATOM 2995 O O . ALA A 1 391 ? 16.445 -25.694 52.603 1.00 18.35 396 ALA A O 1
ATOM 2997 N N . ILE A 1 392 ? 15.916 -23.911 51.311 1.00 16.69 397 ILE A N 1
ATOM 2998 C CA . ILE A 1 392 ? 15.142 -24.657 50.328 1.00 15.55 397 ILE A CA 1
ATOM 2999 C C . ILE A 1 392 ? 15.529 -24.224 48.922 1.00 14.63 397 ILE A C 1
ATOM 3000 O O . ILE A 1 392 ? 16.167 -23.180 48.724 1.00 15.99 397 ILE A O 1
ATOM 3005 N N . THR A 1 393 ? 15.139 -25.040 47.944 1.00 17.69 398 THR A N 1
ATOM 3006 C CA . THR A 1 393 ? 15.396 -24.758 46.542 1.00 17.61 398 THR A CA 1
ATOM 3007 C C . THR A 1 393 ? 14.073 -24.475 45.842 1.00 18.29 398 THR A C 1
ATOM 3008 O O . THR A 1 393 ? 13.002 -24.691 46.430 1.00 17.46 398 THR A O 1
ATOM 3012 N N . PRO A 1 394 ? 14.122 -23.977 44.594 1.00 17.09 399 PRO A N 1
ATOM 3013 C CA . PRO A 1 394 ? 12.889 -23.759 43.852 1.00 17.18 399 PRO A CA 1
ATOM 3014 C C . PRO A 1 394 ? 12.095 -25.035 43.551 1.00 21.45 399 PRO A C 1
ATOM 3015 O O . PRO A 1 394 ? 10.924 -24.933 43.173 1.00 22.96 399 PRO A O 1
ATOM 3019 N N . GLN A 1 395 ? 12.709 -26.205 43.733 1.00 16.70 400 GLN A N 1
ATOM 3020 C CA . GLN A 1 395 ? 12.017 -27.501 43.571 1.00 20.28 400 GLN A CA 1
ATOM 3021 C C . GLN A 1 395 ? 11.548 -28.125 44.871 1.00 19.73 400 GLN A C 1
ATOM 3022 O O . GLN A 1 395 ? 10.906 -29.188 44.862 1.00 22.48 400 GLN A O 1
ATOM 3028 N N . SER A 1 396 ? 11.856 -27.490 45.999 1.00 17.24 401 SER A N 1
ATOM 3029 C CA . SER A 1 396 ? 11.447 -28.011 47.288 1.00 17.38 401 SER A CA 1
ATOM 3030 C C . SER A 1 396 ? 9.939 -28.167 47.374 1.00 16.52 401 SER A C 1
ATOM 3031 O O . SER A 1 396 ? 9.189 -27.313 46.898 1.00 20.05 401 SER A O 1
ATOM 3034 N N . GLN A 1 397 ? 9.515 -29.269 47.976 1.00 19.69 402 GLN A N 1
ATOM 3035 C CA . GLN A 1 397 ? 8.095 -29.568 48.126 1.00 20.38 402 GLN A CA 1
ATOM 3036 C C . GLN A 1 397 ? 7.647 -29.175 49.520 1.00 17.11 402 GLN A C 1
ATOM 3037 O O . GLN A 1 397 ? 8.183 -29.697 50.496 1.00 20.68 402 GLN A O 1
ATOM 3043 N N . PRO A 1 398 ? 6.667 -28.243 49.616 1.00 18.07 403 PRO A N 1
ATOM 3044 C CA . PRO A 1 398 ? 6.132 -27.879 50.921 1.00 17.15 403 PRO A CA 1
ATOM 3045 C C . PRO A 1 398 ? 5.694 -29.100 51.726 1.00 19.02 403 PRO A C 1
ATOM 3046 O O . PRO A 1 398 ? 5.172 -30.059 51.158 1.00 20.99 403 PRO A O 1
ATOM 3050 N N . ALA A 1 399 ? 5.928 -29.070 53.030 1.00 16.52 404 ALA A N 1
ATOM 3051 C CA . ALA A 1 399 ? 5.475 -30.137 53.916 1.00 19.14 404 ALA A CA 1
ATOM 3052 C C . ALA A 1 399 ? 3.959 -30.222 53.863 1.00 22.12 404 ALA A C 1
ATOM 3053 O O . ALA A 1 399 ? 3.280 -29.226 53.637 1.00 19.28 404 ALA A O 1
ATOM 3055 N N . ALA A 1 400 ? 3.428 -31.426 54.059 1.00 22.58 405 ALA A N 1
ATOM 3056 C CA . ALA A 1 400 ? 1.989 -31.620 54.058 1.00 23.16 405 ALA A CA 1
ATOM 3057 C C . ALA A 1 400 ? 1.484 -31.278 55.449 1.00 25.16 405 ALA A C 1
ATOM 3058 O O . ALA A 1 400 ? 1.219 -32.170 56.255 1.00 32.46 405 ALA A O 1
ATOM 3060 N N . THR A 1 401 ? 1.362 -29.981 55.729 1.00 22.27 406 THR A N 1
ATOM 3061 C CA . THR A 1 401 ? 1.049 -29.501 57.072 1.00 19.32 406 THR A CA 1
ATOM 3062 C C . THR A 1 401 ? -0.296 -28.796 57.112 1.00 18.16 406 THR A C 1
ATOM 3063 O O . THR A 1 401 ? -0.761 -28.275 56.093 1.00 19.99 406 THR A O 1
ATOM 3067 N N . ASN A 1 402 ? -0.908 -28.763 58.298 1.00 20.04 407 ASN A N 1
ATOM 3068 C CA . ASN A 1 402 ? -2.218 -28.141 58.511 1.00 19.39 407 ASN A CA 1
ATOM 3069 C C . ASN A 1 402 ? -2.096 -26.634 58.740 1.00 18.89 407 ASN A C 1
ATOM 3070 O O . ASN A 1 402 ? -2.353 -26.146 59.838 1.00 19.23 407 ASN A O 1
ATOM 3075 N N . SER A 1 403 ? -1.694 -25.901 57.701 1.00 14.64 408 SER A N 1
ATOM 3076 C CA . SER A 1 403 ? -1.513 -24.446 57.820 1.00 13.82 408 SER A CA 1
ATOM 3077 C C . SER A 1 403 ? -2.776 -23.734 58.272 1.00 13.74 408 SER A C 1
ATOM 3078 O O . SER A 1 403 ? -2.719 -22.696 58.924 1.00 16.11 408 SER A O 1
ATOM 3081 N N . SER A 1 404 ? -3.956 -24.283 57.973 1.00 15.90 409 SER A N 1
ATOM 3082 C CA . SER A 1 404 ? -5.184 -23.654 58.443 1.00 15.57 409 SER A CA 1
ATOM 3083 C C . SER A 1 404 ? -5.263 -23.603 59.968 1.00 17.10 409 SER A C 1
ATOM 3084 O O . SER A 1 404 ? -5.991 -22.777 60.520 1.00 18.04 409 SER A O 1
ATOM 3087 N N . ALA A 1 405 ? -4.555 -24.514 60.631 1.00 17.41 410 ALA A N 1
ATOM 3088 C CA . ALA A 1 405 ? -4.471 -24.523 62.088 1.00 17.01 410 ALA A CA 1
ATOM 3089 C C . ALA A 1 405 ? -3.251 -23.743 62.591 1.00 17.30 410 ALA A C 1
ATOM 3090 O O . ALA A 1 405 ? -3.333 -23.030 63.585 1.00 21.02 410 ALA A O 1
ATOM 3092 N N . SER A 1 406 ? -2.135 -23.893 61.888 1.00 14.98 411 SER A N 1
ATOM 3093 C CA . SER A 1 406 ? -0.831 -23.356 62.323 1.00 14.77 411 SER A CA 1
ATOM 3094 C C . SER A 1 406 ? -0.647 -21.887 62.010 1.00 18.65 411 SER A C 1
ATOM 3095 O O . SER A 1 406 ? 0.195 -21.221 62.624 1.00 16.91 411 SER A O 1
ATOM 3098 N N . VAL A 1 407 ? -1.401 -21.386 61.038 1.00 14.98 412 VAL A N 1
ATOM 3099 C CA . VAL A 1 407 ? -1.362 -19.984 60.664 1.00 13.20 412 VAL A CA 1
ATOM 3100 C C . VAL A 1 407 ? -2.641 -19.337 61.140 1.00 16.17 412 VAL A C 1
ATOM 3101 O O . VAL A 1 407 ? -3.740 -19.723 60.703 1.00 14.99 412 VAL A O 1
ATOM 3105 N N . GLU A 1 408 ? -2.516 -18.377 62.052 1.00 14.50 413 GLU A N 1
ATOM 3106 C CA . GLU A 1 408 ? -3.670 -17.598 62.501 1.00 14.86 413 GLU A CA 1
ATOM 3107 C C . GLU A 1 408 ? -3.808 -16.349 61.660 1.00 15.26 413 GLU A C 1
ATOM 3108 O O . GLU A 1 408 ? -2.855 -15.594 61.517 1.00 15.60 413 GLU A O 1
ATOM 3114 N N . THR A 1 409 ? -4.998 -16.132 61.110 1.00 13.96 414 THR A N 1
ATOM 3115 C CA . THR A 1 409 ? -5.318 -14.880 60.456 1.00 13.89 414 THR A CA 1
ATOM 3116 C C . THR A 1 409 ? -5.880 -13.956 61.530 1.00 17.29 414 THR A C 1
ATOM 3117 O O . THR A 1 409 ? -6.936 -14.238 62.109 1.00 17.07 414 THR A O 1
ATOM 3121 N N . LEU A 1 410 ? -5.189 -12.852 61.808 1.00 13.75 415 LEU A N 1
ATOM 3122 C CA . LEU A 1 410 ? -5.622 -11.934 62.856 1.00 13.77 415 LEU A CA 1
ATOM 3123 C C . LEU A 1 410 ? -6.878 -11.164 62.439 1.00 17.09 415 LEU A C 1
ATOM 3124 O O . LEU A 1 410 ? -7.079 -10.832 61.253 1.00 16.55 415 LEU A O 1
ATOM 3129 N N . SER A 1 411 ? -7.710 -10.887 63.438 1.00 16.87 416 SER A N 1
ATOM 3130 C CA . SER A 1 411 ? -8.970 -10.201 63.247 1.00 20.54 416 SER A CA 1
ATOM 3131 C C . SER A 1 411 ? -9.026 -9.030 64.218 1.00 18.46 416 SER A C 1
ATOM 3132 O O . SER A 1 411 ? -8.871 -9.234 65.417 1.00 23.98 416 SER A O 1
ATOM 3135 N N . PHE A 1 412 ? -9.197 -7.818 63.684 1.00 19.21 417 PHE A N 1
ATOM 3136 C CA . PHE A 1 412 ? -9.380 -6.614 64.489 1.00 20.34 417 PHE A CA 1
ATOM 3137 C C . PHE A 1 412 ? -10.863 -6.246 64.553 1.00 19.05 417 PHE A C 1
ATOM 3138 O O . PHE A 1 412 ? -11.552 -6.270 63.536 1.00 21.76 417 PHE A O 1
ATOM 3146 N N . ASN A 1 413 ? -11.325 -5.892 65.749 1.00 16.05 418 ASN A N 1
ATOM 3147 C CA . ASN A 1 413 ? -12.663 -5.381 65.975 1.00 18.03 418 ASN A CA 1
ATOM 3148 C C . ASN A 1 413 ? -12.606 -3.862 65.855 1.00 18.15 418 ASN A C 1
ATOM 3149 O O . ASN A 1 413 ? -12.060 -3.177 66.736 1.00 18.37 418 ASN A O 1
ATOM 3154 N N . LEU A 1 414 ? -13.119 -3.355 64.737 1.00 17.06 419 LEU A N 1
ATOM 3155 C CA . LEU A 1 414 ? -13.061 -1.932 64.416 1.00 17.37 419 LEU A CA 1
ATOM 3156 C C . LEU A 1 414 ? -14.389 -1.224 64.648 1.00 20.15 419 LEU A C 1
ATOM 3157 O O . LEU A 1 414 ? -15.408 -1.557 64.038 1.00 20.49 419 LEU A O 1
ATOM 3162 N N . SER A 1 415 ? -14.340 -0.209 65.504 1.00 16.62 420 SER A N 1
ATOM 3163 C CA . SER A 1 415 ? -15.452 0.702 65.724 1.00 19.58 420 SER A CA 1
ATOM 3164 C C . SER A 1 415 ? -15.606 1.700 64.580 1.00 19.84 420 SER A C 1
ATOM 3165 O O . SER A 1 415 ? -14.745 1.808 63.703 1.00 18.01 420 SER A O 1
ATOM 3168 N N . GLY A 1 416 ? -16.702 2.448 64.600 1.00 21.78 421 GLY A N 1
ATOM 3169 C CA . GLY A 1 416 ? -16.898 3.535 63.652 1.00 21.11 421 GLY A CA 1
ATOM 3170 C C . GLY A 1 416 ? -15.750 4.527 63.675 1.00 20.69 421 GLY A C 1
ATOM 3171 O O . GLY A 1 416 ? -15.303 4.985 62.624 1.00 21.82 421 GLY A O 1
ATOM 3172 N N . ALA A 1 417 ? -15.279 4.862 64.875 1.00 20.48 422 ALA A N 1
ATOM 3173 C CA . ALA A 1 417 ? -14.179 5.793 65.039 1.00 19.42 422 ALA A CA 1
ATOM 3174 C C . ALA A 1 417 ? -12.910 5.232 64.414 1.00 18.97 422 ALA A C 1
ATOM 3175 O O . ALA A 1 417 ? -12.160 5.971 63.779 1.00 20.25 422 ALA A O 1
ATOM 3177 N N . LEU A 1 418 ? -12.659 3.936 64.592 1.00 14.66 423 LEU A N 1
ATOM 3178 C CA . LEU A 1 418 ? -11.453 3.348 63.997 1.00 14.65 423 LEU A CA 1
ATOM 3179 C C . LEU A 1 418 ? -11.526 3.336 62.482 1.00 17.47 423 LEU A C 1
ATOM 3180 O O . LEU A 1 418 ? -10.529 3.609 61.812 1.00 17.00 423 LEU A O 1
ATOM 3185 N N . LYS A 1 419 ? -12.688 2.977 61.940 1.00 15.75 424 LYS A N 1
ATOM 3186 C CA . LYS A 1 419 ? -12.874 2.965 60.485 1.00 15.72 424 LYS A CA 1
ATOM 3187 C C . LYS A 1 419 ? -12.634 4.338 59.881 1.00 18.05 424 LYS A C 1
ATOM 3188 O O . LYS A 1 419 ? -11.932 4.472 58.876 1.00 17.07 424 LYS A O 1
ATOM 3194 N N . ALA A 1 420 ? -13.222 5.359 60.498 1.00 17.42 425 ALA A N 1
ATOM 3195 C CA . ALA A 1 420 ? -12.979 6.746 60.116 1.00 16.17 425 ALA A CA 1
ATOM 3196 C C . ALA A 1 420 ? -11.509 7.123 60.246 1.00 17.99 425 ALA A C 1
ATOM 3197 O O . ALA A 1 420 ? -10.988 7.842 59.404 1.00 18.12 425 ALA A O 1
ATOM 3199 N N . GLY A 1 421 ? -10.850 6.604 61.280 1.00 16.48 426 GLY A N 1
ATOM 3200 C CA . GLY A 1 421 ? -9.425 6.849 61.517 1.00 17.04 426 GLY A CA 1
ATOM 3201 C C . GLY A 1 421 ? -8.568 6.249 60.424 1.00 14.33 426 GLY A C 1
ATOM 3202 O O . GLY A 1 421 ? -7.614 6.868 59.956 1.00 15.40 426 GLY A O 1
ATOM 3203 N N . ILE A 1 422 ? -8.908 5.038 60.013 1.00 14.56 427 ILE A N 1
ATOM 3204 C CA . ILE A 1 422 ? -8.198 4.376 58.915 1.00 13.71 427 ILE A CA 1
ATOM 3205 C C . ILE A 1 422 ? -8.426 5.147 57.613 1.00 14.80 427 ILE A C 1
ATOM 3206 O O . ILE A 1 422 ? -7.495 5.375 56.843 1.00 16.27 427 ILE A O 1
ATOM 3211 N N . THR A 1 423 ? -9.665 5.576 57.368 1.00 14.72 428 THR A N 1
ATOM 3212 C CA . THR A 1 423 ? -9.952 6.338 56.169 1.00 15.42 428 THR A CA 1
ATOM 3213 C C . THR A 1 423 ? -9.121 7.646 56.156 1.00 16.79 428 THR A C 1
ATOM 3214 O O . THR A 1 423 ? -8.530 8.001 55.130 1.00 15.96 428 THR A O 1
ATOM 3218 N N . ALA A 1 424 ? -9.068 8.335 57.291 1.00 14.83 429 ALA A N 1
ATOM 3219 C CA . ALA A 1 424 ? -8.300 9.561 57.407 1.00 15.37 429 ALA A CA 1
ATOM 3220 C C . ALA A 1 424 ? -6.815 9.288 57.241 1.00 14.14 429 ALA A C 1
ATOM 3221 O O . ALA A 1 424 ? -6.121 10.071 56.591 1.00 15.13 429 ALA A O 1
ATOM 3223 N N . ALA A 1 425 ? -6.343 8.165 57.781 1.00 14.29 430 ALA A N 1
ATOM 3224 C CA . ALA A 1 425 ? -4.927 7.791 57.647 1.00 13.40 430 ALA A CA 1
ATOM 3225 C C . ALA A 1 425 ? -4.576 7.549 56.190 1.00 15.87 430 ALA A C 1
ATOM 3226 O O . ALA A 1 425 ? -3.530 8.000 55.711 1.00 16.04 430 ALA A O 1
ATOM 3228 N N . LYS A 1 426 ? -5.449 6.832 55.487 1.00 14.79 431 LYS A N 1
ATOM 3229 C CA . LYS A 1 426 ? -5.252 6.562 54.062 1.00 13.77 431 LYS A CA 1
ATOM 3230 C C . LYS A 1 426 ? -5.199 7.861 53.252 1.00 15.61 431 LYS A C 1
ATOM 3231 O O . LYS A 1 426 ? -4.336 8.025 52.378 1.00 15.89 431 LYS A O 1
ATOM 3237 N N . GLU A 1 427 ? -6.110 8.793 53.524 1.00 15.60 432 GLU A N 1
ATOM 3238 C CA . GLU A 1 427 ? -6.121 10.061 52.779 1.00 17.16 432 GLU A CA 1
ATOM 3239 C C . GLU A 1 427 ? -4.822 10.845 52.997 1.00 16.14 432 GLU A C 1
ATOM 3240 O O . GLU A 1 427 ? -4.246 11.373 52.048 1.00 16.62 432 GLU A O 1
ATOM 3246 N N . LYS A 1 428 ? -4.345 10.863 54.230 1.00 14.77 433 LYS A N 1
ATOM 3247 C CA . LYS A 1 428 ? -3.117 11.573 54.581 1.00 15.10 433 LYS A CA 1
ATOM 3248 C C . LYS A 1 428 ? -1.928 10.942 53.877 1.00 16.06 433 LYS A C 1
ATOM 3249 O O . LYS A 1 428 ? -1.099 11.635 53.289 1.00 16.93 433 LYS A O 1
ATOM 3255 N N . PHE A 1 429 ? -1.862 9.619 53.950 1.00 14.95 434 PHE A N 1
ATOM 3256 C CA . PHE A 1 429 ? -0.822 8.842 53.305 1.00 13.72 434 PHE A CA 1
ATOM 3257 C C . PHE A 1 429 ? -0.799 9.089 51.800 1.00 17.99 434 PHE A C 1
ATOM 3258 O O . PHE A 1 429 ? 0.246 9.427 51.233 1.00 15.68 434 PHE A O 1
ATOM 3266 N N . ASP A 1 430 ? -1.945 8.907 51.148 1.00 16.40 435 ASP A N 1
ATOM 3267 C CA . ASP A 1 430 ? -2.014 9.071 49.688 1.00 15.16 435 ASP A CA 1
ATOM 3268 C C . ASP A 1 430 ? -1.631 10.495 49.263 1.00 17.68 435 ASP A C 1
ATOM 3269 O O . ASP A 1 430 ? -0.912 10.676 48.288 1.00 17.92 435 ASP A O 1
ATOM 3274 N N . THR A 1 431 ? -2.083 11.496 50.011 1.00 17.37 436 THR A N 1
ATOM 3275 C CA . THR A 1 431 ? -1.789 12.899 49.697 1.00 17.13 436 THR A CA 1
ATOM 3276 C C . THR A 1 431 ? -0.301 13.204 49.830 1.00 21.74 436 THR A C 1
ATOM 3277 O O . THR A 1 431 ? 0.276 13.887 48.984 1.00 21.62 436 THR A O 1
ATOM 3281 N N . THR A 1 432 ? 0.319 12.676 50.877 1.00 19.00 437 THR A N 1
ATOM 3282 C CA . THR A 1 432 ? 1.754 12.856 51.084 1.00 19.87 437 THR A CA 1
ATOM 3283 C C . THR A 1 432 ? 2.585 12.157 50.010 1.00 20.69 437 THR A C 1
ATOM 3284 O O . THR A 1 432 ? 3.475 12.757 49.416 1.00 18.62 437 THR A O 1
ATOM 3288 N N . VAL A 1 433 ? 2.295 10.884 49.761 1.00 17.91 438 VAL A N 1
ATOM 3289 C CA . VAL A 1 433 ? 3.077 10.106 48.792 1.00 17.22 438 VAL A CA 1
ATOM 3290 C C . VAL A 1 433 ? 3.048 10.739 47.408 1.00 15.72 438 VAL A C 1
ATOM 3291 O O . VAL A 1 433 ? 4.037 10.665 46.671 1.00 17.57 438 VAL A O 1
ATOM 3295 N N . LYS A 1 434 ? 1.917 11.346 47.043 1.00 17.08 439 LYS A N 1
ATOM 3296 C CA . LYS A 1 434 ? 1.757 12.009 45.744 1.00 23.08 439 LYS A CA 1
ATOM 3297 C C . LYS A 1 434 ? 2.776 13.119 45.517 1.00 20.52 439 LYS A C 1
ATOM 3298 O O . LYS A 1 434 ? 3.050 13.480 44.370 1.00 25.76 439 LYS A O 1
ATOM 3304 N N . THR A 1 435 ? 3.327 13.660 46.602 1.00 16.66 440 THR A N 1
ATOM 3305 C CA . THR A 1 435 ? 4.268 14.783 46.518 1.00 16.15 440 THR A CA 1
ATOM 3306 C C . THR A 1 435 ? 5.699 14.325 46.347 1.00 17.47 440 THR A C 1
ATOM 3307 O O . THR A 1 435 ? 6.570 15.162 46.118 1.00 15.59 440 THR A O 1
ATOM 3311 N N . LEU A 1 436 ? 5.946 13.021 46.460 1.00 13.13 441 LEU A N 1
ATOM 3312 C CA . LEU A 1 436 ? 7.296 12.469 46.489 1.00 13.87 441 LEU A CA 1
ATOM 3313 C C . LEU A 1 436 ? 7.740 11.976 45.134 1.00 14.03 441 LEU A C 1
ATOM 3314 O O . LEU A 1 436 ? 7.052 11.175 44.488 1.00 14.02 441 LEU A O 1
ATOM 3319 N N . SER A 1 437 ? 8.923 12.416 44.714 1.00 13.68 442 SER A N 1
ATOM 3320 C CA . SER A 1 437 ? 9.536 11.913 43.516 1.00 10.60 442 SER A CA 1
ATOM 3321 C C . SER A 1 437 ? 10.872 11.302 43.894 1.00 13.26 442 SER A C 1
ATOM 3322 O O . SER A 1 437 ? 11.531 11.762 44.836 1.00 16.37 442 SER A O 1
ATOM 3327 N N . ILE A 1 438 ? 11.264 10.277 43.158 1.00 13.84 443 ILE A N 1
ATOM 3328 C CA . ILE A 1 438 ? 12.536 9.592 43.353 1.00 16.27 443 ILE A CA 1
ATOM 3329 C C . ILE A 1 438 ? 13.080 9.246 41.980 1.00 18.39 443 ILE A C 1
ATOM 3330 O O . ILE A 1 438 ? 12.317 8.894 41.079 1.00 19.84 443 ILE A O 1
ATOM 3335 N N . ASP A 1 439 ? 14.392 9.346 41.799 1.00 15.92 444 ASP A N 1
ATOM 3336 C CA . ASP A 1 439 ? 15.004 8.847 40.562 1.00 18.69 444 ASP A CA 1
ATOM 3337 C C . ASP A 1 439 ? 16.463 8.585 40.856 1.00 15.57 444 ASP A C 1
ATOM 3338 O O . ASP A 1 439 ? 16.944 8.933 41.923 1.00 12.14 444 ASP A O 1
ATOM 3343 N N . SER A 1 440 ? 17.160 7.952 39.921 1.00 16.45 445 SER A N 1
ATOM 3344 C CA . SER A 1 440 ? 18.533 7.563 40.161 1.00 14.23 445 SER A CA 1
ATOM 3345 C C . SER A 1 440 ? 19.397 7.777 38.944 1.00 18.97 445 SER A C 1
ATOM 3346 O O . SER A 1 440 ? 18.900 7.945 37.826 1.00 19.72 445 SER A O 1
ATOM 3349 N N . ILE A 1 441 ? 20.704 7.776 39.199 1.00 14.05 446 ILE A N 1
ATOM 3350 C CA . ILE A 1 441 ? 21.712 7.688 38.152 1.00 15.43 446 ILE A CA 1
ATOM 3351 C C . ILE A 1 441 ? 22.754 6.642 38.496 1.00 13.78 446 ILE A C 1
ATOM 3352 O O . ILE A 1 441 ? 22.996 6.308 39.670 1.00 15.14 446 ILE A O 1
ATOM 3357 N N . GLN A 1 442 ? 23.403 6.150 37.445 1.00 18.44 447 GLN A N 1
ATOM 3358 C CA . GLN A 1 442 ? 24.518 5.242 37.574 1.00 18.49 447 GLN A CA 1
ATOM 3359 C C . GLN A 1 442 ? 25.612 5.814 36.708 1.00 20.13 447 GLN A C 1
ATOM 3360 O O . GLN A 1 442 ? 25.555 5.725 35.490 1.00 21.86 447 GLN A O 1
ATOM 3366 N N . PHE A 1 443 ? 26.564 6.480 37.350 1.00 17.73 448 PHE A N 1
ATOM 3367 C CA . PHE A 1 443 ? 27.684 7.139 36.670 1.00 18.41 448 PHE A CA 1
ATOM 3368 C C . PHE A 1 443 ? 28.733 6.081 36.370 1.00 14.14 448 PHE A C 1
ATOM 3369 O O . PHE A 1 443 ? 29.341 5.527 37.284 1.00 18.42 448 PHE A O 1
ATOM 3377 N N . GLN A 1 444 ? 28.954 5.816 35.077 1.00 19.06 449 GLN A N 1
ATOM 3378 C CA . GLN A 1 444 ? 29.702 4.631 34.636 1.00 21.50 449 GLN A CA 1
ATOM 3379 C C . GLN A 1 444 ? 31.185 4.872 34.379 1.00 20.07 449 GLN A C 1
ATOM 3380 O O . GLN A 1 444 ? 31.937 3.925 34.156 1.00 22.49 449 GLN A O 1
ATOM 3386 N N . ARG A 1 445 ? 31.608 6.130 34.395 1.00 19.49 450 ARG A N 1
ATOM 3387 C CA . ARG A 1 445 ? 32.969 6.465 33.976 1.00 22.49 450 ARG A CA 1
ATOM 3388 C C . ARG A 1 445 ? 34.067 5.977 34.925 1.00 22.83 450 ARG A C 1
ATOM 3389 O O . ARG A 1 445 ? 35.199 5.734 34.503 1.00 21.99 450 ARG A O 1
ATOM 3397 N N . GLY A 1 446 ? 33.739 5.839 36.208 1.00 17.86 451 GLY A N 1
ATOM 3398 C CA . GLY A 1 446 ? 34.674 5.338 37.190 1.00 15.32 451 GLY A CA 1
ATOM 3399 C C . GLY A 1 446 ? 34.131 5.540 38.589 1.00 17.47 451 GLY A C 1
ATOM 3400 O O . GLY A 1 446 ? 33.044 6.094 38.755 1.00 20.23 451 GLY A O 1
ATOM 3401 N N . GLY A 1 447 ? 34.908 5.103 39.571 1.00 19.33 452 GLY A N 1
ATOM 3402 C CA . GLY A 1 447 ? 34.539 5.174 40.976 1.00 18.82 452 GLY A CA 1
ATOM 3403 C C . GLY A 1 447 ? 35.740 5.132 41.892 1.00 20.97 452 GLY A C 1
ATOM 3404 O O . GLY A 1 447 ? 36.694 5.888 41.694 1.00 21.23 452 GLY A O 1
ATOM 3405 N N . LYS A 1 448 ? 35.696 4.262 42.899 1.00 19.23 453 LYS A N 1
ATOM 3406 C CA . LYS A 1 448 ? 36.731 4.212 43.929 1.00 18.11 453 LYS A CA 1
ATOM 3407 C C . LYS A 1 448 ? 38.134 4.021 43.343 1.00 20.35 453 LYS A C 1
ATOM 3408 O O . LYS A 1 448 ? 39.076 4.680 43.774 1.00 21.40 453 LYS A O 1
ATOM 3414 N N . GLU A 1 449 ? 38.279 3.116 42.376 1.00 22.08 454 GLU A N 1
ATOM 3415 C CA . GLU A 1 449 ? 39.626 2.762 41.903 1.00 22.56 454 GLU A CA 1
ATOM 3416 C C . GLU A 1 449 ? 40.324 3.987 41.313 1.00 22.38 454 GLU A C 1
ATOM 3417 O O . GLU A 1 449 ? 41.451 4.305 41.707 1.00 22.43 454 GLU A O 1
ATOM 3423 N N . PHE A 1 450 ? 39.638 4.666 40.395 1.00 20.48 455 PHE A N 1
ATOM 3424 C CA . PHE A 1 450 ? 40.144 5.876 39.748 1.00 20.17 455 PHE A CA 1
ATOM 3425 C C . PHE A 1 450 ? 40.447 6.952 40.779 1.00 21.77 455 PHE A C 1
ATOM 3426 O O . PHE A 1 450 ? 41.515 7.548 40.770 1.00 22.86 455 PHE A O 1
ATOM 3434 N N . LEU A 1 451 ? 39.517 7.183 41.695 1.00 16.25 456 LEU A N 1
ATOM 3435 C CA . LEU A 1 451 ? 39.680 8.272 42.650 1.00 17.56 456 LEU A CA 1
ATOM 3436 C C . LEU A 1 451 ? 40.838 8.036 43.632 1.00 19.82 456 LEU A C 1
ATOM 3437 O O . LEU A 1 451 ? 41.563 8.971 43.978 1.00 20.73 456 LEU A O 1
ATOM 3442 N N . LYS A 1 452 ? 41.007 6.797 44.079 1.00 18.97 457 LYS A N 1
ATOM 3443 C CA . LYS A 1 452 ? 42.110 6.439 44.979 1.00 23.92 457 LYS A CA 1
ATOM 3444 C C . LYS A 1 452 ? 43.454 6.614 44.271 1.00 23.97 457 LYS A C 1
ATOM 3445 O O . LYS A 1 452 ? 44.423 7.069 44.877 1.00 25.30 457 LYS A O 1
ATOM 3451 N N . LYS A 1 453 ? 43.509 6.260 42.990 1.00 22.19 458 LYS A N 1
ATOM 3452 C CA . LYS A 1 453 ? 44.726 6.491 42.194 1.00 23.65 458 LYS A CA 1
ATOM 3453 C C . LYS A 1 453 ? 45.075 7.976 42.093 1.00 25.47 458 LYS A C 1
ATOM 3454 O O . LYS A 1 453 ? 46.251 8.329 41.986 1.00 24.60 458 LYS A O 1
ATOM 3460 N N . LYS A 1 454 ? 44.062 8.841 42.126 1.00 22.88 459 LYS A N 1
ATOM 3461 C CA . LYS A 1 454 ? 44.263 10.292 42.126 1.00 22.63 459 LYS A CA 1
ATOM 3462 C C . LYS A 1 454 ? 44.467 10.876 43.541 1.00 22.03 459 LYS A C 1
ATOM 3463 O O . LYS A 1 454 ? 44.479 12.107 43.717 1.00 24.57 459 LYS A O 1
ATOM 3469 N N . GLN A 1 455 ? 44.656 9.992 44.525 1.00 22.76 460 GLN A N 1
ATOM 3470 C CA . GLN A 1 455 ? 44.921 10.345 45.924 1.00 22.29 460 GLN A CA 1
ATOM 3471 C C . GLN A 1 455 ? 43.783 11.121 46.574 1.00 24.40 460 GLN A C 1
ATOM 3472 O O . GLN A 1 455 ? 44.018 11.945 47.456 1.00 20.98 460 GLN A O 1
ATOM 3478 N N . LEU A 1 456 ? 42.549 10.811 46.171 1.00 19.88 461 LEU A N 1
ATOM 3479 C CA . LEU A 1 456 ? 41.369 11.484 46.706 1.00 18.06 461 LEU A CA 1
ATOM 3480 C C . LEU A 1 456 ? 40.511 10.496 47.484 1.00 17.67 461 LEU A C 1
ATOM 3481 O O . LEU A 1 456 ? 40.531 9.301 47.200 1.00 18.71 461 LEU A O 1
ATOM 3486 N N . SER A 1 457 ? 39.768 11.016 48.462 1.00 15.97 462 SER A N 1
ATOM 3487 C CA . SER A 1 457 ? 38.728 10.263 49.170 1.00 15.28 462 SER A CA 1
ATOM 3488 C C . SER A 1 457 ? 37.480 10.164 48.288 1.00 14.56 462 SER A C 1
ATOM 3489 O O . SER A 1 457 ? 36.911 11.182 47.934 1.00 15.91 462 SER A O 1
ATOM 3492 N N . PRO A 1 458 ? 37.080 8.943 47.899 1.00 16.01 463 PRO A N 1
ATOM 3493 C CA . PRO A 1 458 ? 35.869 8.819 47.090 1.00 16.15 463 PRO A CA 1
ATOM 3494 C C . PRO A 1 458 ? 34.631 9.442 47.754 1.00 13.11 463 PRO A C 1
ATOM 3495 O O . PRO A 1 458 ? 33.816 10.059 47.076 1.00 14.73 463 PRO A O 1
ATOM 3499 N N . ASP A 1 459 ? 34.509 9.306 49.065 1.00 13.10 464 ASP A N 1
ATOM 3500 C CA . ASP A 1 459 ? 33.359 9.866 49.760 1.00 12.86 464 ASP A CA 1
ATOM 3501 C C . ASP A 1 459 ? 33.378 11.378 49.625 1.00 12.28 464 ASP A C 1
ATOM 3502 O O . ASP A 1 459 ? 32.346 12.016 49.419 1.00 13.58 464 ASP A O 1
ATOM 3507 N N . ALA A 1 460 ? 34.569 11.970 49.756 1.00 13.22 465 ALA A N 1
ATOM 3508 C CA . ALA A 1 460 ? 34.699 13.422 49.612 1.00 15.44 465 ALA A CA 1
ATOM 3509 C C . ALA A 1 460 ? 34.318 13.911 48.216 1.00 10.42 465 ALA A C 1
ATOM 3510 O O . ALA A 1 460 ? 33.733 14.980 48.066 1.00 13.33 465 ALA A O 1
ATOM 3512 N N . VAL A 1 461 ? 34.687 13.145 47.200 1.00 12.20 466 VAL A N 1
ATOM 3513 C CA . VAL A 1 461 ? 34.380 13.506 45.815 1.00 12.32 466 VAL A CA 1
ATOM 3514 C C . VAL A 1 461 ? 32.874 13.453 45.553 1.00 11.11 466 VAL A C 1
ATOM 3515 O O . VAL A 1 461 ? 32.317 14.369 44.943 1.00 13.78 466 VAL A O 1
ATOM 3519 N N . ALA A 1 462 ? 32.222 12.407 46.047 1.00 13.92 467 ALA A N 1
ATOM 3520 C CA . ALA A 1 462 ? 30.757 12.335 45.941 1.00 14.20 467 ALA A CA 1
ATOM 3521 C C . ALA A 1 462 ? 30.106 13.555 46.602 1.00 12.39 467 ALA A C 1
ATOM 3522 O O . ALA A 1 462 ? 29.262 14.247 46.017 1.00 12.35 467 ALA A O 1
ATOM 3524 N N . GLN A 1 463 ? 30.536 13.867 47.819 1.00 11.54 468 GLN A N 1
ATOM 3525 C CA . GLN A 1 463 ? 29.985 15.027 48.519 1.00 10.91 468 GLN A CA 1
ATOM 3526 C C . GLN A 1 463 ? 30.252 16.331 47.783 1.00 11.88 468 GLN A C 1
ATOM 3527 O O . GLN A 1 463 ? 29.361 17.164 47.666 1.00 12.33 468 GLN A O 1
ATOM 3533 N N . LEU A 1 464 ? 31.458 16.486 47.236 1.00 11.71 469 LEU A N 1
ATOM 3534 C CA . LEU A 1 464 ? 31.764 17.658 46.403 1.00 12.32 469 LEU A CA 1
ATOM 3535 C C . LEU A 1 464 ? 30.794 17.769 45.216 1.00 12.16 469 LEU A C 1
ATOM 3536 O O . LEU A 1 464 ? 30.287 18.851 44.919 1.00 13.34 469 LEU A O 1
ATOM 3541 N N . ALA A 1 465 ? 30.504 16.645 44.572 1.00 11.52 470 ALA A N 1
ATOM 3542 C CA . ALA A 1 465 ? 29.612 16.651 43.423 1.00 12.42 470 ALA A CA 1
ATOM 3543 C C . ALA A 1 465 ? 28.223 17.144 43.815 1.00 13.40 470 ALA A C 1
ATOM 3544 O O . ALA A 1 465 ? 27.602 17.870 43.057 1.00 12.93 470 ALA A O 1
ATOM 3546 N N . PHE A 1 466 ? 27.743 16.783 45.010 1.00 11.85 471 PHE A N 1
ATOM 3547 C CA . PHE A 1 466 ? 26.412 17.222 45.442 1.00 13.01 471 PHE A CA 1
ATOM 3548 C C . PHE A 1 466 ? 26.392 18.732 45.693 1.00 11.20 471 PHE A C 1
ATOM 3549 O O . PHE A 1 466 ? 25.411 19.410 45.360 1.00 12.67 471 PHE A O 1
ATOM 3557 N N . GLN A 1 467 ? 27.481 19.257 46.283 1.00 11.32 472 GLN A N 1
ATOM 3558 C CA . GLN A 1 467 ? 27.623 20.699 46.517 1.00 11.01 472 GLN A CA 1
ATOM 3559 C C . GLN A 1 467 ? 27.619 21.437 45.182 1.00 10.77 472 GLN A C 1
ATOM 3560 O O . GLN A 1 467 ? 26.886 22.400 44.986 1.00 11.82 472 GLN A O 1
ATOM 3574 N N . ALA A 1 469 ? 26.567 20.354 42.207 1.00 10.77 474 ALA A N 1
ATOM 3575 C CA . ALA A 1 469 ? 25.277 20.198 41.542 1.00 12.22 474 ALA A CA 1
ATOM 3576 C C . ALA A 1 469 ? 24.242 21.158 42.096 1.00 12.68 474 ALA A C 1
ATOM 3577 O O . ALA A 1 469 ? 23.487 21.772 41.349 1.00 14.39 474 ALA A O 1
ATOM 3579 N N . PHE A 1 470 ? 24.179 21.292 43.421 1.00 11.22 475 PHE A N 1
ATOM 3580 C CA . PHE A 1 470 ? 23.227 22.212 44.008 1.00 10.78 475 PHE A CA 1
ATOM 3581 C C . PHE A 1 470 ? 23.527 23.672 43.630 1.00 10.98 475 PHE A C 1
ATOM 3582 O O . PHE A 1 470 ? 22.622 24.467 43.395 1.00 12.05 475 PHE A O 1
ATOM 3590 N N . LEU A 1 471 ? 24.809 24.023 43.556 1.00 12.36 476 LEU A N 1
ATOM 3591 C CA . LEU A 1 471 ? 25.181 25.345 43.074 1.00 12.89 476 LEU A CA 1
ATOM 3592 C C . LEU A 1 471 ? 24.726 25.568 41.616 1.00 12.38 476 LEU A C 1
ATOM 3593 O O . LEU A 1 471 ? 24.209 26.626 41.283 1.00 15.25 476 LEU A O 1
ATOM 3598 N N . ARG A 1 472 ? 24.933 24.565 40.771 1.00 14.79 477 ARG A N 1
ATOM 3599 C CA . ARG A 1 472 ? 24.534 24.629 39.362 1.00 16.19 477 ARG A CA 1
ATOM 3600 C C . ARG A 1 472 ? 23.033 24.806 39.259 1.00 17.45 477 ARG A C 1
ATOM 3601 O O . ARG A 1 472 ? 22.543 25.613 38.454 1.00 15.44 477 ARG A O 1
ATOM 3616 N N . GLN A 1 473 ? 22.302 24.052 40.070 1.00 12.43 478 GLN A N 1
ATOM 3617 C CA . GLN A 1 473 ? 20.841 24.036 39.951 1.00 11.88 478 GLN A CA 1
ATOM 3618 C C . GLN A 1 473 ? 20.159 25.253 40.586 1.00 14.71 478 GLN A C 1
ATOM 3619 O O . GLN A 1 473 ? 19.268 25.843 39.998 1.00 15.07 478 GLN A O 1
ATOM 3625 N N . TYR A 1 474 ? 20.583 25.631 41.792 1.00 13.85 479 TYR A N 1
ATOM 3626 C CA . TYR A 1 474 ? 19.894 26.609 42.596 1.00 11.84 479 TYR A CA 1
ATOM 3627 C C . TYR A 1 474 ? 20.715 27.851 42.953 1.00 14.51 479 TYR A C 1
ATOM 3628 O O . TYR A 1 474 ? 20.178 28.820 43.489 1.00 15.05 479 TYR A O 1
ATOM 3637 N N . GLY A 1 475 ? 22.004 27.825 42.644 1.00 14.33 480 GLY A N 1
ATOM 3638 C CA . GLY A 1 475 ? 22.889 28.963 42.872 1.00 15.12 480 GLY A CA 1
ATOM 3639 C C . GLY A 1 475 ? 23.165 29.293 44.323 1.00 16.27 480 GLY A C 1
ATOM 3640 O O . GLY A 1 475 ? 23.465 30.434 44.659 1.00 16.76 480 GLY A O 1
ATOM 3641 N N . GLN A 1 476 ? 23.078 28.285 45.189 1.00 13.96 481 GLN A N 1
ATOM 3642 C CA . GLN A 1 476 ? 23.222 28.487 46.617 1.00 15.40 481 GLN A CA 1
ATOM 3643 C C . GLN A 1 476 ? 24.111 27.416 47.216 1.00 11.56 481 GLN A C 1
ATOM 3644 O O . GLN A 1 476 ? 24.322 26.349 46.620 1.00 13.83 481 GLN A O 1
ATOM 3650 N N . THR A 1 477 ? 24.596 27.724 48.414 1.00 12.16 482 THR A N 1
ATOM 3651 C CA . THR A 1 477 ? 25.279 26.770 49.285 1.00 14.06 482 THR A CA 1
ATOM 3652 C C . THR A 1 477 ? 24.365 26.578 50.486 1.00 13.37 482 THR A C 1
ATOM 3653 O O . THR A 1 477 ? 23.959 27.553 51.128 1.00 15.68 482 THR A O 1
ATOM 3657 N N . VAL A 1 478 ? 23.999 25.328 50.767 1.00 12.85 483 VAL A N 1
ATOM 3658 C CA . VAL A 1 478 ? 22.995 25.037 51.779 1.00 13.38 483 VAL A CA 1
ATOM 3659 C C . VAL A 1 478 ? 23.449 24.012 52.814 1.00 11.41 483 VAL A C 1
ATOM 3660 O O . VAL A 1 478 ? 24.403 23.267 52.612 1.00 12.17 483 VAL A O 1
ATOM 3664 N N . ALA A 1 479 ? 22.709 23.975 53.915 1.00 11.52 484 ALA A N 1
ATOM 3665 C CA . ALA A 1 479 ? 22.997 23.072 55.018 1.00 12.93 484 ALA A CA 1
ATOM 3666 C C . ALA A 1 479 ? 22.963 21.623 54.510 1.00 12.78 484 ALA A C 1
ATOM 3667 O O . ALA A 1 479 ? 22.011 21.214 53.844 1.00 12.00 484 ALA A O 1
ATOM 3669 N N . THR A 1 480 ? 24.036 20.883 54.796 1.00 11.62 485 THR A N 1
ATOM 3670 C CA . THR A 1 480 ? 24.300 19.539 54.285 1.00 10.04 485 THR A CA 1
ATOM 3671 C C . THR A 1 480 ? 24.684 18.609 55.439 1.00 14.25 485 THR A C 1
ATOM 3672 O O . THR A 1 480 ? 25.465 18.974 56.322 1.00 12.15 485 THR A O 1
ATOM 3676 N N . TYR A 1 481 ? 24.138 17.396 55.404 1.00 13.34 486 TYR A N 1
ATOM 3677 C CA . TYR A 1 481 ? 24.259 16.443 56.499 1.00 12.68 486 TYR A CA 1
ATOM 3678 C C . TYR A 1 481 ? 24.806 15.149 55.956 1.00 12.91 486 TYR A C 1
ATOM 3679 O O . TYR A 1 481 ? 24.281 14.631 54.959 1.00 11.69 486 TYR A O 1
ATOM 3688 N N . GLU A 1 482 ? 25.834 14.617 56.628 1.00 12.62 487 GLU A N 1
ATOM 3689 C CA . GLU A 1 482 ? 26.319 13.260 56.437 1.00 11.68 487 GLU A CA 1
ATOM 3690 C C . GLU A 1 482 ? 26.599 12.653 57.803 1.00 14.16 487 GLU A C 1
ATOM 3691 O O . GLU A 1 482 ? 27.153 13.311 58.663 1.00 14.88 487 GLU A O 1
ATOM 3697 N N . SER A 1 483 ? 26.170 11.418 58.008 1.00 13.64 488 SER A N 1
ATOM 3698 C CA . SER A 1 483 ? 26.320 10.754 59.304 1.00 15.46 488 SER A CA 1
ATOM 3699 C C . SER A 1 483 ? 27.643 10.026 59.405 1.00 14.40 488 SER A C 1
ATOM 3700 O O . SER A 1 483 ? 28.179 9.531 58.408 1.00 15.33 488 SER A O 1
ATOM 3703 N N . CYS A 1 484 ? 28.156 9.949 60.629 1.00 16.07 489 CYS A N 1
ATOM 3704 C CA . CYS A 1 484 ? 29.334 9.159 60.954 1.00 15.35 489 CYS A CA 1
ATOM 3705 C C . CYS A 1 484 ? 29.042 8.387 62.235 1.00 13.38 489 CYS A C 1
ATOM 3706 O O . CYS A 1 484 ? 28.479 8.929 63.177 1.00 15.49 489 CYS A O 1
ATOM 3709 N N . SER A 1 485 ? 29.420 7.120 62.280 1.00 14.89 490 SER A N 1
ATOM 3710 C CA . SER A 1 485 ? 29.224 6.325 63.485 1.00 12.92 490 SER A CA 1
ATOM 3711 C C . SER A 1 485 ? 30.190 6.696 64.590 1.00 13.44 490 SER A C 1
ATOM 3712 O O . SER A 1 485 ? 31.382 6.816 64.336 1.00 15.69 490 SER A O 1
ATOM 3715 N N . THR A 1 486 ? 29.676 6.849 65.813 1.00 14.41 491 THR A N 1
ATOM 3716 C CA . THR A 1 486 ? 30.521 6.949 67.013 1.00 12.54 491 THR A CA 1
ATOM 3717 C C . THR A 1 486 ? 30.398 5.667 67.855 1.00 12.75 491 THR A C 1
ATOM 3718 O O . THR A 1 486 ? 30.624 5.677 69.072 1.00 13.65 491 THR A O 1
ATOM 3722 N N . ALA A 1 487 ? 30.090 4.557 67.190 1.00 12.56 492 ALA A N 1
ATOM 3723 C CA . ALA A 1 487 ? 29.882 3.280 67.875 1.00 12.78 492 ALA A CA 1
ATOM 3724 C C . ALA A 1 487 ? 31.169 2.636 68.381 1.00 17.28 492 ALA A C 1
ATOM 3725 O O . ALA A 1 487 ? 31.114 1.598 69.024 1.00 16.09 492 ALA A O 1
ATOM 3727 N N . ALA A 1 488 ? 32.326 3.240 68.109 1.00 13.60 493 ALA A N 1
ATOM 3728 C CA . ALA A 1 488 ? 33.561 2.767 68.738 1.00 18.01 493 ALA A CA 1
ATOM 3729 C C . ALA A 1 488 ? 33.575 3.021 70.243 1.00 16.80 493 ALA A C 1
ATOM 3730 O O . ALA A 1 488 ? 34.439 2.497 70.944 1.00 16.39 493 ALA A O 1
ATOM 3732 N N . PHE A 1 489 ? 32.629 3.830 70.720 1.00 12.50 494 PHE A N 1
ATOM 3733 C CA . PHE A 1 489 ? 32.510 4.187 72.121 1.00 13.52 494 PHE A CA 1
ATOM 3734 C C . PHE A 1 489 ? 31.292 3.553 72.773 1.00 14.42 494 PHE A C 1
ATOM 3735 O O . PHE A 1 489 ? 30.296 3.250 72.106 1.00 15.24 494 PHE A O 1
ATOM 3743 N N . LYS A 1 490 ? 31.365 3.393 74.095 1.00 14.00 495 LYS A N 1
ATOM 3744 C CA . LYS A 1 490 ? 30.252 2.856 74.874 1.00 16.13 495 LYS A CA 1
ATOM 3745 C C . LYS A 1 490 ? 28.995 3.664 74.647 1.00 14.11 495 LYS A C 1
ATOM 3746 O O . LYS A 1 490 ? 28.978 4.870 74.903 1.00 15.58 495 LYS A O 1
ATOM 3752 N N . HIS A 1 491 ? 27.930 2.984 74.202 1.00 13.27 496 HIS A N 1
ATOM 3753 C CA . HIS A 1 491 ? 26.665 3.621 73.907 1.00 14.86 496 HIS A CA 1
ATOM 3754 C C . HIS A 1 491 ? 26.833 4.779 72.913 1.00 13.97 496 HIS A C 1
ATOM 3755 O O . HIS A 1 491 ? 26.075 5.748 72.916 1.00 13.14 496 HIS A O 1
ATOM 3762 N N . GLY A 1 492 ? 27.815 4.628 72.032 1.00 14.81 497 GLY A N 1
ATOM 3763 C CA . GLY A 1 492 ? 28.042 5.578 70.976 1.00 14.63 497 GLY A CA 1
ATOM 3764 C C . GLY A 1 492 ? 26.924 5.515 69.960 1.00 13.05 497 GLY A C 1
ATOM 3765 O O . GLY A 1 492 ? 26.243 4.483 69.829 1.00 15.45 497 GLY A O 1
ATOM 3766 N N . ARG A 1 493 ? 26.726 6.627 69.266 1.00 15.62 498 ARG A N 1
ATOM 3767 C CA . ARG A 1 493 ? 25.596 6.818 68.369 1.00 14.42 498 ARG A CA 1
ATOM 3768 C C . ARG A 1 493 ? 26.138 7.260 67.006 1.00 13.76 498 ARG A C 1
ATOM 3769 O O . ARG A 1 493 ? 26.863 6.507 66.347 1.00 12.16 498 ARG A O 1
ATOM 3777 N N . THR A 1 494 ? 25.798 8.471 66.578 1.00 14.18 499 THR A N 1
ATOM 3778 C CA . THR A 1 494 ? 26.360 9.035 65.371 1.00 12.02 499 THR A CA 1
ATOM 3779 C C . THR A 1 494 ? 26.779 10.475 65.666 1.00 12.57 499 THR A C 1
ATOM 3780 O O . THR A 1 494 ? 26.438 11.033 66.717 1.00 11.44 499 THR A O 1
ATOM 3784 N N . GLU A 1 495 ? 27.576 11.020 64.759 1.00 12.54 500 GLU A N 1
ATOM 3785 C CA . GLU A 1 495 ? 27.934 12.434 64.759 1.00 12.76 500 GLU A CA 1
ATOM 3786 C C . GLU A 1 495 ? 27.715 12.946 63.338 1.00 12.44 500 GLU A C 1
ATOM 3787 O O . GLU A 1 495 ? 27.774 12.177 62.385 1.00 14.43 500 GLU A O 1
ATOM 3793 N N . THR A 1 496 ? 27.440 14.234 63.199 1.00 12.49 501 THR A N 1
ATOM 3794 C CA . THR A 1 496 ? 27.245 14.823 61.875 1.00 12.57 501 THR A CA 1
ATOM 3795 C C . THR A 1 496 ? 28.570 15.292 61.281 1.00 14.43 501 THR A C 1
ATOM 3796 O O . THR A 1 496 ? 29.283 16.095 61.893 1.00 13.05 501 THR A O 1
ATOM 3800 N N . ILE A 1 497 ? 28.906 14.772 60.103 1.00 12.23 502 ILE A N 1
ATOM 3801 C CA . ILE A 1 497 ? 29.945 15.351 59.239 1.00 10.27 502 ILE A CA 1
ATOM 3802 C C . ILE A 1 497 ? 29.252 16.431 58.430 1.00 15.01 502 ILE A C 1
ATOM 3803 O O . ILE A 1 497 ? 28.181 16.201 57.880 1.00 14.82 502 ILE A O 1
ATOM 3808 N N . ARG A 1 498 ? 29.850 17.609 58.370 1.00 13.05 503 ARG A N 1
ATOM 3809 C CA . ARG A 1 498 ? 29.291 18.747 57.633 1.00 12.08 503 ARG A CA 1
ATOM 3810 C C . ARG A 1 498 ? 30.092 18.912 56.336 1.00 14.90 503 ARG A C 1
ATOM 3811 O O . ARG A 1 498 ? 31.147 19.538 56.319 1.00 14.77 503 ARG A O 1
ATOM 3819 N N . PRO A 1 499 ? 29.623 18.322 55.235 1.00 12.28 504 PRO A N 1
ATOM 3820 C CA . PRO A 1 499 ? 30.432 18.363 54.011 1.00 12.33 504 PRO A CA 1
ATOM 3821 C C . PRO A 1 499 ? 30.514 19.705 53.279 1.00 13.35 504 PRO A C 1
ATOM 3822 O O . PRO A 1 499 ? 31.423 19.872 52.455 1.00 14.65 504 PRO A O 1
ATOM 3826 N N . ALA A 1 500 ? 29.564 20.602 53.532 1.00 13.49 505 ALA A N 1
ATOM 3827 C CA . ALA A 1 500 ? 29.534 21.921 52.908 1.00 11.55 505 ALA A CA 1
ATOM 3828 C C . ALA A 1 500 ? 30.570 22.776 53.640 1.00 13.61 505 ALA A C 1
ATOM 3829 O O . ALA A 1 500 ? 30.356 23.181 54.773 1.00 14.54 505 ALA A O 1
ATOM 3831 N N . SER A 1 501 ? 31.706 22.985 52.995 1.00 12.95 506 SER A N 1
ATOM 3832 C CA . SER A 1 501 ? 32.856 23.626 53.624 1.00 12.82 506 SER A CA 1
ATOM 3833 C C . SER A 1 501 ? 33.316 24.841 52.829 1.00 16.55 506 SER A C 1
ATOM 3834 O O . SER A 1 501 ? 32.922 25.054 51.678 1.00 14.18 506 SER A O 1
ATOM 3837 N N . ILE A 1 502 ? 34.202 25.625 53.439 1.00 14.90 507 ILE A N 1
ATOM 3838 C CA . ILE A 1 502 ? 34.826 26.727 52.721 1.00 14.00 507 ILE A CA 1
ATOM 3839 C C . ILE A 1 502 ? 35.461 26.187 51.426 1.00 14.19 507 ILE A C 1
ATOM 3840 O O . ILE A 1 502 ? 35.390 26.818 50.358 1.00 16.03 507 ILE A O 1
ATOM 3845 N N . PHE A 1 503 ? 36.095 25.020 51.520 1.00 13.32 508 PHE A N 1
ATOM 3846 C CA . PHE A 1 503 ? 36.760 24.415 50.383 1.00 14.19 508 PHE A CA 1
ATOM 3847 C C . PHE A 1 503 ? 35.811 23.893 49.302 1.00 13.86 508 PHE A C 1
ATOM 3848 O O . PHE A 1 503 ? 36.082 24.080 48.111 1.00 15.70 508 PHE A O 1
ATOM 3856 N N . THR A 1 504 ? 34.724 23.217 49.673 1.00 12.69 509 THR A N 1
ATOM 3857 C CA . THR A 1 504 ? 33.799 22.778 48.634 1.00 11.47 509 THR A CA 1
ATOM 3858 C C . THR A 1 504 ? 33.087 23.970 47.981 1.00 13.06 509 THR A C 1
ATOM 3859 O O . THR A 1 504 ? 32.760 23.934 46.796 1.00 13.69 509 THR A O 1
ATOM 3863 N N . LYS A 1 505 ? 32.826 25.015 48.744 1.00 15.23 510 LYS A N 1
ATOM 3864 C CA . LYS A 1 505 ? 32.214 26.214 48.183 1.00 13.40 510 LYS A CA 1
ATOM 3865 C C . LYS A 1 505 ? 33.144 26.856 47.152 1.00 15.55 510 LYS A C 1
ATOM 3866 O O . LYS A 1 505 ? 32.724 27.217 46.046 1.00 14.22 510 LYS A O 1
ATOM 3872 N N . ARG A 1 506 ? 34.420 26.984 47.520 1.00 15.39 511 ARG A N 1
ATOM 3873 C CA . ARG A 1 506 ? 35.436 27.481 46.607 1.00 17.10 511 ARG A CA 1
ATOM 3874 C C . ARG A 1 506 ? 35.569 26.647 45.333 1.00 12.56 511 ARG A C 1
ATOM 3875 O O . ARG A 1 506 ? 35.597 27.173 44.232 1.00 13.67 511 ARG A O 1
ATOM 3883 N N . CYS A 1 507 ? 35.664 25.332 45.484 1.00 12.34 512 CYS A N 1
ATOM 3884 C CA . CYS A 1 507 ? 35.820 24.455 44.339 1.00 13.11 512 CYS A CA 1
ATOM 3885 C C . CYS A 1 507 ? 34.570 24.503 43.454 1.00 14.48 512 CYS A C 1
ATOM 3886 O O . CYS A 1 507 ? 34.668 24.619 42.243 1.00 18.21 512 CYS A O 1
ATOM 3889 N N . SER A 1 508 ? 33.394 24.481 44.070 1.00 13.70 513 SER A N 1
ATOM 3890 C CA . SER A 1 508 ? 32.142 24.551 43.298 1.00 14.80 513 SER A CA 1
ATOM 3891 C C . SER A 1 508 ? 32.019 25.843 42.503 1.00 14.89 513 SER A C 1
ATOM 3892 O O . SER A 1 508 ? 31.627 25.817 41.337 1.00 15.15 513 SER A O 1
ATOM 3895 N N . GLU A 1 509 ? 32.356 26.968 43.130 1.00 13.92 514 GLU A N 1
ATOM 3896 C CA . GLU A 1 509 ? 32.354 28.275 42.463 1.00 14.83 514 GLU A CA 1
ATOM 3897 C C . GLU A 1 509 ? 33.310 28.249 41.267 1.00 13.11 514 GLU A C 1
ATOM 3898 O O . GLU A 1 509 ? 32.957 28.724 40.194 1.00 15.59 514 GLU A O 1
ATOM 3904 N N . ALA A 1 510 ? 34.493 27.663 41.428 1.00 15.66 515 ALA A N 1
ATOM 3905 C CA . ALA A 1 510 ? 35.461 27.564 40.333 1.00 15.94 515 ALA A CA 1
ATOM 3906 C C . ALA A 1 510 ? 34.906 26.783 39.143 1.00 19.60 515 ALA A C 1
ATOM 3907 O O . ALA A 1 510 ? 34.968 27.248 38.018 1.00 21.81 515 ALA A O 1
ATOM 3909 N N . PHE A 1 511 ? 34.341 25.604 39.397 1.00 19.32 516 PHE A N 1
ATOM 3910 C CA . PHE A 1 511 ? 33.832 24.750 38.315 1.00 16.97 516 PHE A CA 1
ATOM 3911 C C . PHE A 1 511 ? 32.596 25.331 37.646 1.00 20.61 516 PHE A C 1
ATOM 3912 O O . PHE A 1 511 ? 32.468 25.286 36.428 1.00 22.15 516 PHE A O 1
ATOM 3920 N N . VAL A 1 512 ? 31.684 25.865 38.447 1.00 14.26 517 VAL A N 1
ATOM 3921 C CA . VAL A 1 512 ? 30.373 26.283 37.944 1.00 14.68 517 VAL A CA 1
ATOM 3922 C C . VAL A 1 512 ? 30.354 27.706 37.415 1.00 16.86 517 VAL A C 1
ATOM 3923 O O . VAL A 1 512 ? 29.788 27.963 36.336 1.00 21.43 517 VAL A O 1
ATOM 3927 N N . ARG A 1 513 ? 30.919 28.633 38.179 1.00 19.41 518 ARG A N 1
ATOM 3928 C CA . ARG A 1 513 ? 30.809 30.048 37.845 1.00 19.36 518 ARG A CA 1
ATOM 3929 C C . ARG A 1 513 ? 32.011 30.625 37.102 1.00 24.84 518 ARG A C 1
ATOM 3930 O O . ARG A 1 513 ? 31.830 31.502 36.252 1.00 28.01 518 ARG A O 1
ATOM 3938 N N . ASP A 1 514 ? 33.219 30.144 37.374 1.00 25.15 519 ASP A N 1
ATOM 3939 C CA . ASP A 1 514 ? 34.401 30.697 36.689 1.00 27.21 519 ASP A CA 1
ATOM 3940 C C . ASP A 1 514 ? 35.346 29.625 36.129 1.00 27.07 519 ASP A C 1
ATOM 3941 O O . ASP A 1 514 ? 36.546 29.657 36.380 1.00 27.67 519 ASP A O 1
ATOM 3946 N N . PRO A 1 515 ? 34.804 28.684 35.338 1.00 24.78 520 PRO A N 1
ATOM 3947 C CA . PRO A 1 515 ? 35.606 27.576 34.830 1.00 27.16 520 PRO A CA 1
ATOM 3948 C C . PRO A 1 515 ? 36.797 28.004 33.963 1.00 31.21 520 PRO A C 1
ATOM 3949 O O . PRO A 1 515 ? 37.824 27.329 33.967 1.00 37.11 520 PRO A O 1
ATOM 3953 N N . SER A 1 516 ? 36.667 29.121 33.249 1.00 28.48 521 SER A N 1
ATOM 3954 C CA . SER A 1 516 ? 37.748 29.619 32.393 1.00 30.16 521 SER A CA 1
ATOM 3955 C C . SER A 1 516 ? 38.858 30.344 33.168 1.00 32.21 521 SER A C 1
ATOM 3956 O O . SER A 1 516 ? 39.930 30.601 32.612 1.00 35.55 521 SER A O 1
ATOM 3959 N N . LYS A 1 517 ? 38.604 30.681 34.432 1.00 27.88 522 LYS A N 1
ATOM 3960 C CA . LYS A 1 517 ? 39.566 31.430 35.250 1.00 29.45 522 LYS A CA 1
ATOM 3961 C C . LYS A 1 517 ? 40.669 30.579 35.893 1.00 29.67 522 LYS A C 1
ATOM 3962 O O . LYS A 1 517 ? 41.631 31.129 36.442 1.00 32.01 522 LYS A O 1
ATOM 3968 N N . HIS A 1 518 ? 40.533 29.254 35.851 1.00 24.30 523 HIS A N 1
ATOM 3969 C CA . HIS A 1 518 ? 41.435 28.365 36.579 1.00 26.24 523 HIS A CA 1
ATOM 3970 C C . HIS A 1 518 ? 42.059 27.319 35.676 1.00 23.70 523 HIS A C 1
ATOM 3971 O O . HIS A 1 518 ? 41.406 26.775 34.789 1.00 27.75 523 HIS A O 1
ATOM 3978 N N . SER A 1 519 ? 43.330 27.025 35.923 1.00 23.40 524 SER A N 1
ATOM 3979 C CA . SER A 1 519 ? 44.006 25.957 35.231 1.00 22.05 524 SER A CA 1
ATOM 3980 C C . SER A 1 519 ? 43.582 24.610 35.787 1.00 23.62 524 SER A C 1
ATOM 3981 O O . SER A 1 519 ? 43.089 24.516 36.918 1.00 21.97 524 SER A O 1
ATOM 3984 N N . VAL A 1 520 ? 43.794 23.557 35.011 1.00 25.37 525 VAL A N 1
ATOM 3985 C CA . VAL A 1 520 ? 43.451 22.220 35.477 1.00 23.60 525 VAL A CA 1
ATOM 3986 C C . VAL A 1 520 ? 44.223 21.878 36.763 1.00 25.83 525 VAL A C 1
ATOM 3987 O O . VAL A 1 520 ? 43.683 21.235 37.666 1.00 23.52 525 VAL A O 1
ATOM 3991 N N . GLY A 1 521 ? 45.468 22.332 36.857 1.00 23.35 526 GLY A N 1
ATOM 3992 C CA . GLY A 1 521 ? 46.251 22.148 38.078 1.00 23.54 526 GLY A CA 1
ATOM 3993 C C . GLY A 1 521 ? 45.652 22.852 39.280 1.00 21.74 526 GLY A C 1
ATOM 3994 O O . GLY A 1 521 ? 45.660 22.313 40.394 1.00 20.85 526 GLY A O 1
ATOM 3995 N N . GLU A 1 522 ? 45.125 24.054 39.061 1.00 20.10 527 GLU A N 1
ATOM 3996 C CA . GLU A 1 522 ? 44.453 24.792 40.123 1.00 16.32 527 GLU A CA 1
ATOM 3997 C C . GLU A 1 522 ? 43.168 24.102 40.582 1.00 18.69 527 GLU A C 1
ATOM 3998 O O . GLU A 1 522 ? 42.907 24.039 41.785 1.00 17.79 527 GLU A O 1
ATOM 4004 N N . LEU A 1 523 ? 42.403 23.561 39.637 1.00 18.39 528 LEU A N 1
ATOM 4005 C CA . LEU A 1 523 ? 41.208 22.778 39.979 1.00 17.55 528 LEU A CA 1
ATOM 4006 C C . LEU A 1 523 ? 41.585 21.525 40.763 1.00 19.36 528 LEU A C 1
ATOM 4007 O O . LEU A 1 523 ? 40.925 21.167 41.742 1.00 17.60 528 LEU A O 1
ATOM 4012 N N . GLN A 1 524 ? 42.665 20.867 40.351 1.00 15.55 529 GLN A N 1
ATOM 4013 C CA . GLN A 1 524 ? 43.136 19.668 41.036 1.00 17.22 529 GLN A CA 1
ATOM 4014 C C . GLN A 1 524 ? 43.518 19.945 42.485 1.00 17.88 529 GLN A C 1
ATOM 4015 O O . GLN A 1 524 ? 43.170 19.174 43.380 1.00 17.95 529 GLN A O 1
ATOM 4021 N N . HIS A 1 525 ? 44.259 21.028 42.711 1.00 16.09 530 HIS A N 1
ATOM 4022 C CA . HIS A 1 525 ? 44.596 21.433 44.071 1.00 15.91 530 HIS A CA 1
ATOM 4023 C C . HIS A 1 525 ? 43.359 21.714 44.919 1.00 17.83 530 HIS A C 1
ATOM 4024 O O . HIS A 1 525 ? 43.286 21.288 46.074 1.00 17.23 530 HIS A O 1
ATOM 4047 N N . ALA A 1 528 ? 41.855 18.393 45.860 1.00 14.09 533 ALA A N 1
ATOM 4048 C CA . ALA A 1 528 ? 42.700 17.799 46.880 1.00 17.52 533 ALA A CA 1
ATOM 4049 C C . ALA A 1 528 ? 42.428 18.411 48.251 1.00 13.53 533 ALA A C 1
ATOM 4050 O O . ALA A 1 528 ? 42.384 17.689 49.261 1.00 14.46 533 ALA A O 1
ATOM 4052 N N . GLU A 1 529 ? 42.258 19.738 48.282 1.00 12.88 534 GLU A N 1
ATOM 4053 C CA . GLU A 1 529 ? 41.920 20.432 49.528 1.00 11.47 534 GLU A CA 1
ATOM 4054 C C . GLU A 1 529 ? 40.557 20.027 50.068 1.00 15.46 534 GLU A C 1
ATOM 4055 O O . GLU A 1 529 ? 40.424 19.762 51.273 1.00 14.83 534 GLU A O 1
ATOM 4061 N N . CYS A 1 530 ? 39.563 19.953 49.185 1.00 14.60 535 CYS A N 1
ATOM 4062 C CA . CYS A 1 530 ? 38.228 19.486 49.593 1.00 13.68 535 CYS A CA 1
ATOM 4063 C C . CYS A 1 530 ? 38.334 18.129 50.264 1.00 13.54 535 CYS A C 1
ATOM 4064 O O . CYS A 1 530 ? 37.729 17.881 51.319 1.00 13.55 535 CYS A O 1
ATOM 4067 N N . SER A 1 531 ? 39.078 17.240 49.627 1.00 14.26 536 SER A N 1
ATOM 4068 C CA . SER A 1 531 ? 39.229 15.859 50.089 1.00 13.69 536 SER A CA 1
ATOM 4069 C C . SER A 1 531 ? 39.916 15.780 51.449 1.00 15.20 536 SER A C 1
ATOM 4070 O O . SER A 1 531 ? 39.465 15.067 52.354 1.00 16.15 536 SER A O 1
ATOM 4073 N N . LYS A 1 532 ? 41.014 16.522 51.596 1.00 13.12 537 LYS A N 1
ATOM 4074 C CA . LYS A 1 532 ? 41.741 16.583 52.859 1.00 13.63 537 LYS A CA 1
ATOM 4075 C C . LYS A 1 532 ? 40.843 17.034 53.993 1.00 16.36 537 LYS A C 1
ATOM 4076 O O . LYS A 1 532 ? 40.836 16.431 55.068 1.00 15.92 537 LYS A O 1
ATOM 4082 N N . TYR A 1 533 ? 40.092 18.101 53.758 1.00 13.44 538 TYR A N 1
ATOM 4083 C CA . TYR A 1 533 ? 39.241 18.662 54.799 1.00 13.41 538 TYR A CA 1
ATOM 4084 C C . TYR A 1 533 ? 38.092 17.736 55.133 1.00 12.30 538 TYR A C 1
ATOM 4085 O O . TYR A 1 533 ? 37.748 17.567 56.300 1.00 12.39 538 TYR A O 1
ATOM 4094 N N . HIS A 1 534 ? 37.500 17.111 54.115 1.00 13.27 539 HIS A N 1
ATOM 4095 C CA . HIS A 1 534 ? 36.434 16.147 54.362 1.00 12.65 539 HIS A CA 1
ATOM 4096 C C . HIS A 1 534 ? 36.927 14.966 55.196 1.00 14.13 539 HIS A C 1
ATOM 4097 O O . HIS A 1 534 ? 36.241 14.531 56.120 1.00 13.69 539 HIS A O 1
ATOM 4104 N N . GLY A 1 535 ? 38.116 14.456 54.865 1.00 15.87 540 GLY A N 1
ATOM 4105 C CA . GLY A 1 535 ? 38.798 13.442 55.658 1.00 15.58 540 GLY A CA 1
ATOM 4106 C C . GLY A 1 535 ? 39.010 13.868 57.093 1.00 15.88 540 GLY A C 1
ATOM 4107 O O . GLY A 1 535 ? 38.823 13.078 58.021 1.00 16.55 540 GLY A O 1
ATOM 4108 N N . GLN A 1 536 ? 39.428 15.114 57.291 1.00 14.62 541 GLN A N 1
ATOM 4109 C CA . GLN A 1 536 ? 39.661 15.606 58.636 1.00 16.47 541 GLN A CA 1
ATOM 4110 C C . GLN A 1 536 ? 38.364 15.627 59.442 1.00 14.55 541 GLN A C 1
ATOM 4111 O O . GLN A 1 536 ? 38.328 15.177 60.591 1.00 16.43 541 GLN A O 1
ATOM 4117 N N . LEU A 1 537 ? 37.287 16.121 58.833 1.00 11.48 542 LEU A N 1
ATOM 4118 C CA . LEU A 1 537 ? 35.985 16.169 59.491 1.00 10.91 542 LEU A CA 1
ATOM 4119 C C . LEU A 1 537 ? 35.467 14.764 59.792 1.00 12.18 542 LEU A C 1
ATOM 4120 O O . LEU A 1 537 ? 34.866 14.538 60.825 1.00 12.92 542 LEU A O 1
ATOM 4125 N N . THR A 1 538 ? 35.701 13.832 58.879 1.00 12.33 543 THR A N 1
ATOM 4126 C CA . THR A 1 538 ? 35.286 12.437 59.049 1.00 12.02 543 THR A CA 1
ATOM 4127 C C . THR A 1 538 ? 35.997 11.804 60.238 1.00 14.35 543 THR A C 1
ATOM 4128 O O . THR A 1 538 ? 35.372 11.187 61.086 1.00 15.80 543 THR A O 1
ATOM 4132 N N . LYS A 1 539 ? 37.313 11.967 60.295 1.00 15.22 544 LYS A N 1
ATOM 4133 C CA . LYS A 1 539 ? 38.102 11.416 61.392 1.00 16.18 544 LYS A CA 1
ATOM 4134 C C . LYS A 1 539 ? 37.660 12.031 62.706 1.00 15.48 544 LYS A C 1
ATOM 4135 O O . LYS A 1 539 ? 37.505 11.324 63.715 1.00 16.30 544 LYS A O 1
ATOM 4141 N N . GLU A 1 540 ? 37.483 13.351 62.707 1.00 13.40 545 GLU A N 1
ATOM 4142 C CA . GLU A 1 540 ? 37.024 14.059 63.900 1.00 13.01 545 GLU A CA 1
ATOM 4143 C C . GLU A 1 540 ? 35.668 13.572 64.361 1.00 13.81 545 GLU A C 1
ATOM 4144 O O . GLU A 1 540 ? 35.483 13.317 65.541 1.00 14.47 545 GLU A O 1
ATOM 4150 N N . ALA A 1 541 ? 34.725 13.416 63.438 1.00 13.77 546 ALA A N 1
ATOM 4151 C CA . ALA A 1 541 ? 33.375 13.031 63.818 1.00 13.20 546 ALA A CA 1
ATOM 4152 C C . ALA A 1 541 ? 33.357 11.634 64.451 1.00 10.47 546 ALA A C 1
ATOM 4153 O O . ALA A 1 541 ? 32.674 11.425 65.460 1.00 13.20 546 ALA A O 1
ATOM 4155 N N . ALA A 1 542 ? 34.142 10.708 63.899 1.00 12.92 547 ALA A N 1
ATOM 4156 C CA . ALA A 1 542 ? 34.243 9.327 64.427 1.00 12.28 547 ALA A CA 1
ATOM 4157 C C . ALA A 1 542 ? 34.783 9.291 65.855 1.00 15.10 547 ALA A C 1
ATOM 4158 O O . ALA A 1 542 ? 34.526 8.330 66.586 1.00 17.53 547 ALA A O 1
ATOM 4168 N N . GLY A 1 544 ? 33.981 11.698 68.039 1.00 14.99 549 GLY A N 1
ATOM 4169 C CA . GLY A 1 544 ? 33.074 12.500 68.833 1.00 15.75 549 GLY A CA 1
ATOM 4170 C C . GLY A 1 544 ? 33.410 13.980 68.827 1.00 13.67 549 GLY A C 1
ATOM 4171 O O . GLY A 1 544 ? 32.929 14.733 69.671 1.00 18.25 549 GLY A O 1
ATOM 4172 N N . GLN A 1 545 ? 34.218 14.403 67.856 1.00 12.87 550 GLN A N 1
ATOM 4173 C CA . GLN A 1 545 ? 34.677 15.777 67.772 1.00 13.33 550 GLN A CA 1
ATOM 4174 C C . GLN A 1 545 ? 34.027 16.566 66.630 1.00 15.43 550 GLN A C 1
ATOM 4175 O O . GLN A 1 545 ? 34.598 17.505 66.108 1.00 14.93 550 GLN A O 1
ATOM 4181 N N . GLY A 1 546 ? 32.803 16.203 66.278 1.00 14.87 551 GLY A N 1
ATOM 4182 C CA . GLY A 1 546 ? 31.915 17.120 65.582 1.00 14.99 551 GLY A CA 1
ATOM 4183 C C . GLY A 1 546 ? 31.389 18.143 66.574 1.00 15.92 551 GLY A C 1
ATOM 4184 O O . GLY A 1 546 ? 31.722 18.099 67.778 1.00 16.25 551 GLY A O 1
ATOM 4185 N N . PHE A 1 547 ? 30.558 19.064 66.097 1.00 14.81 552 PHE A N 1
ATOM 4186 C CA . PHE A 1 547 ? 29.931 20.053 66.968 1.00 16.30 552 PHE A CA 1
ATOM 4187 C C . PHE A 1 547 ? 28.435 19.837 67.190 1.00 13.80 552 PHE A C 1
ATOM 4188 O O . PHE A 1 547 ? 27.882 20.289 68.161 1.00 13.45 552 PHE A O 1
ATOM 4196 N N . ASP A 1 548 ? 27.772 19.137 66.275 1.00 12.71 553 ASP A N 1
ATOM 4197 C CA . ASP A 1 548 ? 26.343 19.017 66.302 1.00 13.41 553 ASP A CA 1
ATOM 4198 C C . ASP A 1 548 ? 25.812 18.334 67.554 1.00 12.02 553 ASP A C 1
ATOM 4199 O O . ASP A 1 548 ? 24.905 18.852 68.192 1.00 13.81 553 ASP A O 1
ATOM 4204 N N . ARG A 1 549 ? 26.358 17.179 67.908 1.00 12.69 554 ARG A N 1
ATOM 4205 C CA . ARG A 1 549 ? 25.835 16.454 69.069 1.00 12.69 554 ARG A CA 1
ATOM 4206 C C . ARG A 1 549 ? 26.079 17.240 70.352 1.00 11.52 554 ARG A C 1
ATOM 4207 O O . ARG A 1 549 ? 25.210 17.308 71.202 1.00 14.01 554 ARG A O 1
ATOM 4215 N N . HIS A 1 550 ? 27.250 17.854 70.482 1.00 12.57 555 HIS A N 1
ATOM 4216 C CA . HIS A 1 550 ? 27.578 18.642 71.683 1.00 12.99 555 HIS A CA 1
ATOM 4217 C C . HIS A 1 550 ? 26.576 19.781 71.850 1.00 14.97 555 HIS A C 1
ATOM 4218 O O . HIS A 1 550 ? 25.951 19.943 72.902 1.00 14.59 555 HIS A O 1
ATOM 4225 N N . LEU A 1 551 ? 26.375 20.555 70.795 1.00 13.32 556 LEU A N 1
ATOM 4226 C CA . LEU A 1 551 ? 25.414 21.647 70.866 1.00 13.27 556 LEU A CA 1
ATOM 4227 C C . LEU A 1 551 ? 23.990 21.175 71.141 1.00 12.52 556 LEU A C 1
ATOM 4228 O O . LEU A 1 551 ? 23.251 21.820 71.882 1.00 14.54 556 LEU A O 1
ATOM 4233 N N . TYR A 1 552 ? 23.594 20.038 70.557 1.00 15.05 557 TYR A N 1
ATOM 4234 C CA . TYR A 1 552 ? 22.288 19.485 70.842 1.00 14.97 557 TYR A CA 1
ATOM 4235 C C . TYR A 1 552 ? 22.167 19.067 72.306 1.00 13.16 557 TYR A C 1
ATOM 4236 O O . TYR A 1 552 ? 21.157 19.340 72.959 1.00 13.83 557 TYR A O 1
ATOM 4245 N N . ALA A 1 553 ? 23.198 18.409 72.834 1.00 13.47 558 ALA A N 1
ATOM 4246 C CA . ALA A 1 553 ? 23.162 17.967 74.232 1.00 12.66 558 ALA A CA 1
ATOM 4247 C C . ALA A 1 553 ? 23.030 19.143 75.199 1.00 12.34 558 ALA A C 1
ATOM 4248 O O . ALA A 1 553 ? 22.329 19.055 76.206 1.00 16.29 558 ALA A O 1
ATOM 4250 N N . LEU A 1 554 ? 23.681 20.254 74.879 1.00 13.81 559 LEU A N 1
ATOM 4251 C CA . LEU A 1 554 ? 23.610 21.437 75.738 1.00 15.28 559 LEU A CA 1
ATOM 4252 C C . LEU A 1 554 ? 22.211 22.057 75.712 1.00 15.83 559 LEU A C 1
ATOM 4253 O O . LEU A 1 554 ? 21.668 22.467 76.750 1.00 16.27 559 LEU A O 1
ATOM 4258 N N . ARG A 1 555 ? 21.610 22.100 74.522 1.00 16.84 560 ARG A N 1
ATOM 4259 C CA . ARG A 1 555 ? 20.220 22.525 74.362 1.00 18.20 560 ARG A CA 1
ATOM 4260 C C . ARG A 1 555 ? 19.249 21.632 75.131 1.00 17.16 560 ARG A C 1
ATOM 4261 O O . ARG A 1 555 ? 18.333 22.104 75.820 1.00 17.15 560 ARG A O 1
ATOM 4275 N N . TYR A 1 556 ? 19.441 20.325 74.989 1.00 15.61 561 TYR A N 1
ATOM 4276 C CA . TYR A 1 556 ? 18.599 19.349 75.628 1.00 14.92 561 TYR A CA 1
ATOM 4277 C C . TYR A 1 556 ? 18.676 19.503 77.138 1.00 13.36 561 TYR A C 1
ATOM 4278 O O . TYR A 1 556 ? 17.665 19.425 77.823 1.00 17.16 561 TYR A O 1
ATOM 4287 N N . LEU A 1 557 ? 19.889 19.726 77.632 1.00 16.43 562 LEU A N 1
ATOM 4288 C CA . LEU A 1 557 ? 20.100 19.916 79.053 1.00 17.47 562 LEU A CA 1
ATOM 4289 C C . LEU A 1 557 ? 19.355 21.146 79.568 1.00 18.66 562 LEU A C 1
ATOM 4290 O O . LEU A 1 557 ? 18.697 21.074 80.598 1.00 18.77 562 LEU A O 1
ATOM 4295 N N . ALA A 1 558 ? 19.464 22.266 78.856 1.00 17.57 563 ALA A N 1
ATOM 4296 C CA . ALA A 1 558 ? 18.775 23.497 79.251 1.00 18.17 563 ALA A CA 1
ATOM 4297 C C . ALA A 1 558 ? 17.278 23.261 79.348 1.00 17.66 563 ALA A C 1
ATOM 4298 O O . ALA A 1 558 ? 16.639 23.634 80.329 1.00 22.80 563 ALA A O 1
ATOM 4300 N N . THR A 1 559 ? 16.722 22.588 78.347 1.00 18.89 564 THR A N 1
ATOM 4301 C CA . THR A 1 559 ? 15.287 22.332 78.314 1.00 19.67 564 THR A CA 1
ATOM 4302 C C . THR A 1 559 ? 14.872 21.372 79.421 1.00 20.48 564 THR A C 1
ATOM 4303 O O . THR A 1 559 ? 13.863 21.585 80.090 1.00 22.96 564 THR A O 1
ATOM 4307 N N . ALA A 1 560 ? 15.651 20.316 79.613 1.00 18.98 565 ALA A N 1
ATOM 4308 C CA . ALA A 1 560 ? 15.373 19.298 80.623 1.00 22.86 565 ALA A CA 1
ATOM 4309 C C . ALA A 1 560 ? 15.359 19.881 82.030 1.00 24.79 565 ALA A C 1
ATOM 4310 O O . ALA A 1 560 ? 14.582 19.444 82.882 1.00 28.27 565 ALA A O 1
ATOM 4312 N N . ARG A 1 561 ? 16.220 20.866 82.267 1.00 23.04 566 ARG A N 1
ATOM 4313 C CA . ARG A 1 561 ? 16.291 21.548 83.558 1.00 24.88 566 ARG A CA 1
ATOM 4314 C C . ARG A 1 561 ? 15.254 22.664 83.705 1.00 25.92 566 ARG A C 1
ATOM 4315 O O . ARG A 1 561 ? 15.244 23.373 84.708 1.00 29.79 566 ARG A O 1
ATOM 4323 N N . GLY A 1 562 ? 14.401 22.834 82.704 1.00 25.51 567 GLY A N 1
ATOM 4324 C CA . GLY A 1 562 ? 13.312 23.802 82.768 1.00 25.63 567 GLY A CA 1
ATOM 4325 C C . GLY A 1 562 ? 13.721 25.235 82.498 1.00 26.46 567 GLY A C 1
ATOM 4326 O O . GLY A 1 562 ? 13.070 26.164 82.986 1.00 26.35 567 GLY A O 1
ATOM 4327 N N . LEU A 1 563 ? 14.789 25.426 81.723 1.00 25.32 568 LEU A N 1
ATOM 4328 C CA . LEU A 1 563 ? 15.247 26.768 81.358 1.00 22.94 568 LEU A CA 1
ATOM 4329 C C . LEU A 1 563 ? 14.748 27.217 79.988 1.00 24.04 568 LEU A C 1
ATOM 4330 O O . LEU A 1 563 ? 14.442 26.384 79.113 1.00 21.96 568 LEU A O 1
ATOM 4335 N N . ASN A 1 564 ? 14.669 28.536 79.799 1.00 21.50 569 ASN A N 1
ATOM 4336 C CA . ASN A 1 564 ? 14.427 29.109 78.473 1.00 21.82 569 ASN A CA 1
ATOM 4337 C C . ASN A 1 564 ? 15.579 28.770 77.546 1.00 21.95 569 ASN A C 1
ATOM 4338 O O . ASN A 1 564 ? 16.732 28.663 77.967 1.00 21.25 569 ASN A O 1
ATOM 4343 N N . LEU A 1 565 ? 15.250 28.595 76.273 1.00 22.85 570 LEU A N 1
ATOM 4344 C CA . LEU A 1 565 ? 16.218 28.236 75.261 1.00 23.49 570 LEU A CA 1
ATOM 4345 C C . LEU A 1 565 ? 17.220 29.377 75.121 1.00 20.50 570 LEU A C 1
ATOM 4346 O O . LEU A 1 565 ? 16.811 30.529 74.932 1.00 23.38 570 LEU A O 1
ATOM 4351 N N . PRO A 1 566 ? 18.531 29.091 75.264 1.00 19.16 571 PRO A N 1
ATOM 4352 C CA . PRO A 1 566 ? 19.547 30.129 75.046 1.00 21.83 571 PRO A CA 1
ATOM 4353 C C . PRO A 1 566 ? 19.495 30.801 73.668 1.00 24.14 571 PRO A C 1
ATOM 4354 O O . PRO A 1 566 ? 19.078 30.173 72.690 1.00 22.20 571 PRO A O 1
ATOM 4358 N N . GLU A 1 567 ? 19.930 32.057 73.608 1.00 23.38 572 GLU A N 1
ATOM 4359 C CA . GLU A 1 567 ? 19.866 32.860 72.380 1.00 24.03 572 GLU A CA 1
ATOM 4360 C C . GLU A 1 567 ? 20.604 32.236 71.201 1.00 20.58 572 GLU A C 1
ATOM 4361 O O . GLU A 1 567 ? 20.206 32.438 70.052 1.00 22.28 572 GLU A O 1
ATOM 4367 N N . LEU A 1 568 ? 21.662 31.471 71.479 1.00 20.58 573 LEU A N 1
ATOM 4368 C CA . LEU A 1 568 ? 22.396 30.768 70.432 1.00 17.91 573 LEU A CA 1
ATOM 4369 C C . LEU A 1 568 ? 21.428 29.985 69.551 1.00 18.40 573 LEU A C 1
ATOM 4370 O O . LEU A 1 568 ? 21.570 29.956 68.325 1.00 17.18 573 LEU A O 1
ATOM 4375 N N . TYR A 1 569 ? 20.469 29.335 70.183 1.00 17.72 574 TYR A N 1
ATOM 4376 C CA . TYR A 1 569 ? 19.586 28.403 69.481 1.00 18.69 574 TYR A CA 1
ATOM 4377 C C . TYR A 1 569 ? 18.394 29.096 68.821 1.00 18.65 574 TYR A C 1
ATOM 4378 O O . TYR A 1 569 ? 17.680 28.469 68.043 1.00 22.22 574 TYR A O 1
ATOM 4387 N N . LEU A 1 570 ? 18.174 30.364 69.149 1.00 20.60 575 LEU A N 1
ATOM 4388 C CA . LEU A 1 570 ? 17.112 31.158 68.521 1.00 23.63 575 LEU A CA 1
ATOM 4389 C C . LEU A 1 570 ? 17.612 31.918 67.286 1.00 22.20 575 LEU A C 1
ATOM 4390 O O . LEU A 1 570 ? 16.815 32.486 66.530 1.00 25.71 575 LEU A O 1
ATOM 4395 N N . ASP A 1 571 ? 18.928 31.940 67.103 1.00 19.59 576 ASP A N 1
ATOM 4396 C CA . ASP A 1 571 ? 19.577 32.456 65.904 1.00 21.54 576 ASP A CA 1
ATOM 4397 C C . ASP A 1 571 ? 18.961 31.751 64.697 1.00 22.22 576 ASP A C 1
ATOM 4398 O O . ASP A 1 571 ? 18.908 30.523 64.674 1.00 19.62 576 ASP A O 1
ATOM 4403 N N . PRO A 1 572 ? 18.468 32.520 63.699 1.00 19.99 577 PRO A N 1
ATOM 4404 C CA . PRO A 1 572 ? 18.052 31.865 62.458 1.00 20.86 577 PRO A CA 1
ATOM 4405 C C . PRO A 1 572 ? 19.128 30.988 61.820 1.00 18.23 577 PRO A C 1
ATOM 4406 O O . PRO A 1 572 ? 18.790 30.014 61.139 1.00 19.68 577 PRO A O 1
ATOM 4410 N N . ALA A 1 573 ? 20.402 31.321 62.027 1.00 19.06 578 ALA A N 1
ATOM 4411 C CA . ALA A 1 573 ? 21.499 30.518 61.506 1.00 17.59 578 ALA A CA 1
ATOM 4412 C C . ALA A 1 573 ? 21.539 29.136 62.136 1.00 16.54 578 ALA A C 1
ATOM 4413 O O . ALA A 1 573 ? 21.899 28.175 61.472 1.00 16.72 578 ALA A O 1
ATOM 4415 N N . TYR A 1 574 ? 21.179 29.018 63.408 1.00 15.75 579 TYR A N 1
ATOM 4416 C CA . TYR A 1 574 ? 21.159 27.701 64.048 1.00 16.15 579 TYR A CA 1
ATOM 4417 C C . TYR A 1 574 ? 20.014 26.876 63.455 1.00 17.04 579 TYR A C 1
ATOM 4418 O O . TYR A 1 574 ? 20.189 25.706 63.132 1.00 16.79 579 TYR A O 1
ATOM 4427 N N . GLN A 1 575 ? 18.859 27.500 63.258 1.00 18.12 580 GLN A N 1
ATOM 4428 C CA . GLN A 1 575 ? 17.731 26.798 62.646 1.00 16.61 580 GLN A CA 1
ATOM 4429 C C . GLN A 1 575 ? 18.106 26.376 61.220 1.00 17.30 580 GLN A C 1
ATOM 4430 O O . GLN A 1 575 ? 17.763 25.275 60.788 1.00 17.23 580 GLN A O 1
ATOM 4436 N N . GLN A 1 576 ? 18.806 27.253 60.502 1.00 15.88 581 GLN A N 1
ATOM 4437 C CA . GLN A 1 576 ? 19.201 26.969 59.123 1.00 15.83 581 GLN A CA 1
ATOM 4438 C C . GLN A 1 576 ? 20.201 25.820 59.039 1.00 16.88 581 GLN A C 1
ATOM 4439 O O . GLN A 1 576 ? 20.106 24.980 58.147 1.00 17.00 581 GLN A O 1
ATOM 4453 N N . ASN A 1 578 ? 20.299 23.325 60.847 1.00 14.68 583 ASN A N 1
ATOM 4454 C CA . ASN A 1 578 ? 19.626 22.087 61.181 1.00 14.09 583 ASN A CA 1
ATOM 4455 C C . ASN A 1 578 ? 18.392 21.837 60.332 1.00 16.10 583 ASN A C 1
ATOM 4456 O O . ASN A 1 578 ? 17.583 20.974 60.646 1.00 14.28 583 ASN A O 1
ATOM 4461 N N . HIS A 1 579 ? 18.293 22.592 59.239 1.00 14.46 584 HIS A N 1
ATOM 4462 C CA . HIS A 1 579 ? 17.270 22.414 58.218 1.00 15.89 584 HIS A CA 1
ATOM 4463 C C . HIS A 1 579 ? 18.002 21.864 57.004 1.00 13.96 584 HIS A C 1
ATOM 4464 O O . HIS A 1 579 ? 18.452 22.591 56.138 1.00 14.20 584 HIS A O 1
ATOM 4471 N N . ASN A 1 580 ? 18.159 20.549 56.978 1.00 13.14 585 ASN A N 1
ATOM 4472 C CA . ASN A 1 580 ? 19.138 19.932 56.088 1.00 12.94 585 ASN A CA 1
ATOM 4473 C C . ASN A 1 580 ? 18.602 19.690 54.699 1.00 15.16 585 ASN A C 1
ATOM 4474 O O . ASN A 1 580 ? 18.027 18.653 54.419 1.00 13.99 585 ASN A O 1
ATOM 4479 N N . ILE A 1 581 ? 18.800 20.687 53.847 1.00 13.21 586 ILE A N 1
ATOM 4480 C CA . ILE A 1 581 ? 18.364 20.621 52.460 1.00 13.57 586 ILE A CA 1
ATOM 4481 C C . ILE A 1 581 ? 19.053 19.476 51.705 1.00 12.82 586 ILE A C 1
ATOM 4482 O O . ILE A 1 581 ? 18.408 18.713 50.973 1.00 13.46 586 ILE A O 1
ATOM 4487 N N . LEU A 1 582 ? 20.357 19.329 51.891 1.00 10.93 587 LEU A N 1
ATOM 4488 C CA . LEU A 1 582 ? 21.078 18.183 51.326 1.00 11.49 587 LEU A CA 1
ATOM 4489 C C . LEU A 1 582 ? 21.328 17.169 52.431 1.00 14.41 587 LEU A C 1
ATOM 4490 O O . LEU A 1 582 ? 22.272 17.303 53.222 1.00 14.39 587 LEU A O 1
ATOM 4495 N N . SER A 1 583 ? 20.487 16.139 52.478 1.00 10.41 588 SER A N 1
ATOM 4496 C CA . SER A 1 583 ? 20.610 15.097 53.493 1.00 10.51 588 SER A CA 1
ATOM 4497 C C . SER A 1 583 ? 21.102 13.873 52.759 1.00 11.52 588 SER A C 1
ATOM 4498 O O . SER A 1 583 ? 20.489 13.445 51.805 1.00 12.89 588 SER A O 1
ATOM 4501 N N . THR A 1 584 ? 22.245 13.329 53.183 1.00 12.15 589 THR A N 1
ATOM 4502 C CA . THR A 1 584 ? 22.956 12.315 52.422 1.00 11.72 589 THR A CA 1
ATOM 4503 C C . THR A 1 584 ? 23.219 11.101 53.285 1.00 11.60 589 THR A C 1
ATOM 4504 O O . THR A 1 584 ? 23.350 11.207 54.515 1.00 13.54 589 THR A O 1
ATOM 4508 N N . SER A 1 585 ? 23.349 9.957 52.627 1.00 10.98 590 SER A N 1
ATOM 4509 C CA . SER A 1 585 ? 23.628 8.690 53.312 1.00 11.43 590 SER A CA 1
ATOM 4510 C C . SER A 1 585 ? 24.207 7.675 52.347 1.00 14.89 590 SER A C 1
ATOM 4511 O O . SER A 1 585 ? 23.805 7.611 51.174 1.00 12.88 590 SER A O 1
ATOM 4514 N N . THR A 1 586 ? 25.179 6.898 52.829 1.00 13.03 591 THR A N 1
ATOM 4515 C CA . THR A 1 586 ? 25.805 5.882 51.998 1.00 12.82 591 THR A CA 1
ATOM 4516 C C . THR A 1 586 ? 25.948 4.580 52.752 1.00 15.83 591 THR A C 1
ATOM 4517 O O . THR A 1 586 ? 25.891 4.555 53.979 1.00 18.86 591 THR A O 1
ATOM 4521 N N . LEU A 1 587 ? 26.107 3.505 51.977 1.00 17.58 592 LEU A N 1
ATOM 4522 C CA . LEU A 1 587 ? 26.376 2.149 52.454 1.00 19.11 592 LEU A CA 1
ATOM 4523 C C . LEU A 1 587 ? 27.412 1.565 51.519 1.00 20.40 592 LEU A C 1
ATOM 4524 O O . LEU A 1 587 ? 27.382 1.832 50.319 1.00 22.40 592 LEU A O 1
ATOM 4529 N N . ASN A 1 588 ? 28.300 0.750 52.066 1.00 23.03 593 ASN A N 1
ATOM 4530 C CA . ASN A 1 588 ? 29.245 -0.006 51.269 1.00 25.33 593 ASN A CA 1
ATOM 4531 C C . ASN A 1 588 ? 29.061 -1.491 51.597 1.00 20.57 593 ASN A C 1
ATOM 4532 O O . ASN A 1 588 ? 29.529 -1.957 52.629 1.00 21.77 593 ASN A O 1
ATOM 4537 N N . SER A 1 589 ? 28.339 -2.207 50.736 1.00 17.98 594 SER A N 1
ATOM 4538 C CA . SER A 1 589 ? 28.058 -3.627 50.947 1.00 16.18 594 SER A CA 1
ATOM 4539 C C . SER A 1 589 ? 27.741 -4.381 49.659 1.00 15.79 594 SER A C 1
ATOM 4540 O O . SER A 1 589 ? 26.947 -3.902 48.845 1.00 18.28 594 SER A O 1
ATOM 4543 N N . PRO A 1 590 ? 28.309 -5.585 49.479 1.00 18.56 595 PRO A N 1
ATOM 4544 C CA . PRO A 1 590 ? 27.969 -6.350 48.285 1.00 22.05 595 PRO A CA 1
ATOM 4545 C C . PRO A 1 590 ? 26.531 -6.876 48.293 1.00 18.37 595 PRO A C 1
ATOM 4546 O O . PRO A 1 590 ? 26.048 -7.332 47.254 1.00 22.49 595 PRO A O 1
ATOM 4550 N N . ALA A 1 591 ? 25.855 -6.808 49.441 1.00 13.33 596 ALA A N 1
ATOM 4551 C CA . ALA A 1 591 ? 24.470 -7.269 49.525 1.00 13.80 596 ALA A CA 1
ATOM 4552 C C . ALA A 1 591 ? 23.491 -6.225 49.049 1.00 13.54 596 ALA A C 1
ATOM 4553 O O . ALA A 1 591 ? 22.346 -6.558 48.764 1.00 14.11 596 ALA A O 1
ATOM 4555 N N . VAL A 1 592 ? 23.905 -4.960 49.005 1.00 12.58 597 VAL A N 1
ATOM 4556 C CA . VAL A 1 592 ? 22.963 -3.856 48.803 1.00 12.63 597 VAL A CA 1
ATOM 4557 C C . VAL A 1 592 ? 22.916 -3.460 47.342 1.00 15.89 597 VAL A C 1
ATOM 4558 O O . VAL A 1 592 ? 23.929 -3.089 46.758 1.00 14.51 597 VAL A O 1
ATOM 4562 N N . SER A 1 593 ? 21.742 -3.559 46.735 1.00 13.04 598 SER A N 1
ATOM 4563 C CA . SER A 1 593 ? 21.557 -3.097 45.365 1.00 12.34 598 SER A CA 1
ATOM 4564 C C . SER A 1 593 ? 21.432 -1.583 45.352 1.00 14.40 598 SER A C 1
ATOM 4565 O O . SER A 1 593 ? 22.100 -0.901 44.588 1.00 16.50 598 SER A O 1
ATOM 4570 N N . LEU A 1 594 ? 20.546 -1.071 46.190 1.00 12.37 599 LEU A N 1
ATOM 4571 C CA . LEU A 1 594 ? 20.412 0.366 46.403 1.00 13.89 599 LEU A CA 1
ATOM 4572 C C . LEU A 1 594 ? 19.623 0.590 47.694 1.00 13.79 599 LEU A C 1
ATOM 4573 O O . LEU A 1 594 ? 18.997 -0.325 48.214 1.00 15.17 599 LEU A O 1
ATOM 4578 N N . GLY A 1 595 ? 19.652 1.822 48.174 1.00 13.92 600 GLY A N 1
ATOM 4579 C CA . GLY A 1 595 ? 18.903 2.232 49.349 1.00 11.52 600 GLY A CA 1
ATOM 4580 C C . GLY A 1 595 ? 18.198 3.533 49.018 1.00 10.83 600 GLY A C 1
ATOM 4581 O O . GLY A 1 595 ? 18.334 4.071 47.912 1.00 11.03 600 GLY A O 1
ATOM 4582 N N . GLY A 1 596 ? 17.387 4.017 49.951 1.00 8.97 601 GLY A N 1
ATOM 4583 C CA . GLY A 1 596 ? 16.649 5.229 49.724 1.00 12.09 601 GLY A CA 1
ATOM 4584 C C . GLY A 1 596 ? 15.994 5.766 50.969 1.00 12.34 601 GLY A C 1
ATOM 4585 O O . GLY A 1 596 ? 15.725 5.022 51.927 1.00 11.97 601 GLY A O 1
ATOM 4586 N N . PHE A 1 597 ? 15.760 7.074 50.940 1.00 12.57 602 PHE A N 1
ATOM 4587 C CA . PHE A 1 597 ? 15.064 7.752 52.001 1.00 9.13 602 PHE A CA 1
ATOM 4588 C C . PHE A 1 597 ? 14.523 9.061 51.460 1.00 11.43 602 PHE A C 1
ATOM 4589 O O . PHE A 1 597 ? 15.031 9.604 50.464 1.00 10.95 602 PHE A O 1
ATOM 4597 N N . ALA A 1 598 ? 13.462 9.542 52.094 1.00 12.11 603 ALA A N 1
ATOM 4598 C CA . ALA A 1 598 ? 12.829 10.758 51.676 1.00 9.67 603 ALA A CA 1
ATOM 4599 C C . ALA A 1 598 ? 13.613 11.951 52.220 1.00 9.59 603 ALA A C 1
ATOM 4600 O O . ALA A 1 598 ? 14.433 11.771 53.124 1.00 11.91 603 ALA A O 1
ATOM 4602 N N . PRO A 1 599 ? 13.348 13.166 51.696 1.00 10.75 604 PRO A N 1
ATOM 4603 C CA . PRO A 1 599 ? 13.984 14.342 52.273 1.00 11.34 604 PRO A CA 1
ATOM 4604 C C . PRO A 1 599 ? 13.570 14.521 53.731 1.00 12.31 604 PRO A C 1
ATOM 4605 O O . PRO A 1 599 ? 12.501 14.042 54.132 1.00 13.44 604 PRO A O 1
ATOM 4609 N N . VAL A 1 600 ? 14.425 15.179 54.518 1.00 12.30 605 VAL A N 1
ATOM 4610 C CA . VAL A 1 600 ? 14.127 15.428 55.932 1.00 12.67 605 VAL A CA 1
ATOM 4611 C C . VAL A 1 600 ? 13.459 16.770 56.155 1.00 15.17 605 VAL A C 1
ATOM 4612 O O . VAL A 1 600 ? 12.997 17.058 57.261 1.00 16.59 605 VAL A O 1
ATOM 4616 N N . VAL A 1 601 ? 13.392 17.592 55.114 1.00 12.54 606 VAL A N 1
ATOM 4617 C CA . VAL A 1 601 ? 12.650 18.850 55.151 1.00 12.78 606 VAL A CA 1
ATOM 4618 C C . VAL A 1 601 ? 11.842 19.002 53.850 1.00 13.13 606 VAL A C 1
ATOM 4619 O O . VAL A 1 601 ? 12.165 18.373 52.855 1.00 13.48 606 VAL A O 1
ATOM 4623 N N . PRO A 1 602 ? 10.785 19.824 53.850 1.00 13.04 607 PRO A N 1
ATOM 4624 C CA . PRO A 1 602 ? 9.940 19.938 52.655 1.00 13.82 607 PRO A CA 1
ATOM 4625 C C . PRO A 1 602 ? 10.652 20.376 51.378 1.00 12.64 607 PRO A C 1
ATOM 4626 O O . PRO A 1 602 ? 10.273 19.940 50.282 1.00 15.26 607 PRO A O 1
ATOM 4630 N N . ASP A 1 603 ? 11.655 21.244 51.513 1.00 13.26 608 ASP A N 1
ATOM 4631 C CA . ASP A 1 603 ? 12.416 21.737 50.364 1.00 12.55 608 ASP A CA 1
ATOM 4632 C C . ASP A 1 603 ? 13.799 21.084 50.321 1.00 15.52 608 ASP A C 1
ATOM 4633 O O . ASP A 1 603 ? 14.785 21.700 49.924 1.00 14.55 608 ASP A O 1
ATOM 4638 N N . GLY A 1 604 ? 13.856 19.818 50.708 1.00 13.29 609 GLY A N 1
ATOM 4639 C CA . GLY A 1 604 ? 15.091 19.067 50.701 1.00 12.78 609 GLY A CA 1
ATOM 4640 C C . GLY A 1 604 ? 15.190 17.980 49.644 1.00 10.20 609 GLY A C 1
ATOM 4641 O O . GLY A 1 604 ? 14.221 17.680 48.933 1.00 12.17 609 GLY A O 1
ATOM 4642 N N . PHE A 1 605 ? 16.403 17.424 49.536 1.00 11.37 610 PHE A N 1
ATOM 4643 C CA . PHE A 1 605 ? 16.669 16.193 48.833 1.00 10.78 610 PHE A CA 1
ATOM 4644 C C . PHE A 1 605 ? 17.085 15.125 49.820 1.00 11.83 610 PHE A C 1
ATOM 4645 O O . PHE A 1 605 ? 17.770 15.404 50.823 1.00 12.23 610 PHE A O 1
ATOM 4653 N N . GLY A 1 606 ? 16.711 13.886 49.530 1.00 10.90 611 GLY A N 1
ATOM 4654 C CA . GLY A 1 606 ? 17.253 12.741 50.250 1.00 10.67 611 GLY A CA 1
ATOM 4655 C C . GLY A 1 606 ? 18.160 11.967 49.308 1.00 11.75 611 GLY A C 1
ATOM 4656 O O . GLY A 1 606 ? 17.679 11.288 48.374 1.00 10.67 611 GLY A O 1
ATOM 4657 N N . ILE A 1 607 ? 19.471 12.076 49.536 1.00 11.11 612 ILE A N 1
ATOM 4658 C CA . ILE A 1 607 ? 20.483 11.576 48.597 1.00 9.78 612 ILE A CA 1
ATOM 4659 C C . ILE A 1 607 ? 21.119 10.313 49.165 1.00 11.81 612 ILE A C 1
ATOM 4660 O O . ILE A 1 607 ? 21.944 10.360 50.075 1.00 10.98 612 ILE A O 1
ATOM 4665 N N . ALA A 1 608 ? 20.701 9.176 48.634 1.00 9.96 613 ALA A N 1
ATOM 4666 C CA . ALA A 1 608 ? 21.369 7.906 48.888 1.00 8.70 613 ALA A CA 1
ATOM 4667 C C . ALA A 1 608 ? 22.416 7.712 47.827 1.00 10.71 613 ALA A C 1
ATOM 4668 O O . ALA A 1 608 ? 22.126 7.799 46.637 1.00 12.86 613 ALA A O 1
ATOM 4670 N N . TYR A 1 609 ? 23.653 7.452 48.226 1.00 12.61 614 TYR A N 1
ATOM 4671 C CA . TYR A 1 609 ? 24.706 7.255 47.248 1.00 13.35 614 TYR A CA 1
ATOM 4672 C C . TYR A 1 609 ? 25.640 6.108 47.615 1.00 10.82 614 TYR A C 1
ATOM 4673 O O . TYR A 1 609 ? 25.713 5.680 48.767 1.00 12.99 614 TYR A O 1
ATOM 4682 N N . ALA A 1 610 ? 26.356 5.617 46.611 1.00 12.35 615 ALA A N 1
ATOM 4683 C CA . ALA A 1 610 ? 27.407 4.681 46.852 1.00 13.71 615 ALA A CA 1
ATOM 4684 C C . ALA A 1 610 ? 28.457 4.806 45.782 1.00 14.49 615 ALA A C 1
ATOM 4685 O O . ALA A 1 610 ? 28.135 4.871 44.588 1.00 15.47 615 ALA A O 1
ATOM 4687 N N . VAL A 1 611 ? 29.712 4.857 46.219 1.00 14.68 616 VAL A N 1
ATOM 4688 C CA . VAL A 1 611 ? 30.829 4.840 45.296 1.00 14.83 616 VAL A CA 1
ATOM 4689 C C . VAL A 1 611 ? 31.357 3.416 45.235 1.00 15.69 616 VAL A C 1
ATOM 4690 O O . VAL A 1 611 ? 31.911 2.907 46.205 1.00 18.60 616 VAL A O 1
ATOM 4694 N N . HIS A 1 612 ? 31.127 2.764 44.099 1.00 17.47 617 HIS A N 1
ATOM 4695 C CA . HIS A 1 612 ? 31.583 1.402 43.853 1.00 15.59 617 HIS A CA 1
ATOM 4696 C C . HIS A 1 612 ? 32.948 1.490 43.196 1.00 18.98 617 HIS A C 1
ATOM 4697 O O . HIS A 1 612 ? 33.424 2.583 42.926 1.00 19.80 617 HIS A O 1
ATOM 4704 N N . ASP A 1 613 ? 33.584 0.347 42.945 1.00 21.07 618 ASP A N 1
ATOM 4705 C CA . ASP A 1 613 ? 34.940 0.356 42.388 1.00 22.62 618 ASP A CA 1
ATOM 4706 C C . ASP A 1 613 ? 35.040 1.083 41.044 1.00 22.80 618 ASP A C 1
ATOM 4707 O O . ASP A 1 613 ? 35.994 1.840 40.801 1.00 21.83 618 ASP A O 1
ATOM 4712 N N . ASP A 1 614 ? 34.072 0.831 40.170 1.00 19.79 619 ASP A N 1
ATOM 4713 C CA . ASP A 1 614 ? 34.128 1.302 38.795 1.00 21.14 619 ASP A CA 1
ATOM 4714 C C . ASP A 1 614 ? 32.987 2.229 38.409 1.00 15.96 619 ASP A C 1
ATOM 4715 O O . ASP A 1 614 ? 32.909 2.640 37.263 1.00 19.41 619 ASP A O 1
ATOM 4720 N N . TRP A 1 615 ? 32.098 2.557 39.345 1.00 17.53 620 TRP A N 1
ATOM 4721 C CA . TRP A 1 615 ? 30.949 3.412 39.041 1.00 16.29 620 TRP A CA 1
ATOM 4722 C C . TRP A 1 615 ? 30.406 4.035 40.313 1.00 15.51 620 TRP A C 1
ATOM 4723 O O . TRP A 1 615 ? 30.781 3.635 41.407 1.00 16.59 620 TRP A O 1
ATOM 4734 N N . ILE A 1 616 ? 29.524 5.012 40.143 1.00 12.85 621 ILE A N 1
ATOM 4735 C CA . ILE A 1 616 ? 28.907 5.715 41.266 1.00 14.07 621 ILE A CA 1
ATOM 4736 C C . ILE A 1 616 ? 27.390 5.736 41.106 1.00 16.32 621 ILE A C 1
ATOM 4737 O O . ILE A 1 616 ? 26.881 6.139 40.064 1.00 17.30 621 ILE A O 1
ATOM 4742 N N . GLY A 1 617 ? 26.682 5.318 42.155 1.00 13.75 622 GLY A N 1
ATOM 4743 C CA . GLY A 1 617 ? 25.211 5.298 42.148 1.00 15.10 622 GLY A CA 1
ATOM 4744 C C . GLY A 1 617 ? 24.602 6.335 43.074 1.00 16.63 622 GLY A C 1
ATOM 4745 O O . GLY A 1 617 ? 25.127 6.578 44.161 1.00 16.66 622 GLY A O 1
ATOM 4746 N N . CYS A 1 618 ? 23.494 6.947 42.633 1.00 14.75 623 CYS A N 1
ATOM 4747 C CA . CYS A 1 618 ? 22.811 7.981 43.390 1.00 15.15 623 CYS A CA 1
ATOM 4748 C C . CYS A 1 618 ? 21.324 7.761 43.232 1.00 14.77 623 CYS A C 1
ATOM 4749 O O . CYS A 1 618 ? 20.852 7.650 42.104 1.00 18.07 623 CYS A O 1
ATOM 4754 N N . ASN A 1 619 ? 20.608 7.691 44.349 1.00 11.58 624 ASN A N 1
ATOM 4755 C CA . ASN A 1 619 ? 19.145 7.529 44.351 1.00 13.03 624 ASN A CA 1
ATOM 4756 C C . ASN A 1 619 ? 18.603 8.696 45.155 1.00 12.21 624 ASN A C 1
ATOM 4757 O O . ASN A 1 619 ? 18.824 8.756 46.361 1.00 12.16 624 ASN A O 1
ATOM 4762 N N . VAL A 1 620 ? 17.927 9.624 44.490 1.00 11.09 625 VAL A N 1
ATOM 4763 C CA . VAL A 1 620 ? 17.600 10.921 45.095 1.00 11.60 625 VAL A CA 1
ATOM 4764 C C . VAL A 1 620 ? 16.112 11.162 45.115 1.00 13.00 625 VAL A C 1
ATOM 4765 O O . VAL A 1 620 ? 15.447 10.997 44.090 1.00 14.06 625 VAL A O 1
ATOM 4769 N N . SER A 1 621 ? 15.612 11.555 46.283 1.00 10.84 626 SER A N 1
ATOM 4770 C CA . SER A 1 621 ? 14.214 11.875 46.490 1.00 10.32 626 SER A CA 1
ATOM 4771 C C . SER A 1 621 ? 14.009 13.365 46.646 1.00 11.81 626 SER A C 1
ATOM 4772 O O . SER A 1 621 ? 14.915 14.074 47.068 1.00 11.15 626 SER A O 1
ATOM 4775 N N . SER A 1 622 ? 12.796 13.826 46.350 1.00 11.83 627 SER A N 1
ATOM 4776 C CA . SER A 1 622 ? 12.425 15.211 46.485 1.00 12.37 627 SER A CA 1
ATOM 4777 C C . SER A 1 622 ? 10.932 15.289 46.717 1.00 13.58 627 SER A C 1
ATOM 4778 O O . SER A 1 622 ? 10.225 14.371 46.355 1.00 14.78 627 SER A O 1
ATOM 4783 N N . TYR A 1 623 ? 10.483 16.373 47.326 1.00 13.18 628 TYR A N 1
ATOM 4784 C CA . TYR A 1 623 ? 9.073 16.719 47.371 1.00 13.00 628 TYR A CA 1
ATOM 4785 C C . TYR A 1 623 ? 8.813 17.760 46.290 1.00 15.58 628 TYR A C 1
ATOM 4786 O O . TYR A 1 623 ? 9.690 18.016 45.486 1.00 16.27 628 TYR A O 1
ATOM 4795 N N . SER A 1 624 ? 7.617 18.346 46.254 1.00 15.29 629 SER A N 1
ATOM 4796 C CA . SER A 1 624 ? 7.247 19.290 45.196 1.00 17.86 629 SER A CA 1
ATOM 4797 C C . SER A 1 624 ? 8.187 20.482 45.056 1.00 18.12 629 SER A C 1
ATOM 4798 O O . SER A 1 624 ? 8.411 20.979 43.945 1.00 21.67 629 SER A O 1
ATOM 4801 N N . GLY A 1 625 ? 8.745 20.931 46.176 1.00 19.60 630 GLY A N 1
ATOM 4802 C CA . GLY A 1 625 ? 9.562 22.144 46.209 1.00 22.11 630 GLY A CA 1
ATOM 4803 C C . GLY A 1 625 ? 10.951 22.063 45.600 1.00 25.63 630 GLY A C 1
ATOM 4804 O O . GLY A 1 625 ? 11.631 23.086 45.465 1.00 24.43 630 GLY A O 1
ATOM 4805 N N . ARG A 1 626 ? 11.396 20.856 45.266 1.00 17.48 631 ARG A N 1
ATOM 4806 C CA . ARG A 1 626 ? 12.683 20.648 44.599 1.00 18.18 631 ARG A CA 1
ATOM 4807 C C . ARG A 1 626 ? 12.493 19.723 43.405 1.00 17.36 631 ARG A C 1
ATOM 4808 O O . ARG A 1 626 ? 11.449 19.135 43.239 1.00 20.87 631 ARG A O 1
ATOM 4816 N N . ASN A 1 627 ? 13.517 19.607 42.575 1.00 19.78 632 ASN A N 1
ATOM 4817 C CA . ASN A 1 627 ? 13.432 18.847 41.335 1.00 17.98 632 ASN A CA 1
ATOM 4818 C C . ASN A 1 627 ? 14.560 17.826 41.298 1.00 19.70 632 ASN A C 1
ATOM 4819 O O . ASN A 1 627 ? 15.709 18.155 41.015 1.00 18.17 632 ASN A O 1
ATOM 4824 N N . ALA A 1 628 ? 14.229 16.581 41.622 1.00 16.87 633 ALA A N 1
ATOM 4825 C CA . ALA A 1 628 ? 15.212 15.505 41.719 1.00 15.31 633 ALA A CA 1
ATOM 4826 C C . ALA A 1 628 ? 15.824 15.170 40.363 1.00 17.53 633 ALA A C 1
ATOM 4827 O O . ALA A 1 628 ? 17.011 14.866 40.282 1.00 18.33 633 ALA A O 1
ATOM 4829 N N . ARG A 1 629 ? 15.011 15.190 39.315 1.00 17.92 634 ARG A N 1
ATOM 4830 C CA . ARG A 1 629 ? 15.505 14.852 37.975 1.00 21.01 634 ARG A CA 1
ATOM 4831 C C . ARG A 1 629 ? 16.578 15.837 37.532 1.00 15.87 634 ARG A C 1
ATOM 4832 O O . ARG A 1 629 ? 17.652 15.423 37.073 1.00 16.61 634 ARG A O 1
ATOM 4840 N N . GLU A 1 630 ? 16.292 17.129 37.678 1.00 18.09 635 GLU A N 1
ATOM 4841 C CA . GLU A 1 630 ? 17.262 18.162 37.326 1.00 16.07 635 GLU A CA 1
ATOM 4842 C C . GLU A 1 630 ? 18.497 18.058 38.207 1.00 15.28 635 GLU A C 1
ATOM 4843 O O . GLU A 1 630 ? 19.618 18.157 37.715 1.00 14.71 635 GLU A O 1
ATOM 4849 N N . PHE A 1 631 ? 18.298 17.832 39.502 1.00 15.01 636 PHE A N 1
ATOM 4850 C CA . PHE A 1 631 ? 19.434 17.645 40.402 1.00 13.97 636 PHE A CA 1
ATOM 4851 C C . PHE A 1 631 ? 20.362 16.532 39.929 1.00 12.72 636 PHE A C 1
ATOM 4852 O O . PHE A 1 631 ? 21.588 16.702 39.908 1.00 14.57 636 PHE A O 1
ATOM 4860 N N . LEU A 1 632 ? 19.779 15.397 39.552 1.00 13.35 637 LEU A N 1
ATOM 4861 C CA . LEU A 1 632 ? 20.523 14.237 39.073 1.00 16.06 637 LEU A CA 1
ATOM 4862 C C . LEU A 1 632 ? 21.258 14.529 37.762 1.00 15.40 637 LEU A C 1
ATOM 4863 O O . LEU A 1 632 ? 22.386 14.101 37.600 1.00 16.15 637 LEU A O 1
ATOM 4868 N N . HIS A 1 633 ? 20.627 15.266 36.845 1.00 14.92 638 HIS A N 1
ATOM 4869 C CA . HIS A 1 633 ? 21.329 15.706 35.630 1.00 15.14 638 HIS A CA 1
ATOM 4870 C C . HIS A 1 633 ? 22.548 16.558 36.022 1.00 16.94 638 HIS A C 1
ATOM 4871 O O . HIS A 1 633 ? 23.619 16.427 35.427 1.00 18.00 638 HIS A O 1
ATOM 4878 N N . CYS A 1 634 ? 22.384 17.407 37.035 1.00 14.61 639 CYS A N 1
ATOM 4879 C CA . CYS A 1 634 ? 23.492 18.254 37.507 1.00 13.35 639 CYS A CA 1
ATOM 4880 C C . CYS A 1 634 ? 24.585 17.423 38.165 1.00 17.68 639 CYS A C 1
ATOM 4881 O O . CYS A 1 634 ? 25.766 17.657 37.921 1.00 15.58 639 CYS A O 1
ATOM 4884 N N . VAL A 1 635 ? 24.212 16.430 38.970 1.00 14.25 640 VAL A N 1
ATOM 4885 C CA . VAL A 1 635 ? 25.217 15.559 39.591 1.00 13.30 640 VAL A CA 1
ATOM 4886 C C . VAL A 1 635 ? 26.046 14.824 38.533 1.00 15.77 640 VAL A C 1
ATOM 4887 O O . VAL A 1 635 ? 27.255 14.789 38.627 1.00 16.47 640 VAL A O 1
ATOM 4891 N N . GLN A 1 636 ? 25.372 14.272 37.528 1.00 14.64 641 GLN A N 1
ATOM 4892 C CA . GLN A 1 636 ? 26.024 13.618 36.404 1.00 17.48 641 GLN A CA 1
ATOM 4893 C C . GLN A 1 636 ? 27.050 14.536 35.746 1.00 18.74 641 GLN A C 1
ATOM 4894 O O . GLN A 1 636 ? 28.204 14.164 35.554 1.00 16.97 641 GLN A O 1
ATOM 4900 N N . LYS A 1 637 ? 26.625 15.746 35.424 1.00 16.00 642 LYS A N 1
ATOM 4901 C CA . LYS A 1 637 ? 27.497 16.726 34.763 1.00 16.32 642 LYS A CA 1
ATOM 4902 C C . LYS A 1 637 ? 28.692 17.088 35.648 1.00 16.34 642 LYS A C 1
ATOM 4903 O O . LYS A 1 637 ? 29.836 17.140 35.190 1.00 17.28 642 LYS A O 1
ATOM 4909 N N . CYS A 1 638 ? 28.421 17.321 36.925 1.00 14.91 643 CYS A N 1
ATOM 4910 C CA . CYS A 1 638 ? 29.493 17.637 37.868 1.00 14.24 643 CYS A CA 1
ATOM 4911 C C . CYS A 1 638 ? 30.519 16.523 37.994 1.00 15.08 643 CYS A C 1
ATOM 4912 O O . CYS A 1 638 ? 31.714 16.804 38.051 1.00 16.48 643 CYS A O 1
ATOM 4915 N N . LEU A 1 639 ? 30.063 15.273 38.073 1.00 14.04 644 LEU A N 1
ATOM 4916 C CA . LEU A 1 639 ? 30.959 14.121 38.079 1.00 15.77 644 LEU A CA 1
ATOM 4917 C C . LEU A 1 639 ? 31.771 14.048 36.779 1.00 16.04 644 LEU A C 1
ATOM 4918 O O . LEU A 1 639 ? 32.976 13.745 36.808 1.00 16.88 644 LEU A O 1
ATOM 4923 N N . GLU A 1 640 ? 31.133 14.370 35.654 1.00 17.35 645 GLU A N 1
ATOM 4924 C CA . GLU A 1 640 ? 31.863 14.430 34.383 1.00 17.17 645 GLU A CA 1
ATOM 4925 C C . GLU A 1 640 ? 32.982 15.455 34.443 1.00 17.68 645 GLU A C 1
ATOM 4926 O O . GLU A 1 640 ? 34.096 15.165 34.025 1.00 18.79 645 GLU A O 1
ATOM 4932 N N . ASP A 1 641 ? 32.671 16.653 34.927 1.00 15.87 646 ASP A N 1
ATOM 4933 C CA . ASP A 1 641 ? 33.660 17.727 35.030 1.00 15.94 646 ASP A CA 1
ATOM 4934 C C . ASP A 1 641 ? 34.796 17.410 35.995 1.00 19.43 646 ASP A C 1
ATOM 4935 O O . ASP A 1 641 ? 35.957 17.680 35.692 1.00 16.75 646 ASP A O 1
ATOM 4940 N N . ILE A 1 642 ? 34.463 16.843 37.152 1.00 15.82 647 ILE A N 1
ATOM 4941 C CA . ILE A 1 642 ? 35.457 16.400 38.135 1.00 13.90 647 ILE A CA 1
ATOM 4942 C C . ILE A 1 642 ? 36.406 15.383 37.519 1.00 17.23 647 ILE A C 1
ATOM 4943 O O . ILE A 1 642 ? 37.620 15.509 37.654 1.00 17.62 647 ILE A O 1
ATOM 4948 N N . PHE A 1 643 ? 35.852 14.384 36.834 1.00 15.17 648 PHE A N 1
ATOM 4949 C CA . PHE A 1 643 ? 36.671 13.330 36.232 1.00 17.02 648 PHE A CA 1
ATOM 4950 C C . PHE A 1 643 ? 37.508 13.909 35.090 1.00 19.35 648 PHE A C 1
ATOM 4951 O O . PHE A 1 643 ? 38.694 13.604 34.987 1.00 19.91 648 PHE A O 1
ATOM 4959 N N . ASP A 1 644 ? 36.914 14.773 34.266 1.00 19.68 649 ASP A N 1
ATOM 4960 C CA . ASP A 1 644 ? 37.687 15.466 33.224 1.00 19.99 649 ASP A CA 1
ATOM 4961 C C . ASP A 1 644 ? 38.887 16.174 33.836 1.00 21.32 649 ASP A C 1
ATOM 4962 O O . ASP A 1 644 ? 40.016 15.962 33.403 1.00 20.37 649 ASP A O 1
ATOM 4967 N N . ALA A 1 645 ? 38.640 16.987 34.859 1.00 19.34 650 ALA A N 1
ATOM 4968 C CA . ALA A 1 645 ? 39.701 17.770 35.502 1.00 21.57 650 ALA A CA 1
ATOM 4969 C C . ALA A 1 645 ? 40.778 16.857 36.067 1.00 24.17 650 ALA A C 1
ATOM 4970 O O . ALA A 1 645 ? 41.966 17.135 35.929 1.00 21.64 650 ALA A O 1
ATOM 4972 N N . LEU A 1 646 ? 40.373 15.758 36.693 1.00 18.68 651 LEU A N 1
ATOM 4973 C CA . LEU A 1 646 ? 41.340 14.797 37.225 1.00 18.22 651 LEU A CA 1
ATOM 4974 C C . LEU A 1 646 ? 42.188 14.151 36.135 1.00 23.68 651 LEU A C 1
ATOM 4975 O O . LEU A 1 646 ? 43.361 13.863 36.367 1.00 23.04 651 LEU A O 1
ATOM 4980 N N . GLU A 1 647 ? 41.600 13.948 34.957 1.00 24.73 652 GLU A N 1
ATOM 4981 C CA . GLU A 1 647 ? 42.324 13.399 33.801 1.00 27.00 652 GLU A CA 1
ATOM 4982 C C . GLU A 1 647 ? 43.171 14.440 33.065 1.00 26.49 652 GLU A C 1
ATOM 4983 O O . GLU A 1 647 ? 43.878 14.101 32.112 1.00 27.90 652 GLU A O 1
ATOM 4989 N N . GLY A 1 648 ? 43.110 15.696 33.497 1.00 23.55 653 GLY A N 1
ATOM 4990 C CA . GLY A 1 648 ? 43.906 16.760 32.896 1.00 27.37 653 GLY A CA 1
ATOM 4991 C C . GLY A 1 648 ? 43.231 17.448 31.728 1.00 29.65 653 GLY A C 1
ATOM 4992 O O . GLY A 1 648 ? 43.849 18.288 31.066 1.00 30.53 653 GLY A O 1
ATOM 4993 N N . LYS A 1 649 ? 41.963 17.118 31.485 1.00 24.98 654 LYS A N 1
ATOM 4994 C CA . LYS A 1 649 ? 41.215 17.676 30.357 1.00 27.54 654 LYS A CA 1
ATOM 4995 C C . LYS A 1 649 ? 40.621 19.036 30.723 1.00 29.56 654 LYS A C 1
ATOM 4996 O O . LYS A 1 649 ? 40.223 19.262 31.863 1.00 30.45 654 LYS A O 1
ATOM 5002 N N . ALA A 1 650 ? 40.560 19.945 29.752 1.00 33.71 655 ALA A N 1
ATOM 5003 C CA . ALA A 1 650 ? 39.880 21.223 29.949 1.00 34.91 655 ALA A CA 1
ATOM 5004 C C . ALA A 1 650 ? 38.408 20.908 30.106 1.00 33.63 655 ALA A C 1
ATOM 5005 O O . ALA A 1 650 ? 37.871 20.088 29.356 1.00 35.30 655 ALA A O 1
ATOM 5007 N N . ILE A 1 651 ? 37.747 21.521 31.080 1.00 34.93 656 ILE A N 1
ATOM 5008 C CA . ILE A 1 651 ? 36.358 21.136 31.323 1.00 37.48 656 ILE A CA 1
ATOM 5009 C C . ILE A 1 651 ? 35.446 21.732 30.252 1.00 37.07 656 ILE A C 1
ATOM 5010 O O . ILE A 1 651 ? 35.721 22.796 29.688 1.00 34.49 656 ILE A O 1
ATOM 5015 N N . LYS A 1 652 ? 34.386 20.990 29.957 1.00 36.00 657 LYS A N 1
ATOM 5016 C CA . LYS A 1 652 ? 33.463 21.307 28.878 1.00 37.66 657 LYS A CA 1
ATOM 5017 C C . LYS A 1 652 ? 32.419 22.309 29.351 1.00 37.00 657 LYS A C 1
ATOM 5018 O O . LYS A 1 652 ? 31.734 22.074 30.358 1.00 32.74 657 LYS A O 1
ATOM 5024 N N . THR A 1 653 ? 32.311 23.418 28.617 1.00 40.53 658 THR A N 1
ATOM 5025 C CA . THR A 1 653 ? 31.370 24.498 28.914 1.00 47.36 658 THR A CA 1
ATOM 5026 C C . THR A 1 653 ? 30.079 24.300 28.128 1.00 49.01 658 THR A C 1
ATOM 5027 O O . THR A 1 653 ? 29.963 23.381 27.314 1.00 52.31 658 THR A O 1
ATOM 5032 N N . ASP B 1 27 ? 75.697 -24.632 15.237 1.00 46.66 32 ASP B N 1
ATOM 5033 C CA . ASP B 1 27 ? 74.464 -25.436 15.498 1.00 44.83 32 ASP B CA 1
ATOM 5034 C C . ASP B 1 27 ? 73.278 -24.527 15.834 1.00 37.17 32 ASP B C 1
ATOM 5035 O O . ASP B 1 27 ? 72.877 -24.436 16.994 1.00 40.22 32 ASP B O 1
ATOM 5040 N N . ASP B 1 28 ? 72.709 -23.868 14.822 1.00 31.30 33 ASP B N 1
ATOM 5041 C CA . ASP B 1 28 ? 71.682 -22.842 15.064 1.00 27.64 33 ASP B CA 1
ATOM 5042 C C . ASP B 1 28 ? 70.241 -23.323 14.813 1.00 19.56 33 ASP B C 1
ATOM 5043 O O . ASP B 1 28 ? 69.330 -22.518 14.647 1.00 21.62 33 ASP B O 1
ATOM 5048 N N . TYR B 1 29 ? 70.045 -24.638 14.825 1.00 19.83 34 TYR B N 1
ATOM 5049 C CA . TYR B 1 29 ? 68.722 -25.234 14.620 1.00 17.88 34 TYR B CA 1
ATOM 5050 C C . TYR B 1 29 ? 68.299 -25.948 15.891 1.00 19.09 34 TYR B C 1
ATOM 5051 O O . TYR B 1 29 ? 69.128 -26.563 16.576 1.00 21.79 34 TYR B O 1
ATOM 5060 N N . LEU B 1 30 ? 67.007 -25.893 16.204 1.00 13.43 35 LEU B N 1
ATOM 5061 C CA . LEU B 1 30 ? 66.511 -26.466 17.451 1.00 15.67 35 LEU B CA 1
ATOM 5062 C C . LEU B 1 30 ? 65.911 -27.857 17.273 1.00 14.16 35 LEU B C 1
ATOM 5063 O O . LEU B 1 30 ? 65.423 -28.466 18.228 1.00 16.08 35 LEU B O 1
ATOM 5068 N N . GLN B 1 31 ? 65.967 -28.357 16.039 1.00 14.12 36 GLN B N 1
ATOM 5069 C CA . GLN B 1 31 ? 65.564 -29.709 15.711 1.00 15.01 36 GLN B CA 1
ATOM 5070 C C . GLN B 1 31 ? 66.313 -30.119 14.451 1.00 12.78 36 GLN B C 1
ATOM 5071 O O . GLN B 1 31 ? 66.716 -29.267 13.665 1.00 12.80 36 GLN B O 1
ATOM 5077 N N . HIS B 1 32 ? 66.477 -31.434 14.246 1.00 14.11 37 HIS B N 1
ATOM 5078 C CA . HIS B 1 32 ? 67.238 -31.931 13.106 1.00 16.79 37 HIS B CA 1
ATOM 5079 C C . HIS B 1 32 ? 66.531 -33.089 12.414 1.00 18.48 37 HIS B C 1
ATOM 5080 O O . HIS B 1 32 ? 67.062 -34.190 12.275 1.00 19.41 37 HIS B O 1
ATOM 5087 N N . SER B 1 33 ? 65.316 -32.815 11.953 1.00 14.32 38 SER B N 1
ATOM 5088 C CA . SER B 1 33 ? 64.491 -33.849 11.338 1.00 14.76 38 SER B CA 1
ATOM 5089 C C . SER B 1 33 ? 65.121 -34.441 10.085 1.00 13.28 38 SER B C 1
ATOM 5090 O O . SER B 1 33 ? 65.533 -33.720 9.197 1.00 14.99 38 SER B O 1
ATOM 5093 N N . ILE B 1 34 ? 65.154 -35.769 10.005 1.00 14.08 39 ILE B N 1
ATOM 5094 C CA . ILE B 1 34 ? 65.587 -36.407 8.764 1.00 16.04 39 ILE B CA 1
ATOM 5095 C C . ILE B 1 34 ? 64.445 -36.447 7.746 1.00 14.40 39 ILE B C 1
ATOM 5096 O O . ILE B 1 34 ? 64.692 -36.587 6.549 1.00 16.22 39 ILE B O 1
ATOM 5101 N N . VAL B 1 35 ? 63.202 -36.305 8.221 1.00 14.57 40 VAL B N 1
ATOM 5102 C CA . VAL B 1 35 ? 62.040 -36.166 7.327 1.00 12.00 40 VAL B CA 1
ATOM 5103 C C . VAL B 1 35 ? 61.819 -34.657 7.099 1.00 12.55 40 VAL B C 1
ATOM 5104 O O . VAL B 1 35 ? 61.651 -33.905 8.061 1.00 13.70 40 VAL B O 1
ATOM 5108 N N . PRO B 1 36 ? 61.861 -34.198 5.841 1.00 12.62 41 PRO B N 1
ATOM 5109 C CA . PRO B 1 36 ? 61.678 -32.758 5.637 1.00 12.34 41 PRO B CA 1
ATOM 5110 C C . PRO B 1 36 ? 60.346 -32.309 6.214 1.00 12.34 41 PRO B C 1
ATOM 5111 O O . PRO B 1 36 ? 59.354 -33.035 6.134 1.00 12.02 41 PRO B O 1
ATOM 5115 N N . THR B 1 37 ? 60.331 -31.112 6.790 1.00 12.18 42 THR B N 1
ATOM 5116 C CA . THR B 1 37 ? 59.152 -30.617 7.472 1.00 11.64 42 THR B CA 1
ATOM 5117 C C . THR B 1 37 ? 57.887 -30.762 6.642 1.00 11.96 42 THR B C 1
ATOM 5118 O O . THR B 1 37 ? 56.856 -31.189 7.166 1.00 10.92 42 THR B O 1
ATOM 5130 N N . HIS B 1 39 ? 57.188 -32.795 4.149 1.00 10.12 44 HIS B N 1
ATOM 5131 C CA . HIS B 1 39 ? 57.199 -34.062 3.418 1.00 11.80 44 HIS B CA 1
ATOM 5132 C C . HIS B 1 39 ? 55.824 -34.641 3.097 1.00 14.39 44 HIS B C 1
ATOM 5133 O O . HIS B 1 39 ? 55.664 -35.320 2.079 1.00 14.67 44 HIS B O 1
ATOM 5140 N N . TYR B 1 40 ? 54.847 -34.411 3.970 1.00 11.04 45 TYR B N 1
ATOM 5141 C CA . TYR B 1 40 ? 53.511 -34.977 3.771 1.00 11.33 45 TYR B CA 1
ATOM 5142 C C . TYR B 1 40 ? 52.535 -34.054 3.058 1.00 15.43 45 TYR B C 1
ATOM 5143 O O . TYR B 1 40 ? 51.436 -34.473 2.740 1.00 15.06 45 TYR B O 1
ATOM 5152 N N . GLN B 1 41 ? 52.919 -32.811 2.810 1.00 13.66 46 GLN B N 1
ATOM 5153 C CA . GLN B 1 41 ? 51.925 -31.810 2.398 1.00 13.05 46 GLN B CA 1
ATOM 5154 C C . GLN B 1 41 ? 51.276 -32.127 1.057 1.00 15.71 46 GLN B C 1
ATOM 5155 O O . GLN B 1 41 ? 50.068 -31.923 0.900 1.00 15.83 46 GLN B O 1
ATOM 5161 N N . ASP B 1 42 ? 52.054 -32.644 0.106 1.00 13.20 47 ASP B N 1
ATOM 5162 C CA . ASP B 1 42 ? 51.503 -32.933 -1.233 1.00 14.27 47 ASP B CA 1
ATOM 5163 C C . ASP B 1 42 ? 50.458 -34.053 -1.258 1.00 19.14 47 ASP B C 1
ATOM 5164 O O . ASP B 1 42 ? 49.613 -34.080 -2.160 1.00 24.22 47 ASP B O 1
ATOM 5169 N N . SER B 1 43 ? 50.504 -34.965 -0.292 1.00 14.50 48 SER B N 1
ATOM 5170 C CA . SER B 1 43 ? 49.655 -36.152 -0.305 1.00 14.43 48 SER B CA 1
ATOM 5171 C C . SER B 1 43 ? 48.593 -36.169 0.808 1.00 16.92 48 SER B C 1
ATOM 5172 O O . SER B 1 43 ? 47.917 -37.174 1.013 1.00 15.73 48 SER B O 1
ATOM 5175 N N . LEU B 1 44 ? 48.428 -35.055 1.516 1.00 16.58 49 LEU B N 1
ATOM 5176 C CA . LEU B 1 44 ? 47.365 -34.973 2.516 1.00 14.23 49 LEU B CA 1
ATOM 5177 C C . LEU B 1 44 ? 46.016 -35.216 1.859 1.00 12.69 49 LEU B C 1
ATOM 5178 O O . LEU B 1 44 ? 45.788 -34.742 0.729 1.00 15.37 49 LEU B O 1
ATOM 5183 N N . PRO B 1 45 ? 45.112 -35.900 2.577 1.00 13.36 50 PRO B N 1
ATOM 5184 C CA . PRO B 1 45 ? 43.769 -36.128 2.052 1.00 15.81 50 PRO B CA 1
ATOM 5185 C C . PRO B 1 45 ? 42.957 -34.856 1.981 1.00 17.84 50 PRO B C 1
ATOM 5186 O O . PRO B 1 45 ? 43.161 -33.936 2.778 1.00 14.46 50 PRO B O 1
ATOM 5190 N N . ARG B 1 46 ? 42.029 -34.807 1.032 1.00 13.53 51 ARG B N 1
ATOM 5191 C CA . ARG B 1 46 ? 41.224 -33.604 0.869 1.00 13.23 51 ARG B CA 1
ATOM 5192 C C . ARG B 1 46 ? 40.154 -33.568 1.948 1.00 12.58 51 ARG B C 1
ATOM 5193 O O . ARG B 1 46 ? 39.645 -34.612 2.373 1.00 15.66 51 ARG B O 1
ATOM 5208 N N . LEU B 1 47 ? 39.798 -32.356 2.364 1.00 13.02 52 LEU B N 1
ATOM 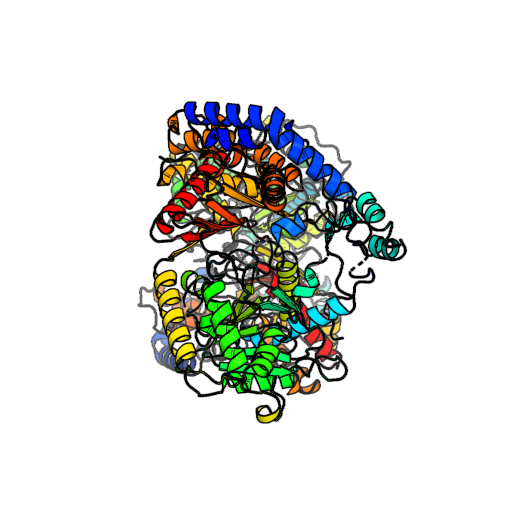5209 C CA . LEU B 1 47 ? 38.797 -32.166 3.417 1.00 14.04 52 LEU B CA 1
ATOM 5210 C C . LEU B 1 47 ? 37.422 -32.610 2.911 1.00 10.38 52 LEU B C 1
ATOM 5211 O O . LEU B 1 47 ? 36.957 -32.094 1.888 1.00 13.39 52 LEU B O 1
ATOM 5216 N N . PRO B 1 48 ? 36.802 -33.591 3.599 1.00 15.08 53 PRO B N 1
ATOM 5217 C CA . PRO B 1 48 ? 35.452 -34.032 3.219 1.00 18.36 53 PRO B CA 1
ATOM 5218 C C . PRO B 1 48 ? 34.418 -32.936 3.386 1.00 16.14 53 PRO B C 1
ATOM 5219 O O . PRO B 1 48 ? 34.542 -32.107 4.276 1.00 16.51 53 PRO B O 1
ATOM 5223 N N . ILE B 1 49 ? 33.404 -32.953 2.527 1.00 13.64 54 ILE B N 1
ATOM 5224 C CA . ILE B 1 49 ? 32.185 -32.183 2.719 1.00 14.10 54 ILE B CA 1
ATOM 5225 C C . ILE B 1 49 ? 31.103 -33.197 3.080 1.00 14.66 54 ILE B C 1
ATOM 5226 O O . ILE B 1 49 ? 30.968 -34.237 2.410 1.00 13.29 54 ILE B O 1
ATOM 5231 N N . PRO B 1 50 ? 30.385 -32.948 4.184 1.00 11.67 55 PRO B N 1
ATOM 5232 C CA . PRO B 1 50 ? 29.351 -33.905 4.583 1.00 14.06 55 PRO B CA 1
ATOM 5233 C C . PRO B 1 50 ? 28.227 -33.993 3.561 1.00 13.06 55 PRO B C 1
ATOM 5234 O O . PRO B 1 50 ? 28.036 -33.064 2.782 1.00 12.88 55 PRO B O 1
ATOM 5238 N N . LYS B 1 51 ? 27.493 -35.101 3.599 1.00 12.26 56 LYS B N 1
ATOM 5239 C CA . LYS B 1 51 ? 26.206 -35.178 2.925 1.00 13.59 56 LYS B CA 1
ATOM 5240 C C . LYS B 1 51 ? 25.260 -34.149 3.551 1.00 14.90 56 LYS B C 1
ATOM 5241 O O . LYS B 1 51 ? 25.257 -33.980 4.769 1.00 13.46 56 LYS B O 1
ATOM 5247 N N . LEU B 1 52 ? 24.457 -33.469 2.730 1.00 14.47 57 LEU B N 1
ATOM 5248 C CA . LEU B 1 52 ? 23.548 -32.446 3.252 1.00 11.81 57 LEU B CA 1
ATOM 5249 C C . LEU B 1 52 ? 22.535 -33.046 4.233 1.00 14.26 57 LEU B C 1
ATOM 5250 O O . LEU B 1 52 ? 22.185 -32.405 5.216 1.00 13.56 57 LEU B O 1
ATOM 5255 N N . GLU B 1 53 ? 22.055 -34.265 3.972 1.00 14.77 58 GLU B N 1
ATOM 5256 C CA . GLU B 1 53 ? 21.138 -34.942 4.895 1.00 14.48 58 GLU B CA 1
ATOM 5257 C C . GLU B 1 53 ? 21.707 -35.059 6.303 1.00 17.08 58 GLU B C 1
ATOM 5258 O O . GLU B 1 53 ? 20.995 -34.864 7.281 1.00 15.16 58 GLU B O 1
ATOM 5264 N N . ASP B 1 54 ? 22.999 -35.368 6.390 1.00 14.38 59 ASP B N 1
ATOM 5265 C CA . ASP B 1 54 ? 23.680 -35.514 7.677 1.00 15.80 59 ASP B CA 1
ATOM 5266 C C . ASP B 1 54 ? 23.829 -34.162 8.359 1.00 12.97 59 ASP B C 1
ATOM 5267 O O . ASP B 1 54 ? 23.580 -34.021 9.562 1.00 11.80 59 ASP B O 1
ATOM 5272 N N . THR B 1 55 ? 24.263 -33.165 7.600 1.00 13.59 60 THR B N 1
ATOM 5273 C CA . THR B 1 55 ? 24.384 -31.821 8.146 1.00 12.06 60 THR B CA 1
ATOM 5274 C C . THR B 1 55 ? 23.074 -31.300 8.723 1.00 12.20 60 THR B C 1
ATOM 5275 O O . THR B 1 55 ? 23.052 -30.701 9.783 1.00 12.06 60 THR B O 1
ATOM 5287 N N . LYS B 1 57 ? 20.492 -33.087 9.882 1.00 13.26 62 LYS B N 1
ATOM 5288 C CA . LYS B 1 57 ? 20.176 -33.839 11.094 1.00 10.75 62 LYS B CA 1
ATOM 5289 C C . LYS B 1 57 ? 21.056 -33.348 12.251 1.00 13.40 62 LYS B C 1
ATOM 5290 O O . LYS B 1 57 ? 20.583 -33.206 13.369 1.00 13.05 62 LYS B O 1
ATOM 5296 N N . ARG B 1 58 ? 22.333 -33.108 11.982 1.00 13.65 63 ARG B N 1
ATOM 5297 C CA . ARG B 1 58 ? 23.239 -32.654 13.041 1.00 12.21 63 ARG B CA 1
ATOM 5298 C C . ARG B 1 58 ? 22.914 -31.248 13.564 1.00 12.33 63 ARG B C 1
ATOM 5299 O O . ARG B 1 58 ? 23.007 -30.980 14.762 1.00 11.01 63 ARG B O 1
ATOM 5307 N N . TYR B 1 59 ? 22.540 -30.357 12.664 1.00 9.81 64 TYR B N 1
ATOM 5308 C CA . TYR B 1 59 ? 22.095 -29.025 13.010 1.00 8.75 64 TYR B CA 1
ATOM 5309 C C . TYR B 1 59 ? 20.881 -29.135 13.921 1.00 11.33 64 TYR B C 1
ATOM 5310 O O . TYR B 1 59 ? 20.835 -28.540 14.966 1.00 11.34 64 TYR B O 1
ATOM 5319 N N . LEU B 1 60 ? 19.915 -29.954 13.532 1.00 12.68 65 LEU B N 1
ATOM 5320 C CA . LEU B 1 60 ? 18.736 -30.130 14.364 1.00 12.17 65 LEU B CA 1
ATOM 5321 C C . LEU B 1 60 ? 19.044 -30.767 15.702 1.00 11.99 65 LEU B C 1
ATOM 5322 O O . LEU B 1 60 ? 18.479 -30.363 16.738 1.00 12.92 65 LEU B O 1
ATOM 5327 N N . ASN B 1 61 ? 19.970 -31.723 15.718 1.00 11.97 66 ASN B N 1
ATOM 5328 C CA . ASN B 1 61 ? 20.378 -32.354 16.974 1.00 11.97 66 ASN B CA 1
ATOM 5329 C C . ASN B 1 61 ? 20.928 -31.331 17.956 1.00 12.18 66 ASN B C 1
ATOM 5330 O O . ASN B 1 61 ? 20.621 -31.373 19.144 1.00 12.90 66 ASN B O 1
ATOM 5335 N N . ALA B 1 62 ? 21.738 -30.406 17.443 1.00 12.31 67 ALA B N 1
ATOM 5336 C CA . ALA B 1 62 ? 22.302 -29.334 18.266 1.00 10.60 67 ALA B CA 1
ATOM 5337 C C . ALA B 1 62 ? 21.276 -28.273 18.681 1.00 13.15 67 ALA B C 1
ATOM 5338 O O . ALA B 1 62 ? 21.419 -27.640 19.731 1.00 13.49 67 ALA B O 1
ATOM 5340 N N . GLN B 1 63 ? 20.255 -28.058 17.852 1.00 10.87 68 GLN B N 1
ATOM 5341 C CA . GLN B 1 63 ? 19.183 -27.122 18.183 1.00 10.15 68 GLN B CA 1
ATOM 5342 C C . GLN B 1 63 ? 18.242 -27.663 19.257 1.00 13.46 68 GLN B C 1
ATOM 5343 O O . GLN B 1 63 ? 17.631 -26.887 19.985 1.00 15.04 68 GLN B O 1
ATOM 5349 N N . LYS B 1 64 ? 18.080 -28.977 19.318 1.00 13.24 69 LYS B N 1
ATOM 5350 C CA . LYS B 1 64 ? 17.094 -29.594 20.211 1.00 13.44 69 LYS B CA 1
ATOM 5351 C C . LYS B 1 64 ? 17.165 -29.093 21.661 1.00 15.63 69 LYS B C 1
ATOM 5352 O O . LYS B 1 64 ? 16.135 -28.745 22.248 1.00 16.70 69 LYS B O 1
ATOM 5358 N N . PRO B 1 65 ? 18.360 -29.078 22.276 1.00 12.20 70 PRO B N 1
ATOM 5359 C CA . PRO B 1 65 ? 18.405 -28.564 23.650 1.00 13.16 70 PRO B CA 1
ATOM 5360 C C . PRO B 1 65 ? 18.219 -27.062 23.811 1.00 14.10 70 PRO B C 1
ATOM 5361 O O . PRO B 1 65 ? 18.029 -26.606 24.938 1.00 14.75 70 PRO B O 1
ATOM 5365 N N . LEU B 1 66 ? 18.307 -26.303 22.719 1.00 13.31 71 LEU B N 1
ATOM 5366 C CA . LEU B 1 66 ? 18.305 -24.840 22.759 1.00 14.78 71 LEU B CA 1
ATOM 5367 C C . LEU B 1 66 ? 16.938 -24.205 22.530 1.00 19.11 71 LEU B C 1
ATOM 5368 O O . LEU B 1 66 ? 16.678 -23.099 23.001 1.00 22.15 71 LEU B O 1
ATOM 5373 N N . LEU B 1 67 ? 16.095 -24.890 21.770 1.00 14.45 72 LEU B N 1
ATOM 5374 C CA . LEU B 1 67 ? 14.840 -24.319 21.304 1.00 14.35 72 LEU B CA 1
ATOM 5375 C C . LEU B 1 67 ? 13.643 -24.860 22.054 1.00 17.64 72 LEU B C 1
ATOM 5376 O O . LEU B 1 67 ? 13.614 -26.019 22.436 1.00 18.87 72 LEU B O 1
ATOM 5381 N N . ASP B 1 68 ? 12.619 -24.029 22.207 1.00 19.41 73 ASP B N 1
ATOM 5382 C CA . ASP B 1 68 ? 11.340 -24.563 22.657 1.00 19.12 73 ASP B CA 1
ATOM 5383 C C . ASP B 1 68 ? 10.662 -25.330 21.517 1.00 17.51 73 ASP B C 1
ATOM 5384 O O . ASP B 1 68 ? 11.119 -25.308 20.369 1.00 18.66 73 ASP B O 1
ATOM 5389 N N . ASP B 1 69 ? 9.589 -26.050 21.832 1.00 19.15 74 ASP B N 1
ATOM 5390 C CA . ASP B 1 69 ? 8.996 -26.940 20.853 1.00 18.71 74 ASP B CA 1
ATOM 5391 C C . ASP B 1 69 ? 8.529 -26.206 19.588 1.00 17.79 74 ASP B C 1
ATOM 5392 O O . ASP B 1 69 ? 8.719 -26.705 18.478 1.00 19.65 74 ASP B O 1
ATOM 5397 N N . SER B 1 70 ? 7.934 -25.028 19.758 1.00 20.30 75 SER B N 1
ATOM 5398 C CA . SER B 1 70 ? 7.402 -24.242 18.646 1.00 18.03 75 SER B CA 1
ATOM 5399 C C . SER B 1 70 ? 8.517 -23.719 17.748 1.00 16.85 75 SER B C 1
ATOM 5400 O O . SER B 1 70 ? 8.411 -23.756 16.506 1.00 19.60 75 SER B O 1
ATOM 5403 N N . GLN B 1 71 ? 9.580 -23.237 18.388 1.00 17.54 76 GLN B N 1
ATOM 5404 C CA . GLN B 1 71 ? 10.783 -22.782 17.670 1.00 16.70 76 GLN B CA 1
ATOM 5405 C C . GLN B 1 71 ? 11.428 -23.921 16.899 1.00 12.87 76 GLN B C 1
ATOM 5406 O O . GLN B 1 71 ? 11.828 -23.750 15.748 1.00 13.34 76 GLN B O 1
ATOM 5412 N N . PHE B 1 72 ? 11.540 -25.076 17.538 1.00 14.30 77 PHE B N 1
ATOM 5413 C CA . PHE B 1 72 ? 12.127 -26.245 16.904 1.00 12.81 77 PHE B CA 1
ATOM 5414 C C . PHE B 1 72 ? 11.310 -26.705 15.694 1.00 13.07 77 PHE B C 1
ATOM 5415 O O . PHE B 1 72 ? 11.860 -27.038 14.636 1.00 14.52 77 PHE B O 1
ATOM 5423 N N . ARG B 1 73 ? 9.981 -26.717 15.811 1.00 14.17 78 ARG B N 1
ATOM 5424 C CA . ARG B 1 73 ? 9.177 -27.102 14.665 1.00 16.48 78 ARG B CA 1
ATOM 5425 C C . ARG B 1 73 ? 9.337 -26.115 13.492 1.00 12.77 78 ARG B C 1
ATOM 5426 O O . ARG B 1 73 ? 9.362 -26.530 12.333 1.00 14.19 78 ARG B O 1
ATOM 5434 N N . ARG B 1 74 ? 9.450 -24.824 13.784 1.00 14.97 79 ARG B N 1
ATOM 5435 C CA . ARG B 1 74 ? 9.715 -23.834 12.744 1.00 15.78 79 ARG B CA 1
ATOM 5436 C C . ARG B 1 74 ? 11.060 -24.129 12.058 1.00 15.82 79 ARG B C 1
ATOM 5437 O O . ARG B 1 74 ? 11.144 -24.164 10.840 1.00 15.76 79 ARG B O 1
ATOM 5445 N N . THR B 1 75 ? 12.099 -24.350 12.853 1.00 15.28 80 THR B N 1
ATOM 5446 C CA . THR B 1 75 ? 13.425 -24.644 12.308 1.00 16.35 80 THR B CA 1
ATOM 5447 C C . THR B 1 75 ? 13.408 -25.944 11.497 1.00 14.50 80 THR B C 1
ATOM 5448 O O . THR B 1 75 ? 14.005 -26.020 10.418 1.00 14.12 80 THR B O 1
ATOM 5452 N N . GLU B 1 76 ? 12.695 -26.952 11.991 1.00 13.57 81 GLU B N 1
ATOM 5453 C CA . GLU B 1 76 ? 12.565 -28.224 11.263 1.00 14.86 81 GLU B CA 1
ATOM 5454 C C . GLU B 1 76 ? 11.990 -28.005 9.860 1.00 15.47 81 GLU B C 1
ATOM 5455 O O . GLU B 1 76 ? 12.476 -28.562 8.885 1.00 15.12 81 GLU B O 1
ATOM 5461 N N . ALA B 1 77 ? 10.958 -27.177 9.762 1.00 14.60 82 ALA B N 1
ATOM 5462 C CA . ALA B 1 77 ? 10.331 -26.888 8.480 1.00 14.66 82 ALA B CA 1
ATOM 5463 C C . ALA B 1 77 ? 11.269 -26.148 7.542 1.00 15.28 82 ALA B C 1
ATOM 5464 O O . ALA B 1 77 ? 11.302 -26.420 6.342 1.00 16.01 82 ALA B O 1
ATOM 5466 N N . LEU B 1 78 ? 12.029 -25.202 8.086 1.00 13.59 83 LEU B N 1
ATOM 5467 C CA . LEU B 1 78 ? 13.015 -24.483 7.271 1.00 14.68 83 LEU B CA 1
ATOM 5468 C C . LEU B 1 78 ? 14.101 -25.424 6.766 1.00 15.37 83 LEU B C 1
ATOM 5469 O O . LEU B 1 78 ? 14.540 -25.313 5.624 1.00 14.09 83 LEU B O 1
ATOM 5474 N N . CYS B 1 79 ? 14.539 -26.341 7.618 1.00 13.72 84 CYS B N 1
ATOM 5475 C CA . CYS B 1 79 ? 15.563 -27.324 7.233 1.00 12.85 84 CYS B CA 1
ATOM 5476 C C . CYS B 1 79 ? 15.076 -28.218 6.091 1.00 15.52 84 CYS B C 1
ATOM 5477 O O . CYS B 1 79 ? 15.820 -28.465 5.138 1.00 16.65 84 CYS B O 1
ATOM 5480 N N . LYS B 1 80 ? 13.831 -28.702 6.195 1.00 13.07 85 LYS B N 1
ATOM 5481 C CA . LYS B 1 80 ? 13.230 -29.518 5.140 1.00 17.36 85 LYS B CA 1
ATOM 5482 C C . LYS B 1 80 ? 13.214 -28.780 3.800 1.00 16.98 85 LYS B C 1
ATOM 5483 O O . LYS B 1 80 ? 13.619 -29.321 2.768 1.00 16.06 85 LYS B O 1
ATOM 5489 N N . ASN B 1 81 ? 12.770 -27.533 3.818 1.00 15.84 86 ASN B N 1
ATOM 5490 C CA . ASN B 1 81 ? 12.732 -26.707 2.616 1.00 17.06 86 ASN B CA 1
ATOM 5491 C C . ASN B 1 81 ? 14.120 -26.451 2.027 1.00 17.23 86 ASN B C 1
ATOM 5492 O O . ASN B 1 81 ? 14.306 -26.468 0.809 1.00 17.53 86 ASN B O 1
ATOM 5501 N N . PHE B 1 82 ? 15.089 -26.195 2.908 1.00 14.16 87 PHE B N 1
ATOM 5502 C CA . PHE B 1 82 ? 16.462 -25.948 2.497 1.00 15.42 87 PHE B CA 1
ATOM 5503 C C . PHE B 1 82 ? 17.040 -27.178 1.825 1.00 13.23 87 PHE B C 1
ATOM 5504 O O . PHE B 1 82 ? 17.626 -27.070 0.749 1.00 15.39 87 PHE B O 1
ATOM 5512 N N . GLU B 1 83 ? 16.841 -28.343 2.437 1.00 12.88 88 GLU B N 1
ATOM 5513 C CA . GLU B 1 83 ? 17.463 -29.582 1.984 1.00 16.56 88 GLU B CA 1
ATOM 5514 C C . GLU B 1 83 ? 16.912 -30.040 0.638 1.00 15.75 88 GLU B C 1
ATOM 5515 O O . GLU B 1 83 ? 17.611 -30.721 -0.113 1.00 19.70 88 GLU B O 1
ATOM 5521 N N . THR B 1 84 ? 15.657 -29.697 0.351 1.00 17.17 89 THR B N 1
ATOM 5522 C CA . THR B 1 84 ? 15.021 -30.115 -0.909 1.00 17.41 89 THR B CA 1
ATOM 5523 C C . THR B 1 84 ? 15.123 -29.061 -2.000 1.00 20.63 89 THR B C 1
ATOM 5524 O O . THR B 1 84 ? 14.835 -29.335 -3.160 1.00 21.16 89 THR B O 1
ATOM 5528 N N . GLY B 1 85 ? 15.531 -27.853 -1.630 1.00 15.47 90 GLY B N 1
ATOM 5529 C CA . GLY B 1 85 ? 15.510 -26.721 -2.529 1.00 15.18 90 GLY B CA 1
ATOM 5530 C C . GLY B 1 85 ? 16.850 -26.042 -2.638 1.00 14.40 90 GLY B C 1
ATOM 5531 O O . GLY B 1 85 ? 17.784 -26.608 -3.190 1.00 15.28 90 GLY B O 1
ATOM 5532 N N . VAL B 1 86 ? 16.918 -24.802 -2.151 1.00 14.29 91 VAL B N 1
ATOM 5533 C CA . VAL B 1 86 ? 18.066 -23.951 -2.398 1.00 13.90 91 VAL B CA 1
ATOM 5534 C C . VAL B 1 86 ? 19.340 -24.546 -1.800 1.00 11.99 91 VAL B C 1
ATOM 5535 O O . VAL B 1 86 ? 20.422 -24.427 -2.388 1.00 14.28 91 VAL B O 1
ATOM 5539 N N . GLY B 1 87 ? 19.216 -25.181 -0.649 1.00 14.26 92 GLY B N 1
ATOM 5540 C CA . GLY B 1 87 ? 20.369 -25.802 -0.004 1.00 13.98 92 GLY B CA 1
ATOM 5541 C C . GLY B 1 87 ? 20.940 -26.952 -0.810 1.00 12.49 92 GLY B C 1
ATOM 5542 O O . GLY B 1 87 ? 22.154 -27.136 -0.918 1.00 12.65 92 GLY B O 1
ATOM 5543 N N . LYS B 1 88 ? 20.055 -27.756 -1.388 1.00 13.21 93 LYS B N 1
ATOM 5544 C CA . LYS B 1 88 ? 20.469 -28.835 -2.267 1.00 11.93 93 LYS B CA 1
ATOM 5545 C C . LYS B 1 88 ? 21.313 -28.316 -3.425 1.00 12.00 93 LYS B C 1
ATOM 5546 O O . LYS B 1 88 ? 22.338 -28.915 -3.779 1.00 13.34 93 LYS B O 1
ATOM 5552 N N . GLU B 1 89 ? 20.879 -27.214 -4.027 1.00 11.21 94 GLU B N 1
ATOM 5553 C CA . GLU B 1 89 ? 21.594 -26.629 -5.153 1.00 12.47 94 GLU B CA 1
ATOM 5554 C C . GLU B 1 89 ? 22.893 -25.937 -4.741 1.00 12.12 94 GLU B C 1
ATOM 5555 O O . GLU B 1 89 ? 23.901 -26.083 -5.419 1.00 13.66 94 GLU B O 1
ATOM 5561 N N . LEU B 1 90 ? 22.880 -25.219 -3.617 1.00 13.68 95 LEU B N 1
ATOM 5562 C CA . LEU B 1 90 ? 24.109 -24.651 -3.075 1.00 13.73 95 LEU B CA 1
ATOM 5563 C C . LEU B 1 90 ? 25.132 -25.755 -2.820 1.00 14.77 95 LEU B C 1
ATOM 5564 O O . LEU B 1 90 ? 26.324 -25.598 -3.119 1.00 14.08 95 LEU B O 1
ATOM 5569 N N . HIS B 1 91 ? 24.665 -26.870 -2.273 1.00 11.17 96 HIS B N 1
ATOM 5570 C CA . HIS B 1 91 ? 25.525 -28.013 -2.003 1.00 9.14 96 HIS B CA 1
ATOM 5571 C C . HIS B 1 91 ? 26.122 -28.587 -3.296 1.00 12.40 96 HIS B C 1
ATOM 5572 O O . HIS B 1 91 ? 27.321 -28.828 -3.398 1.00 13.35 96 HIS B O 1
ATOM 5579 N N . ALA B 1 92 ? 25.289 -28.806 -4.305 1.00 10.77 97 ALA B N 1
ATOM 5580 C CA . ALA B 1 92 ? 25.788 -29.258 -5.595 1.00 13.94 97 ALA B CA 1
ATOM 5581 C C . ALA B 1 92 ? 26.866 -28.330 -6.139 1.00 12.24 97 ALA B C 1
ATOM 5582 O O . ALA B 1 92 ? 27.933 -28.775 -6.579 1.00 14.06 97 ALA B O 1
ATOM 5584 N N . HIS B 1 93 ? 26.622 -27.025 -6.069 1.00 12.79 98 HIS B N 1
ATOM 5585 C CA . HIS B 1 93 ? 27.584 -26.066 -6.587 1.00 14.62 98 HIS B CA 1
ATOM 5586 C C . HIS B 1 93 ? 28.874 -26.049 -5.758 1.00 13.32 98 HIS B C 1
ATOM 5587 O O . HIS B 1 93 ? 29.979 -25.926 -6.291 1.00 15.20 98 HIS B O 1
ATOM 5594 N N . LEU B 1 94 ? 28.722 -26.150 -4.442 1.00 13.89 99 LEU B N 1
ATOM 5595 C CA . LEU B 1 94 ? 29.870 -26.220 -3.535 1.00 12.75 99 LEU B CA 1
ATOM 5596 C C . LEU B 1 94 ? 30.757 -27.398 -3.874 1.00 12.98 99 LEU B C 1
ATOM 5597 O O . LEU B 1 94 ? 31.991 -27.290 -3.876 1.00 13.91 99 LEU B O 1
ATOM 5602 N N . LEU B 1 95 ? 30.134 -28.532 -4.178 1.00 12.97 100 LEU B N 1
ATOM 5603 C CA . LEU B 1 95 ? 30.860 -29.737 -4.517 1.00 12.64 100 LEU B CA 1
ATOM 5604 C C . LEU B 1 95 ? 31.528 -29.618 -5.877 1.00 15.22 100 LEU B C 1
ATOM 5605 O O . LEU B 1 95 ? 32.669 -30.063 -6.036 1.00 16.53 100 LEU B O 1
ATOM 5610 N N . ALA B 1 96 ? 30.840 -29.022 -6.846 1.00 13.39 101 ALA B N 1
ATOM 5611 C CA . ALA B 1 96 ? 31.441 -28.816 -8.169 1.00 17.68 101 ALA B CA 1
ATOM 5612 C C . ALA B 1 96 ? 32.658 -27.907 -8.053 1.00 16.49 101 ALA B C 1
ATOM 5613 O O . ALA B 1 96 ? 33.708 -28.179 -8.647 1.00 19.17 101 ALA B O 1
ATOM 5615 N N . GLN B 1 97 ? 32.521 -26.844 -7.267 1.00 15.14 102 GLN B N 1
ATOM 5616 C CA . GLN B 1 97 ? 33.610 -25.907 -7.033 1.00 15.47 102 GLN B CA 1
ATOM 5617 C C . GLN B 1 97 ? 34.775 -26.598 -6.348 1.00 16.87 102 GLN B C 1
ATOM 5618 O O . GLN B 1 97 ? 35.928 -26.362 -6.696 1.00 18.64 102 GLN B O 1
ATOM 5624 N N . ASP B 1 98 ? 34.478 -27.449 -5.374 1.00 14.95 103 ASP B N 1
ATOM 5625 C CA . ASP B 1 98 ? 35.524 -28.172 -4.644 1.00 15.56 103 ASP B CA 1
ATOM 5626 C C . ASP B 1 98 ? 36.333 -29.054 -5.592 1.00 19.11 103 ASP B C 1
ATOM 5627 O O . ASP B 1 98 ? 37.561 -29.095 -5.520 1.00 19.71 103 ASP B O 1
ATOM 5632 N N . LYS B 1 99 ? 35.638 -29.723 -6.508 1.00 17.99 104 LYS B N 1
ATOM 5633 C CA . LYS B 1 99 ? 36.295 -30.611 -7.465 1.00 22.13 104 LYS B CA 1
ATOM 5634 C C . LYS B 1 99 ? 37.138 -29.840 -8.484 1.00 18.61 104 LYS B C 1
ATOM 5635 O O . LYS B 1 99 ? 38.054 -30.407 -9.074 1.00 25.16 104 LYS B O 1
ATOM 5641 N N . GLN B 1 100 ? 36.840 -28.565 -8.684 1.00 18.24 105 GLN B N 1
ATOM 5642 C CA . GLN B 1 100 ? 37.653 -27.712 -9.548 1.00 20.41 105 GLN B CA 1
ATOM 5643 C C . GLN B 1 100 ? 38.814 -27.077 -8.793 1.00 22.66 105 GLN B C 1
ATOM 5644 O O . GLN B 1 100 ? 39.656 -26.420 -9.397 1.00 22.60 105 GLN B O 1
ATOM 5650 N N . ASN B 1 101 ? 38.846 -27.254 -7.473 1.00 20.41 106 ASN B N 1
ATOM 5651 C CA . ASN B 1 101 ? 39.856 -26.615 -6.618 1.00 19.63 106 ASN B CA 1
ATOM 5652 C C . ASN B 1 101 ? 40.441 -27.621 -5.639 1.00 18.64 106 ASN B C 1
ATOM 5653 O O . ASN B 1 101 ? 40.481 -27.411 -4.409 1.00 17.14 106 ASN B O 1
ATOM 5658 N N . LYS B 1 102 ? 40.937 -28.726 -6.192 1.00 21.02 107 LYS B N 1
ATOM 5659 C CA . LYS B 1 102 ? 41.391 -29.860 -5.394 1.00 23.11 107 LYS B CA 1
ATOM 5660 C C . LYS B 1 102 ? 42.704 -29.579 -4.650 1.00 18.90 107 LYS B C 1
ATOM 5661 O O . LYS B 1 102 ? 43.108 -30.351 -3.787 1.00 23.03 107 LYS B O 1
ATOM 5667 N N . HIS B 1 103 ? 43.342 -28.462 -4.982 1.00 18.93 108 HIS B N 1
ATOM 5668 C CA . HIS B 1 103 ? 44.593 -28.036 -4.355 1.00 21.20 108 HIS B CA 1
ATOM 5669 C C . HIS B 1 103 ? 44.373 -27.447 -2.961 1.00 22.67 108 HIS B C 1
ATOM 5670 O O . HIS B 1 103 ? 45.324 -27.248 -2.208 1.00 21.25 108 HIS B O 1
ATOM 5677 N N . THR B 1 104 ? 43.119 -27.154 -2.630 1.00 20.08 109 THR B N 1
ATOM 5678 C CA . THR B 1 104 ? 42.781 -26.505 -1.369 1.00 16.98 109 THR B CA 1
ATOM 5679 C C . THR B 1 104 ? 41.581 -27.212 -0.730 1.00 13.31 109 THR B C 1
ATOM 5680 O O . THR B 1 104 ? 41.221 -28.318 -1.156 1.00 15.96 109 THR B O 1
ATOM 5684 N N . SER B 1 105 ? 40.998 -26.598 0.303 1.00 13.34 110 SER B N 1
ATOM 5685 C CA . SER B 1 105 ? 39.789 -27.130 0.947 1.00 12.83 110 SER B CA 1
ATOM 5686 C C . SER B 1 105 ? 38.659 -26.179 0.667 1.00 11.53 110 SER B C 1
ATOM 5687 O O . SER B 1 105 ? 38.888 -25.021 0.378 1.00 13.77 110 SER B O 1
ATOM 5690 N N . TYR B 1 106 ? 37.422 -26.662 0.807 1.00 12.20 111 TYR B N 1
ATOM 5691 C CA . TYR B 1 106 ? 36.250 -25.826 0.577 1.00 13.07 111 TYR B CA 1
ATOM 5692 C C . TYR B 1 106 ? 36.083 -24.711 1.601 1.00 12.97 111 TYR B C 1
ATOM 5693 O O . TYR B 1 106 ? 35.424 -23.716 1.339 1.00 14.42 111 TYR B O 1
ATOM 5702 N N . ILE B 1 107 ? 36.652 -24.912 2.783 1.00 11.62 112 ILE B N 1
ATOM 5703 C CA . ILE B 1 107 ? 36.423 -24.024 3.920 1.00 11.80 112 ILE B CA 1
ATOM 5704 C C . ILE B 1 107 ? 37.499 -22.959 4.123 1.00 9.46 112 ILE B C 1
ATOM 5705 O O . ILE B 1 107 ? 37.237 -21.943 4.745 1.00 12.95 112 ILE B O 1
ATOM 5710 N N . SER B 1 108 ? 38.703 -23.166 3.605 1.00 12.29 113 SER B N 1
ATOM 5711 C CA . SER B 1 108 ? 39.794 -22.282 4.006 1.00 12.32 113 SER B CA 1
ATOM 5712 C C . SER B 1 108 ? 39.595 -20.832 3.560 1.00 15.03 113 SER B C 1
ATOM 5713 O O . SER B 1 108 ? 39.783 -19.908 4.347 1.00 13.51 113 SER B O 1
ATOM 5716 N N . GLY B 1 109 ? 39.224 -20.617 2.302 1.00 11.92 114 GLY B N 1
ATOM 5717 C CA . GLY B 1 109 ? 39.045 -19.271 1.802 1.00 13.39 114 GLY B CA 1
ATOM 5718 C C . GLY B 1 109 ? 37.924 -18.554 2.520 1.00 14.13 114 GLY B C 1
ATOM 5719 O O . GLY B 1 109 ? 38.107 -17.464 3.045 1.00 14.25 114 GLY B O 1
ATOM 5720 N N . PRO B 1 110 ? 36.732 -19.164 2.546 1.00 12.26 115 PRO B N 1
ATOM 5721 C CA . PRO B 1 110 ? 35.638 -18.569 3.310 1.00 13.87 115 PRO B CA 1
ATOM 5722 C C . PRO B 1 110 ? 35.955 -18.253 4.790 1.00 14.58 115 PRO B C 1
ATOM 5723 O O . PRO B 1 110 ? 35.482 -17.230 5.314 1.00 14.93 115 PRO B O 1
ATOM 5727 N N . TRP B 1 111 ? 36.763 -19.080 5.432 1.00 13.53 116 TRP B N 1
ATOM 5728 C CA . TRP B 1 111 ? 37.103 -18.884 6.841 1.00 13.18 116 TRP B CA 1
ATOM 5729 C C . TRP B 1 111 ? 38.037 -17.695 6.969 1.00 16.11 116 TRP B C 1
ATOM 5730 O O . TRP B 1 111 ? 37.797 -16.810 7.792 1.00 18.12 116 TRP B O 1
ATOM 5741 N N . PHE B 1 112 ? 39.078 -17.634 6.143 1.00 13.30 117 PHE B N 1
ATOM 5742 C CA . PHE B 1 112 ? 39.930 -16.455 6.132 1.00 14.58 117 PHE B CA 1
ATOM 5743 C C . PHE B 1 112 ? 39.110 -15.190 5.901 1.00 18.24 117 PHE B C 1
ATOM 5744 O O . PHE B 1 112 ? 39.331 -14.167 6.552 1.00 17.22 117 PHE B O 1
ATOM 5752 N N . ASP B 1 113 ? 38.164 -15.263 4.966 1.00 15.60 118 ASP B N 1
ATOM 5753 C CA . ASP B 1 113 ? 37.413 -14.095 4.531 1.00 20.13 118 ASP B CA 1
ATOM 5754 C C . ASP B 1 113 ? 36.582 -13.557 5.662 1.00 20.88 118 ASP B C 1
ATOM 5755 O O . ASP B 1 113 ? 36.476 -12.347 5.845 1.00 21.19 118 ASP B O 1
ATOM 5768 N N . TYR B 1 115 ? 37.059 -13.661 8.896 1.00 17.86 120 TYR B N 1
ATOM 5769 C CA . TYR B 1 115 ? 37.829 -12.950 9.904 1.00 17.90 120 TYR B CA 1
ATOM 5770 C C . TYR B 1 115 ? 38.515 -11.711 9.350 1.00 15.08 120 TYR B C 1
ATOM 5771 O O . TYR B 1 115 ? 38.528 -10.687 10.034 1.00 16.84 120 TYR B O 1
ATOM 5780 N N . LEU B 1 116 ? 38.994 -11.752 8.110 1.00 13.86 121 LEU B N 1
ATOM 5781 C CA . LEU B 1 116 ? 39.602 -10.566 7.515 1.00 11.33 121 LEU B CA 1
ATOM 5782 C C . LEU B 1 116 ? 38.576 -9.491 7.151 1.00 12.93 121 LEU B C 1
ATOM 5783 O O . LEU B 1 116 ? 38.902 -8.311 7.124 1.00 15.71 121 LEU B O 1
ATOM 5788 N N . THR B 1 117 ? 37.332 -9.884 6.900 1.00 14.87 122 THR B N 1
ATOM 5789 C CA . THR B 1 117 ? 36.287 -8.913 6.594 1.00 14.70 122 THR B CA 1
ATOM 5790 C C . THR B 1 117 ? 35.712 -8.266 7.849 1.00 16.28 122 THR B C 1
ATOM 5791 O O . THR B 1 117 ? 35.258 -7.123 7.806 1.00 18.73 122 THR B O 1
ATOM 5795 N N . ALA B 1 118 ? 35.772 -8.980 8.973 1.00 15.30 123 ALA B N 1
ATOM 5796 C CA . ALA B 1 118 ? 35.224 -8.494 10.231 1.00 15.01 123 ALA B CA 1
ATOM 5797 C C . ALA B 1 118 ? 35.849 -7.148 10.579 1.00 16.16 123 ALA B C 1
ATOM 5798 O O . ALA B 1 118 ? 37.073 -6.960 10.462 1.00 15.95 123 ALA B O 1
ATOM 5800 N N . ARG B 1 119 ? 35.015 -6.194 10.979 1.00 14.65 124 ARG B N 1
ATOM 5801 C CA . ARG B 1 119 ? 35.471 -4.827 11.222 1.00 13.19 124 ARG B CA 1
ATOM 5802 C C . ARG B 1 119 ? 35.713 -4.522 12.702 1.00 12.96 124 ARG B C 1
ATOM 5803 O O . ARG B 1 119 ? 36.242 -3.463 13.041 1.00 14.73 124 ARG B O 1
ATOM 5811 N N . ASP B 1 120 ? 35.314 -5.436 13.578 1.00 16.63 125 ASP B N 1
ATOM 5812 C CA . ASP B 1 120 ? 35.474 -5.239 15.004 1.00 14.89 125 ASP B CA 1
ATOM 5813 C C . ASP B 1 120 ? 36.952 -5.165 15.368 1.00 10.86 125 ASP B C 1
ATOM 5814 O O . ASP B 1 120 ? 37.809 -5.778 14.706 1.00 13.08 125 ASP B O 1
ATOM 5819 N N . SER B 1 121 ? 37.246 -4.443 16.440 1.00 14.11 126 SER B N 1
ATOM 5820 C CA . SER B 1 121 ? 38.593 -4.499 17.031 1.00 13.95 126 SER B CA 1
ATOM 5821 C C . SER B 1 121 ? 39.037 -5.947 17.190 1.00 11.72 126 SER B C 1
ATOM 5822 O O . SER B 1 121 ? 38.264 -6.797 17.601 1.00 13.81 126 SER B O 1
ATOM 5825 N N . ILE B 1 122 ? 40.306 -6.218 16.932 1.00 11.84 127 ILE B N 1
ATOM 5826 C CA . ILE B 1 122 ? 40.850 -7.565 17.148 1.00 10.11 127 ILE B CA 1
ATOM 5827 C C . ILE B 1 122 ? 41.162 -7.862 18.609 1.00 9.73 127 ILE B C 1
ATOM 5828 O O . ILE B 1 122 ? 41.231 -9.027 19.004 1.00 11.60 127 ILE B O 1
ATOM 5833 N N . VAL B 1 123 ? 41.319 -6.817 19.405 1.00 12.37 128 VAL B N 1
ATOM 5834 C CA . VAL B 1 123 ? 41.546 -6.939 20.832 1.00 12.96 128 VAL B CA 1
ATOM 5835 C C . VAL B 1 123 ? 40.248 -7.384 21.470 1.00 14.61 128 VAL B C 1
ATOM 5836 O O . VAL B 1 123 ? 39.159 -6.844 21.165 1.00 13.00 128 VAL B O 1
ATOM 5840 N N . LEU B 1 124 ? 40.377 -8.414 22.306 1.00 11.74 129 LEU B N 1
ATOM 5841 C CA . LEU B 1 124 ? 39.282 -9.073 23.036 1.00 12.60 129 LEU B CA 1
ATOM 5842 C C . LEU B 1 124 ? 38.395 -9.909 22.125 1.00 14.24 129 LEU B C 1
ATOM 5843 O O . LEU B 1 124 ? 38.169 -11.092 22.383 1.00 14.35 129 LEU B O 1
ATOM 5848 N N . ASN B 1 125 ? 37.900 -9.315 21.053 1.00 11.12 130 ASN B N 1
ATOM 5849 C CA . ASN B 1 125 ? 37.017 -10.067 20.170 1.00 14.58 130 ASN B CA 1
ATOM 5850 C C . ASN B 1 125 ? 37.668 -11.308 19.591 1.00 12.33 130 ASN B C 1
ATOM 5851 O O . ASN B 1 125 ? 36.991 -12.329 19.436 1.00 14.23 130 ASN B O 1
ATOM 5856 N N . PHE B 1 126 ? 38.967 -11.236 19.258 1.00 11.97 131 PHE B N 1
ATOM 5857 C CA . PHE B 1 126 ? 39.616 -12.310 18.513 1.00 14.05 131 PHE B CA 1
ATOM 5858 C C . PHE B 1 126 ? 40.943 -12.804 19.107 1.00 14.43 131 PHE B C 1
ATOM 5859 O O . PHE B 1 126 ? 41.139 -14.018 19.270 1.00 16.69 131 PHE B O 1
ATOM 5867 N N . ASN B 1 127 ? 41.851 -11.886 19.417 1.00 12.04 132 ASN B N 1
ATOM 5868 C CA . ASN B 1 127 ? 43.206 -12.276 19.824 1.00 8.99 132 ASN B CA 1
ATOM 5869 C C . ASN B 1 127 ? 43.233 -12.881 21.209 1.00 11.87 132 ASN B C 1
ATOM 5870 O O . ASN B 1 127 ? 42.802 -12.234 22.164 1.00 12.21 132 ASN B O 1
ATOM 5875 N N . PRO B 1 128 ? 43.738 -14.125 21.343 1.00 9.40 133 PRO B N 1
ATOM 5876 C CA . PRO B 1 128 ? 43.897 -14.751 22.643 1.00 8.96 133 PRO B CA 1
ATOM 5877 C C . PRO B 1 128 ? 45.350 -14.731 23.096 1.00 11.59 133 PRO B C 1
ATOM 5878 O O . PRO B 1 128 ? 46.196 -14.187 22.393 1.00 12.38 133 PRO B O 1
ATOM 5882 N N . PHE B 1 129 ? 45.626 -15.314 24.257 1.00 10.62 134 PHE B N 1
ATOM 5883 C CA . PHE B 1 129 ? 47.002 -15.571 24.679 1.00 10.11 134 PHE B CA 1
ATOM 5884 C C . PHE B 1 129 ? 47.202 -16.950 25.296 1.00 11.38 134 PHE B C 1
ATOM 5885 O O . PHE B 1 129 ? 46.255 -17.584 25.808 1.00 11.11 134 PHE B O 1
ATOM 5901 N N . ALA B 1 131 ? 50.288 -18.389 28.042 1.00 11.61 136 ALA B N 1
ATOM 5902 C CA . ALA B 1 131 ? 51.424 -17.960 28.881 1.00 10.99 136 ALA B CA 1
ATOM 5903 C C . ALA B 1 131 ? 52.316 -19.142 29.167 1.00 11.56 136 ALA B C 1
ATOM 5904 O O . ALA B 1 131 ? 51.841 -20.260 29.411 1.00 11.77 136 ALA B O 1
ATOM 5906 N N . PHE B 1 132 ? 53.622 -18.890 29.130 1.00 11.33 137 PHE B N 1
ATOM 5907 C CA . PHE B 1 132 ? 54.616 -19.911 29.421 1.00 11.55 137 PHE B CA 1
ATOM 5908 C C . PHE B 1 132 ? 54.697 -20.209 30.906 1.00 11.01 137 PHE B C 1
ATOM 5909 O O . PHE B 1 132 ? 54.545 -19.321 31.721 1.00 13.00 137 PHE B O 1
ATOM 5917 N N . ASN B 1 133 ? 54.976 -21.462 31.250 1.00 10.90 138 ASN B N 1
ATOM 5918 C CA . ASN B 1 133 ? 55.554 -21.741 32.545 1.00 13.10 138 ASN B CA 1
ATOM 5919 C C . ASN B 1 133 ? 56.893 -21.038 32.674 1.00 12.02 138 ASN B C 1
ATOM 5920 O O . ASN B 1 133 ? 57.521 -20.724 31.663 1.00 13.38 138 ASN B O 1
ATOM 5925 N N . PRO B 1 134 ? 57.337 -20.803 33.921 1.00 11.35 139 PRO B N 1
ATOM 5926 C CA . PRO B 1 134 ? 58.656 -20.192 34.092 1.00 13.78 139 PRO B CA 1
ATOM 5927 C C . PRO B 1 134 ? 59.765 -21.154 33.707 1.00 14.75 139 PRO B C 1
ATOM 5928 O O . PRO B 1 134 ? 59.535 -22.357 33.606 1.00 15.26 139 PRO B O 1
ATOM 5932 N N . ASP B 1 135 ? 60.975 -20.633 33.508 1.00 13.71 140 ASP B N 1
ATOM 5933 C CA . ASP B 1 135 ? 62.140 -21.502 33.415 1.00 12.81 140 ASP B CA 1
ATOM 5934 C C . ASP B 1 135 ? 62.262 -22.152 34.798 1.00 13.08 140 ASP B C 1
ATOM 5935 O O . ASP B 1 135 ? 62.180 -21.458 35.818 1.00 14.81 140 ASP B O 1
ATOM 5940 N N . PRO B 1 136 ? 62.395 -23.487 34.837 1.00 12.57 141 PRO B N 1
ATOM 5941 C CA . PRO B 1 136 ? 62.528 -24.130 36.144 1.00 18.18 141 PRO B CA 1
ATOM 5942 C C . PRO B 1 136 ? 63.753 -23.669 36.952 1.00 18.66 141 PRO B C 1
ATOM 5943 O O . PRO B 1 136 ? 63.779 -23.827 38.183 1.00 19.34 141 PRO B O 1
ATOM 5947 N N . LYS B 1 137 ? 64.757 -23.129 36.270 1.00 14.37 142 LYS B N 1
ATOM 5948 C CA . LYS B 1 137 ? 65.903 -22.501 36.957 1.00 13.72 142 LYS B CA 1
ATOM 5949 C C . LYS B 1 137 ? 65.595 -21.033 37.290 1.00 12.05 142 LYS B C 1
ATOM 5950 O O . LYS B 1 137 ? 65.417 -20.209 36.406 1.00 14.55 142 LYS B O 1
ATOM 5956 N N . SER B 1 138 ? 65.572 -20.701 38.584 1.00 13.06 143 SER B N 1
ATOM 5957 C CA . SER B 1 138 ? 65.062 -19.420 39.054 1.00 13.90 143 SER B CA 1
ATOM 5958 C C . SER B 1 138 ? 65.694 -18.218 38.357 1.00 14.33 143 SER B C 1
ATOM 5959 O O . SER B 1 138 ? 64.985 -17.343 37.873 1.00 14.62 143 SER B O 1
ATOM 5962 N N . GLU B 1 139 ? 67.020 -18.186 38.304 1.00 13.95 144 GLU B N 1
ATOM 5963 C CA . GLU B 1 139 ? 67.738 -17.006 37.816 1.00 14.98 144 GLU B CA 1
ATOM 5964 C C . GLU B 1 139 ? 67.571 -16.806 36.327 1.00 16.88 144 GLU B C 1
ATOM 5965 O O . GLU B 1 139 ? 67.821 -15.717 35.845 1.00 15.29 144 GLU B O 1
ATOM 5971 N N . TYR B 1 140 ? 67.132 -17.840 35.605 1.00 13.92 145 TYR B N 1
ATOM 5972 C CA . TYR B 1 140 ? 66.906 -17.704 34.158 1.00 12.51 145 TYR B CA 1
ATOM 5973 C C . TYR B 1 140 ? 65.615 -16.950 33.850 1.00 13.56 145 TYR B C 1
ATOM 5974 O O . TYR B 1 140 ? 65.342 -16.664 32.698 1.00 15.09 145 TYR B O 1
ATOM 5983 N N . ASN B 1 141 ? 64.860 -16.601 34.883 1.00 11.89 146 ASN B N 1
ATOM 5984 C CA . ASN B 1 141 ? 63.682 -15.746 34.733 1.00 11.01 146 ASN B CA 1
ATOM 5985 C C . ASN B 1 141 ? 63.955 -14.237 34.869 1.00 11.25 146 ASN B C 1
ATOM 5986 O O . ASN B 1 141 ? 63.021 -13.441 34.829 1.00 15.60 146 ASN B O 1
ATOM 5991 N N . ASP B 1 142 ? 65.226 -13.857 35.024 1.00 14.75 147 ASP B N 1
ATOM 5992 C CA . ASP B 1 142 ? 65.624 -12.459 34.881 1.00 13.11 147 ASP B CA 1
ATOM 5993 C C . ASP B 1 142 ? 65.080 -11.954 33.547 1.00 12.63 147 ASP B C 1
ATOM 5994 O O . ASP B 1 142 ? 65.164 -12.667 32.555 1.00 15.56 147 ASP B O 1
ATOM 5999 N N . GLN B 1 143 ? 64.549 -10.736 33.500 1.00 13.78 148 GLN B N 1
ATOM 6000 C CA . GLN B 1 143 ? 63.870 -10.283 32.287 1.00 10.90 148 GLN B CA 1
ATOM 6001 C C . GLN B 1 143 ? 64.808 -10.234 31.088 1.00 11.63 148 GLN B C 1
ATOM 6002 O O . GLN B 1 143 ? 64.457 -10.667 30.000 1.00 12.50 148 GLN B O 1
ATOM 6008 N N . LEU B 1 144 ? 65.999 -9.668 31.260 1.00 10.66 149 LEU B N 1
ATOM 6009 C CA . LEU B 1 144 ? 66.941 -9.540 30.152 1.00 11.74 149 LEU B CA 1
ATOM 6010 C C . LEU B 1 144 ? 67.362 -10.920 29.672 1.00 12.34 149 LEU B C 1
ATOM 6011 O O . LEU B 1 144 ? 67.410 -11.195 28.470 1.00 12.36 149 LEU B O 1
ATOM 6016 N N . THR B 1 145 ? 67.695 -11.779 30.623 1.00 12.43 150 THR B N 1
ATOM 6017 C CA . THR B 1 145 ? 68.121 -13.140 30.308 1.00 9.71 150 THR B CA 1
ATOM 6018 C C . THR B 1 145 ? 67.046 -13.866 29.525 1.00 11.99 150 THR B C 1
ATOM 6019 O O . THR B 1 145 ? 67.304 -14.436 28.448 1.00 16.55 150 THR B O 1
ATOM 6023 N N . ARG B 1 146 ? 65.840 -13.826 30.055 1.00 12.25 151 ARG B N 1
ATOM 6024 C CA . ARG B 1 146 ? 64.771 -14.573 29.417 1.00 13.25 151 ARG B CA 1
ATOM 6025 C C . ARG B 1 146 ? 64.323 -13.979 28.108 1.00 12.76 151 ARG B C 1
ATOM 6026 O O . ARG B 1 146 ? 63.993 -14.730 27.179 1.00 12.76 151 ARG B O 1
ATOM 6034 N N . ALA B 1 147 ? 64.266 -12.654 28.015 1.00 11.91 152 ALA B N 1
ATOM 6035 C CA . ALA B 1 147 ? 63.941 -12.054 26.733 1.00 10.05 152 ALA B CA 1
ATOM 6036 C C . ALA B 1 147 ? 64.971 -12.446 25.669 1.00 10.43 152 ALA B C 1
ATOM 6037 O O . ALA B 1 147 ? 64.619 -12.725 24.526 1.00 13.95 152 ALA B O 1
ATOM 6039 N N . THR B 1 148 ? 66.249 -12.466 26.024 1.00 10.87 153 THR B N 1
ATOM 6040 C CA . THR B 1 148 ? 67.268 -12.898 25.065 1.00 10.00 153 THR B CA 1
ATOM 6041 C C . THR B 1 148 ? 67.072 -14.353 24.649 1.00 9.89 153 THR B C 1
ATOM 6042 O O . THR B 1 148 ? 67.100 -14.680 23.464 1.00 11.73 153 THR B O 1
ATOM 6046 N N . ASN B 1 149 ? 66.896 -15.226 25.629 1.00 11.45 154 ASN B N 1
ATOM 6047 C CA . ASN B 1 149 ? 66.799 -16.669 25.356 1.00 10.48 154 ASN B CA 1
ATOM 6048 C C . ASN B 1 149 ? 65.534 -17.023 24.582 1.00 10.68 154 ASN B C 1
ATOM 6049 O O . ASN B 1 149 ? 65.593 -17.811 23.644 1.00 12.01 154 ASN B O 1
ATOM 6054 N N . LEU B 1 150 ? 64.409 -16.416 24.935 1.00 11.73 155 LEU B N 1
ATOM 6055 C CA . LEU B 1 150 ? 63.204 -16.629 24.157 1.00 11.69 155 LEU B CA 1
ATOM 6056 C C . LEU B 1 150 ? 63.347 -16.095 22.740 1.00 11.33 155 LEU B C 1
ATOM 6057 O O . LEU B 1 150 ? 62.904 -16.736 21.788 1.00 10.45 155 LEU B O 1
ATOM 6062 N N . THR B 1 151 ? 63.950 -14.915 22.577 1.00 11.90 156 THR B N 1
ATOM 6063 C CA . THR B 1 151 ? 64.152 -14.353 21.246 1.00 11.18 156 THR B CA 1
ATOM 6064 C C . THR B 1 151 ? 65.030 -15.261 20.390 1.00 10.28 156 THR B C 1
ATOM 6065 O O . THR B 1 151 ? 64.737 -15.535 19.217 1.00 12.13 156 THR B O 1
ATOM 6069 N N . VAL B 1 152 ? 66.149 -15.707 20.943 1.00 10.96 157 VAL B N 1
ATOM 6070 C CA . VAL B 1 152 ? 67.059 -16.562 20.187 1.00 11.53 157 VAL B CA 1
ATOM 6071 C C . VAL B 1 152 ? 66.393 -17.884 19.822 1.00 11.84 157 VAL B C 1
ATOM 6072 O O . VAL B 1 152 ? 66.512 -18.345 18.693 1.00 11.38 157 VAL B O 1
ATOM 6076 N N . SER B 1 153 ? 65.647 -18.459 20.754 1.00 12.77 158 SER B N 1
ATOM 6077 C CA . SER B 1 153 ? 64.915 -19.684 20.465 1.00 12.23 158 SER B CA 1
ATOM 6078 C C . SER B 1 153 ? 63.865 -19.485 19.375 1.00 10.99 158 SER B C 1
ATOM 6079 O O . SER B 1 153 ? 63.672 -20.382 18.538 1.00 11.70 158 SER B O 1
ATOM 6082 N N . ALA B 1 154 ? 63.169 -18.363 19.404 1.00 11.46 159 ALA B N 1
ATOM 6083 C CA . ALA B 1 154 ? 62.189 -18.032 18.364 1.00 9.59 159 ALA B CA 1
ATOM 6084 C C . ALA B 1 154 ? 62.848 -17.954 16.991 1.00 12.24 159 ALA B C 1
ATOM 6085 O O . ALA B 1 154 ? 62.309 -18.449 16.001 1.00 12.23 159 ALA B O 1
ATOM 6087 N N . VAL B 1 155 ? 64.026 -17.336 16.925 1.00 9.84 160 VAL B N 1
ATOM 6088 C CA . VAL B 1 155 ? 64.760 -17.223 15.667 1.00 9.32 160 VAL B CA 1
ATOM 6089 C C . VAL B 1 155 ? 65.324 -18.589 15.230 1.00 10.11 160 VAL B C 1
ATOM 6090 O O . VAL B 1 155 ? 65.323 -18.909 14.038 1.00 10.97 160 VAL B O 1
ATOM 6094 N N . ARG B 1 156 ? 65.794 -19.393 16.182 1.00 12.11 161 ARG B N 1
ATOM 6095 C CA . ARG B 1 156 ? 66.134 -20.785 15.893 1.00 10.45 161 ARG B CA 1
ATOM 6096 C C . ARG B 1 156 ? 64.960 -21.552 15.296 1.00 12.90 161 ARG B C 1
ATOM 6097 O O . ARG B 1 156 ? 65.128 -22.285 14.324 1.00 12.27 161 ARG B O 1
ATOM 6105 N N . PHE B 1 157 ? 63.769 -21.364 15.848 1.00 12.25 162 PHE B N 1
ATOM 6106 C CA . PHE B 1 157 ? 62.574 -21.995 15.274 1.00 10.45 162 PHE B CA 1
ATOM 6107 C C . PHE B 1 157 ? 62.374 -21.555 13.819 1.00 10.72 162 PHE B C 1
ATOM 6108 O O . PHE B 1 157 ? 62.182 -22.385 12.936 1.00 11.61 162 PHE B O 1
ATOM 6116 N N . LEU B 1 158 ? 62.397 -20.242 13.591 1.00 10.52 163 LEU B N 1
ATOM 6117 C CA . LEU B 1 158 ? 62.263 -19.685 12.255 1.00 9.65 163 LEU B CA 1
ATOM 6118 C C . LEU B 1 158 ? 63.211 -20.375 11.286 1.00 11.81 163 LEU B C 1
ATOM 6119 O O . LEU B 1 158 ? 62.795 -20.835 10.211 1.00 12.37 163 LEU B O 1
ATOM 6124 N N . LYS B 1 159 ? 64.481 -20.449 11.666 1.00 11.71 164 LYS B N 1
ATOM 6125 C CA . LYS B 1 159 ? 65.477 -21.067 10.788 1.00 12.64 164 LYS B CA 1
ATOM 6126 C C . LYS B 1 159 ? 65.220 -22.554 10.575 1.00 11.33 164 LYS B C 1
ATOM 6127 O O . LYS B 1 159 ? 65.404 -23.078 9.480 1.00 11.60 164 LYS B O 1
ATOM 6133 N N . THR B 1 160 ? 64.825 -23.230 11.641 1.00 11.79 165 THR B N 1
ATOM 6134 C CA . THR B 1 160 ? 64.591 -24.663 11.629 1.00 11.83 165 THR B CA 1
ATOM 6135 C C . THR B 1 160 ? 63.417 -24.999 10.708 1.00 12.07 165 THR B C 1
ATOM 6136 O O . THR B 1 160 ? 63.469 -25.947 9.929 1.00 12.18 165 THR B O 1
ATOM 6140 N N . LEU B 1 161 ? 62.360 -24.203 10.816 1.00 10.75 166 LEU B N 1
ATOM 6141 C CA . LEU B 1 161 ? 61.212 -24.287 9.904 1.00 11.76 166 LEU B CA 1
ATOM 6142 C C . LEU B 1 161 ? 61.637 -24.095 8.442 1.00 13.90 166 LEU B C 1
ATOM 6143 O O . LEU B 1 161 ? 61.296 -24.913 7.578 1.00 14.47 166 LEU B O 1
ATOM 6148 N N . GLN B 1 162 ? 62.375 -23.022 8.163 1.00 11.65 167 GLN B N 1
ATOM 6149 C CA . GLN B 1 162 ? 62.806 -22.749 6.781 1.00 13.63 167 GLN B CA 1
ATOM 6150 C C . GLN B 1 162 ? 63.707 -23.848 6.239 1.00 12.18 167 GLN B C 1
ATOM 6151 O O . GLN B 1 162 ? 63.602 -24.183 5.066 1.00 13.55 167 GLN B O 1
ATOM 6157 N N . ALA B 1 163 ? 64.556 -24.432 7.098 1.00 13.36 168 ALA B N 1
ATOM 6158 C CA . ALA B 1 163 ? 65.518 -25.463 6.711 1.00 13.64 168 ALA B CA 1
ATOM 6159 C C . ALA B 1 163 ? 64.854 -26.799 6.413 1.00 12.57 168 ALA B C 1
ATOM 6160 O O . ALA B 1 163 ? 65.487 -27.709 5.879 1.00 14.68 168 ALA B O 1
ATOM 6162 N N . GLY B 1 164 ? 63.574 -26.936 6.770 1.00 11.09 169 GLY B N 1
ATOM 6163 C CA . GLY B 1 164 ? 62.932 -28.242 6.692 1.00 11.60 169 GLY B CA 1
ATOM 6164 C C . GLY B 1 164 ? 63.391 -29.223 7.754 1.00 10.92 169 GLY B C 1
ATOM 6165 O O . GLY B 1 164 ? 63.208 -30.436 7.615 1.00 11.71 169 GLY B O 1
ATOM 6166 N N . LEU B 1 165 ? 63.992 -28.704 8.833 1.00 12.25 170 LEU B N 1
ATOM 6167 C CA . LEU B 1 165 ? 64.530 -29.515 9.928 1.00 12.65 170 LEU B CA 1
ATOM 6168 C C . LEU B 1 165 ? 63.573 -29.633 11.102 1.00 12.46 170 LEU B C 1
ATOM 6169 O O . LEU B 1 165 ? 63.840 -30.356 12.046 1.00 13.04 170 LEU B O 1
ATOM 6174 N N . LEU B 1 166 ? 62.454 -28.917 11.047 1.00 11.20 171 LEU B N 1
ATOM 6175 C CA . LEU B 1 166 ? 61.406 -29.079 12.048 1.00 11.81 171 LEU B CA 1
ATOM 6176 C C . LEU B 1 166 ? 60.671 -30.374 11.718 1.00 12.12 171 LEU B C 1
ATOM 6177 O O . LEU B 1 166 ? 60.310 -30.597 10.565 1.00 14.98 171 LEU B O 1
ATOM 6182 N N . GLU B 1 167 ? 60.461 -31.244 12.699 1.00 12.97 172 GLU B N 1
ATOM 6183 C CA . GLU B 1 167 ? 59.754 -32.492 12.430 1.00 12.99 172 GLU B CA 1
ATOM 6184 C C . GLU B 1 167 ? 58.377 -32.166 11.923 1.00 14.93 172 GLU B C 1
ATOM 6185 O O . GLU B 1 167 ? 57.738 -31.265 12.441 1.00 14.38 172 GLU B O 1
ATOM 6191 N N . PRO B 1 168 ? 57.904 -32.900 10.903 1.00 12.56 173 PRO B N 1
ATOM 6192 C CA . PRO B 1 168 ? 56.509 -32.733 10.496 1.00 15.79 173 PRO B CA 1
ATOM 6193 C C . PRO B 1 168 ? 55.519 -32.846 11.666 1.00 12.21 173 PRO B C 1
ATOM 6194 O O . PRO B 1 168 ? 55.677 -33.659 12.572 1.00 11.79 173 PRO B O 1
ATOM 6198 N N . GLU B 1 169 ? 54.470 -32.039 11.593 1.00 11.28 174 GLU B N 1
ATOM 6199 C CA . GLU B 1 169 ? 53.374 -32.121 12.532 1.00 11.18 174 GLU B CA 1
ATOM 6200 C C . GLU B 1 169 ? 52.607 -33.388 12.209 1.00 14.19 174 GLU B C 1
ATOM 6201 O O . GLU B 1 169 ? 52.199 -33.589 11.066 1.00 11.96 174 GLU B O 1
ATOM 6207 N N . VAL B 1 170 ? 52.480 -34.271 13.192 1.00 14.20 175 VAL B N 1
ATOM 6208 C CA . VAL B 1 170 ? 51.804 -35.552 12.979 1.00 13.21 175 VAL B CA 1
ATOM 6209 C C . VAL B 1 170 ? 51.044 -35.960 14.234 1.00 14.15 175 VAL B C 1
ATOM 6210 O O . VAL B 1 170 ? 51.593 -35.923 15.326 1.00 17.31 175 VAL B O 1
ATOM 6214 N N . PHE B 1 171 ? 49.793 -36.372 14.065 1.00 16.43 176 PHE B N 1
ATOM 6215 C CA . PHE B 1 171 ? 49.008 -36.916 15.162 1.00 18.27 176 PHE B CA 1
ATOM 6216 C C . PHE B 1 171 ? 49.101 -38.445 15.122 1.00 19.14 176 PHE B C 1
ATOM 6217 O O . PHE B 1 171 ? 48.710 -39.071 14.131 1.00 20.95 176 PHE B O 1
ATOM 6225 N N . HIS B 1 172 ? 49.616 -39.044 16.191 1.00 22.46 177 HIS B N 1
ATOM 6226 C CA . HIS B 1 172 ? 49.817 -40.503 16.248 1.00 22.64 177 HIS B CA 1
ATOM 6227 C C . HIS B 1 172 ? 48.776 -41.177 17.123 1.00 25.20 177 HIS B C 1
ATOM 6228 O O . HIS B 1 172 ? 48.599 -40.792 18.271 1.00 26.79 177 HIS B O 1
ATOM 6235 N N . LEU B 1 173 ? 48.103 -42.194 16.596 1.00 28.23 178 LEU B N 1
ATOM 6236 C CA . LEU B 1 173 ? 47.204 -42.992 17.428 1.00 34.40 178 LEU B CA 1
ATOM 6237 C C . LEU B 1 173 ? 48.025 -43.895 18.350 1.00 38.78 178 LEU B C 1
ATOM 6238 O O . LEU B 1 173 ? 47.654 -44.107 19.505 1.00 44.65 178 LEU B O 1
ATOM 6243 N N . ASN B 1 174 ? 49.143 -44.411 17.842 1.00 42.62 179 ASN B N 1
ATOM 6244 C CA . ASN B 1 174 ? 50.086 -45.186 18.658 1.00 46.28 179 ASN B CA 1
ATOM 6245 C C . ASN B 1 174 ? 51.533 -44.721 18.426 1.00 43.31 179 ASN B C 1
ATOM 6246 O O . ASN B 1 174 ? 52.252 -45.290 17.594 1.00 34.70 179 ASN B O 1
ATOM 6251 N N . PRO B 1 175 ? 51.953 -43.669 19.160 1.00 44.41 180 PRO B N 1
ATOM 6252 C CA . PRO B 1 175 ? 53.282 -43.055 19.043 1.00 44.86 180 PRO B CA 1
ATOM 6253 C C . PRO B 1 175 ? 54.448 -44.035 19.162 1.00 46.80 180 PRO B C 1
ATOM 6254 O O . PRO B 1 175 ? 55.468 -43.856 18.502 1.00 45.17 180 PRO B O 1
ATOM 6258 N N . SER B 1 176 ? 54.294 -45.060 19.996 1.00 47.88 181 SER B N 1
ATOM 6259 C CA . SER B 1 176 ? 55.350 -46.051 20.197 1.00 48.93 181 SER B CA 1
ATOM 6260 C C . SER B 1 176 ? 55.657 -46.852 18.931 1.00 47.94 181 SER B C 1
ATOM 6261 O O . SER B 1 176 ? 56.743 -47.410 18.804 1.00 52.31 181 SER B O 1
ATOM 6264 N N . LYS B 1 177 ? 54.703 -46.903 18.004 1.00 46.02 182 LYS B N 1
ATOM 6265 C CA . LYS B 1 177 ? 54.865 -47.625 16.742 1.00 45.74 182 LYS B CA 1
ATOM 6266 C C . LYS B 1 177 ? 55.318 -46.717 15.594 1.00 42.79 182 LYS B C 1
ATOM 6267 O O . LYS B 1 177 ? 56.177 -47.097 14.796 1.00 45.55 182 LYS B O 1
ATOM 6273 N N . SER B 1 178 ? 54.741 -45.519 15.522 1.00 35.55 183 SER B N 1
ATOM 6274 C CA . SER B 1 178 ? 54.904 -44.624 14.370 1.00 32.20 183 SER B CA 1
ATOM 6275 C C . SER B 1 178 ? 55.815 -43.415 14.618 1.00 30.34 183 SER B C 1
ATOM 6276 O O . SER B 1 178 ? 56.384 -42.866 13.669 1.00 32.07 183 SER B O 1
ATOM 6279 N N . ASP B 1 179 ? 55.939 -42.983 15.872 1.00 27.80 184 ASP B N 1
ATOM 6280 C CA . ASP B 1 179 ? 56.830 -41.874 16.212 1.00 28.19 184 ASP B CA 1
ATOM 6281 C C . ASP B 1 179 ? 58.179 -42.459 16.612 1.00 30.44 184 ASP B C 1
ATOM 6282 O O . ASP B 1 179 ? 58.631 -42.286 17.746 1.00 32.31 184 ASP B O 1
ATOM 6287 N N . THR B 1 180 ? 58.810 -43.150 15.661 1.00 29.54 185 THR B N 1
ATOM 6288 C CA . THR B 1 180 ? 60.075 -43.858 15.886 1.00 28.58 185 THR B CA 1
ATOM 6289 C C . THR B 1 180 ? 61.087 -43.514 14.809 1.00 29.84 185 THR B C 1
ATOM 6290 O O . THR B 1 180 ? 60.721 -43.225 13.672 1.00 28.74 185 THR B O 1
ATOM 6294 N N . ASP B 1 181 ? 62.365 -43.587 15.160 1.00 28.32 186 ASP B N 1
ATOM 6295 C CA . ASP B 1 181 ? 63.429 -43.388 14.185 1.00 27.62 186 ASP B CA 1
ATOM 6296 C C . ASP B 1 181 ? 63.338 -44.412 13.056 1.00 23.08 186 ASP B C 1
ATOM 6297 O O . ASP B 1 181 ? 63.603 -44.103 11.900 1.00 22.76 186 ASP B O 1
ATOM 6302 N N . ALA B 1 182 ? 62.942 -45.636 13.384 1.00 24.11 187 ALA B N 1
ATOM 6303 C CA . ALA B 1 182 ? 62.840 -46.681 12.373 1.00 25.15 187 ALA B CA 1
ATOM 6304 C C . ALA B 1 182 ? 61.847 -46.281 11.271 1.00 21.76 187 ALA B C 1
ATOM 6305 O O . ALA B 1 182 ? 62.119 -46.466 10.089 1.00 25.82 187 ALA B O 1
ATOM 6307 N N . PHE B 1 183 ? 60.707 -45.718 11.667 1.00 19.95 188 PHE B N 1
ATOM 6308 C CA . PHE B 1 183 ? 59.719 -45.254 10.699 1.00 19.67 188 PHE B CA 1
ATOM 6309 C C . PHE B 1 183 ? 60.239 -44.051 9.915 1.00 17.31 188 PHE B C 1
ATOM 6310 O O . PHE B 1 183 ? 60.098 -43.986 8.694 1.00 17.53 188 PHE B O 1
ATOM 6318 N N . LYS B 1 184 ? 60.848 -43.104 10.621 1.00 21.88 189 LYS B N 1
ATOM 6319 C CA . LYS B 1 184 ? 61.332 -41.883 9.979 1.00 19.00 189 LYS B CA 1
ATOM 6320 C C . LYS B 1 184 ? 62.387 -42.188 8.912 1.00 17.41 189 LYS B C 1
ATOM 6321 O O . LYS B 1 184 ? 62.379 -41.586 7.840 1.00 17.89 189 LYS B O 1
ATOM 6327 N N . ARG B 1 185 ? 63.263 -43.158 9.197 1.00 22.56 190 ARG B N 1
ATOM 6328 C CA . ARG B 1 185 ? 64.318 -43.561 8.272 1.00 23.09 190 ARG B CA 1
ATOM 6329 C C . ARG B 1 185 ? 63.762 -44.145 6.981 1.00 19.16 190 ARG B C 1
ATOM 6330 O O . ARG B 1 185 ? 64.403 -44.048 5.940 1.00 20.18 190 ARG B O 1
ATOM 6338 N N . LEU B 1 186 ? 62.574 -44.755 7.050 1.00 17.23 191 LEU B N 1
ATOM 6339 C CA . LEU B 1 186 ? 61.923 -45.314 5.859 1.00 18.89 191 LEU B CA 1
ATOM 6340 C C . LEU B 1 186 ? 61.090 -44.293 5.105 1.00 17.19 191 LEU B C 1
ATOM 6341 O O . LEU B 1 186 ? 61.234 -44.146 3.888 1.00 17.32 191 LEU B O 1
ATOM 6346 N N . ILE B 1 187 ? 60.223 -43.584 5.827 1.00 18.21 192 ILE B N 1
ATOM 6347 C CA . ILE B 1 187 ? 59.270 -42.669 5.193 1.00 15.44 192 ILE B CA 1
ATOM 6348 C C . ILE B 1 187 ? 59.955 -41.552 4.414 1.00 15.08 192 ILE B C 1
ATOM 6349 O O . ILE B 1 187 ? 59.402 -41.035 3.450 1.00 15.24 192 ILE B O 1
ATOM 6354 N N . ARG B 1 188 ? 61.168 -41.189 4.807 1.00 16.17 193 ARG B N 1
ATOM 6355 C CA . ARG B 1 188 ? 61.873 -40.104 4.123 1.00 14.53 193 ARG B CA 1
ATOM 6356 C C . ARG B 1 188 ? 62.228 -40.440 2.668 1.00 15.98 193 ARG B C 1
ATOM 6357 O O . ARG B 1 188 ? 62.535 -39.563 1.887 1.00 17.20 193 ARG B O 1
ATOM 6365 N N . PHE B 1 189 ? 62.189 -41.726 2.323 1.00 16.53 194 PHE B N 1
ATOM 6366 C CA . PHE B 1 189 ? 62.459 -42.181 0.958 1.00 19.00 194 PHE B CA 1
ATOM 6367 C C . PHE B 1 189 ? 61.189 -42.326 0.131 1.00 19.95 194 PHE B C 1
ATOM 6368 O O . PHE B 1 189 ? 61.252 -42.568 -1.069 1.00 20.20 194 PHE B O 1
ATOM 6376 N N . VAL B 1 190 ? 60.031 -42.215 0.772 1.00 19.33 195 VAL B N 1
ATOM 6377 C CA . VAL B 1 190 ? 58.773 -42.271 0.043 1.00 18.85 195 VAL B CA 1
ATOM 6378 C C . VAL B 1 190 ? 58.545 -40.870 -0.498 1.00 22.20 195 VAL B C 1
ATOM 6379 O O . VAL B 1 190 ? 58.660 -39.902 0.250 1.00 19.19 195 VAL B O 1
ATOM 6383 N N . PRO B 1 191 ? 58.258 -40.747 -1.800 1.00 18.65 196 PRO B N 1
ATOM 6384 C CA . PRO B 1 191 ? 58.115 -39.422 -2.380 1.00 21.90 196 PRO B CA 1
ATOM 6385 C C . PRO B 1 191 ? 56.909 -38.689 -1.787 1.00 19.19 196 PRO B C 1
ATOM 6386 O O . PRO B 1 191 ? 55.963 -39.339 -1.369 1.00 17.68 196 PRO B O 1
ATOM 6390 N N . PRO B 1 192 ? 56.955 -37.347 -1.728 1.00 21.23 197 PRO B N 1
ATOM 6391 C CA . PRO B 1 192 ? 55.831 -36.569 -1.194 1.00 18.97 197 PRO B CA 1
ATOM 6392 C C . PRO B 1 192 ? 54.464 -36.904 -1.799 1.00 21.99 197 PRO B C 1
ATOM 6393 O O . PRO B 1 192 ? 53.446 -36.782 -1.115 1.00 19.08 197 PRO B O 1
ATOM 6397 N N . SER B 1 193 ? 54.432 -37.332 -3.057 1.00 19.33 198 SER B N 1
ATOM 6398 C CA . SER B 1 193 ? 53.181 -37.726 -3.687 1.00 20.39 198 SER B CA 1
ATOM 6399 C C . SER B 1 193 ? 52.508 -38.926 -3.018 1.00 18.37 198 SER B C 1
ATOM 6400 O O . SER B 1 193 ? 51.295 -39.110 -3.182 1.00 20.48 198 SER B O 1
ATOM 6403 N N . LEU B 1 194 ? 53.287 -39.734 -2.286 1.00 17.22 199 LEU B N 1
ATOM 6404 C CA . LEU B 1 194 ? 52.804 -40.963 -1.638 1.00 16.58 199 LEU B CA 1
ATOM 6405 C C . LEU B 1 194 ? 53.034 -41.048 -0.117 1.00 17.05 199 LEU B C 1
ATOM 6406 O O . LEU B 1 194 ? 52.581 -41.990 0.533 1.00 18.22 199 LEU B O 1
ATOM 6411 N N . SER B 1 195 ? 53.756 -40.084 0.459 1.00 15.24 200 SER B N 1
ATOM 6412 C CA . SER B 1 195 ? 54.189 -40.209 1.846 1.00 13.94 200 SER B CA 1
ATOM 6413 C C . SER B 1 195 ? 53.058 -40.287 2.881 1.00 12.98 200 SER B C 1
ATOM 6414 O O . SER B 1 195 ? 53.174 -41.014 3.854 1.00 14.68 200 SER B O 1
ATOM 6417 N N . TRP B 1 196 ? 51.977 -39.542 2.672 1.00 14.75 201 TRP B N 1
ATOM 6418 C CA . TRP B 1 196 ? 50.855 -39.581 3.605 1.00 14.15 201 TRP B CA 1
ATOM 6419 C C . TRP B 1 196 ? 50.358 -41.003 3.828 1.00 14.10 201 TRP B C 1
ATOM 6420 O O . TRP B 1 196 ? 50.019 -41.386 4.944 1.00 16.56 201 TRP B O 1
ATOM 6431 N N . TYR B 1 197 ? 50.303 -41.776 2.748 1.00 16.23 202 TYR B N 1
ATOM 6432 C CA . TYR B 1 197 ? 49.797 -43.146 2.833 1.00 18.80 202 TYR B CA 1
ATOM 6433 C C . TYR B 1 197 ? 50.668 -44.017 3.730 1.00 16.81 202 TYR B C 1
ATOM 6434 O O . TYR B 1 197 ? 50.161 -44.857 4.456 1.00 18.20 202 TYR B O 1
ATOM 6443 N N . GLY B 1 198 ? 51.987 -43.809 3.703 1.00 17.15 203 GLY B N 1
ATOM 6444 C CA . GLY B 1 198 ? 52.891 -44.530 4.596 1.00 15.63 203 GLY B CA 1
ATOM 6445 C C . GLY B 1 198 ? 52.588 -44.272 6.060 1.00 19.01 203 GLY B C 1
ATOM 6446 O O . GLY B 1 198 ? 52.545 -45.187 6.879 1.00 18.54 203 GLY B O 1
ATOM 6447 N N . ALA B 1 199 ? 52.383 -43.002 6.403 1.00 18.67 204 ALA B N 1
ATOM 6448 C CA . ALA B 1 199 ? 51.943 -42.645 7.753 1.00 18.09 204 ALA B CA 1
ATOM 6449 C C . ALA B 1 199 ? 50.584 -43.261 8.098 1.00 21.06 204 ALA B C 1
ATOM 6450 O O . ALA B 1 199 ? 50.432 -43.859 9.158 1.00 18.76 204 ALA B O 1
ATOM 6452 N N . TYR B 1 200 ? 49.608 -43.113 7.207 1.00 19.40 205 TYR B N 1
ATOM 6453 C CA . TYR B 1 200 ? 48.255 -43.656 7.434 1.00 22.24 205 TYR B CA 1
ATOM 6454 C C . TYR B 1 200 ? 48.300 -45.149 7.769 1.00 21.88 205 TYR B C 1
ATOM 6455 O O . TYR B 1 200 ? 47.573 -45.620 8.651 1.00 20.94 205 TYR B O 1
ATOM 6464 N N . LEU B 1 201 ? 49.186 -45.876 7.095 1.00 21.53 206 LEU B N 1
ATOM 6465 C CA . LEU B 1 201 ? 49.308 -47.323 7.298 1.00 24.17 206 LEU B CA 1
ATOM 6466 C C . LEU B 1 201 ? 49.906 -47.724 8.644 1.00 25.31 206 LEU B C 1
ATOM 6467 O O . LEU B 1 201 ? 49.850 -48.898 9.009 1.00 26.86 206 LEU B O 1
ATOM 6472 N N . VAL B 1 202 ? 50.469 -46.770 9.384 1.00 22.31 207 VAL B N 1
ATOM 6473 C CA . VAL B 1 202 ? 50.890 -47.009 10.769 1.00 24.86 207 VAL B CA 1
ATOM 6474 C C . VAL B 1 202 ? 50.042 -46.195 11.758 1.00 20.01 207 VAL B C 1
ATOM 6475 O O . VAL B 1 202 ? 50.446 -45.958 12.901 1.00 23.84 207 VAL B O 1
ATOM 6479 N N . ASN B 1 203 ? 48.850 -45.806 11.314 1.00 23.40 208 ASN B N 1
ATOM 6480 C CA . ASN B 1 203 ? 47.890 -45.100 12.151 1.00 23.63 208 ASN B CA 1
ATOM 6481 C C . ASN B 1 203 ? 48.431 -43.753 12.631 1.00 21.81 208 ASN B C 1
ATOM 6482 O O . ASN B 1 203 ? 48.217 -43.353 13.776 1.00 22.21 208 ASN B O 1
ATOM 6487 N N . ALA B 1 204 ? 49.161 -43.074 11.748 1.00 20.88 209 ALA B N 1
ATOM 6488 C CA . ALA B 1 204 ? 49.630 -41.711 12.011 1.00 19.53 209 ALA B CA 1
ATOM 6489 C C . ALA B 1 204 ? 49.051 -40.790 10.968 1.00 19.73 209 ALA B C 1
ATOM 6490 O O . ALA B 1 204 ? 48.870 -41.189 9.809 1.00 18.32 209 ALA B O 1
ATOM 6492 N N . TYR B 1 205 ? 48.768 -39.554 11.382 1.00 17.84 210 TYR B N 1
ATOM 6493 C CA . TYR B 1 205 ? 48.007 -38.612 10.572 1.00 14.83 210 TYR B CA 1
ATOM 6494 C C . TYR B 1 205 ? 48.757 -37.285 10.496 1.00 14.43 210 TYR B C 1
ATOM 6495 O O . TYR B 1 205 ? 48.660 -36.444 11.397 1.00 14.28 210 TYR B O 1
ATOM 6504 N N . PRO B 1 206 ? 49.577 -37.127 9.446 1.00 12.33 211 PRO B N 1
ATOM 6505 C CA . PRO B 1 206 ? 50.231 -35.844 9.244 1.00 13.41 211 PRO B CA 1
ATOM 6506 C C . PRO B 1 206 ? 49.247 -34.717 9.103 1.00 13.42 211 PRO B C 1
ATOM 6507 O O . PRO B 1 206 ? 48.128 -34.900 8.589 1.00 14.04 211 PRO B O 1
ATOM 6511 N N . LEU B 1 207 ? 49.676 -33.551 9.571 1.00 11.86 212 LEU B N 1
ATOM 6512 C CA . LEU B 1 207 ? 48.863 -32.363 9.531 1.00 11.13 212 LEU B CA 1
ATOM 6513 C C . LEU B 1 207 ? 49.320 -31.342 8.498 1.00 12.05 212 LEU B C 1
ATOM 6514 O O . LEU B 1 207 ? 50.512 -31.245 8.157 1.00 13.02 212 LEU B O 1
ATOM 6519 N N . ASP B 1 208 ? 48.347 -30.590 7.998 1.00 11.82 213 ASP B N 1
ATOM 6520 C CA . ASP B 1 208 ? 48.597 -29.419 7.168 1.00 11.63 213 ASP B CA 1
ATOM 6521 C C . ASP B 1 208 ? 49.497 -28.442 7.896 1.00 11.30 213 ASP B C 1
ATOM 6522 O O . ASP B 1 208 ? 49.345 -28.215 9.109 1.00 12.55 213 ASP B O 1
ATOM 6535 N N . SER B 1 210 ? 50.528 -25.420 5.978 1.00 11.36 215 SER B N 1
ATOM 6536 C CA . SER B 1 210 ? 50.561 -24.323 5.022 1.00 14.89 215 SER B CA 1
ATOM 6537 C C . SER B 1 210 ? 50.460 -22.948 5.672 1.00 12.18 215 SER B C 1
ATOM 6538 O O . SER B 1 210 ? 50.752 -21.948 5.040 1.00 13.71 215 SER B O 1
ATOM 6541 N N . GLN B 1 211 ? 50.041 -22.906 6.928 1.00 12.30 216 GLN B N 1
ATOM 6542 C CA . GLN B 1 211 ? 49.940 -21.661 7.673 1.00 12.51 216 GLN B CA 1
ATOM 6543 C C . GLN B 1 211 ? 51.215 -21.253 8.389 1.00 12.66 216 GLN B C 1
ATOM 6544 O O . GLN B 1 211 ? 51.334 -20.106 8.807 1.00 13.59 216 GLN B O 1
ATOM 6550 N N . TYR B 1 212 ? 52.155 -22.182 8.556 1.00 11.86 217 TYR B N 1
ATOM 6551 C CA . TYR B 1 212 ? 53.235 -21.973 9.525 1.00 10.80 217 TYR B CA 1
ATOM 6552 C C . TYR B 1 212 ? 54.144 -20.820 9.144 1.00 12.32 217 TYR B C 1
ATOM 6553 O O . TYR B 1 212 ? 54.677 -20.143 10.024 1.00 12.93 217 TYR B O 1
ATOM 6562 N N . PHE B 1 213 ? 54.319 -20.579 7.852 1.00 14.86 218 PHE B N 1
ATOM 6563 C CA . PHE B 1 213 ? 55.222 -19.512 7.424 1.00 15.21 218 PHE B CA 1
ATOM 6564 C C . PHE B 1 213 ? 54.774 -18.156 7.947 1.00 14.87 218 PHE B C 1
ATOM 6565 O O . PHE B 1 213 ? 55.605 -17.265 8.155 1.00 14.68 218 PHE B O 1
ATOM 6573 N N . ARG B 1 214 ? 53.469 -17.989 8.156 1.00 13.03 219 ARG B N 1
ATOM 6574 C CA . ARG B 1 214 ? 52.938 -16.712 8.640 1.00 12.84 219 ARG B CA 1
ATOM 6575 C C . ARG B 1 214 ? 53.193 -16.456 10.125 1.00 11.79 219 ARG B C 1
ATOM 6576 O O . ARG B 1 214 ? 52.852 -15.384 10.633 1.00 10.97 219 ARG B O 1
ATOM 6589 N N . LEU B 1 215 ? 53.849 -17.389 10.818 1.00 10.55 220 LEU B N 1
ATOM 6590 C CA . LEU B 1 215 ? 54.403 -17.070 12.136 1.00 10.55 220 LEU B CA 1
ATOM 6591 C C . LEU B 1 215 ? 55.337 -15.866 12.110 1.00 9.86 220 LEU B C 1
ATOM 6592 O O . LEU B 1 215 ? 55.371 -15.062 13.048 1.00 12.85 220 LEU B O 1
ATOM 6597 N N . PHE B 1 216 ? 56.119 -15.771 11.042 1.00 10.22 221 PHE B N 1
ATOM 6598 C CA . PHE B 1 216 ? 57.210 -14.800 10.983 1.00 11.44 221 PHE B CA 1
ATOM 6599 C C . PHE B 1 216 ? 57.139 -13.801 9.862 1.00 11.41 221 PHE B C 1
ATOM 6600 O O . PHE B 1 216 ? 56.625 -14.080 8.796 1.00 11.64 221 PHE B O 1
ATOM 6608 N N . ASN B 1 217 ? 57.695 -12.619 10.129 1.00 11.96 222 ASN B N 1
ATOM 6609 C CA . ASN B 1 217 ? 57.772 -11.536 9.155 1.00 12.35 222 ASN B CA 1
ATOM 6610 C C . ASN B 1 217 ? 56.410 -11.164 8.619 1.00 12.80 222 ASN B C 1
ATOM 6611 O O . ASN B 1 217 ? 56.292 -10.714 7.490 1.00 13.47 222 ASN B O 1
ATOM 6616 N N . SER B 1 218 ? 55.381 -11.309 9.458 1.00 10.00 223 SER B N 1
ATOM 6617 C CA . SER B 1 218 ? 54.002 -11.224 8.997 1.00 12.86 223 SER B CA 1
ATOM 6618 C C . SER B 1 218 ? 53.143 -10.382 9.902 1.00 9.45 223 SER B C 1
ATOM 6619 O O . SER B 1 218 ? 53.360 -10.308 11.112 1.00 11.46 223 SER B O 1
ATOM 6622 N N . THR B 1 219 ? 52.120 -9.784 9.298 1.00 11.59 224 THR B N 1
ATOM 6623 C CA . THR B 1 219 ? 51.192 -8.914 10.004 1.00 9.91 224 THR B CA 1
ATOM 6624 C C . THR B 1 219 ? 49.887 -8.812 9.231 1.00 12.71 224 THR B C 1
ATOM 6625 O O . THR B 1 219 ? 49.831 -9.176 8.066 1.00 15.21 224 THR B O 1
ATOM 6629 N N . ARG B 1 220 ? 48.870 -8.261 9.885 1.00 11.56 225 ARG B N 1
ATOM 6630 C CA . ARG B 1 220 ? 47.575 -7.992 9.281 1.00 13.16 225 ARG B CA 1
ATOM 6631 C C . ARG B 1 220 ? 47.492 -6.504 9.021 1.00 13.12 225 ARG B C 1
ATOM 6632 O O . ARG B 1 220 ? 47.703 -5.707 9.920 1.00 14.79 225 ARG B O 1
ATOM 6640 N N . ILE B 1 221 ? 47.182 -6.135 7.789 1.00 10.91 226 ILE B N 1
ATOM 6641 C CA . ILE B 1 221 ? 47.113 -4.734 7.414 1.00 9.85 226 ILE B CA 1
ATOM 6642 C C . ILE B 1 221 ? 45.643 -4.333 7.310 1.00 13.85 226 ILE B C 1
ATOM 6643 O O . ILE B 1 221 ? 44.897 -4.978 6.583 1.00 13.17 226 ILE B O 1
ATOM 6650 N N . PRO B 1 222 ? 45.218 -3.265 8.024 1.00 11.78 227 PRO B N 1
ATOM 6651 C CA . PRO B 1 222 ? 43.828 -2.834 7.912 1.00 12.76 227 PRO B CA 1
ATOM 6652 C C . PRO B 1 222 ? 43.560 -2.206 6.548 1.00 13.80 227 PRO B C 1
ATOM 6653 O O . PRO B 1 222 ? 44.320 -1.339 6.102 1.00 13.89 227 PRO B O 1
ATOM 6657 N N . ARG B 1 223 ? 42.504 -2.665 5.880 1.00 14.40 228 ARG B N 1
ATOM 6658 C CA . ARG B 1 223 ? 42.115 -2.137 4.567 1.00 15.93 228 ARG B CA 1
ATOM 6659 C C . ARG B 1 223 ? 40.614 -2.030 4.530 1.00 18.09 228 ARG B C 1
ATOM 6660 O O . ARG B 1 223 ? 39.938 -2.740 5.252 1.00 16.92 228 ARG B O 1
ATOM 6668 N N . PRO B 1 224 ? 40.079 -1.167 3.655 1.00 17.79 229 PRO B N 1
ATOM 6669 C CA . PRO B 1 224 ? 38.634 -1.184 3.453 1.00 19.98 229 PRO B CA 1
ATOM 6670 C C . PRO B 1 224 ? 38.151 -2.538 2.958 1.00 15.82 229 PRO B C 1
ATOM 6671 O O . PRO B 1 224 ? 38.865 -3.220 2.229 1.00 19.30 229 PRO B O 1
ATOM 6675 N N . ASN B 1 225 ? 36.940 -2.907 3.354 1.00 22.44 230 ASN B N 1
ATOM 6676 C CA . ASN B 1 225 ? 36.258 -4.125 2.905 1.00 22.84 230 ASN B CA 1
ATOM 6677 C C . ASN B 1 225 ? 36.823 -5.394 3.540 1.00 27.23 230 ASN B C 1
ATOM 6678 O O . ASN B 1 225 ? 36.090 -6.193 4.132 1.00 26.52 230 ASN B O 1
ATOM 6683 N N . ARG B 1 226 ? 38.130 -5.578 3.416 1.00 23.09 231 ARG B N 1
ATOM 6684 C CA . ARG B 1 226 ? 38.780 -6.799 3.848 1.00 19.36 231 ARG B CA 1
ATOM 6685 C C . ARG B 1 226 ? 40.247 -6.513 4.078 1.00 14.80 231 ARG B C 1
ATOM 6686 O O . ARG B 1 226 ? 40.931 -6.000 3.198 1.00 17.49 231 ARG B O 1
ATOM 6694 N N . ASP B 1 227 ? 40.732 -6.871 5.262 1.00 14.58 232 ASP B N 1
ATOM 6695 C CA . ASP B 1 227 ? 42.138 -6.710 5.576 1.00 13.86 232 ASP B CA 1
ATOM 6696 C C . ASP B 1 227 ? 43.042 -7.625 4.766 1.00 14.42 232 ASP B C 1
ATOM 6697 O O . ASP B 1 227 ? 42.593 -8.639 4.204 1.00 15.30 232 ASP B O 1
ATOM 6702 N N . GLU B 1 228 ? 44.328 -7.261 4.741 1.00 14.45 233 GLU B N 1
ATOM 6703 C CA . GLU B 1 228 ? 45.382 -7.950 3.995 1.00 14.02 233 GLU B CA 1
ATOM 6704 C C . GLU B 1 228 ? 46.293 -8.686 4.953 1.00 14.60 233 GLU B C 1
ATOM 6705 O O . GLU B 1 228 ? 46.629 -8.155 6.001 1.00 15.20 233 GLU B O 1
ATOM 6711 N N . LEU B 1 229 ? 46.681 -9.906 4.604 1.00 13.21 234 LEU B N 1
ATOM 6712 C CA . LEU B 1 229 ? 47.779 -10.585 5.301 1.00 12.12 234 LEU B CA 1
ATOM 6713 C C . LEU B 1 229 ? 49.080 -10.318 4.545 1.00 15.24 234 LEU B C 1
ATOM 6714 O O . LEU B 1 229 ? 49.210 -10.635 3.358 1.00 17.83 234 LEU B O 1
ATOM 6719 N N . PHE B 1 230 ? 50.045 -9.738 5.250 1.00 13.47 235 PHE B N 1
ATOM 6720 C CA . PHE B 1 230 ? 51.297 -9.293 4.652 1.00 12.26 235 PHE B CA 1
ATOM 6721 C C . PHE B 1 230 ? 52.431 -10.136 5.213 1.00 13.88 235 PHE B C 1
ATOM 6722 O O . PHE B 1 230 ? 52.463 -10.396 6.411 1.00 15.04 235 PHE B O 1
ATOM 6730 N N . THR B 1 231 ? 53.353 -10.560 4.345 1.00 13.26 236 THR B N 1
ATOM 6731 C CA . THR B 1 231 ? 54.586 -11.240 4.762 1.00 14.15 236 THR B CA 1
ATOM 6732 C C . THR B 1 231 ? 55.741 -10.659 3.953 1.00 16.67 236 THR B C 1
ATOM 6733 O O . THR B 1 231 ? 55.595 -10.409 2.748 1.00 18.16 236 THR B O 1
ATOM 6737 N N . ASP B 1 232 ? 56.870 -10.402 4.615 1.00 14.69 237 ASP B N 1
ATOM 6738 C CA . ASP B 1 232 ? 58.117 -10.053 3.928 1.00 16.89 237 ASP B CA 1
ATOM 6739 C C . ASP B 1 232 ? 59.235 -11.000 4.371 1.00 14.57 237 ASP B C 1
ATOM 6740 O O . ASP B 1 232 ? 59.907 -10.780 5.392 1.00 15.49 237 ASP B O 1
ATOM 6745 N N . THR B 1 233 ? 59.451 -12.053 3.589 1.00 18.66 238 THR B N 1
ATOM 6746 C CA . THR B 1 233 ? 60.435 -13.075 3.938 1.00 20.05 238 THR B CA 1
ATOM 6747 C C . THR B 1 233 ? 61.876 -12.561 3.933 1.00 16.69 238 THR B C 1
ATOM 6748 O O . THR B 1 233 ? 62.759 -13.222 4.475 1.00 22.85 238 THR B O 1
ATOM 6752 N N . LYS B 1 234 ? 62.119 -11.411 3.315 1.00 17.15 239 LYS B N 1
ATOM 6753 C CA . LYS B 1 234 ? 63.476 -10.871 3.212 1.00 18.72 239 LYS B CA 1
ATOM 6754 C C . LYS B 1 234 ? 63.948 -10.198 4.492 1.00 20.45 239 LYS B C 1
ATOM 6755 O O . LYS B 1 234 ? 65.150 -10.026 4.676 1.00 17.72 239 LYS B O 1
ATOM 6761 N N . ALA B 1 235 ? 63.021 -9.790 5.363 1.00 16.56 240 ALA B N 1
ATOM 6762 C CA . ALA B 1 235 ? 63.376 -8.996 6.546 1.00 15.00 240 ALA B CA 1
ATOM 6763 C C . ALA B 1 235 ? 64.120 -9.809 7.604 1.00 13.24 240 ALA B C 1
ATOM 6764 O O . ALA B 1 235 ? 63.836 -10.995 7.818 1.00 15.83 240 ALA B O 1
ATOM 6766 N N . ARG B 1 236 ? 65.062 -9.145 8.266 1.00 13.85 241 ARG B N 1
ATOM 6767 C CA . ARG B 1 236 ? 65.961 -9.774 9.204 1.00 14.71 241 ARG B CA 1
ATOM 6768 C C . ARG B 1 236 ? 65.929 -9.210 10.610 1.00 13.65 241 ARG B C 1
ATOM 6769 O O . ARG B 1 236 ? 66.674 -9.658 11.467 1.00 12.97 241 ARG B O 1
ATOM 6777 N N . HIS B 1 237 ? 65.029 -8.264 10.850 1.00 11.88 242 HIS B N 1
ATOM 6778 C CA . HIS B 1 237 ? 65.000 -7.530 12.103 1.00 10.82 242 HIS B CA 1
ATOM 6779 C C . HIS B 1 237 ? 63.848 -7.897 13.013 1.00 11.37 242 HIS B C 1
ATOM 6780 O O . HIS B 1 237 ? 62.787 -8.337 12.562 1.00 13.61 242 HIS B O 1
ATOM 6787 N N . LEU B 1 238 ? 64.093 -7.715 14.303 1.00 11.52 243 LEU B N 1
ATOM 6788 C CA . LEU B 1 238 ? 63.093 -7.823 15.353 1.00 12.35 243 LEU B CA 1
ATOM 6789 C C . LEU B 1 238 ? 62.477 -6.464 15.626 1.00 13.00 243 LEU B C 1
ATOM 6790 O O . LEU B 1 238 ? 63.170 -5.461 15.528 1.00 11.86 243 LEU B O 1
ATOM 6795 N N . LEU B 1 239 ? 61.189 -6.414 15.978 1.00 9.29 244 LEU B N 1
ATOM 6796 C CA . LEU B 1 239 ? 60.576 -5.216 16.490 1.00 11.64 244 LEU B CA 1
ATOM 6797 C C . LEU B 1 239 ? 60.432 -5.393 17.993 1.00 12.82 244 LEU B C 1
ATOM 6798 O O . LEU B 1 239 ? 59.975 -6.430 18.450 1.00 10.63 244 LEU B O 1
ATOM 6803 N N . VAL B 1 240 ? 60.820 -4.380 18.759 1.00 11.53 245 VAL B N 1
ATOM 6804 C CA . VAL B 1 240 ? 60.672 -4.428 20.212 1.00 10.78 245 VAL B CA 1
ATOM 6805 C C . VAL B 1 240 ? 59.874 -3.229 20.659 1.00 10.91 245 VAL B C 1
ATOM 6806 O O . VAL B 1 240 ? 60.178 -2.095 20.248 1.00 10.76 245 VAL B O 1
ATOM 6810 N N . LEU B 1 241 ? 58.835 -3.484 21.457 1.00 11.18 246 LEU B N 1
ATOM 6811 C CA . LEU B 1 241 ? 58.078 -2.431 22.126 1.00 10.96 246 LEU B CA 1
ATOM 6812 C C . LEU B 1 241 ? 58.483 -2.330 23.586 1.00 10.75 246 LEU B C 1
ATOM 6813 O O . LEU B 1 241 ? 58.468 -3.296 24.327 1.00 11.77 246 LEU B O 1
ATOM 6818 N N . ARG B 1 242 ? 58.845 -1.113 23.985 1.00 11.34 247 ARG B N 1
ATOM 6819 C CA . ARG B 1 242 ? 59.185 -0.830 25.368 1.00 12.48 247 ARG B CA 1
ATOM 6820 C C . ARG B 1 242 ? 58.657 0.551 25.718 1.00 11.22 247 ARG B C 1
ATOM 6821 O O . ARG B 1 242 ? 58.962 1.508 25.041 1.00 10.57 247 ARG B O 1
ATOM 6829 N N . LYS B 1 243 ? 57.831 0.614 26.756 1.00 10.93 248 LYS B N 1
ATOM 6830 C CA . LYS B 1 243 ? 57.142 1.842 27.159 1.00 14.49 248 LYS B CA 1
ATOM 6831 C C . LYS B 1 243 ? 56.464 2.569 25.994 1.00 17.08 248 LYS B C 1
ATOM 6832 O O . LYS B 1 243 ? 56.419 3.795 25.964 1.00 17.91 248 LYS B O 1
ATOM 6838 N N . GLY B 1 244 ? 55.938 1.809 25.029 1.00 12.49 249 GLY B N 1
ATOM 6839 C CA . GLY B 1 244 ? 55.234 2.375 23.880 1.00 12.11 249 GLY B CA 1
ATOM 6840 C C . GLY B 1 244 ? 56.114 2.924 22.770 1.00 11.41 249 GLY B C 1
ATOM 6841 O O . GLY B 1 244 ? 55.602 3.444 21.789 1.00 13.81 249 GLY B O 1
ATOM 6842 N N . HIS B 1 245 ? 57.435 2.824 22.941 1.00 11.79 250 HIS B N 1
ATOM 6843 C CA . HIS B 1 245 ? 58.401 3.157 21.901 1.00 13.42 250 HIS B CA 1
ATOM 6844 C C . HIS B 1 245 ? 58.754 1.918 21.092 1.00 14.31 250 HIS B C 1
ATOM 6845 O O . HIS B 1 245 ? 58.740 0.809 21.625 1.00 12.79 250 HIS B O 1
ATOM 6852 N N . PHE B 1 246 ? 59.115 2.145 19.828 1.00 14.78 251 PHE B N 1
ATOM 6853 C CA . PHE B 1 246 ? 59.354 1.083 18.848 1.00 12.79 251 PHE B CA 1
ATOM 6854 C C . PHE B 1 246 ? 60.843 1.053 18.512 1.00 14.64 251 PHE B C 1
ATOM 6855 O O . PHE B 1 246 ? 61.410 2.076 18.099 1.00 15.02 251 PHE B O 1
ATOM 6863 N N . TYR B 1 247 ? 61.461 -0.121 18.630 1.00 11.97 252 TYR B N 1
ATOM 6864 C CA . TYR B 1 247 ? 62.877 -0.301 18.310 1.00 13.41 252 TYR B CA 1
ATOM 6865 C C . TYR B 1 247 ? 63.033 -1.438 17.325 1.00 14.43 252 TYR B C 1
ATOM 6866 O O . TYR B 1 247 ? 62.326 -2.424 17.424 1.00 13.21 252 TYR B O 1
ATOM 6875 N N . VAL B 1 248 ? 63.953 -1.312 16.378 1.00 11.34 253 VAL B N 1
ATOM 6876 C CA . VAL B 1 248 ? 64.272 -2.435 15.494 1.00 12.31 253 VAL B CA 1
ATOM 6877 C C . VAL B 1 248 ? 65.754 -2.694 15.445 1.00 12.74 253 VAL B C 1
ATOM 6878 O O . VAL B 1 248 ? 66.551 -1.762 15.460 1.00 12.64 253 VAL B O 1
ATOM 6882 N N . PHE B 1 249 ? 66.113 -3.973 15.393 1.00 11.40 254 PHE B N 1
ATOM 6883 C CA . PHE B 1 249 ? 67.516 -4.393 15.219 1.00 11.29 254 PHE B CA 1
ATOM 6884 C C . PHE B 1 249 ? 67.578 -5.767 14.588 1.00 14.05 254 PHE B C 1
ATOM 6885 O O . PHE B 1 249 ? 66.639 -6.545 14.706 1.00 12.39 254 PHE B O 1
ATOM 6893 N N . ASP B 1 250 ? 68.680 -6.053 13.890 1.00 14.85 255 ASP B N 1
ATOM 6894 C CA . ASP B 1 250 ? 68.794 -7.319 13.194 1.00 13.41 255 ASP B CA 1
ATOM 6895 C C . ASP B 1 250 ? 69.004 -8.450 14.155 1.00 11.66 255 ASP B C 1
ATOM 6896 O O . ASP B 1 250 ? 69.826 -8.369 15.072 1.00 13.69 255 ASP B O 1
ATOM 6901 N N . VAL B 1 251 ? 68.250 -9.524 13.951 1.00 11.05 256 VAL B N 1
ATOM 6902 C CA . VAL B 1 251 ? 68.523 -10.782 14.636 1.00 12.70 256 VAL B CA 1
ATOM 6903 C C . VAL B 1 251 ? 69.060 -11.871 13.696 1.00 12.76 256 VAL B C 1
ATOM 6904 O O . VAL B 1 251 ? 69.533 -12.897 14.161 1.00 13.75 256 VAL B O 1
ATOM 6908 N N . LEU B 1 252 ? 69.000 -11.621 12.391 1.00 12.04 257 LEU B N 1
ATOM 6909 C CA . LEU B 1 252 ? 69.681 -12.442 11.392 1.00 11.14 257 LEU B CA 1
ATOM 6910 C C . LEU B 1 252 ? 70.642 -11.532 10.652 1.00 15.27 257 LEU B C 1
ATOM 6911 O O . LEU B 1 252 ? 70.275 -10.417 10.318 1.00 15.97 257 LEU B O 1
ATOM 6916 N N . ASP B 1 253 ? 71.860 -12.000 10.385 1.00 14.32 258 ASP B N 1
ATOM 6917 C CA . ASP B 1 253 ? 72.850 -11.184 9.669 1.00 17.24 258 ASP B CA 1
ATOM 6918 C C . ASP B 1 253 ? 72.658 -11.254 8.145 1.00 15.37 258 ASP B C 1
ATOM 6919 O O . ASP B 1 253 ? 71.712 -11.863 7.674 1.00 15.80 258 ASP B O 1
ATOM 6924 N N . GLN B 1 254 ? 73.551 -10.628 7.371 1.00 16.87 259 GLN B N 1
ATOM 6925 C CA . GLN B 1 254 ? 73.358 -10.516 5.917 1.00 21.86 259 GLN B CA 1
ATOM 6926 C C . GLN B 1 254 ? 73.383 -11.861 5.189 1.00 19.59 259 GLN B C 1
ATOM 6927 O O . GLN B 1 254 ? 72.894 -11.961 4.061 1.00 21.24 259 GLN B O 1
ATOM 6933 N N . ASP B 1 255 ? 73.945 -12.876 5.843 1.00 19.02 260 ASP B N 1
ATOM 6934 C CA . ASP B 1 255 ? 74.001 -14.241 5.308 1.00 18.12 260 ASP B CA 1
ATOM 6935 C C . ASP B 1 255 ? 72.827 -15.119 5.739 1.00 16.26 260 ASP B C 1
ATOM 6936 O O . ASP B 1 255 ? 72.689 -16.224 5.235 1.00 16.37 260 ASP B O 1
ATOM 6941 N N . GLY B 1 256 ? 72.012 -14.633 6.676 1.00 14.88 261 GLY B N 1
ATOM 6942 C CA . GLY B 1 256 ? 70.891 -15.402 7.225 1.00 17.93 261 GLY B CA 1
ATOM 6943 C C . GLY B 1 256 ? 71.209 -16.201 8.476 1.00 13.61 261 GLY B C 1
ATOM 6944 O O . GLY B 1 256 ? 70.411 -17.047 8.895 1.00 14.05 261 GLY B O 1
ATOM 6945 N N . ASN B 1 257 ? 72.379 -15.970 9.084 1.00 13.05 262 ASN B N 1
ATOM 6946 C CA . ASN B 1 257 ? 72.730 -16.640 10.323 1.00 11.91 262 ASN B CA 1
ATOM 6947 C C . ASN B 1 257 ? 72.289 -15.794 11.519 1.00 12.45 262 ASN B C 1
ATOM 6948 O O . ASN B 1 257 ? 72.169 -14.565 11.408 1.00 13.86 262 ASN B O 1
ATOM 6953 N N . ILE B 1 258 ? 72.048 -16.445 12.642 1.00 14.64 263 ILE B N 1
ATOM 6954 C CA . ILE B 1 258 ? 71.608 -15.731 13.832 1.00 12.79 263 ILE B CA 1
ATOM 6955 C C . ILE B 1 258 ? 72.719 -14.792 14.317 1.00 14.88 263 ILE B C 1
ATOM 6956 O O . ILE B 1 258 ? 73.896 -15.154 14.351 1.00 15.93 263 ILE B O 1
ATOM 6965 N N . VAL B 1 259 ? 72.322 -13.577 14.663 1.00 13.25 264 VAL B N 1
ATOM 6966 C CA . VAL B 1 259 ? 73.220 -12.610 15.258 1.00 12.20 264 VAL B CA 1
ATOM 6967 C C . VAL B 1 259 ? 73.706 -13.115 16.615 1.00 15.32 264 VAL B C 1
ATOM 6968 O O . VAL B 1 259 ? 72.962 -13.736 17.354 1.00 16.63 264 VAL B O 1
ATOM 6972 N N . ASN B 1 260 ? 74.982 -12.872 16.916 1.00 16.53 265 ASN B N 1
ATOM 6973 C CA . ASN B 1 260 ? 75.571 -13.242 18.196 1.00 16.10 265 ASN B CA 1
ATOM 6974 C C . ASN B 1 260 ? 74.603 -12.989 19.345 1.00 11.20 265 ASN B C 1
ATOM 6975 O O . ASN B 1 260 ? 74.240 -11.844 19.566 1.00 14.25 265 ASN B O 1
ATOM 6980 N N . PRO B 1 261 ? 74.183 -14.049 20.065 1.00 14.51 266 PRO B N 1
ATOM 6981 C CA . PRO B 1 261 ? 73.271 -13.842 21.198 1.00 12.96 266 PRO B CA 1
ATOM 6982 C C . PRO B 1 261 ? 73.743 -12.822 22.228 1.00 14.10 266 PRO B C 1
ATOM 6983 O O . PRO B 1 261 ? 72.924 -12.181 22.877 1.00 14.89 266 PRO B O 1
ATOM 6987 N N . LEU B 1 262 ? 75.051 -12.669 22.382 1.00 13.92 267 LEU B N 1
ATOM 6988 C CA . LEU B 1 262 ? 75.582 -11.634 23.276 1.00 12.79 267 LEU B CA 1
ATOM 6989 C C . LEU B 1 262 ? 75.412 -10.213 22.739 1.00 13.53 267 LEU B C 1
ATOM 6990 O O . LEU B 1 262 ? 75.411 -9.248 23.510 1.00 14.33 267 LEU B O 1
ATOM 6995 N N . GLU B 1 263 ? 75.282 -10.071 21.423 1.00 14.94 268 GLU B N 1
ATOM 6996 C CA . GLU B 1 263 ? 74.935 -8.784 20.820 1.00 14.70 268 GLU B CA 1
ATOM 6997 C C . GLU B 1 263 ? 73.440 -8.526 21.011 1.00 13.54 268 GLU B C 1
ATOM 6998 O O . GLU B 1 263 ? 73.023 -7.410 21.346 1.00 13.91 268 GLU B O 1
ATOM 7004 N N . ILE B 1 264 ? 72.631 -9.555 20.786 1.00 13.46 269 ILE B N 1
ATOM 7005 C CA . ILE B 1 264 ? 71.189 -9.438 21.046 1.00 12.55 269 ILE B CA 1
ATOM 7006 C C . ILE B 1 264 ? 70.976 -9.022 22.501 1.00 13.23 269 ILE B C 1
ATOM 7007 O O . ILE B 1 264 ? 70.204 -8.101 22.774 1.00 11.96 269 ILE B O 1
ATOM 7012 N N . GLN B 1 265 ? 71.698 -9.645 23.432 1.00 12.12 270 GLN B N 1
ATOM 7013 C CA . GLN B 1 265 ? 71.594 -9.294 24.854 1.00 12.10 270 GLN B CA 1
ATOM 7014 C C . GLN B 1 265 ? 71.947 -7.809 25.070 1.00 13.67 270 GLN B C 1
ATOM 7015 O O . GLN B 1 265 ? 71.251 -7.100 25.781 1.00 13.84 270 GLN B O 1
ATOM 7021 N N . ALA B 1 266 ? 73.020 -7.339 24.442 1.00 13.58 271 ALA B N 1
ATOM 7022 C CA . ALA B 1 266 ? 73.396 -5.927 24.550 1.00 14.21 271 ALA B CA 1
ATOM 7023 C C . ALA B 1 266 ? 72.288 -4.997 24.073 1.00 12.50 271 ALA B C 1
ATOM 7024 O O . ALA B 1 266 ? 72.013 -3.964 24.685 1.00 13.30 271 ALA B O 1
ATOM 7026 N N . HIS B 1 267 ? 71.673 -5.343 22.943 1.00 12.44 272 HIS B N 1
ATOM 7027 C CA . HIS B 1 267 ? 70.632 -4.518 22.379 1.00 11.33 272 HIS B CA 1
ATOM 7028 C C . HIS B 1 267 ? 69.391 -4.491 23.262 1.00 11.61 272 HIS B C 1
ATOM 7029 O O . HIS B 1 267 ? 68.805 -3.433 23.487 1.00 11.25 272 HIS B O 1
ATOM 7036 N N . LEU B 1 268 ? 68.997 -5.644 23.780 1.00 12.26 273 LEU B N 1
ATOM 7037 C CA . LEU B 1 268 ? 67.873 -5.697 24.716 1.00 12.47 273 LEU B CA 1
ATOM 7038 C C . LEU B 1 268 ? 68.157 -4.974 26.025 1.00 11.64 273 LEU B C 1
ATOM 7039 O O . LEU B 1 268 ? 67.268 -4.365 26.599 1.00 14.14 273 LEU B O 1
ATOM 7044 N N . LYS B 1 269 ? 69.415 -5.010 26.475 1.00 11.25 274 LYS B N 1
ATOM 7045 C CA . LYS B 1 269 ? 69.814 -4.311 27.691 1.00 10.82 274 LYS B CA 1
ATOM 7046 C C . LYS B 1 269 ? 69.689 -2.802 27.505 1.00 11.87 274 LYS B C 1
ATOM 7047 O O . LYS B 1 269 ? 69.196 -2.107 28.368 1.00 11.37 274 LYS B O 1
ATOM 7053 N N . TYR B 1 270 ? 70.131 -2.331 26.346 1.00 10.88 275 TYR B N 1
ATOM 7054 C CA . TYR B 1 270 ? 70.005 -0.947 25.923 1.00 9.81 275 TYR B CA 1
ATOM 7055 C C . TYR B 1 270 ? 68.539 -0.525 25.967 1.00 11.83 275 TYR B C 1
ATOM 7056 O O . TYR B 1 270 ? 68.199 0.485 26.572 1.00 12.19 275 TYR B O 1
ATOM 7065 N N . ILE B 1 271 ? 67.669 -1.321 25.353 1.00 12.91 276 ILE B N 1
ATOM 7066 C CA . ILE B 1 271 ? 66.256 -0.973 25.319 1.00 12.02 276 ILE B CA 1
ATOM 7067 C C . ILE B 1 271 ? 65.675 -0.969 26.737 1.00 12.69 276 ILE B C 1
ATOM 7068 O O . ILE B 1 271 ? 64.947 -0.041 27.101 1.00 12.82 276 ILE B O 1
ATOM 7073 N N . LEU B 1 272 ? 65.987 -1.987 27.533 1.00 11.88 277 LEU B N 1
ATOM 7074 C CA . LEU B 1 272 ? 65.415 -2.088 28.880 1.00 11.45 277 LEU B CA 1
ATOM 7075 C C . LEU B 1 272 ? 65.844 -0.933 29.784 1.00 15.99 277 LEU B C 1
ATOM 7076 O O . LEU B 1 272 ? 65.089 -0.482 30.650 1.00 16.59 277 LEU B O 1
ATOM 7081 N N . SER B 1 273 ? 67.063 -0.459 29.579 1.00 11.80 278 SER B N 1
ATOM 7082 C CA . SER B 1 273 ? 67.626 0.561 30.429 1.00 12.70 278 SER B CA 1
ATOM 7083 C C . SER B 1 273 ? 67.279 1.965 29.961 1.00 14.80 278 SER B C 1
ATO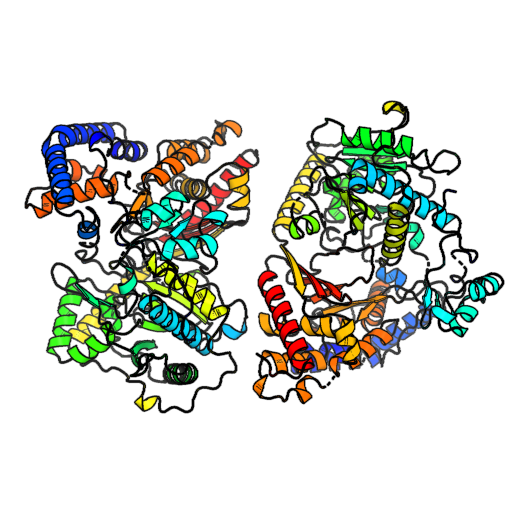M 7084 O O . SER B 1 273 ? 67.490 2.933 30.701 1.00 15.84 278 SER B O 1
ATOM 7087 N N . ASP B 1 274 ? 66.767 2.099 28.736 1.00 13.27 279 ASP B N 1
ATOM 7088 C CA . ASP B 1 274 ? 66.506 3.427 28.176 1.00 12.63 279 ASP B CA 1
ATOM 7089 C C . ASP B 1 274 ? 65.638 4.260 29.102 1.00 14.38 279 ASP B C 1
ATOM 7090 O O . ASP B 1 274 ? 64.628 3.782 29.636 1.00 13.92 279 ASP B O 1
ATOM 7095 N N . SER B 1 275 ? 66.052 5.513 29.300 1.00 14.59 280 SER B N 1
ATOM 7096 C CA . SER B 1 275 ? 65.393 6.416 30.238 1.00 12.83 280 SER B CA 1
ATOM 7097 C C . SER B 1 275 ? 64.229 7.247 29.688 1.00 12.97 280 SER B C 1
ATOM 7098 O O . SER B 1 275 ? 63.664 8.062 30.421 1.00 16.44 280 SER B O 1
ATOM 7101 N N . SER B 1 276 ? 63.844 7.042 28.428 1.00 13.74 281 SER B N 1
ATOM 7102 C CA . SER B 1 276 ? 62.762 7.811 27.823 1.00 13.21 281 SER B CA 1
ATOM 7103 C C . SER B 1 276 ? 61.443 7.574 28.518 1.00 17.26 281 SER B C 1
ATOM 7104 O O . SER B 1 276 ? 61.093 6.434 28.784 1.00 19.12 281 SER B O 1
ATOM 7107 N N . PRO B 1 277 ? 60.681 8.646 28.746 1.00 19.40 282 PRO B N 1
ATOM 7108 C CA . PRO B 1 277 ? 59.329 8.438 29.234 1.00 18.58 282 PRO B CA 1
ATOM 7109 C C . PRO B 1 277 ? 58.411 7.936 28.128 1.00 18.26 282 PRO B C 1
ATOM 7110 O O . PRO B 1 277 ? 58.744 8.020 26.948 1.00 19.65 282 PRO B O 1
ATOM 7114 N N . VAL B 1 278 ? 57.251 7.425 28.523 1.00 19.17 283 VAL B N 1
ATOM 7115 C CA . VAL B 1 278 ? 56.235 7.004 27.569 1.00 17.26 283 VAL B CA 1
ATOM 7116 C C . VAL B 1 278 ? 55.887 8.143 26.602 1.00 18.12 283 VAL B C 1
ATOM 7117 O O . VAL B 1 278 ? 55.874 9.314 26.992 1.00 20.94 283 VAL B O 1
ATOM 7121 N N . PRO B 1 279 ? 55.608 7.817 25.333 1.00 17.52 284 PRO B N 1
ATOM 7122 C CA . PRO B 1 279 ? 55.233 8.864 24.393 1.00 18.24 284 PRO B CA 1
ATOM 7123 C C . PRO B 1 279 ? 53.908 9.512 24.727 1.00 16.58 284 PRO B C 1
ATOM 7124 O O . PRO B 1 279 ? 53.007 8.877 25.293 1.00 16.24 284 PRO B O 1
ATOM 7128 N N . GLU B 1 280 ? 53.771 10.774 24.337 1.00 20.42 285 GLU B N 1
ATOM 7129 C CA . GLU B 1 280 ? 52.513 11.480 24.513 1.00 18.94 285 GLU B CA 1
ATOM 7130 C C . GLU B 1 280 ? 51.362 10.802 23.743 1.00 15.48 285 GLU B C 1
ATOM 7131 O O . GLU B 1 280 ? 50.216 10.800 24.208 1.00 20.32 285 GLU B O 1
ATOM 7137 N N . PHE B 1 281 ? 51.677 10.224 22.580 1.00 17.89 286 PHE B N 1
ATOM 7138 C CA . PHE B 1 281 ? 50.692 9.592 21.708 1.00 18.50 286 PHE B CA 1
ATOM 7139 C C . PHE B 1 281 ? 51.224 8.245 21.235 1.00 15.86 286 PHE B C 1
ATOM 7140 O O . PHE B 1 281 ? 51.774 8.144 20.144 1.00 17.84 286 PHE B O 1
ATOM 7148 N N . PRO B 1 282 ? 51.073 7.203 22.065 1.00 14.90 287 PRO B N 1
ATOM 7149 C CA . PRO B 1 282 ? 51.542 5.864 21.742 1.00 14.14 287 PRO B CA 1
ATOM 7150 C C . PRO B 1 282 ? 50.829 5.312 20.519 1.00 13.81 287 PRO B C 1
ATOM 7151 O O . PRO B 1 282 ? 49.609 5.143 20.511 1.00 15.98 287 PRO B O 1
ATOM 7155 N N . VAL B 1 283 ? 51.595 5.076 19.460 1.00 14.27 288 VAL B N 1
ATOM 7156 C CA . VAL B 1 283 ? 51.030 4.707 18.180 1.00 12.83 288 VAL B CA 1
ATOM 7157 C C . VAL B 1 283 ? 50.365 3.320 18.231 1.00 11.80 288 VAL B C 1
ATOM 7158 O O . VAL B 1 283 ? 49.431 3.062 17.496 1.00 13.01 288 VAL B O 1
ATOM 7162 N N . ALA B 1 284 ? 50.835 2.443 19.111 1.00 11.27 289 ALA B N 1
ATOM 7163 C CA . ALA B 1 284 ? 50.275 1.078 19.221 1.00 10.97 289 ALA B CA 1
ATOM 7164 C C . ALA B 1 284 ? 48.769 1.067 19.480 1.00 11.93 289 ALA B C 1
ATOM 7165 O O . ALA B 1 284 ? 48.073 0.120 19.077 1.00 12.34 289 ALA B O 1
ATOM 7167 N N . TYR B 1 285 ? 48.246 2.099 20.141 1.00 11.48 290 TYR B N 1
ATOM 7168 C CA . TYR B 1 285 ? 46.787 2.188 20.374 1.00 12.56 290 TYR B CA 1
ATOM 7169 C C . TYR B 1 285 ? 45.992 1.981 19.096 1.00 12.31 290 TYR B C 1
ATOM 7170 O O . TYR B 1 285 ? 44.890 1.441 19.128 1.00 14.87 290 TYR B O 1
ATOM 7179 N N . LEU B 1 286 ? 46.528 2.422 17.970 1.00 10.73 291 LEU B N 1
ATOM 7180 C CA . LEU B 1 286 ? 45.811 2.355 16.709 1.00 13.01 291 LEU B CA 1
ATOM 7181 C C . LEU B 1 286 ? 45.419 0.937 16.280 1.00 11.15 291 LEU B C 1
ATOM 7182 O O . LEU B 1 286 ? 44.378 0.762 15.642 1.00 12.73 291 LEU B O 1
ATOM 7187 N N . THR B 1 287 ? 46.225 -0.064 16.649 1.00 10.48 292 THR B N 1
ATOM 7188 C CA . THR B 1 287 ? 45.991 -1.442 16.263 1.00 11.51 292 THR B CA 1
ATOM 7189 C C . THR B 1 287 ? 44.832 -2.048 17.028 1.00 12.22 292 THR B C 1
ATOM 7190 O O . THR B 1 287 ? 44.413 -3.161 16.707 1.00 12.67 292 THR B O 1
ATOM 7194 N N . SER B 1 288 ? 44.324 -1.332 18.040 1.00 11.13 293 SER B N 1
ATOM 7195 C CA . SER B 1 288 ? 43.131 -1.787 18.786 1.00 12.14 293 SER B CA 1
ATOM 7196 C C . SER B 1 288 ? 41.825 -1.236 18.234 1.00 13.76 293 SER B C 1
ATOM 7197 O O . SER B 1 288 ? 40.759 -1.547 18.768 1.00 12.88 293 SER B O 1
ATOM 7200 N N . GLU B 1 289 ? 41.888 -0.404 17.195 1.00 12.89 294 GLU B N 1
ATOM 7201 C CA . GLU B 1 289 ? 40.673 0.242 16.684 1.00 12.80 294 GLU B CA 1
ATOM 7202 C C . GLU B 1 289 ? 39.805 -0.668 15.826 1.00 14.56 294 GLU B C 1
ATOM 7203 O O . GLU B 1 289 ? 40.219 -1.743 15.379 1.00 13.43 294 GLU B O 1
ATOM 7209 N N . ASN B 1 290 ? 38.576 -0.202 15.605 1.00 13.48 295 ASN B N 1
ATOM 7210 C CA . ASN B 1 290 ? 37.742 -0.713 14.549 1.00 12.46 295 ASN B CA 1
ATOM 7211 C C . ASN B 1 290 ? 38.580 -0.714 13.269 1.00 12.50 295 ASN B C 1
ATOM 7212 O O . ASN B 1 290 ? 39.381 0.201 13.033 1.00 12.51 295 ASN B O 1
ATOM 7217 N N . ARG B 1 291 ? 38.420 -1.746 12.455 1.00 14.16 296 ARG B N 1
ATOM 7218 C CA . ARG B 1 291 ? 39.306 -1.965 11.313 1.00 12.78 296 ARG B CA 1
ATOM 7219 C C . ARG B 1 291 ? 39.118 -0.933 10.211 1.00 14.40 296 ARG B C 1
ATOM 7220 O O . ARG B 1 291 ? 40.069 -0.631 9.510 1.00 14.42 296 ARG B O 1
ATOM 7228 N N . ASP B 1 292 ? 37.905 -0.395 10.041 1.00 13.64 297 ASP B N 1
ATOM 7229 C CA . ASP B 1 292 ? 37.702 0.727 9.103 1.00 16.93 297 ASP B CA 1
ATOM 7230 C C . ASP B 1 292 ? 38.355 2.031 9.592 1.00 15.01 297 ASP B C 1
ATOM 7231 O O . ASP B 1 292 ? 38.919 2.790 8.808 1.00 16.59 297 ASP B O 1
ATOM 7236 N N . VAL B 1 293 ? 38.245 2.307 10.886 1.00 14.40 298 VAL B N 1
ATOM 7237 C CA . VAL B 1 293 ? 38.873 3.484 11.466 1.00 13.93 298 VAL B CA 1
ATOM 7238 C C . VAL B 1 293 ? 40.383 3.405 11.295 1.00 13.66 298 VAL B C 1
ATOM 7239 O O . VAL B 1 293 ? 41.006 4.357 10.854 1.00 14.97 298 VAL B O 1
ATOM 7243 N N . TRP B 1 294 ? 40.953 2.264 11.650 1.00 11.99 299 TRP B N 1
ATOM 7244 C CA . TRP B 1 294 ? 42.410 2.074 11.557 1.00 12.17 299 TRP B CA 1
ATOM 7245 C C . TRP B 1 294 ? 42.847 2.010 10.084 1.00 15.53 299 TRP B C 1
ATOM 7246 O O . TRP B 1 294 ? 43.914 2.501 9.738 1.00 13.19 299 TRP B O 1
ATOM 7257 N N . ALA B 1 295 ? 42.022 1.453 9.206 1.00 12.26 300 ALA B N 1
ATOM 7258 C CA . ALA B 1 295 ? 42.363 1.440 7.775 1.00 14.06 300 ALA B CA 1
ATOM 7259 C C . ALA B 1 295 ? 42.599 2.864 7.295 1.00 17.57 300 ALA B C 1
ATOM 7260 O O . ALA B 1 295 ? 43.560 3.131 6.577 1.00 17.30 300 ALA B O 1
ATOM 7262 N N . GLU B 1 296 ? 41.695 3.757 7.685 1.00 15.37 301 GLU B N 1
ATOM 7263 C CA . GLU B 1 296 ? 41.766 5.156 7.275 1.00 16.40 301 GLU B CA 1
ATOM 7264 C C . GLU B 1 296 ? 42.948 5.884 7.910 1.00 15.74 301 GLU B C 1
ATOM 7265 O O . GLU B 1 296 ? 43.647 6.639 7.242 1.00 16.32 301 GLU B O 1
ATOM 7271 N N . LEU B 1 297 ? 43.174 5.662 9.200 1.00 14.08 302 LEU B N 1
ATOM 7272 C CA . LEU B 1 297 ? 44.290 6.302 9.874 1.00 11.38 302 LEU B CA 1
ATOM 7273 C C . LEU B 1 297 ? 45.623 5.796 9.353 1.00 15.52 302 LEU B C 1
ATOM 7274 O O . LEU B 1 297 ? 46.573 6.559 9.249 1.00 16.26 302 LEU B O 1
ATOM 7279 N N . ARG B 1 298 ? 45.701 4.517 9.002 1.00 12.48 303 ARG B N 1
ATOM 7280 C CA . ARG B 1 298 ? 46.948 4.003 8.445 1.00 12.59 303 ARG B CA 1
ATOM 7281 C C . ARG B 1 298 ? 47.247 4.679 7.111 1.00 17.06 303 ARG B C 1
ATOM 7282 O O . ARG B 1 298 ? 48.401 5.010 6.826 1.00 15.33 303 ARG B O 1
ATOM 7290 N N . GLN B 1 299 ? 46.220 4.878 6.293 1.00 15.67 304 GLN B N 1
ATOM 7291 C CA . GLN B 1 299 ? 46.413 5.548 5.012 1.00 15.10 304 GLN B CA 1
ATOM 7292 C C . GLN B 1 299 ? 46.857 6.997 5.209 1.00 15.78 304 GLN B C 1
ATOM 7293 O O . GLN B 1 299 ? 47.705 7.482 4.460 1.00 18.78 304 GLN B O 1
ATOM 7299 N N . LYS B 1 300 ? 46.311 7.675 6.223 1.00 15.43 305 LYS B N 1
ATOM 7300 C CA . LYS B 1 300 ? 46.767 9.027 6.575 1.00 15.33 305 LYS B CA 1
ATOM 7301 C C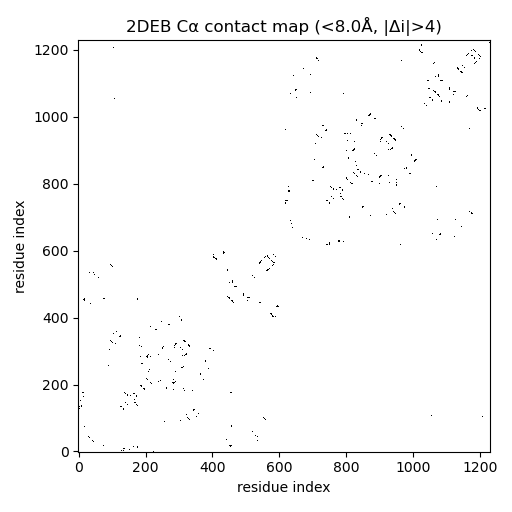 . LYS B 1 300 ? 48.229 9.018 6.992 1.00 16.84 305 LYS B C 1
ATOM 7302 O O . LYS B 1 300 ? 48.972 9.918 6.614 1.00 18.15 305 LYS B O 1
ATOM 7308 N N . LEU B 1 301 ? 48.643 8.007 7.761 1.00 18.50 306 LEU B N 1
ATOM 7309 C CA . LEU B 1 301 ? 50.052 7.853 8.124 1.00 18.15 306 LEU B CA 1
ATOM 7310 C C . LEU B 1 301 ? 50.917 7.753 6.878 1.00 18.33 306 LEU B C 1
ATOM 7311 O O . LEU B 1 301 ? 52.031 8.305 6.833 1.00 18.03 306 LEU B O 1
ATOM 7316 N N . ILE B 1 302 ? 50.415 7.049 5.873 1.00 17.63 307 ILE B N 1
ATOM 7317 C CA . ILE B 1 302 ? 51.144 6.877 4.618 1.00 19.94 307 ILE B CA 1
ATOM 7318 C C . ILE B 1 302 ? 51.194 8.183 3.823 1.00 22.11 307 ILE B C 1
ATOM 7319 O O . ILE B 1 302 ? 52.237 8.530 3.274 1.00 23.60 307 ILE B O 1
ATOM 7324 N N . PHE B 1 303 ? 50.077 8.902 3.760 1.00 20.22 308 PHE B N 1
ATOM 7325 C CA . PHE B 1 303 ? 50.067 10.230 3.118 1.00 20.43 308 PHE B CA 1
ATOM 7326 C C . PHE B 1 303 ? 51.068 11.184 3.771 1.00 24.01 308 PHE B C 1
ATOM 7327 O O . PHE B 1 303 ? 51.651 12.040 3.099 1.00 27.78 308 PHE B O 1
ATOM 7335 N N . ASP B 1 304 ? 51.281 11.027 5.075 1.00 21.13 309 ASP B N 1
ATOM 7336 C CA . ASP B 1 304 ? 52.214 11.850 5.832 1.00 24.39 309 ASP B CA 1
ATOM 7337 C C . ASP B 1 304 ? 53.639 11.283 5.877 1.00 21.57 309 ASP B C 1
ATOM 7338 O O . ASP B 1 304 ? 54.435 11.697 6.711 1.00 25.68 309 ASP B O 1
ATOM 7343 N N . GLY B 1 305 ? 53.937 10.326 5.001 1.00 21.71 310 GLY B N 1
ATOM 7344 C CA . GLY B 1 305 ? 55.314 9.899 4.754 1.00 22.07 310 GLY B CA 1
ATOM 7345 C C . GLY B 1 305 ? 55.840 8.769 5.613 1.00 25.36 310 GLY B C 1
ATOM 7346 O O . GLY B 1 305 ? 57.047 8.536 5.652 1.00 23.15 310 GLY B O 1
ATOM 7347 N N . ASN B 1 306 ? 54.948 8.039 6.279 1.00 17.37 311 ASN B N 1
ATOM 7348 C CA . ASN B 1 306 ? 55.374 7.000 7.217 1.00 18.46 311 ASN B CA 1
ATOM 7349 C C . ASN B 1 306 ? 55.467 5.602 6.622 1.00 20.24 311 ASN B C 1
ATOM 7350 O O . ASN B 1 306 ? 55.658 4.649 7.364 1.00 18.63 311 ASN B O 1
ATOM 7355 N N . GLU B 1 307 ? 55.361 5.460 5.301 1.00 21.03 312 GLU B N 1
ATOM 7356 C CA . GLU B 1 307 ? 55.320 4.120 4.710 1.00 18.89 312 GLU B CA 1
ATOM 7357 C C . GLU B 1 307 ? 56.550 3.275 5.069 1.00 22.16 312 GLU B C 1
ATOM 7358 O O . GLU B 1 307 ? 56.404 2.116 5.415 1.00 18.30 312 GLU B O 1
ATOM 7364 N N . GLU B 1 308 ? 57.746 3.855 5.027 1.00 20.47 313 GLU B N 1
ATOM 7365 C CA . GLU B 1 308 ? 58.972 3.079 5.331 1.00 23.14 313 GLU B CA 1
ATOM 7366 C C . GLU B 1 308 ? 59.002 2.593 6.791 1.00 18.97 313 GLU B C 1
ATOM 7367 O O . GLU B 1 308 ? 59.412 1.464 7.080 1.00 19.71 313 GLU B O 1
ATOM 7373 N N . THR B 1 309 ? 58.592 3.468 7.704 1.00 16.72 314 THR B N 1
ATOM 7374 C CA . THR B 1 309 ? 58.496 3.144 9.119 1.00 15.61 314 THR B CA 1
ATOM 7375 C C . THR B 1 309 ? 57.470 2.044 9.345 1.00 13.57 314 THR B C 1
ATOM 7376 O O . THR B 1 309 ? 57.739 1.065 10.040 1.00 15.58 314 THR B O 1
ATOM 7380 N N . LEU B 1 310 ? 56.303 2.183 8.737 1.00 15.31 315 LEU B N 1
ATOM 7381 C CA . LEU B 1 310 ? 55.296 1.129 8.852 1.00 14.13 315 LEU B CA 1
ATOM 7382 C C . LEU B 1 310 ? 55.793 -0.200 8.298 1.00 12.80 315 LEU B C 1
ATOM 7383 O O . LEU B 1 310 ? 55.531 -1.261 8.885 1.00 14.71 315 LEU B O 1
ATOM 7388 N N . LYS B 1 311 ? 56.508 -0.168 7.176 1.00 13.30 316 LYS B N 1
ATOM 7389 C CA . LYS B 1 311 ? 57.077 -1.394 6.622 1.00 14.95 316 LYS B CA 1
ATOM 7390 C C . LYS B 1 311 ? 58.043 -2.079 7.592 1.00 14.28 316 LYS B C 1
ATOM 7391 O O . LYS B 1 311 ? 58.058 -3.300 7.653 1.00 14.80 316 LYS B O 1
ATOM 7397 N N . LYS B 1 312 ? 58.844 -1.312 8.334 1.00 12.48 317 LYS B N 1
ATOM 7398 C CA . LYS B 1 312 ? 59.739 -1.881 9.349 1.00 12.17 317 LYS B CA 1
ATOM 7399 C C . LYS B 1 312 ? 58.945 -2.594 10.454 1.00 13.66 317 LYS B C 1
ATOM 7400 O O . LYS B 1 312 ? 59.327 -3.668 10.908 1.00 14.43 317 LYS B O 1
ATOM 7406 N N . VAL B 1 313 ? 57.809 -2.015 10.844 1.00 12.77 318 VAL B N 1
ATOM 7407 C CA . VAL B 1 313 ? 56.931 -2.647 11.825 1.00 12.47 318 VAL B CA 1
ATOM 7408 C C . VAL B 1 313 ? 56.323 -3.922 11.229 1.00 10.55 318 VAL B C 1
ATOM 7409 O O . VAL B 1 313 ? 56.427 -4.995 11.819 1.00 14.46 318 VAL B O 1
ATOM 7413 N N . ASP B 1 314 ? 55.745 -3.800 10.039 1.00 12.48 319 ASP B N 1
ATOM 7414 C CA . ASP B 1 314 ? 55.001 -4.884 9.412 1.00 11.35 319 ASP B CA 1
ATOM 7415 C C . ASP B 1 314 ? 55.848 -6.121 9.169 1.00 13.66 319 ASP B C 1
ATOM 7416 O O . ASP B 1 314 ? 55.380 -7.238 9.349 1.00 13.72 319 ASP B O 1
ATOM 7421 N N . SER B 1 315 ? 57.092 -5.910 8.742 1.00 11.28 320 SER B N 1
ATOM 7422 C CA . SER B 1 315 ? 57.945 -6.994 8.251 1.00 11.20 320 SER B CA 1
ATOM 7423 C C . SER B 1 315 ? 58.834 -7.633 9.306 1.00 11.60 320 SER B C 1
ATOM 7424 O O . SER B 1 315 ? 59.513 -8.605 9.004 1.00 12.22 320 SER B O 1
ATOM 7427 N N . ALA B 1 316 ? 58.823 -7.133 10.540 1.00 11.45 321 ALA B N 1
ATOM 7428 C CA . ALA B 1 316 ? 59.743 -7.637 11.549 1.00 9.76 321 ALA B CA 1
ATOM 7429 C C . ALA B 1 316 ? 59.477 -9.119 11.828 1.00 12.25 321 ALA B C 1
ATOM 7430 O O . ALA B 1 316 ? 58.344 -9.593 11.649 1.00 12.05 321 ALA B O 1
ATOM 7432 N N . VAL B 1 317 ? 60.491 -9.850 12.269 1.00 12.58 322 VAL B N 1
ATOM 7433 C CA . VAL B 1 317 ? 60.313 -11.303 12.451 1.00 11.44 322 VAL B CA 1
ATOM 7434 C C . VAL B 1 317 ? 59.097 -11.619 13.340 1.00 11.87 322 VAL B C 1
ATOM 7435 O O . VAL B 1 317 ? 58.313 -12.528 13.041 1.00 12.42 322 VAL B O 1
ATOM 7439 N N . PHE B 1 318 ? 58.965 -10.855 14.422 1.00 9.61 323 PHE B N 1
ATOM 7440 C CA . PHE B 1 318 ? 57.808 -10.826 15.312 1.00 9.33 323 PHE B CA 1
ATOM 7441 C C . PHE B 1 318 ? 57.948 -9.575 16.177 1.00 12.92 323 PHE B C 1
ATOM 7442 O O . PHE B 1 318 ? 58.869 -8.775 15.963 1.00 11.18 323 PHE B O 1
ATOM 7450 N N . CYS B 1 319 ? 57.047 -9.369 17.128 1.00 12.76 324 CYS B N 1
ATOM 7451 C CA . CYS B 1 319 ? 57.141 -8.224 18.021 1.00 11.22 324 CYS B CA 1
ATOM 7452 C C . CYS B 1 319 ? 57.438 -8.732 19.419 1.00 13.93 324 CYS B C 1
ATOM 7453 O O . CYS B 1 319 ? 56.693 -9.544 19.957 1.00 13.54 324 CYS B O 1
ATOM 7456 N N . LEU B 1 320 ? 58.525 -8.245 20.008 1.00 9.66 325 LEU B N 1
ATOM 7457 C CA . LEU B 1 320 ? 58.873 -8.561 21.378 1.00 11.12 325 LEU B CA 1
ATOM 7458 C C . LEU B 1 320 ? 58.442 -7.409 22.261 1.00 10.54 325 LEU B C 1
ATOM 7459 O O . LEU B 1 320 ? 58.812 -6.261 22.008 1.00 10.78 325 LEU B O 1
ATOM 7464 N N . CYS B 1 321 ? 57.617 -7.694 23.269 1.00 10.50 326 CYS B N 1
ATOM 7465 C CA . CYS B 1 321 ? 57.093 -6.645 24.128 1.00 11.41 326 CYS B CA 1
ATOM 7466 C C . CYS B 1 321 ? 57.696 -6.769 25.498 1.00 12.33 326 CYS B C 1
ATOM 7467 O O . CYS B 1 321 ? 57.543 -7.784 26.153 1.00 11.82 326 CYS B O 1
ATOM 7470 N N . LEU B 1 322 ? 58.408 -5.733 25.934 1.00 12.31 327 LEU B N 1
ATOM 7471 C CA . LEU B 1 322 ? 59.104 -5.789 27.210 1.00 10.21 327 LEU B CA 1
ATOM 7472 C C . LEU B 1 322 ? 58.360 -4.914 28.205 1.00 13.07 327 LEU B C 1
ATOM 7473 O O . LEU B 1 322 ? 58.475 -3.715 28.167 1.00 12.02 327 LEU B O 1
ATOM 7478 N N . ASP B 1 323 ? 57.584 -5.519 29.088 1.00 12.49 328 ASP B N 1
ATOM 7479 C CA . ASP B 1 323 ? 56.781 -4.750 30.017 1.00 13.65 328 ASP B CA 1
ATOM 7480 C C . ASP B 1 323 ? 57.627 -4.335 31.199 1.00 16.34 328 ASP B C 1
ATOM 7481 O O . ASP B 1 323 ? 58.587 -5.012 31.548 1.00 16.00 328 ASP B O 1
ATOM 7486 N N . ASP B 1 324 ? 57.250 -3.218 31.810 1.00 16.84 329 ASP B N 1
ATOM 7487 C CA . ASP B 1 324 ? 58.053 -2.582 32.857 1.00 17.15 329 ASP B CA 1
ATOM 7488 C C . ASP B 1 324 ? 57.407 -2.741 34.238 1.00 19.42 329 ASP B C 1
ATOM 7489 O O . ASP B 1 324 ? 57.367 -1.801 35.032 1.00 19.97 329 ASP B O 1
ATOM 7494 N N . PHE B 1 325 ? 56.874 -3.933 34.501 1.00 15.24 330 PHE B N 1
ATOM 7495 C CA . PHE B 1 325 ? 56.256 -4.273 35.783 1.00 18.11 330 PHE B CA 1
ATOM 7496 C C . PHE B 1 325 ? 56.175 -5.798 35.951 1.00 16.50 330 PHE B C 1
ATOM 7497 O O . PHE B 1 325 ? 56.169 -6.529 34.966 1.00 16.31 330 PHE B O 1
ATOM 7505 N N . PRO B 1 326 ? 56.135 -6.293 37.196 1.00 16.66 331 PRO B N 1
ATOM 7506 C CA . PRO B 1 326 ? 55.927 -7.709 37.471 1.00 14.71 331 PRO B CA 1
ATOM 7507 C C . PRO B 1 326 ? 54.437 -8.083 37.543 1.00 14.20 331 PRO B C 1
ATOM 7508 O O . PRO B 1 326 ? 53.572 -7.197 37.607 1.00 17.07 331 PRO B O 1
ATOM 7520 N N . LYS B 1 328 ? 51.255 -9.331 39.438 1.00 19.41 333 LYS B N 1
ATOM 7521 C CA . LYS B 1 328 ? 50.733 -9.254 40.805 1.00 20.01 333 LYS B CA 1
ATOM 7522 C C . LYS B 1 328 ? 50.072 -10.571 41.196 1.00 23.77 333 LYS B C 1
ATOM 7523 O O . LYS B 1 328 ? 50.247 -11.056 42.313 1.00 22.61 333 LYS B O 1
ATOM 7529 N N . ASP B 1 329 ? 49.304 -11.130 40.264 1.00 17.79 334 ASP B N 1
ATOM 7530 C CA . ASP B 1 329 ? 48.541 -12.346 40.472 1.00 19.65 334 ASP B CA 1
ATOM 7531 C C . ASP B 1 329 ? 48.073 -12.856 39.109 1.00 17.39 334 ASP B C 1
ATOM 7532 O O . ASP B 1 329 ? 48.448 -12.268 38.079 1.00 18.48 334 ASP B O 1
ATOM 7537 N N . LEU B 1 330 ? 47.310 -13.948 39.081 1.00 20.22 335 LEU B N 1
ATOM 7538 C CA . LEU B 1 330 ? 46.868 -14.524 37.815 1.00 21.08 335 LEU B CA 1
ATOM 7539 C C . LEU B 1 330 ? 45.878 -13.625 37.079 1.00 17.89 335 LEU B C 1
ATOM 7540 O O . LEU B 1 330 ? 45.857 -13.629 35.846 1.00 19.66 335 LEU B O 1
ATOM 7545 N N . ILE B 1 331 ? 45.065 -12.860 37.807 1.00 13.86 336 ILE B N 1
ATOM 7546 C CA . ILE B 1 331 ? 44.142 -11.913 37.181 1.00 12.91 336 ILE B CA 1
ATOM 7547 C C . ILE B 1 331 ? 44.914 -10.844 36.416 1.00 14.00 336 ILE B C 1
ATOM 7548 O O . ILE B 1 331 ? 44.653 -10.585 35.240 1.00 15.13 336 ILE B O 1
ATOM 7553 N N . HIS B 1 332 ? 45.884 -10.239 37.101 1.00 14.21 337 HIS B N 1
ATOM 7554 C CA . HIS B 1 332 ? 46.753 -9.240 36.492 1.00 12.56 337 HIS B CA 1
ATOM 7555 C C . HIS B 1 332 ? 47.492 -9.816 35.283 1.00 13.79 337 HIS B C 1
ATOM 7556 O O . HIS B 1 332 ? 47.552 -9.180 34.226 1.00 13.37 337 HIS B O 1
ATOM 7563 N N . LEU B 1 333 ? 48.016 -11.030 35.433 1.00 12.48 338 LEU B N 1
ATOM 7564 C CA . LEU B 1 333 ? 48.697 -11.716 34.330 1.00 11.69 338 LEU B CA 1
ATOM 7565 C C . LEU B 1 333 ? 47.758 -11.844 33.137 1.00 10.95 338 LEU B C 1
ATOM 7566 O O . LEU B 1 333 ? 48.122 -11.517 32.007 1.00 14.02 338 LEU B O 1
ATOM 7571 N N . SER B 1 334 ? 46.547 -12.346 33.371 1.00 12.82 339 SER B N 1
ATOM 7572 C CA . SER B 1 334 ? 45.598 -12.498 32.286 1.00 11.00 339 SER B CA 1
ATOM 7573 C C . SER B 1 334 ? 45.265 -11.184 31.570 1.00 9.81 339 SER B C 1
ATOM 7574 O O . SER B 1 334 ? 45.277 -11.113 30.338 1.00 11.45 339 SER B O 1
ATOM 7577 N N . HIS B 1 335 ? 44.961 -10.132 32.308 1.00 12.07 340 HIS B N 1
ATOM 7578 C CA . HIS B 1 335 ? 44.706 -8.859 31.673 1.00 11.65 340 HIS B CA 1
ATOM 7579 C C . HIS B 1 335 ? 45.914 -8.339 30.894 1.00 11.86 340 HIS B C 1
ATOM 7580 O O . HIS B 1 335 ? 45.772 -7.789 29.817 1.00 12.53 340 HIS B O 1
ATOM 7587 N N . THR B 1 336 ? 47.096 -8.500 31.475 1.00 11.46 341 THR B N 1
ATOM 7588 C CA . THR B 1 336 ? 48.318 -8.023 30.838 1.00 11.16 341 THR B CA 1
ATOM 7589 C C . THR B 1 336 ? 48.558 -8.730 29.524 1.00 12.30 341 THR B C 1
ATOM 7590 O O . THR B 1 336 ? 48.918 -8.111 28.540 1.00 12.24 341 THR B O 1
ATOM 7602 N N . LEU B 1 338 ? 46.316 -10.517 27.705 1.00 13.54 343 LEU B N 1
ATOM 7603 C CA . LEU B 1 338 ? 45.193 -10.440 26.787 1.00 11.11 343 LEU B CA 1
ATOM 7604 C C . LEU B 1 338 ? 45.093 -9.097 26.106 1.00 12.46 343 LEU B C 1
ATOM 7605 O O . LEU B 1 338 ? 44.732 -9.001 24.932 1.00 13.97 343 LEU B O 1
ATOM 7610 N N . HIS B 1 339 ? 45.416 -8.038 26.841 1.00 12.78 344 HIS B N 1
ATOM 7611 C CA . HIS B 1 339 ? 45.310 -6.704 26.280 1.00 12.26 344 HIS B CA 1
ATOM 7612 C C . HIS B 1 339 ? 46.338 -5.679 26.752 1.00 15.07 344 HIS B C 1
ATOM 7613 O O . HIS B 1 339 ? 46.654 -4.742 26.020 1.00 14.93 344 HIS B O 1
ATOM 7620 N N . GLY B 1 340 ? 46.822 -5.804 27.983 1.00 15.40 345 GLY B N 1
ATOM 7621 C CA . GLY B 1 340 ? 47.708 -4.784 28.550 1.00 13.91 345 GLY B CA 1
ATOM 7622 C C . GLY B 1 340 ? 47.044 -3.422 28.651 1.00 16.40 345 GLY B C 1
ATOM 7623 O O . GLY B 1 340 ? 45.817 -3.316 28.705 1.00 17.06 345 GLY B O 1
ATOM 7624 N N . ASP B 1 341 ? 47.858 -2.366 28.697 1.00 17.10 346 ASP B N 1
ATOM 7625 C CA . ASP B 1 341 ? 47.334 -0.995 28.748 1.00 16.19 346 ASP B CA 1
ATOM 7626 C C . ASP B 1 341 ? 47.158 -0.321 27.395 1.00 16.12 346 ASP B C 1
ATOM 7627 O O . ASP B 1 341 ? 46.773 0.849 27.323 1.00 20.24 346 ASP B O 1
ATOM 7632 N N . GLY B 1 342 ? 47.414 -1.054 26.322 1.00 14.84 347 GLY B N 1
ATOM 7633 C CA . GLY B 1 342 ? 47.140 -0.558 24.981 1.00 16.79 347 GLY B CA 1
ATOM 7634 C C . GLY B 1 342 ? 48.321 0.110 24.297 1.00 19.21 347 GLY B C 1
ATOM 7635 O O . GLY B 1 342 ? 48.247 0.369 23.106 1.00 20.35 347 GLY B O 1
ATOM 7636 N N . THR B 1 343 ? 49.406 0.368 25.033 1.00 15.24 348 THR B N 1
ATOM 7637 C CA . THR B 1 343 ? 50.559 1.092 24.487 1.00 13.94 348 THR B CA 1
ATOM 7638 C C . THR B 1 343 ? 51.689 0.197 23.997 1.00 13.86 348 THR B C 1
ATOM 7639 O O . THR B 1 343 ? 52.539 0.645 23.229 1.00 14.92 348 THR B O 1
ATOM 7643 N N . ASN B 1 344 ? 51.741 -1.038 24.468 1.00 10.87 349 ASN B N 1
ATOM 7644 C CA . ASN B 1 344 ? 52.939 -1.869 24.307 1.00 13.40 349 ASN B CA 1
ATOM 7645 C C . ASN B 1 344 ? 52.697 -3.226 23.663 1.00 12.31 349 ASN B C 1
ATOM 7646 O O . ASN B 1 344 ? 53.411 -4.182 23.952 1.00 11.91 349 ASN B O 1
ATOM 7651 N N . ARG B 1 345 ? 51.696 -3.296 22.781 1.00 12.63 350 ARG B N 1
ATOM 7652 C CA . ARG B 1 345 ? 51.470 -4.467 21.922 1.00 14.88 350 ARG B CA 1
ATOM 7653 C C . ARG B 1 345 ? 51.140 -3.965 20.536 1.00 11.21 350 ARG B C 1
ATOM 7654 O O . ARG B 1 345 ? 50.369 -3.027 20.393 1.00 14.87 350 ARG B O 1
ATOM 7662 N N . TRP B 1 346 ? 51.742 -4.557 19.510 1.00 11.05 351 TRP B N 1
ATOM 7663 C CA . TRP B 1 346 ? 51.357 -4.237 18.147 1.00 9.83 351 TRP B CA 1
ATOM 7664 C C . TRP B 1 346 ? 50.370 -5.345 17.749 1.00 10.77 351 TRP B C 1
ATOM 7665 O O . TRP B 1 346 ? 50.777 -6.393 17.265 1.00 11.06 351 TRP B O 1
ATOM 7676 N N . PHE B 1 347 ? 49.084 -5.093 17.960 1.00 10.10 352 PHE B N 1
ATOM 7677 C CA . PHE B 1 347 ? 48.087 -6.174 17.985 1.00 10.48 352 PHE B CA 1
ATOM 7678 C C . PHE B 1 347 ? 47.926 -6.893 16.630 1.00 12.69 352 PHE B C 1
ATOM 7679 O O . PHE B 1 347 ? 47.516 -8.057 16.585 1.00 9.85 352 PHE B O 1
ATOM 7687 N N . ASP B 1 348 ? 48.255 -6.202 15.540 1.00 10.93 353 ASP B N 1
ATOM 7688 C CA . ASP B 1 348 ? 48.155 -6.723 14.178 1.00 10.06 353 ASP B CA 1
ATOM 7689 C C . ASP B 1 348 ? 49.211 -7.787 13.851 1.00 10.88 353 ASP B C 1
ATOM 7690 O O . ASP B 1 348 ? 49.049 -8.546 12.905 1.00 10.41 353 ASP B O 1
ATOM 7695 N N . LYS B 1 349 ? 50.322 -7.799 14.590 1.00 10.44 354 LYS B N 1
ATOM 7696 C CA . LYS B 1 349 ? 51.462 -8.651 14.243 1.00 10.39 354 LYS B CA 1
ATOM 7697 C C . LYS B 1 349 ? 51.043 -10.102 14.354 1.00 10.89 354 LYS B C 1
ATOM 7698 O O . LYS B 1 349 ? 50.208 -10.436 15.176 1.00 10.25 354 LYS B O 1
ATOM 7704 N N . SER B 1 350 ? 51.640 -10.977 13.559 1.00 10.30 355 SER B N 1
ATOM 7705 C CA . SER B 1 350 ? 51.310 -12.399 13.639 1.00 8.87 355 SER B CA 1
ATOM 7706 C C . SER B 1 350 ? 51.275 -12.872 15.089 1.00 9.61 355 SER B C 1
ATOM 7707 O O . SER B 1 350 ? 50.328 -13.527 15.542 1.00 10.86 355 SER B O 1
ATOM 7710 N N . PHE B 1 351 ? 52.307 -12.511 15.851 1.00 9.67 356 PHE B N 1
ATOM 7711 C CA . PHE B 1 351 ? 52.253 -12.654 17.294 1.00 9.86 356 PHE B CA 1
ATOM 7712 C C . PHE B 1 351 ? 53.135 -11.640 17.993 1.00 8.22 356 PHE B C 1
ATOM 7713 O O . PHE B 1 351 ? 54.065 -11.065 17.382 1.00 9.99 356 PHE B O 1
ATOM 7721 N N . ASN B 1 352 ? 52.799 -11.426 19.260 1.00 10.03 357 ASN B N 1
ATOM 7722 C CA . ASN B 1 352 ? 53.587 -10.616 20.218 1.00 11.59 357 ASN B CA 1
ATOM 7723 C C . ASN B 1 352 ? 54.110 -11.555 21.293 1.00 11.95 357 ASN B C 1
ATOM 7724 O O . ASN B 1 352 ? 53.345 -12.291 21.915 1.00 12.38 357 ASN B O 1
ATOM 7729 N N . LEU B 1 353 ? 55.423 -11.544 21.519 1.00 10.37 358 LEU B N 1
ATOM 7730 C CA . LEU B 1 353 ? 56.040 -12.309 22.571 1.00 10.78 358 LEU B CA 1
ATOM 7731 C C . LEU B 1 353 ? 56.296 -11.330 23.683 1.00 11.80 358 LEU B C 1
ATOM 7732 O O . LEU B 1 353 ? 57.074 -10.401 23.506 1.00 11.62 358 LEU B O 1
ATOM 7737 N N . ILE B 1 354 ? 55.627 -11.521 24.807 1.00 10.24 359 ILE B N 1
ATOM 7738 C CA . ILE B 1 354 ? 55.652 -10.573 25.898 1.00 10.09 359 ILE B CA 1
ATOM 7739 C C . ILE B 1 354 ? 56.488 -11.137 27.043 1.00 10.89 359 ILE B C 1
ATOM 7740 O O . ILE B 1 354 ? 56.334 -12.314 27.413 1.00 10.88 359 ILE B O 1
ATOM 7745 N N . VAL B 1 355 ? 57.384 -10.313 27.588 1.00 11.83 360 VAL B N 1
ATOM 7746 C CA . VAL B 1 355 ? 58.197 -10.688 28.745 1.00 11.10 360 VAL B CA 1
ATOM 7747 C C . VAL B 1 355 ? 58.120 -9.574 29.781 1.00 12.30 360 VAL B C 1
ATOM 7748 O O . VAL B 1 355 ? 58.446 -8.429 29.487 1.00 12.12 360 VAL B O 1
ATOM 7752 N N . ALA B 1 356 ? 57.607 -9.910 30.962 1.00 12.10 361 ALA B N 1
ATOM 7753 C CA . ALA B 1 356 ? 57.440 -8.949 32.045 1.00 12.06 361 ALA B CA 1
ATOM 7754 C C . ALA B 1 356 ? 58.697 -8.846 32.902 1.00 12.40 361 ALA B C 1
ATOM 7755 O O . ALA B 1 356 ? 59.680 -9.526 32.650 1.00 13.53 361 ALA B O 1
ATOM 7757 N N . GLU B 1 357 ? 58.665 -7.948 33.895 1.00 15.25 362 GLU B N 1
ATOM 7758 C CA . GLU B 1 357 ? 59.861 -7.644 34.719 1.00 13.06 362 GLU B CA 1
ATOM 7759 C C . GLU B 1 357 ? 60.324 -8.833 35.563 1.00 15.63 362 GLU B C 1
ATOM 7760 O O . GLU B 1 357 ? 61.512 -8.961 35.871 1.00 17.25 362 GLU B O 1
ATOM 7766 N N . ASP B 1 358 ? 59.390 -9.717 35.914 1.00 13.11 363 ASP B N 1
ATOM 7767 C CA . ASP B 1 358 ? 59.694 -10.942 36.659 1.00 15.37 363 ASP B CA 1
ATOM 7768 C C . ASP B 1 358 ? 59.903 -12.153 35.754 1.00 15.28 363 ASP B C 1
ATOM 7769 O O . ASP B 1 358 ? 59.948 -13.296 36.225 1.00 18.64 363 ASP B O 1
ATOM 7774 N N . GLY B 1 359 ? 60.069 -11.908 34.459 1.00 13.92 364 GLY B N 1
ATOM 7775 C CA . GLY B 1 359 ? 60.319 -12.970 33.504 1.00 14.76 364 GLY B CA 1
ATOM 7776 C C . GLY B 1 359 ? 59.093 -13.687 32.992 1.00 14.84 364 GLY B C 1
ATOM 7777 O O . GLY B 1 359 ? 59.210 -14.560 32.131 1.00 14.57 364 GLY B O 1
ATOM 7778 N N . THR B 1 360 ? 57.916 -13.334 33.506 1.00 14.07 365 THR B N 1
ATOM 7779 C CA . THR B 1 360 ? 56.688 -13.993 33.053 1.00 12.02 365 THR B CA 1
ATOM 7780 C C . THR B 1 360 ? 56.547 -13.699 31.571 1.00 12.17 365 THR B C 1
ATOM 7781 O O . THR B 1 360 ? 56.636 -12.546 31.146 1.00 11.81 365 THR B O 1
ATOM 7785 N N . ALA B 1 361 ? 56.313 -14.742 30.783 1.00 10.93 366 ALA B N 1
ATOM 7786 C CA . ALA B 1 361 ? 56.274 -14.570 29.337 1.00 9.85 366 ALA B CA 1
ATOM 7787 C C . ALA B 1 361 ? 55.030 -15.202 28.756 1.00 10.54 366 ALA B C 1
ATOM 7788 O O . ALA B 1 361 ? 54.488 -16.156 29.310 1.00 10.32 366 ALA B O 1
ATOM 7790 N N . ALA B 1 362 ? 54.607 -14.691 27.617 1.00 10.14 367 ALA B N 1
ATOM 7791 C CA . ALA B 1 362 ? 53.435 -15.222 26.922 1.00 9.85 367 ALA B CA 1
ATOM 7792 C C . ALA B 1 362 ? 53.508 -14.901 25.456 1.00 12.37 367 ALA B C 1
ATOM 7793 O O . ALA B 1 362 ? 54.297 -14.068 25.031 1.00 10.69 367 ALA B O 1
ATOM 7795 N N . VAL B 1 363 ? 52.695 -15.616 24.683 1.00 11.40 368 VAL B N 1
ATOM 7796 C CA . VAL B 1 363 ? 52.464 -15.336 23.280 1.00 8.64 368 VAL B CA 1
ATOM 7797 C C . VAL B 1 363 ? 51.027 -14.872 23.163 1.00 9.84 368 VAL B C 1
ATOM 7798 O O . VAL B 1 363 ? 50.087 -15.612 23.469 1.00 13.62 368 VAL B O 1
ATOM 7802 N N . HIS B 1 364 ? 50.871 -13.631 22.748 1.00 9.17 369 HIS B N 1
ATOM 7803 C CA . HIS B 1 364 ? 49.583 -13.046 22.363 1.00 10.37 369 HIS B CA 1
ATOM 7804 C C . HIS B 1 364 ? 49.576 -13.071 20.847 1.00 11.23 369 HIS B C 1
ATOM 7805 O O . HIS B 1 364 ? 50.528 -12.594 20.219 1.00 11.52 369 HIS B O 1
ATOM 7812 N N . PHE B 1 365 ? 48.522 -13.587 20.223 1.00 9.61 370 PHE B N 1
ATOM 7813 C CA . PHE B 1 365 ? 48.564 -13.727 18.769 1.00 9.70 370 PHE B CA 1
ATOM 7814 C C . PHE B 1 365 ? 47.301 -13.247 18.058 1.00 11.53 370 PHE B C 1
ATOM 7815 O O . PHE B 1 365 ? 46.228 -13.171 18.654 1.00 11.59 370 PHE B O 1
ATOM 7823 N N . GLU B 1 366 ? 47.492 -12.868 16.798 1.00 11.80 371 GLU B N 1
ATOM 7824 C CA . GLU B 1 366 ? 46.431 -12.370 15.920 1.00 11.10 371 GLU B CA 1
ATOM 7825 C C . GLU B 1 366 ? 45.763 -13.600 15.316 1.00 13.37 371 GLU B C 1
ATOM 7826 O O . GLU B 1 366 ? 46.422 -14.534 14.851 1.00 15.50 371 GLU B O 1
ATOM 7832 N N . HIS B 1 367 ? 44.435 -13.638 15.385 1.00 12.71 372 HIS B N 1
ATOM 7833 C CA . HIS B 1 367 ? 43.685 -14.856 15.111 1.00 14.58 372 HIS B CA 1
ATOM 7834 C C . HIS B 1 367 ? 43.506 -15.156 13.608 1.00 14.06 372 HIS B C 1
ATOM 7835 O O . HIS B 1 367 ? 43.414 -16.312 13.214 1.00 15.65 372 HIS B O 1
ATOM 7842 N N . SER B 1 368 ? 43.470 -14.119 12.768 1.00 13.44 373 SER B N 1
ATOM 7843 C CA . SER B 1 368 ? 43.011 -14.272 11.377 1.00 13.33 373 SER B CA 1
ATOM 7844 C C . SER B 1 368 ? 43.910 -15.139 10.482 1.00 15.52 373 SER B C 1
ATOM 7845 O O . SER B 1 368 ? 43.427 -15.754 9.523 1.00 16.93 373 SER B O 1
ATOM 7848 N N . TRP B 1 369 ? 45.209 -15.187 10.764 1.00 12.06 374 TRP B N 1
ATOM 7849 C CA . TRP B 1 369 ? 46.128 -15.810 9.827 1.00 11.60 374 TRP B CA 1
ATOM 7850 C C . TRP B 1 369 ? 46.194 -17.330 9.878 1.00 11.05 374 TRP B C 1
ATOM 7851 O O . TRP B 1 369 ? 46.814 -17.954 8.997 1.00 14.40 374 TRP B O 1
ATOM 7862 N N . GLY B 1 370 ? 45.594 -17.921 10.906 1.00 10.01 375 GLY B N 1
ATOM 7863 C CA . GLY B 1 370 ? 45.573 -19.369 10.991 1.00 12.73 375 GLY B CA 1
ATOM 7864 C C . GLY B 1 370 ? 44.844 -19.858 12.209 1.00 12.36 375 GLY B C 1
ATOM 7865 O O . GLY B 1 370 ? 44.221 -19.080 12.927 1.00 16.19 375 GLY B O 1
ATOM 7866 N N . ASP B 1 371 ? 44.942 -21.152 12.440 1.00 12.76 376 ASP B N 1
ATOM 7867 C CA . ASP B 1 371 ? 44.133 -21.813 13.451 1.00 12.83 376 ASP B CA 1
ATOM 7868 C C . ASP B 1 371 ? 44.826 -22.028 14.778 1.00 15.51 376 ASP B C 1
ATOM 7869 O O . ASP B 1 371 ? 44.266 -22.651 15.679 1.00 18.50 376 ASP B O 1
ATOM 7874 N N . GLY B 1 372 ? 46.035 -21.498 14.901 1.00 13.94 377 GLY B N 1
ATOM 7875 C CA . GLY B 1 372 ? 46.779 -21.566 16.159 1.00 15.34 377 GLY B CA 1
ATOM 7876 C C . GLY B 1 372 ? 47.602 -22.814 16.409 1.00 11.32 377 GLY B C 1
ATOM 7877 O O . GLY B 1 372 ? 48.292 -22.877 17.410 1.00 13.82 377 GLY B O 1
ATOM 7878 N N . VAL B 1 373 ? 47.525 -23.814 15.528 1.00 12.29 378 VAL B N 1
ATOM 7879 C CA . VAL B 1 373 ? 48.321 -25.021 15.679 1.00 12.07 378 VAL B CA 1
ATOM 7880 C C . VAL B 1 373 ? 49.789 -24.630 15.508 1.00 10.15 378 VAL B C 1
ATOM 7881 O O . VAL B 1 373 ? 50.664 -25.133 16.231 1.00 12.47 378 VAL B O 1
ATOM 7885 N N . ALA B 1 374 ? 50.057 -23.735 14.561 1.00 13.62 379 ALA B N 1
ATOM 7886 C CA . ALA B 1 374 ? 51.422 -23.252 14.322 1.00 11.48 379 ALA B CA 1
ATOM 7887 C C . ALA B 1 374 ? 51.953 -22.513 15.553 1.00 11.66 379 ALA B C 1
ATOM 7888 O O . ALA B 1 374 ? 53.128 -22.638 15.923 1.00 11.08 379 ALA B O 1
ATOM 7890 N N . VAL B 1 375 ? 51.083 -21.721 16.184 1.00 10.68 380 VAL B N 1
ATOM 7891 C CA . VAL B 1 375 ? 51.464 -20.997 17.394 1.00 10.69 380 VAL B CA 1
ATOM 7892 C C . VAL B 1 375 ? 51.790 -21.972 18.529 1.00 12.67 380 VAL B C 1
ATOM 7893 O O . VAL B 1 375 ? 52.786 -21.789 19.242 1.00 11.84 380 VAL B O 1
ATOM 7897 N N . LEU B 1 376 ? 50.979 -23.014 18.715 1.00 11.33 381 LEU B N 1
ATOM 7898 C CA . LEU B 1 376 ? 51.267 -23.993 19.752 1.00 11.74 381 LEU B CA 1
ATOM 7899 C C . LEU B 1 376 ? 52.588 -24.750 19.520 1.00 13.22 381 LEU B C 1
ATOM 7900 O O . LEU B 1 376 ? 53.356 -24.978 20.461 1.00 11.69 381 LEU B O 1
ATOM 7905 N N . ARG B 1 377 ? 52.866 -25.122 18.272 1.00 11.50 382 ARG B N 1
ATOM 7906 C CA . ARG B 1 377 ? 54.110 -25.815 17.946 1.00 9.81 382 ARG B CA 1
ATOM 7907 C C . ARG B 1 377 ? 55.297 -24.904 18.228 1.00 11.03 382 ARG B C 1
ATOM 7908 O O . ARG B 1 377 ? 56.256 -25.323 18.861 1.00 12.16 382 ARG B O 1
ATOM 7916 N N . PHE B 1 378 ? 55.218 -23.668 17.761 1.00 13.19 383 PHE B N 1
ATOM 7917 C CA . PHE B 1 378 ? 56.219 -22.636 18.067 1.00 10.39 383 PHE B CA 1
ATOM 7918 C C . PHE B 1 378 ? 56.427 -22.556 19.573 1.00 10.47 383 PHE B C 1
ATOM 7919 O O . PHE B 1 378 ? 57.559 -22.639 20.088 1.00 12.60 383 PHE B O 1
ATOM 7927 N N . PHE B 1 379 ? 55.316 -22.415 20.283 1.00 11.51 384 PHE B N 1
ATOM 7928 C CA . PHE B 1 379 ? 55.333 -22.188 21.727 1.00 9.88 384 PHE B CA 1
ATOM 7929 C C . PHE B 1 379 ? 56.034 -23.333 22.431 1.00 12.13 384 PHE B C 1
ATOM 7930 O O . PHE B 1 379 ? 56.932 -23.125 23.264 1.00 13.34 384 PHE B O 1
ATOM 7938 N N . ASN B 1 380 ? 55.647 -24.549 22.082 1.00 9.66 385 ASN B N 1
ATOM 7939 C CA . ASN B 1 380 ? 56.214 -25.732 22.696 1.00 10.64 385 ASN B CA 1
ATOM 7940 C C . ASN B 1 380 ? 57.695 -25.889 22.398 1.00 10.50 385 ASN B C 1
ATOM 7941 O O . ASN B 1 380 ? 58.483 -26.175 23.299 1.00 12.38 385 ASN B O 1
ATOM 7946 N N . GLU B 1 381 ? 58.084 -25.689 21.146 1.00 12.42 386 GLU B N 1
ATOM 7947 C CA . GLU B 1 381 ? 59.493 -25.833 20.786 1.00 11.53 386 GLU B CA 1
ATOM 7948 C C . GLU B 1 381 ? 60.356 -24.734 21.432 1.00 13.04 386 GLU B C 1
ATOM 7949 O O . GLU B 1 381 ? 61.493 -24.996 21.870 1.00 12.49 386 GLU B O 1
ATOM 7955 N N . VAL B 1 382 ? 59.837 -23.510 21.469 1.00 11.63 387 VAL B N 1
ATOM 7956 C CA . VAL B 1 382 ? 60.568 -22.370 22.052 1.00 9.79 387 VAL B CA 1
ATOM 7957 C C . VAL B 1 382 ? 60.728 -22.567 23.554 1.00 13.07 387 VAL B C 1
ATOM 7958 O O . VAL B 1 382 ? 61.794 -22.305 24.106 1.00 12.46 387 VAL B O 1
ATOM 7962 N N . PHE B 1 383 ? 59.700 -23.057 24.229 1.00 10.87 388 PHE B N 1
ATOM 7963 C CA . PHE B 1 383 ? 59.858 -23.346 25.651 1.00 9.95 388 PHE B CA 1
ATOM 7964 C C . PHE B 1 383 ? 60.937 -24.400 25.902 1.00 13.20 388 PHE B C 1
ATOM 7965 O O . PHE B 1 383 ? 61.808 -24.221 26.750 1.00 13.40 388 PHE B O 1
ATOM 7973 N N . ARG B 1 384 ? 60.886 -25.491 25.155 1.00 12.11 389 ARG B N 1
ATOM 7974 C CA . ARG B 1 384 ? 61.845 -26.565 25.327 1.00 13.65 389 ARG B CA 1
ATOM 7975 C C . ARG B 1 384 ? 63.274 -26.059 25.064 1.00 12.91 389 ARG B C 1
ATOM 7976 O O . ARG B 1 384 ? 64.171 -26.240 25.887 1.00 14.26 389 ARG B O 1
ATOM 7984 N N . ASP B 1 385 ? 63.472 -25.403 23.928 1.00 11.88 390 ASP B N 1
ATOM 7985 C CA . ASP B 1 385 ? 64.788 -24.961 23.516 1.00 12.47 390 ASP B CA 1
ATOM 7986 C C . ASP B 1 385 ? 65.343 -23.923 24.478 1.00 11.98 390 ASP B C 1
ATOM 7987 O O . ASP B 1 385 ? 66.503 -23.993 24.880 1.00 13.67 390 ASP B O 1
ATOM 7992 N N . SER B 1 386 ? 64.527 -22.956 24.868 1.00 12.48 391 SER B N 1
ATOM 7993 C CA . SER B 1 386 ? 65.003 -21.851 25.701 1.00 11.82 391 SER B CA 1
ATOM 7994 C C . SER B 1 386 ? 65.302 -22.263 27.124 1.00 14.02 391 SER B C 1
ATOM 7995 O O . SER B 1 386 ? 66.096 -21.605 27.789 1.00 14.28 391 SER B O 1
ATOM 7998 N N . THR B 1 387 ? 64.653 -23.320 27.607 1.00 13.99 392 THR B N 1
ATOM 7999 C CA . THR B 1 387 ? 64.893 -23.805 28.964 1.00 13.44 392 THR B CA 1
ATOM 8000 C C . THR B 1 387 ? 65.954 -24.905 29.031 1.00 17.19 392 THR B C 1
ATOM 8001 O O . THR B 1 387 ? 66.691 -24.984 30.014 1.00 17.42 392 THR B O 1
ATOM 8005 N N . GLN B 1 388 ? 66.039 -25.755 28.007 1.00 18.45 393 GLN B N 1
ATOM 8006 C CA . GLN B 1 388 ? 66.998 -26.865 28.001 1.00 18.34 393 GLN B CA 1
ATOM 8007 C C . GLN B 1 388 ? 68.351 -26.501 27.372 1.00 22.47 393 GLN B C 1
ATOM 8008 O O . GLN B 1 388 ? 69.394 -27.040 27.776 1.00 24.57 393 GLN B O 1
ATOM 8014 N N . THR B 1 389 ? 68.355 -25.598 26.392 1.00 16.54 394 THR B N 1
ATOM 8015 C CA . THR B 1 389 ? 69.581 -25.182 25.725 1.00 18.09 394 THR B CA 1
ATOM 8016 C C . THR B 1 389 ? 69.592 -23.650 25.545 1.00 17.48 394 THR B C 1
ATOM 8017 O O . THR B 1 389 ? 69.707 -23.151 24.434 1.00 18.01 394 THR B O 1
ATOM 8024 N N . PRO B 1 390 ? 69.501 -22.904 26.666 1.00 15.85 395 PRO B N 1
ATOM 8025 C CA . PRO B 1 390 ? 69.495 -21.444 26.605 1.00 15.55 395 PRO B CA 1
ATOM 8026 C C . PRO B 1 390 ? 70.730 -20.878 25.926 1.00 17.24 395 PRO B C 1
ATOM 8027 O O . PRO B 1 390 ? 71.835 -21.412 26.084 1.00 17.01 395 PRO B O 1
ATOM 8031 N N . ALA B 1 391 ? 70.533 -19.827 25.146 1.00 16.48 396 ALA B N 1
ATOM 8032 C CA . ALA B 1 391 ? 71.614 -19.155 24.434 1.00 15.07 396 ALA B CA 1
ATOM 8033 C C . ALA B 1 391 ? 72.616 -18.493 25.374 1.00 19.52 396 ALA B C 1
ATOM 8034 O O . ALA B 1 391 ? 73.839 -18.556 25.151 1.00 19.13 396 ALA B O 1
ATOM 8036 N N . ILE B 1 392 ? 72.085 -17.831 26.396 1.00 15.56 397 ILE B N 1
ATOM 8037 C CA . ILE B 1 392 ? 72.882 -17.099 27.376 1.00 14.30 397 ILE B CA 1
ATOM 8038 C C . ILE B 1 392 ? 72.462 -17.476 28.791 1.00 16.25 397 ILE B C 1
ATOM 8039 O O . ILE B 1 392 ? 71.386 -18.047 29.022 1.00 15.26 397 ILE B O 1
ATOM 8044 N N . THR B 1 393 ? 73.315 -17.131 29.743 1.00 15.27 398 THR B N 1
ATOM 8045 C CA . THR B 1 393 ? 73.063 -17.348 31.155 1.00 15.62 398 THR B CA 1
ATOM 8046 C C . THR B 1 393 ? 72.823 -16.013 31.851 1.00 18.03 398 THR B C 1
ATOM 8047 O O . THR B 1 393 ? 73.092 -14.954 31.293 1.00 16.37 398 THR B O 1
ATOM 8051 N N . PRO B 1 394 ? 72.318 -16.053 33.093 1.00 16.35 399 PRO B N 1
ATOM 8052 C CA . PRO B 1 394 ? 72.185 -14.811 33.853 1.00 16.80 399 PRO B CA 1
ATOM 8053 C C . PRO B 1 394 ? 73.510 -14.082 34.149 1.00 20.89 399 PRO B C 1
ATOM 8054 O O . PRO B 1 394 ? 73.482 -12.928 34.558 1.00 23.78 399 PRO B O 1
ATOM 8058 N N . GLN B 1 395 ? 74.645 -14.750 33.948 1.00 22.47 400 GLN B N 1
ATOM 8059 C CA . GLN B 1 395 ? 75.959 -14.149 34.162 1.00 21.21 400 GLN B CA 1
ATOM 8060 C C . GLN B 1 395 ? 76.651 -13.739 32.863 1.00 21.23 400 GLN B C 1
ATOM 8061 O O . GLN B 1 395 ? 77.746 -13.148 32.887 1.00 21.76 400 GLN B O 1
ATOM 8067 N N . SER B 1 396 ? 76.021 -14.017 31.724 1.00 16.76 401 SER B N 1
ATOM 8068 C CA . SER B 1 396 ? 76.593 -13.694 30.445 1.00 15.58 401 SER B CA 1
ATOM 8069 C C . SER B 1 396 ? 76.838 -12.205 30.322 1.00 14.85 401 SER B C 1
ATOM 8070 O O . SER B 1 396 ? 76.050 -11.389 30.819 1.00 17.73 401 SER B O 1
ATOM 8073 N N . GLN B 1 397 ? 77.945 -11.872 29.667 1.00 18.14 402 GLN B N 1
ATOM 8074 C CA . GLN B 1 397 ? 78.363 -10.491 29.469 1.00 21.76 402 GLN B CA 1
ATOM 8075 C C . GLN B 1 397 ? 78.034 -10.005 28.060 1.00 18.45 402 GLN B C 1
ATOM 8076 O O . GLN B 1 397 ? 78.516 -10.574 27.071 1.00 18.20 402 GLN B O 1
ATOM 8082 N N . PRO B 1 398 ? 77.210 -8.946 27.962 1.00 19.20 403 PRO B N 1
ATOM 8083 C CA . PRO B 1 398 ? 76.873 -8.424 26.654 1.00 18.60 403 PRO B CA 1
ATOM 8084 C C . PRO B 1 398 ? 78.105 -8.072 25.825 1.00 19.57 403 PRO B C 1
ATOM 8085 O O . PRO B 1 398 ? 79.109 -7.558 26.349 1.00 20.12 403 PRO B O 1
ATOM 8089 N N . ALA B 1 399 ? 78.020 -8.346 24.535 1.00 18.38 404 ALA B N 1
ATOM 8090 C CA . ALA B 1 399 ? 79.075 -8.011 23.596 1.00 22.79 404 ALA B CA 1
ATOM 8091 C C . ALA B 1 399 ? 79.218 -6.498 23.476 1.00 26.15 404 ALA B C 1
ATOM 8092 O O . ALA B 1 399 ? 78.283 -5.750 23.749 1.00 24.31 404 ALA B O 1
ATOM 8094 N N . ALA B 1 400 ? 80.411 -6.052 23.088 1.00 28.61 405 ALA B N 1
ATOM 8095 C CA . ALA B 1 400 ? 80.648 -4.655 22.783 1.00 29.19 405 ALA B CA 1
ATOM 8096 C C . ALA B 1 400 ? 79.836 -4.288 21.556 1.00 27.62 405 ALA B C 1
ATOM 8097 O O . ALA B 1 400 ? 79.893 -4.987 20.543 1.00 36.43 405 ALA B O 1
ATOM 8099 N N . THR B 1 401 ? 79.048 -3.223 21.666 1.00 28.92 406 THR B N 1
ATOM 8100 C CA . THR B 1 401 ? 78.218 -2.749 20.568 1.00 27.03 406 THR B CA 1
ATOM 8101 C C . THR B 1 401 ? 78.174 -1.235 20.535 1.00 30.00 406 THR B C 1
ATOM 8102 O O . THR B 1 401 ? 78.612 -0.555 21.466 1.00 31.01 406 THR B O 1
ATOM 8106 N N . ASN B 1 402 ? 77.634 -0.729 19.436 1.00 29.11 407 ASN B N 1
ATOM 8107 C CA . ASN B 1 402 ? 77.263 0.663 19.301 1.00 30.04 407 ASN B CA 1
ATOM 8108 C C . ASN B 1 402 ? 75.760 0.675 19.058 1.00 29.17 407 ASN B C 1
ATOM 8109 O O . ASN B 1 402 ? 75.304 0.247 18.006 1.00 27.10 407 ASN B O 1
ATOM 8114 N N . SER B 1 403 ? 74.989 1.130 20.042 1.00 32.01 408 SER B N 1
ATOM 8115 C CA . SER B 1 403 ? 73.525 1.140 19.910 1.00 31.71 408 SER B CA 1
ATOM 8116 C C . SER B 1 403 ? 73.042 1.977 18.722 1.00 35.96 408 SER B C 1
ATOM 8117 O O . SER B 1 403 ? 72.088 1.600 18.045 1.00 36.08 408 SER B O 1
ATOM 8120 N N . SER B 1 404 ? 73.709 3.096 18.460 1.00 33.28 409 SER B N 1
ATOM 8121 C CA . SER B 1 404 ? 73.290 4.013 17.406 1.00 34.60 409 SER B CA 1
ATOM 8122 C C . SER B 1 404 ? 73.457 3.387 16.030 1.00 33.20 409 SER B C 1
ATOM 8123 O O . SER B 1 404 ? 72.704 3.694 15.105 1.00 31.11 409 SER B O 1
ATOM 8126 N N . ALA B 1 405 ? 74.455 2.522 15.895 1.00 30.46 410 ALA B N 1
ATOM 8127 C CA . ALA B 1 405 ? 74.706 1.843 14.633 1.00 32.99 410 ALA B CA 1
ATOM 8128 C C . ALA B 1 405 ? 73.803 0.623 14.464 1.00 30.63 410 ALA B C 1
ATOM 8129 O O . ALA B 1 405 ? 73.605 0.161 13.337 1.00 31.92 410 ALA B O 1
ATOM 8131 N N . SER B 1 406 ? 73.262 0.100 15.568 1.00 24.88 411 SER B N 1
ATOM 8132 C CA . SER B 1 406 ? 72.625 -1.213 15.525 1.00 19.94 411 SER B CA 1
ATOM 8133 C C . SER B 1 406 ? 71.131 -1.252 15.813 1.00 19.71 411 SER B C 1
ATOM 8134 O O . SER B 1 406 ? 70.456 -2.116 15.277 1.00 17.33 411 SER B O 1
ATOM 8137 N N . VAL B 1 407 ? 70.632 -0.342 16.646 1.00 17.95 412 VAL B N 1
ATOM 8138 C CA . VAL B 1 407 ? 69.206 -0.302 17.019 1.00 16.37 412 VAL B CA 1
ATOM 8139 C C . VAL B 1 407 ? 68.598 1.035 16.625 1.00 17.38 412 VAL B C 1
ATOM 8140 O O . VAL B 1 407 ? 69.063 2.107 17.085 1.00 19.56 412 VAL B O 1
ATOM 8144 N N . GLU B 1 408 ? 67.560 0.990 15.794 1.00 15.17 413 GLU B N 1
ATOM 8145 C CA . GLU B 1 408 ? 66.849 2.193 15.393 1.00 16.77 413 GLU B CA 1
ATOM 8146 C C . GLU B 1 408 ? 65.609 2.360 16.254 1.00 16.57 413 GLU B C 1
ATOM 8147 O O . GLU B 1 408 ? 64.833 1.430 16.405 1.00 16.29 413 GLU B O 1
ATOM 8153 N N . THR B 1 409 ? 65.440 3.549 16.814 1.00 14.53 414 THR B N 1
ATOM 8154 C CA . THR B 1 409 ? 64.186 3.951 17.421 1.00 15.78 414 THR B CA 1
ATOM 8155 C C . THR B 1 409 ? 63.321 4.542 16.328 1.00 15.93 414 THR B C 1
ATOM 8156 O O . THR B 1 409 ? 63.675 5.565 15.721 1.00 20.08 414 THR B O 1
ATOM 8160 N N . LEU B 1 410 ? 62.192 3.897 16.053 1.00 14.24 415 LEU B N 1
ATOM 8161 C CA . LEU B 1 410 ? 61.339 4.313 14.974 1.00 13.76 415 LEU B CA 1
ATOM 8162 C C . LEU B 1 410 ? 60.682 5.622 15.347 1.00 15.90 415 LEU B C 1
ATOM 8163 O O . LEU B 1 410 ? 60.373 5.860 16.516 1.00 19.04 415 LEU B O 1
ATOM 8168 N N . SER B 1 411 ? 60.477 6.468 14.346 1.00 16.59 416 SER B N 1
ATOM 8169 C CA . SER B 1 411 ? 59.819 7.743 14.564 1.00 20.57 416 SER B CA 1
ATOM 8170 C C . SER B 1 411 ? 58.683 7.879 13.570 1.00 21.52 416 SER B C 1
ATOM 8171 O O . SER B 1 411 ? 58.852 7.623 12.383 1.00 25.49 416 SER B O 1
ATOM 8174 N N . PHE B 1 412 ? 57.519 8.247 14.082 1.00 20.86 417 PHE B N 1
ATOM 8175 C CA . PHE B 1 412 ? 56.343 8.486 13.264 1.00 19.94 417 PHE B CA 1
ATOM 8176 C C . PHE B 1 412 ? 56.084 9.984 13.161 1.00 18.40 417 PHE B C 1
ATOM 8177 O O . PHE B 1 412 ? 56.196 10.710 14.161 1.00 25.42 417 PHE B O 1
ATOM 8185 N N . ASN B 1 413 ? 55.732 10.432 11.960 1.00 17.42 418 ASN B N 1
ATOM 8186 C CA . ASN B 1 413 ? 55.301 11.806 11.746 1.00 19.85 418 ASN B CA 1
ATOM 8187 C C . ASN B 1 413 ? 53.787 11.828 11.892 1.00 17.61 418 ASN B C 1
ATOM 8188 O O . ASN B 1 413 ? 53.071 11.279 11.053 1.00 19.40 418 ASN B O 1
ATOM 8197 N N . LEU B 1 414 ? 53.326 12.428 12.990 1.00 17.75 419 LEU B N 1
ATOM 8198 C CA . LEU B 1 414 ? 51.917 12.411 13.371 1.00 20.05 419 LEU B CA 1
ATOM 8199 C C . LEU B 1 414 ? 51.290 13.777 13.175 1.00 17.85 419 LEU B C 1
ATOM 8200 O O . LEU B 1 414 ? 51.665 14.752 13.843 1.00 25.08 419 LEU B O 1
ATOM 8205 N N . SER B 1 415 ? 50.323 13.839 12.271 1.00 20.45 420 SER B N 1
ATOM 8206 C CA . SER B 1 415 ? 49.495 15.033 12.102 1.00 19.03 420 SER B CA 1
ATOM 8207 C C . SER B 1 415 ? 48.557 15.216 13.297 1.00 19.57 420 SER B C 1
ATOM 8208 O O . SER B 1 415 ? 48.461 14.357 14.187 1.00 18.85 420 SER B O 1
ATOM 8211 N N . GLY B 1 416 ? 47.852 16.342 13.319 1.00 20.22 421 GLY B N 1
ATOM 8212 C CA . GLY B 1 416 ? 46.837 16.577 14.339 1.00 19.96 421 GLY B CA 1
ATOM 8213 C C . GLY B 1 416 ? 45.725 15.544 14.245 1.00 20.31 421 GLY B C 1
ATOM 8214 O O . GLY B 1 416 ? 45.180 15.115 15.277 1.00 19.83 421 GLY B O 1
ATOM 8215 N N . ALA B 1 417 ? 45.380 15.144 13.024 1.00 21.89 422 ALA B N 1
ATOM 8216 C CA . ALA B 1 417 ? 44.362 14.108 12.828 1.00 21.51 422 ALA B CA 1
ATOM 8217 C C . ALA B 1 417 ? 44.822 12.798 13.456 1.00 17.79 422 ALA B C 1
ATOM 8218 O O . ALA B 1 417 ? 44.036 12.104 14.098 1.00 19.14 422 ALA B O 1
ATOM 8220 N N . LEU B 1 418 ? 46.091 12.454 13.273 1.00 17.70 423 LEU B N 1
ATOM 8221 C CA . LEU B 1 418 ? 46.585 11.181 13.842 1.00 14.56 423 LEU B CA 1
ATOM 8222 C C . LEU B 1 418 ? 46.640 11.226 15.352 1.00 16.32 423 LEU B C 1
ATOM 8223 O O . LEU B 1 418 ? 46.341 10.250 16.021 1.00 17.56 423 LEU B O 1
ATOM 8228 N N . LYS B 1 419 ? 47.044 12.360 15.909 1.00 15.07 424 LYS B N 1
ATOM 8229 C CA . LYS B 1 419 ? 47.066 12.500 17.351 1.00 14.15 424 LYS B CA 1
ATOM 8230 C C . LYS B 1 419 ? 45.660 12.371 17.923 1.00 16.90 424 LYS B C 1
ATOM 8231 O O . LYS B 1 419 ? 45.464 11.709 18.942 1.00 15.41 424 LYS B O 1
ATOM 8237 N N . ALA B 1 420 ? 44.687 12.966 17.243 1.00 16.51 425 ALA B N 1
ATOM 8238 C CA . ALA B 1 420 ? 43.287 12.835 17.641 1.00 17.91 425 ALA B CA 1
ATOM 8239 C C . ALA B 1 420 ? 42.829 11.388 17.538 1.00 17.50 425 ALA B C 1
ATOM 8240 O O . ALA B 1 420 ? 42.109 10.907 18.408 1.00 17.15 425 ALA B O 1
ATOM 8242 N N . GLY B 1 421 ? 43.265 10.694 16.487 1.00 17.67 426 GLY B N 1
ATOM 8243 C CA . GLY B 1 421 ? 42.967 9.274 16.319 1.00 17.87 426 GLY B CA 1
ATOM 8244 C C . GLY B 1 421 ? 43.515 8.406 17.432 1.00 16.75 426 GLY B C 1
ATOM 8245 O O . GLY B 1 421 ? 42.850 7.483 17.907 1.00 13.66 426 GLY B O 1
ATOM 8246 N N . ILE B 1 422 ? 44.756 8.674 17.826 1.00 14.34 427 ILE B N 1
ATOM 8247 C CA . ILE B 1 422 ? 45.373 7.976 18.936 1.00 15.92 427 ILE B CA 1
ATOM 8248 C C . ILE B 1 422 ? 44.597 8.235 20.235 1.00 15.03 427 ILE B C 1
ATOM 8249 O O . ILE B 1 422 ? 44.280 7.307 20.975 1.00 15.38 427 ILE B O 1
ATOM 8254 N N . THR B 1 423 ? 44.242 9.494 20.481 1.00 14.87 428 THR B N 1
ATOM 8255 C CA . THR B 1 423 ? 43.487 9.849 21.677 1.00 13.12 428 THR B CA 1
ATOM 8256 C C . THR B 1 423 ? 42.134 9.133 21.680 1.00 13.86 428 THR B C 1
ATOM 8257 O O . THR B 1 423 ? 41.725 8.598 22.710 1.00 16.31 428 THR B O 1
ATOM 8261 N N . ALA B 1 424 ? 41.486 9.074 20.522 1.00 14.44 429 ALA B N 1
ATOM 8262 C CA . ALA B 1 424 ? 40.181 8.410 20.394 1.00 17.14 429 ALA B CA 1
ATOM 8263 C C . ALA B 1 424 ? 40.313 6.907 20.602 1.00 15.25 429 ALA B C 1
ATOM 8264 O O . ALA B 1 424 ? 39.495 6.281 21.265 1.00 17.57 429 ALA B O 1
ATOM 8266 N N . ALA B 1 425 ? 41.370 6.325 20.047 1.00 15.57 430 ALA B N 1
ATOM 8267 C CA . ALA B 1 425 ? 41.633 4.892 20.201 1.00 14.80 430 ALA B CA 1
ATOM 8268 C C . ALA B 1 425 ? 41.896 4.531 21.670 1.00 13.06 430 ALA B C 1
ATOM 8269 O O . ALA B 1 425 ? 41.407 3.526 22.172 1.00 14.08 430 ALA B O 1
ATOM 8271 N N . LYS B 1 426 ? 42.669 5.370 22.364 1.00 12.04 431 LYS B N 1
ATOM 8272 C CA . LYS B 1 426 ? 42.918 5.188 23.783 1.00 13.51 431 LYS B CA 1
ATOM 8273 C C . LYS B 1 426 ? 41.629 5.196 24.599 1.00 16.34 431 LYS B C 1
ATOM 8274 O O . LYS B 1 426 ? 41.450 4.352 25.457 1.00 14.63 431 LYS B O 1
ATOM 8280 N N . GLU B 1 427 ? 40.751 6.159 24.322 1.00 15.27 432 GLU B N 1
ATOM 8281 C CA . GLU B 1 427 ? 39.485 6.283 25.034 1.00 15.03 432 GLU B CA 1
ATOM 8282 C C . GLU B 1 427 ? 38.643 5.036 24.825 1.00 14.99 432 GLU B C 1
ATOM 8283 O O . GLU B 1 427 ? 38.086 4.490 25.772 1.00 16.25 432 GLU B O 1
ATOM 8289 N N . LYS B 1 428 ? 38.580 4.582 23.581 1.00 14.51 433 LYS B N 1
ATOM 8290 C CA . LYS B 1 428 ? 37.800 3.383 23.236 1.00 15.37 433 LYS B CA 1
ATOM 8291 C C . LYS B 1 428 ? 38.360 2.149 23.951 1.00 14.15 433 LYS B C 1
ATOM 8292 O O . LYS B 1 428 ? 37.629 1.366 24.574 1.00 15.02 433 LYS B O 1
ATOM 8298 N N . PHE B 1 429 ? 39.673 1.991 23.871 1.00 13.86 434 PHE B N 1
ATOM 8299 C CA . PHE B 1 429 ? 40.359 0.878 24.502 1.00 14.06 434 PHE B CA 1
ATOM 8300 C C . PHE B 1 429 ? 40.109 0.847 26.013 1.00 14.05 434 PHE B C 1
ATOM 8301 O O . PHE B 1 429 ? 39.749 -0.177 26.566 1.00 15.79 434 PHE B O 1
ATOM 8309 N N . ASP B 1 430 ? 40.360 1.971 26.676 1.00 14.62 435 ASP B N 1
ATOM 8310 C CA . ASP B 1 430 ? 40.250 2.043 28.124 1.00 12.71 435 ASP B CA 1
ATOM 8311 C C . ASP B 1 430 ? 38.822 1.767 28.575 1.00 14.19 435 ASP B C 1
ATOM 8312 O O . ASP B 1 430 ? 38.610 1.046 29.536 1.00 16.12 435 ASP B O 1
ATOM 8317 N N . THR B 1 431 ? 37.851 2.332 27.866 1.00 15.62 436 THR B N 1
ATOM 8318 C CA . THR B 1 431 ? 36.445 2.176 28.241 1.00 16.25 436 THR B CA 1
ATOM 8319 C C . THR B 1 431 ? 36.038 0.715 28.097 1.00 17.69 436 THR B C 1
ATOM 8320 O O . THR B 1 431 ? 35.338 0.174 28.953 1.00 22.67 436 THR B O 1
ATOM 8324 N N . THR B 1 432 ? 36.506 0.063 27.035 1.00 17.69 437 THR B N 1
ATOM 8325 C CA . THR B 1 432 ? 36.186 -1.347 26.800 1.00 18.64 437 THR B CA 1
ATOM 8326 C C . THR B 1 432 ? 36.834 -2.262 27.830 1.00 17.17 437 THR B C 1
ATOM 8327 O O . THR B 1 432 ? 36.183 -3.125 28.411 1.00 16.80 437 THR B O 1
ATOM 8331 N N . VAL B 1 433 ? 38.129 -2.100 28.053 1.00 15.80 438 VAL B N 1
ATOM 8332 C CA . VAL B 1 433 ? 38.851 -2.956 29.003 1.00 14.28 438 VAL B CA 1
ATOM 8333 C C . VAL B 1 433 ? 38.239 -2.892 30.407 1.00 17.32 438 VAL B C 1
ATOM 8334 O O . VAL B 1 433 ? 38.231 -3.884 31.130 1.00 18.60 438 VAL B O 1
ATOM 8338 N N . LYS B 1 434 ? 37.729 -1.723 30.776 1.00 16.66 439 LYS B N 1
ATOM 8339 C CA . LYS B 1 434 ? 37.076 -1.513 32.072 1.00 21.75 439 LYS B CA 1
ATOM 8340 C C . LYS B 1 434 ? 35.899 -2.465 32.307 1.00 19.63 439 LYS B C 1
ATOM 8341 O O . LYS B 1 434 ? 35.592 -2.791 33.456 1.00 24.33 439 LYS B O 1
ATOM 8347 N N . THR B 1 435 ? 35.252 -2.904 31.225 1.00 17.37 440 THR B N 1
ATOM 8348 C CA . THR B 1 435 ? 34.065 -3.758 31.318 1.00 17.07 440 THR B CA 1
ATOM 8349 C C . THR B 1 435 ? 34.407 -5.234 31.406 1.00 17.49 440 THR B C 1
ATOM 8350 O O . THR B 1 435 ? 33.540 -6.051 31.656 1.00 15.90 440 THR B O 1
ATOM 8354 N N . LEU B 1 436 ? 35.670 -5.565 31.204 1.00 13.98 441 LEU B N 1
ATOM 8355 C CA . LEU B 1 436 ? 36.144 -6.936 31.192 1.00 12.74 441 LEU B CA 1
ATOM 8356 C C . LEU B 1 436 ? 36.617 -7.422 32.556 1.00 15.75 441 LEU B C 1
ATOM 8357 O O . LEU B 1 436 ? 37.415 -6.762 33.226 1.00 15.09 441 LEU B O 1
ATOM 8362 N N . SER B 1 437 ? 36.140 -8.597 32.964 1.00 15.77 442 SER B N 1
ATOM 8363 C CA . SER B 1 437 ? 36.617 -9.276 34.148 1.00 15.54 442 SER B CA 1
ATOM 8364 C C . SER B 1 437 ? 37.211 -10.634 33.767 1.00 15.55 442 SER B C 1
ATOM 8365 O O . SER B 1 437 ? 36.791 -11.234 32.786 1.00 14.57 442 SER B O 1
ATOM 8368 N N . ILE B 1 438 ? 38.206 -11.087 34.523 1.00 15.60 443 ILE B N 1
ATOM 8369 C CA . ILE B 1 438 ? 38.818 -12.406 34.339 1.00 14.98 443 ILE B CA 1
ATOM 8370 C C . ILE B 1 438 ? 39.135 -12.965 35.716 1.00 22.08 443 ILE B C 1
ATOM 8371 O O . ILE B 1 438 ? 39.648 -12.257 36.572 1.00 22.20 443 ILE B O 1
ATOM 8376 N N . ASP B 1 439 ? 38.820 -14.234 35.939 1.00 18.58 444 ASP B N 1
ATOM 8377 C CA . ASP B 1 439 ? 39.245 -14.900 37.164 1.00 20.27 444 ASP B CA 1
ATOM 8378 C C . ASP B 1 439 ? 39.314 -16.391 36.909 1.00 19.41 444 ASP B C 1
ATOM 8379 O O . ASP B 1 439 ? 38.870 -16.870 35.864 1.00 13.26 444 ASP B O 1
ATOM 8384 N N . SER B 1 440 ? 39.865 -17.120 37.871 1.00 18.36 445 SER B N 1
ATOM 8385 C CA . SER B 1 440 ? 40.144 -18.530 37.676 1.00 15.79 445 SER B CA 1
ATOM 8386 C C . SER B 1 440 ? 39.864 -19.347 38.908 1.00 17.54 445 SER B C 1
ATOM 8387 O O . SER B 1 440 ? 39.723 -18.819 40.015 1.00 19.23 445 SER B O 1
ATOM 8390 N N . ILE B 1 441 ? 39.761 -20.646 38.678 1.00 16.88 446 ILE B N 1
ATOM 8391 C CA . ILE B 1 441 ? 39.712 -21.634 39.737 1.00 16.80 446 ILE B CA 1
ATOM 8392 C C . ILE B 1 441 ? 40.665 -22.768 39.399 1.00 18.18 446 ILE B C 1
ATOM 8393 O O . ILE B 1 441 ? 41.006 -23.015 38.233 1.00 18.34 446 ILE B O 1
ATOM 8398 N N . GLN B 1 442 ? 41.113 -23.436 40.458 1.00 21.02 447 GLN B N 1
ATOM 8399 C CA . GLN B 1 442 ? 41.894 -24.633 40.367 1.00 21.14 447 GLN B CA 1
ATOM 8400 C C . GLN B 1 442 ? 41.200 -25.697 41.196 1.00 22.17 447 GLN B C 1
ATOM 8401 O O . GLN B 1 442 ? 41.234 -25.665 42.421 1.00 27.71 447 GLN B O 1
ATOM 8407 N N . PHE B 1 443 ? 40.520 -26.609 40.513 1.00 17.94 448 PHE B N 1
ATOM 8408 C CA . PHE B 1 443 ? 39.797 -27.703 41.156 1.00 18.05 448 PHE B CA 1
ATOM 8409 C C . PHE B 1 443 ? 40.793 -28.820 41.427 1.00 16.87 448 PHE B C 1
ATOM 8410 O O . PHE B 1 443 ? 41.407 -29.336 40.515 1.00 16.88 448 PHE B O 1
ATOM 8418 N N . GLN B 1 444 ? 40.954 -29.182 42.697 1.00 23.44 449 GLN B N 1
ATOM 8419 C CA . GLN B 1 444 ? 42.081 -30.014 43.099 1.00 26.69 449 GLN B CA 1
ATOM 8420 C C . GLN B 1 444 ? 41.730 -31.458 43.460 1.00 25.41 449 GLN B C 1
ATOM 8421 O O . GLN B 1 444 ? 42.631 -32.257 43.694 1.00 28.34 449 GLN B O 1
ATOM 8427 N N . ARG B 1 445 ? 40.450 -31.813 43.477 1.00 24.35 450 ARG B N 1
ATOM 8428 C CA . ARG B 1 445 ? 40.067 -33.181 43.860 1.00 24.12 450 ARG B CA 1
ATOM 8429 C C . ARG B 1 445 ? 40.546 -34.254 42.891 1.00 24.58 450 ARG B C 1
ATOM 8430 O O . ARG B 1 445 ? 40.808 -35.384 43.301 1.00 30.55 450 ARG B O 1
ATOM 8438 N N . GLY B 1 446 ? 40.662 -33.910 41.613 1.00 21.30 451 GLY B N 1
ATOM 8439 C CA . GLY B 1 446 ? 41.107 -34.855 40.605 1.00 18.94 451 GLY B CA 1
ATOM 8440 C C . GLY B 1 446 ? 41.077 -34.272 39.208 1.00 15.88 451 GLY B C 1
ATOM 8441 O O . GLY B 1 446 ? 40.672 -33.109 39.021 1.00 18.74 451 GLY B O 1
ATOM 8442 N N . GLY B 1 447 ? 41.490 -35.077 38.238 1.00 19.29 452 GLY B N 1
ATOM 8443 C CA . GLY B 1 447 ? 41.538 -34.675 36.838 1.00 18.61 452 GLY B CA 1
ATOM 8444 C C . GLY B 1 447 ? 41.473 -35.872 35.909 1.00 18.29 452 GLY B C 1
ATOM 8445 O O . GLY B 1 447 ? 40.648 -36.778 36.115 1.00 21.32 452 GLY B O 1
ATOM 8446 N N . LYS B 1 448 ? 42.332 -35.890 34.889 1.00 17.99 453 LYS B N 1
ATOM 8447 C CA . LYS B 1 448 ? 42.316 -36.927 33.853 1.00 20.66 453 LYS B CA 1
ATOM 8448 C C . LYS B 1 448 ? 42.466 -38.356 34.385 1.00 20.45 453 LYS B C 1
ATOM 8449 O O . LYS B 1 448 ? 41.802 -39.261 33.899 1.00 24.00 453 LYS B O 1
ATOM 8455 N N . GLU B 1 449 ? 43.359 -38.556 35.354 1.00 21.80 454 GLU B N 1
ATOM 8456 C CA . GLU B 1 449 ? 43.655 -39.907 35.851 1.00 24.83 454 GLU B CA 1
ATOM 8457 C C . GLU B 1 449 ? 42.394 -40.544 36.414 1.00 23.25 454 GLU B C 1
ATOM 8458 O O . GLU B 1 449 ? 42.031 -41.660 36.038 1.00 25.70 454 GLU B O 1
ATOM 8464 N N . PHE B 1 450 ? 41.732 -39.816 37.308 1.00 22.10 455 PHE B N 1
ATOM 8465 C CA . PHE B 1 450 ? 40.518 -40.299 37.942 1.00 20.60 455 PHE B CA 1
ATOM 8466 C C . PHE B 1 450 ? 39.428 -40.507 36.901 1.00 21.23 455 PHE B C 1
ATOM 8467 O O . PHE B 1 450 ? 38.786 -41.550 36.858 1.00 20.54 455 PHE B O 1
ATOM 8475 N N . LEU B 1 451 ? 39.227 -39.518 36.041 1.00 20.23 456 LEU B N 1
ATOM 8476 C CA . LEU B 1 451 ? 38.127 -39.609 35.090 1.00 16.63 456 LEU B CA 1
ATOM 8477 C C . LEU B 1 451 ? 38.320 -40.737 34.077 1.00 21.35 456 LEU B C 1
ATOM 8478 O O . LEU B 1 451 ? 37.358 -41.405 33.705 1.00 21.52 456 LEU B O 1
ATOM 8483 N N . LYS B 1 452 ? 39.562 -40.957 33.645 1.00 20.45 457 LYS B N 1
ATOM 8484 C CA . LYS B 1 452 ? 39.890 -42.051 32.744 1.00 21.09 457 LYS B CA 1
ATOM 8485 C C . LYS B 1 452 ? 39.624 -43.399 33.416 1.00 21.80 457 LYS B C 1
ATOM 8486 O O . LYS B 1 452 ? 39.133 -44.321 32.773 1.00 25.27 457 LYS B O 1
ATOM 8492 N N . LYS B 1 453 ? 39.931 -43.498 34.708 1.00 22.61 458 LYS B N 1
ATOM 8493 C CA . LYS B 1 453 ? 39.659 -44.732 35.461 1.00 23.90 458 LYS B CA 1
ATOM 8494 C C . LYS B 1 453 ? 38.162 -45.037 35.492 1.00 26.21 458 LYS B C 1
ATOM 8495 O O . LYS B 1 453 ? 37.763 -46.203 35.474 1.00 25.82 458 LYS B O 1
ATOM 8501 N N . LYS B 1 454 ? 37.344 -43.986 35.509 1.00 22.51 459 LYS B N 1
ATOM 8502 C CA . LYS B 1 454 ? 35.885 -44.125 35.448 1.00 21.31 459 LYS B CA 1
ATOM 8503 C C . LYS B 1 454 ? 35.338 -44.254 34.014 1.00 16.70 459 LYS B C 1
ATOM 8504 O O . LYS B 1 454 ? 34.119 -44.296 33.818 1.00 22.91 459 LYS B O 1
ATOM 8510 N N . GLN B 1 455 ? 36.228 -44.371 33.029 1.00 18.30 460 GLN B N 1
ATOM 8511 C CA . GLN B 1 455 ? 35.876 -44.616 31.629 1.00 18.26 460 GLN B CA 1
ATOM 8512 C C . GLN B 1 455 ? 35.136 -43.445 30.984 1.00 20.37 460 GLN B C 1
ATOM 8513 O O . GLN B 1 455 ? 34.319 -43.627 30.078 1.00 21.51 460 GLN B O 1
ATOM 8519 N N . LEU B 1 456 ? 35.467 -42.238 31.430 1.00 18.59 461 LEU B N 1
ATOM 8520 C CA . LEU B 1 456 ? 34.888 -41.016 30.869 1.00 17.83 461 LEU B CA 1
ATOM 8521 C C . LEU B 1 456 ? 35.949 -40.216 30.141 1.00 18.04 461 LEU B C 1
ATOM 8522 O O . LEU B 1 456 ? 37.140 -40.330 30.434 1.00 19.39 461 LEU B O 1
ATOM 8527 N N . SER B 1 457 ? 35.497 -39.422 29.177 1.00 17.22 462 SER B N 1
ATOM 8528 C CA . SER B 1 457 ? 36.350 -38.477 28.495 1.00 16.91 462 SER B CA 1
ATOM 8529 C C . SER B 1 457 ? 36.518 -37.262 29.387 1.00 16.21 462 SER B C 1
ATOM 8530 O O . SER B 1 457 ? 35.533 -36.602 29.701 1.00 16.02 462 SER B O 1
ATOM 8533 N N . PRO B 1 458 ? 37.762 -36.945 29.805 1.00 15.78 463 PRO B N 1
ATOM 8534 C CA . PRO B 1 458 ? 37.942 -35.740 30.614 1.00 15.93 463 PRO B CA 1
ATOM 8535 C C . PRO B 1 458 ? 37.436 -34.449 29.974 1.00 12.37 463 PRO B C 1
ATOM 8536 O O . PRO B 1 458 ? 36.878 -33.613 30.658 1.00 14.64 463 PRO B O 1
ATOM 8540 N N . ASP B 1 459 ? 37.611 -34.311 28.665 1.00 13.88 464 ASP B N 1
ATOM 8541 C CA . ASP B 1 459 ? 37.122 -33.127 27.967 1.00 13.71 464 ASP B CA 1
ATOM 8542 C C . ASP B 1 459 ? 35.605 -33.008 28.083 1.00 12.89 464 ASP B C 1
ATOM 8543 O O . ASP B 1 459 ? 35.068 -31.933 28.317 1.00 12.16 464 ASP B O 1
ATOM 8548 N N . ALA B 1 460 ? 34.919 -34.129 27.930 1.00 12.93 465 ALA B N 1
ATOM 8549 C CA . ALA B 1 460 ? 33.464 -34.150 28.034 1.00 11.07 465 ALA B CA 1
ATOM 8550 C C . ALA B 1 460 ? 32.983 -33.765 29.408 1.00 12.02 465 ALA B C 1
ATOM 8551 O O . ALA B 1 460 ? 31.961 -33.089 29.548 1.00 12.70 465 ALA B O 1
ATOM 8553 N N . VAL B 1 461 ? 33.697 -34.220 30.437 1.00 12.96 466 VAL B N 1
ATOM 8554 C CA . VAL B 1 461 ? 33.329 -33.927 31.814 1.00 10.47 466 VAL B CA 1
ATOM 8555 C C . VAL B 1 461 ? 33.482 -32.430 32.117 1.00 11.76 466 VAL B C 1
ATOM 8556 O O . VAL B 1 461 ? 32.621 -31.832 32.753 1.00 12.82 466 VAL B O 1
ATOM 8560 N N . ALA B 1 462 ? 34.571 -31.816 31.646 1.00 14.45 467 ALA B N 1
ATOM 8561 C CA . ALA B 1 462 ? 34.721 -30.370 31.749 1.00 14.65 467 ALA B CA 1
ATOM 8562 C C . ALA B 1 462 ? 33.568 -29.644 31.086 1.00 13.10 467 ALA B C 1
ATOM 8563 O O . ALA B 1 462 ? 32.963 -28.753 31.678 1.00 11.44 467 ALA B O 1
ATOM 8565 N N . GLN B 1 463 ? 33.248 -30.050 29.856 1.00 11.00 468 GLN B N 1
ATOM 8566 C CA . GLN B 1 463 ? 32.178 -29.406 29.122 1.00 12.23 468 GLN B CA 1
ATOM 8567 C C . GLN B 1 463 ? 30.847 -29.587 29.849 1.00 10.89 468 GLN B C 1
ATOM 8568 O O . GLN B 1 463 ? 30.059 -28.656 29.943 1.00 9.92 468 GLN B O 1
ATOM 8574 N N . LEU B 1 464 ? 30.603 -30.776 30.378 1.00 10.41 469 LEU B N 1
ATOM 8575 C CA . LEU B 1 464 ? 29.402 -31.014 31.181 1.00 10.32 469 LEU B CA 1
ATOM 8576 C C . LEU B 1 464 ? 29.342 -30.068 32.379 1.00 10.96 469 LEU B C 1
ATOM 8577 O O . LEU B 1 464 ? 28.298 -29.474 32.644 1.00 11.11 469 LEU B O 1
ATOM 8582 N N . ALA B 1 465 ? 30.468 -29.871 33.060 1.00 12.54 470 ALA B N 1
ATOM 8583 C CA . ALA B 1 465 ? 30.493 -28.973 34.204 1.00 10.67 470 ALA B CA 1
ATOM 8584 C C . ALA B 1 465 ? 30.096 -27.551 33.814 1.00 11.46 470 ALA B C 1
ATOM 8585 O O . ALA B 1 465 ? 29.357 -26.919 34.534 1.00 12.02 470 ALA B O 1
ATOM 8587 N N . PHE B 1 466 ? 30.523 -27.066 32.650 1.00 10.32 471 PHE B N 1
ATOM 8588 C CA . PHE B 1 466 ? 30.155 -25.724 32.244 1.00 12.42 471 PHE B CA 1
ATOM 8589 C C . PHE B 1 466 ? 28.648 -25.640 31.957 1.00 12.34 471 PHE B C 1
ATOM 8590 O O . PHE B 1 466 ? 28.011 -24.661 32.276 1.00 12.25 471 PHE B O 1
ATOM 8598 N N . GLN B 1 467 ? 28.101 -26.674 31.326 1.00 9.89 472 GLN B N 1
ATOM 8599 C CA . GLN B 1 467 ? 26.665 -26.710 31.046 1.00 9.70 472 GLN B CA 1
ATOM 8600 C C . GLN B 1 467 ? 25.890 -26.695 32.369 1.00 11.54 472 GLN B C 1
ATOM 8601 O O . GLN B 1 467 ? 24.921 -25.958 32.538 1.00 12.38 472 GLN B O 1
ATOM 8615 N N . ALA B 1 469 ? 26.930 -25.734 35.344 1.00 11.76 474 ALA B N 1
ATOM 8616 C CA . ALA B 1 469 ? 27.126 -24.471 36.051 1.00 13.39 474 ALA B CA 1
ATOM 8617 C C . ALA B 1 469 ? 26.229 -23.372 35.495 1.00 12.41 474 ALA B C 1
ATOM 8618 O O . ALA B 1 469 ? 25.645 -22.594 36.248 1.00 12.53 474 ALA B O 1
ATOM 8620 N N . PHE B 1 470 ? 26.119 -23.302 34.166 1.00 10.43 475 PHE B N 1
ATOM 8621 C CA . PHE B 1 470 ? 25.267 -22.292 33.543 1.00 9.85 475 PHE B CA 1
ATOM 8622 C C . PHE B 1 470 ? 23.801 -22.531 33.915 1.00 13.39 475 PHE B C 1
ATOM 8623 O O . PHE B 1 470 ? 23.051 -21.596 34.141 1.00 12.51 475 PHE B O 1
ATOM 8631 N N . LEU B 1 471 ? 23.396 -23.801 33.983 1.00 11.65 476 LEU B N 1
ATOM 8632 C CA . LEU B 1 471 ? 22.027 -24.127 34.421 1.00 10.70 476 LEU B CA 1
ATOM 8633 C C . LEU B 1 471 ? 21.784 -23.689 35.870 1.00 9.54 476 LEU B C 1
ATOM 8634 O O . LEU B 1 471 ? 20.745 -23.101 36.197 1.00 15.12 476 LEU B O 1
ATOM 8639 N N . ARG B 1 472 ? 22.753 -23.969 36.720 1.00 12.65 477 ARG B N 1
ATOM 8640 C CA . ARG B 1 472 ? 22.681 -23.636 38.131 1.00 12.53 477 ARG B CA 1
ATOM 8641 C C . ARG B 1 472 ? 22.562 -22.126 38.298 1.00 16.20 477 ARG B C 1
ATOM 8642 O O . ARG B 1 472 ? 21.738 -21.639 39.068 1.00 17.21 477 ARG B O 1
ATOM 8655 N N . GLN B 1 473 ? 23.347 -21.379 37.532 1.00 11.30 478 GLN B N 1
ATOM 8656 C CA . GLN B 1 473 ? 23.383 -19.932 37.675 1.00 11.07 478 GLN B CA 1
ATOM 8657 C C . GLN B 1 473 ? 22.205 -19.234 37.000 1.00 14.53 478 GLN B C 1
ATOM 8658 O O . GLN B 1 473 ? 21.564 -18.391 37.599 1.00 16.68 478 GLN B O 1
ATOM 8664 N N . TYR B 1 474 ? 21.938 -19.570 35.741 1.00 13.46 479 TYR B N 1
ATOM 8665 C CA . TYR B 1 474 ? 20.992 -18.827 34.941 1.00 15.05 479 TYR B CA 1
ATOM 8666 C C . TYR B 1 474 ? 19.729 -19.582 34.549 1.00 14.73 479 TYR B C 1
ATOM 8667 O O . TYR B 1 474 ? 18.819 -18.983 33.980 1.00 15.21 479 TYR B O 1
ATOM 8676 N N . GLY B 1 475 ? 19.678 -20.879 34.837 1.00 14.75 480 GLY B N 1
ATOM 8677 C CA . GLY B 1 475 ? 18.505 -21.685 34.529 1.00 16.10 480 GLY B CA 1
ATOM 8678 C C . GLY B 1 475 ? 18.218 -21.858 33.056 1.00 13.88 480 GLY B C 1
ATOM 8679 O O . GLY B 1 475 ? 17.064 -22.096 32.665 1.00 19.51 480 GLY B O 1
ATOM 8680 N N . GLN B 1 476 ? 19.254 -21.748 32.230 1.00 11.05 481 GLN B N 1
ATOM 8681 C CA . GLN B 1 476 ? 19.119 -21.857 30.793 1.00 13.43 481 GLN B CA 1
ATOM 8682 C C . GLN B 1 476 ? 20.138 -22.837 30.206 1.00 10.81 481 GLN B C 1
ATOM 8683 O O . GLN B 1 476 ? 21.144 -23.163 30.840 1.00 11.97 481 GLN B O 1
ATOM 8689 N N . THR B 1 477 ? 19.829 -23.305 29.000 1.00 11.95 482 THR B N 1
ATOM 8690 C CA . THR B 1 477 ? 20.760 -24.045 28.136 1.00 11.19 482 THR B CA 1
ATOM 8691 C C . THR B 1 477 ? 21.026 -23.139 26.927 1.00 14.49 482 THR B C 1
ATOM 8692 O O . THR B 1 477 ? 20.085 -22.678 26.257 1.00 13.19 482 THR B O 1
ATOM 8696 N N . VAL B 1 478 ? 22.302 -22.846 26.667 1.00 11.76 483 VAL B N 1
ATOM 8697 C CA . VAL B 1 478 ? 22.653 -21.854 25.664 1.00 11.30 483 VAL B CA 1
ATOM 8698 C C . VAL B 1 478 ? 23.685 -22.342 24.674 1.00 11.86 483 VAL B C 1
ATOM 8699 O O . VAL B 1 478 ? 24.371 -23.328 24.917 1.00 12.11 483 VAL B O 1
ATOM 8703 N N . ALA B 1 479 ? 23.812 -21.607 23.577 1.00 12.83 484 ALA B N 1
ATOM 8704 C CA . ALA B 1 479 ? 24.745 -21.955 22.520 1.00 11.79 484 ALA B CA 1
ATOM 8705 C C . ALA B 1 479 ? 26.181 -21.986 23.053 1.00 12.38 484 ALA B C 1
ATOM 8706 O O . ALA B 1 479 ? 26.637 -21.049 23.723 1.00 11.88 484 ALA B O 1
ATOM 8708 N N . THR B 1 480 ? 26.859 -23.084 22.745 1.00 11.79 485 THR B N 1
ATOM 8709 C CA . THR B 1 480 ? 28.173 -23.398 23.277 1.00 10.50 485 THR B CA 1
ATOM 8710 C C . THR B 1 480 ? 29.104 -23.849 22.164 1.00 12.33 485 THR B C 1
ATOM 8711 O O . THR B 1 480 ? 28.694 -24.606 21.288 1.00 12.19 485 THR B O 1
ATOM 8715 N N . TYR B 1 481 ? 30.359 -23.382 22.220 1.00 10.86 486 TYR B N 1
ATOM 8716 C CA . TYR B 1 481 ? 31.325 -23.554 21.141 1.00 11.47 486 TYR B CA 1
ATOM 8717 C C . TYR B 1 481 ? 32.578 -24.196 21.689 1.00 11.41 486 TYR B C 1
ATOM 8718 O O . TYR B 1 481 ? 33.120 -23.730 22.686 1.00 12.73 486 TYR B O 1
ATOM 8727 N N . GLU B 1 482 ? 33.023 -25.259 21.037 1.00 11.38 487 GLU B N 1
ATOM 8728 C CA . GLU B 1 482 ? 34.350 -25.817 21.252 1.00 10.57 487 GLU B CA 1
ATOM 8729 C C . GLU B 1 482 ? 34.943 -26.129 19.870 1.00 14.35 487 GLU B C 1
ATOM 8730 O O . GLU B 1 482 ? 34.276 -26.697 19.009 1.00 14.94 487 GLU B O 1
ATOM 8736 N N . SER B 1 483 ? 36.202 -25.768 19.683 1.00 13.09 488 SER B N 1
ATOM 8737 C CA . SER B 1 483 ? 36.912 -26.004 18.420 1.00 14.34 488 SER B CA 1
ATOM 8738 C C . SER B 1 483 ? 37.533 -27.393 18.366 1.00 12.01 488 SER B C 1
ATOM 8739 O O . SER B 1 483 ? 37.924 -27.968 19.381 1.00 16.66 488 SER B O 1
ATOM 8744 N N . CYS B 1 484 ? 37.625 -27.893 17.140 1.00 13.66 489 CYS B N 1
ATOM 8745 C CA . CYS B 1 484 ? 38.365 -29.087 16.799 1.00 14.54 489 CYS B CA 1
ATOM 8746 C C . CYS B 1 484 ? 39.157 -28.817 15.515 1.00 16.22 489 CYS B C 1
ATOM 8747 O O . CYS B 1 484 ? 38.635 -28.256 14.566 1.00 15.06 489 CYS B O 1
ATOM 8750 N N . SER B 1 485 ? 40.415 -29.235 15.470 1.00 13.76 490 SER B N 1
ATOM 8751 C CA . SER B 1 485 ? 41.223 -29.093 14.260 1.00 12.98 490 SER B CA 1
ATOM 8752 C C . SER B 1 485 ? 40.812 -30.077 13.177 1.00 12.96 490 SER B C 1
ATOM 8753 O O . SER B 1 485 ? 40.635 -31.260 13.461 1.00 13.22 490 SER B O 1
ATOM 8756 N N . THR B 1 486 ? 40.684 -29.586 11.942 1.00 10.46 491 THR B N 1
ATOM 8757 C CA . THR B 1 486 ? 40.561 -30.446 10.758 1.00 11.19 491 THR B CA 1
ATOM 8758 C C . THR B 1 486 ? 41.865 -30.430 9.955 1.00 11.40 491 THR B C 1
ATOM 8759 O O . THR B 1 486 ? 41.878 -30.683 8.736 1.00 11.84 491 THR B O 1
ATOM 8763 N N . ALA B 1 487 ? 42.980 -30.186 10.643 1.00 11.87 492 ALA B N 1
ATOM 8764 C CA . ALA B 1 487 ? 44.267 -30.112 9.973 1.00 10.69 492 ALA B CA 1
ATOM 8765 C C . ALA B 1 487 ? 44.822 -31.443 9.496 1.00 14.35 492 ALA B C 1
ATOM 8766 O O . ALA B 1 487 ? 45.869 -31.457 8.876 1.00 12.82 492 ALA B O 1
ATOM 8768 N N . ALA B 1 488 ? 44.142 -32.555 9.772 1.00 11.14 493 ALA B N 1
ATOM 8769 C CA . ALA B 1 488 ? 44.488 -33.831 9.139 1.00 12.93 493 ALA B CA 1
ATOM 8770 C C . ALA B 1 488 ? 44.282 -33.817 7.622 1.00 11.82 493 ALA B C 1
ATOM 8771 O O . ALA B 1 488 ? 44.779 -34.709 6.925 1.00 13.50 493 ALA B O 1
ATOM 8773 N N . PHE B 1 489 ? 43.601 -32.791 7.113 1.00 13.01 494 PHE B N 1
ATOM 8774 C CA . PHE B 1 489 ? 43.293 -32.677 5.705 1.00 10.32 494 PHE B CA 1
ATOM 8775 C C . PHE B 1 489 ? 44.012 -31.507 5.064 1.00 13.72 494 PHE B C 1
ATOM 8776 O O . PHE B 1 489 ? 44.384 -30.538 5.732 1.00 13.10 494 PHE B O 1
ATOM 8784 N N . LYS B 1 490 ? 44.161 -31.578 3.749 1.00 14.23 495 LYS B N 1
ATOM 8785 C CA . LYS B 1 490 ? 44.808 -30.514 2.985 1.00 12.13 495 LYS B CA 1
ATOM 8786 C C . LYS B 1 490 ? 44.083 -29.174 3.154 1.00 12.98 495 LYS B C 1
ATOM 8787 O O . LYS B 1 490 ? 42.873 -29.074 2.922 1.00 13.68 495 LYS B O 1
ATOM 8793 N N . HIS B 1 491 ? 44.813 -28.149 3.584 1.00 12.40 496 HIS B N 1
ATOM 8794 C CA . HIS B 1 491 ? 44.261 -26.835 3.910 1.00 14.59 496 HIS B CA 1
ATOM 8795 C C . HIS B 1 491 ? 43.107 -26.951 4.911 1.00 13.20 496 HIS B C 1
ATOM 8796 O O . HIS B 1 491 ? 42.131 -26.172 4.882 1.00 13.11 496 HIS B O 1
ATOM 8803 N N . GLY B 1 492 ? 43.233 -27.922 5.815 1.00 14.29 497 GLY B N 1
ATOM 8804 C CA . GLY B 1 492 ? 42.254 -28.112 6.856 1.00 12.29 497 GLY B CA 1
ATOM 8805 C C . GLY B 1 492 ? 42.287 -26.922 7.798 1.00 12.70 497 GLY B C 1
ATOM 8806 O O . GLY B 1 492 ? 43.318 -26.256 7.947 1.00 15.21 497 GLY B O 1
ATOM 8807 N N . ARG B 1 493 ? 41.153 -26.659 8.433 1.00 11.86 498 ARG B N 1
ATOM 8808 C CA . ARG B 1 493 ? 41.025 -25.553 9.347 1.00 11.69 498 ARG B CA 1
ATOM 8809 C C . ARG B 1 493 ? 40.530 -26.095 10.705 1.00 9.94 498 ARG B C 1
ATOM 8810 O O . ARG B 1 493 ? 41.226 -26.891 11.360 1.00 11.27 498 ARG B O 1
ATOM 8818 N N . THR B 1 494 ? 39.335 -25.656 11.119 1.00 13.77 499 THR B N 1
ATOM 8819 C CA . THR B 1 494 ? 38.684 -26.133 12.337 1.00 12.45 499 THR B CA 1
ATOM 8820 C C . THR B 1 494 ? 37.237 -26.461 12.029 1.00 12.64 499 THR B C 1
ATOM 8821 O O . THR B 1 494 ? 36.722 -26.092 10.969 1.00 12.40 499 THR B O 1
ATOM 8825 N N . GLU B 1 495 ? 36.643 -27.222 12.942 1.00 12.25 500 GLU B N 1
ATOM 8826 C CA . GLU B 1 495 ? 35.216 -27.532 12.916 1.00 11.31 500 GLU B CA 1
ATOM 8827 C C . GLU B 1 495 ? 34.681 -27.261 14.311 1.00 12.50 500 GLU B C 1
ATOM 8828 O O . GLU B 1 495 ? 35.413 -27.336 15.277 1.00 13.31 500 GLU B O 1
ATOM 8834 N N . THR B 1 496 ? 33.389 -26.950 14.429 1.00 12.42 501 THR B N 1
ATOM 8835 C CA . THR B 1 496 ? 32.802 -26.716 15.741 1.00 13.02 501 THR B CA 1
ATOM 8836 C C . THR B 1 496 ? 32.249 -28.007 16.345 1.00 10.43 501 THR B C 1
ATOM 8837 O O . THR B 1 496 ? 31.447 -28.685 15.722 1.00 13.62 501 THR B O 1
ATOM 8841 N N . ILE B 1 497 ? 32.702 -28.327 17.550 1.00 10.57 502 ILE B N 1
ATOM 8842 C CA . ILE B 1 497 ? 32.083 -29.310 18.414 1.00 13.99 502 ILE B CA 1
ATOM 8843 C C . ILE B 1 497 ? 31.025 -28.547 19.209 1.00 11.55 502 ILE B C 1
ATOM 8844 O O . ILE B 1 497 ? 31.299 -27.487 19.767 1.00 13.32 502 ILE B O 1
ATOM 8849 N N . ARG B 1 498 ? 29.804 -29.080 19.244 1.00 12.83 503 ARG B N 1
ATOM 8850 C CA . ARG B 1 498 ? 28.703 -28.476 19.976 1.00 12.49 503 ARG B CA 1
ATOM 8851 C C . ARG B 1 498 ? 28.436 -29.265 21.263 1.00 13.08 503 ARG B C 1
ATOM 8852 O O . ARG B 1 498 ? 27.730 -30.261 21.237 1.00 12.76 503 ARG B O 1
ATOM 8860 N N . PRO B 1 499 ? 29.058 -28.849 22.379 1.00 11.62 504 PRO B N 1
ATOM 8861 C CA . PRO B 1 499 ? 28.955 -29.635 23.604 1.00 10.79 504 PRO B CA 1
ATOM 8862 C C . PRO B 1 499 ? 27.588 -29.610 24.276 1.00 10.74 504 PRO B C 1
ATOM 8863 O O . PRO B 1 499 ? 27.335 -30.482 25.113 1.00 13.79 504 PRO B O 1
ATOM 8867 N N . ALA B 1 500 ? 26.748 -28.620 23.975 1.00 11.86 505 ALA B N 1
ATOM 8868 C CA . ALA B 1 500 ? 25.401 -28.575 24.587 1.00 11.67 505 ALA B CA 1
ATOM 8869 C C . ALA B 1 500 ? 24.508 -29.550 23.835 1.00 13.46 505 ALA B C 1
ATOM 8870 O O . ALA B 1 500 ? 24.125 -29.301 22.690 1.00 13.70 505 ALA B O 1
ATOM 8872 N N . SER B 1 501 ? 24.208 -30.681 24.475 1.00 10.01 506 SER B N 1
ATOM 8873 C CA . SER B 1 501 ? 23.475 -31.762 23.837 1.00 12.09 506 SER B CA 1
ATOM 8874 C C . SER B 1 501 ? 22.240 -32.100 24.639 1.00 10.34 506 SER B C 1
ATOM 8875 O O . SER B 1 501 ? 22.060 -31.653 25.772 1.00 11.60 506 SER B O 1
ATOM 8878 N N . ILE B 1 502 ? 21.399 -32.941 24.064 1.00 12.37 507 ILE B N 1
ATOM 8879 C CA . ILE B 1 502 ? 20.264 -33.450 24.822 1.00 13.31 507 ILE B CA 1
ATOM 8880 C C . ILE B 1 502 ? 20.716 -34.126 26.120 1.00 9.63 507 ILE B C 1
ATOM 8881 O O . ILE B 1 502 ? 20.027 -34.065 27.129 1.00 12.33 507 ILE B O 1
ATOM 8890 N N . PHE B 1 503 ? 21.891 -34.760 26.088 1.00 11.02 508 PHE B N 1
ATOM 8891 C CA . PHE B 1 503 ? 22.430 -35.511 27.206 1.00 11.15 508 PHE B CA 1
ATOM 8892 C C . PHE B 1 503 ? 22.980 -34.587 28.287 1.00 13.00 508 PHE B C 1
ATOM 8893 O O . PHE B 1 503 ? 22.674 -34.777 29.453 1.00 13.84 508 PHE B O 1
ATOM 8901 N N . THR B 1 504 ? 23.751 -33.567 27.919 1.00 13.37 509 THR B N 1
ATOM 8902 C CA . THR B 1 504 ? 24.244 -32.644 28.950 1.00 11.20 509 THR B CA 1
ATOM 8903 C C . THR B 1 504 ? 23.071 -31.888 29.573 1.00 10.45 509 THR B C 1
ATOM 8904 O O . THR B 1 504 ? 23.094 -31.571 30.758 1.00 13.18 509 THR B O 1
ATOM 8908 N N . LYS B 1 505 ? 22.038 -31.597 28.786 1.00 10.87 510 LYS B N 1
ATOM 8909 C CA . LYS B 1 505 ? 20.868 -30.892 29.323 1.00 11.86 510 LYS B CA 1
ATOM 8910 C C . LYS B 1 505 ? 20.138 -31.770 30.328 1.00 12.54 510 LYS B C 1
ATOM 8911 O O . LYS B 1 505 ? 19.820 -31.339 31.425 1.00 12.88 510 LYS B O 1
ATOM 8917 N N . ARG B 1 506 ? 19.868 -33.007 29.948 1.00 12.62 511 ARG B N 1
ATOM 8918 C CA . ARG B 1 506 ? 19.189 -33.947 30.840 1.00 13.19 511 ARG B CA 1
ATOM 8919 C C . ARG B 1 506 ? 19.991 -34.230 32.093 1.00 11.26 511 ARG B C 1
ATOM 8920 O O . ARG B 1 506 ? 19.438 -34.289 33.178 1.00 12.49 511 ARG B O 1
ATOM 8928 N N . CYS B 1 507 ? 21.303 -34.406 31.937 1.00 12.28 512 CYS B N 1
ATOM 8929 C CA . CYS B 1 507 ? 22.173 -34.689 33.078 1.00 10.09 512 CYS B CA 1
ATOM 8930 C C . CYS B 1 507 ? 22.236 -33.455 34.001 1.00 9.82 512 CYS B C 1
ATOM 8931 O O . CYS B 1 507 ? 22.125 -33.565 35.212 1.00 12.86 512 CYS B O 1
ATOM 8934 N N . SER B 1 508 ? 22.394 -32.278 33.419 1.00 12.48 513 SER B N 1
ATOM 8935 C CA . SER B 1 508 ? 22.417 -31.057 34.220 1.00 12.32 513 SER B CA 1
ATOM 8936 C C . SER B 1 508 ? 21.107 -30.869 34.979 1.00 11.74 513 SER B C 1
ATOM 8937 O O . SER B 1 508 ? 21.113 -30.518 36.156 1.00 14.17 513 SER B O 1
ATOM 8940 N N . GLU B 1 509 ? 19.984 -31.115 34.318 1.00 11.04 514 GLU B N 1
ATOM 8941 C CA . GLU B 1 509 ? 18.677 -31.003 34.984 1.00 13.30 514 GLU B CA 1
ATOM 8942 C C . GLU B 1 509 ? 18.578 -31.960 36.158 1.00 13.64 514 GLU B C 1
ATOM 8943 O O . GLU B 1 509 ? 18.037 -31.612 37.203 1.00 13.84 514 GLU B O 1
ATOM 8949 N N . ALA B 1 510 ? 19.101 -33.171 35.994 1.00 12.37 515 ALA B N 1
ATOM 8950 C CA . ALA B 1 510 ? 19.091 -34.161 37.069 1.00 13.02 515 ALA B CA 1
ATOM 8951 C C . ALA B 1 510 ? 19.891 -33.712 38.307 1.00 15.39 515 ALA B C 1
ATOM 8952 O O . ALA B 1 510 ? 19.411 -33.806 39.431 1.00 17.61 515 ALA B O 1
ATOM 8954 N N . PHE B 1 511 ? 21.114 -33.225 38.093 1.00 13.69 516 PHE B N 1
ATOM 8955 C CA . PHE B 1 511 ? 21.985 -32.786 39.198 1.00 13.65 516 PHE B CA 1
ATOM 8956 C C . PHE B 1 511 ? 21.495 -31.498 39.862 1.00 16.10 516 PHE B C 1
ATOM 8957 O O . PHE B 1 511 ? 21.572 -31.346 41.087 1.00 17.44 516 PHE B O 1
ATOM 8965 N N . VAL B 1 512 ? 21.033 -30.563 39.048 1.00 14.70 517 VAL B N 1
ATOM 8966 C CA . VAL B 1 512 ? 20.737 -29.216 39.533 1.00 14.89 517 VAL B CA 1
ATOM 8967 C C . VAL B 1 512 ? 19.344 -29.105 40.114 1.00 18.46 517 VAL B C 1
ATOM 8968 O O . VAL B 1 512 ? 19.192 -28.575 41.219 1.00 19.55 517 VAL B O 1
ATOM 8972 N N . ARG B 1 513 ? 18.337 -29.594 39.398 1.00 20.55 518 ARG B N 1
ATOM 8973 C CA . ARG B 1 513 ? 16.950 -29.379 39.817 1.00 19.72 518 ARG B CA 1
ATOM 8974 C C . ARG B 1 513 ? 16.356 -30.505 40.649 1.00 25.92 518 ARG B C 1
ATOM 8975 O O . ARG B 1 513 ? 15.697 -30.230 41.641 1.00 27.44 518 ARG B O 1
ATOM 8983 N N . ASP B 1 514 ? 16.565 -31.761 40.269 1.00 24.72 519 ASP B N 1
ATOM 8984 C CA . ASP B 1 514 ? 15.925 -32.852 41.020 1.00 31.46 519 ASP B CA 1
ATOM 8985 C C . ASP B 1 514 ? 16.865 -33.994 41.387 1.00 28.56 519 ASP B C 1
ATOM 8986 O O . ASP B 1 514 ? 16.586 -35.152 41.094 1.00 26.48 519 ASP B O 1
ATOM 8991 N N . PRO B 1 515 ? 17.971 -33.679 42.077 1.00 24.31 520 PRO B N 1
ATOM 8992 C CA . PRO B 1 515 ? 18.935 -34.731 42.384 1.00 24.13 520 PRO B CA 1
ATOM 8993 C C . PRO B 1 515 ? 18.352 -35.903 43.179 1.00 27.19 520 PRO B C 1
ATOM 8994 O O . PRO B 1 515 ? 18.819 -37.028 43.010 1.00 25.81 520 PRO B O 1
ATOM 8998 N N . SER B 1 516 ? 17.333 -35.646 44.000 1.00 27.00 521 SER B N 1
ATOM 8999 C CA . SER B 1 516 ? 16.710 -36.699 44.823 1.00 26.26 521 SER B CA 1
ATOM 9000 C C . SER B 1 516 ? 15.833 -37.673 44.033 1.00 29.19 521 SER B C 1
ATOM 9001 O O . SER B 1 516 ? 15.421 -38.705 44.562 1.00 32.03 521 SER B O 1
ATOM 9006 N N . LYS B 1 517 ? 15.533 -37.344 42.783 1.00 27.50 522 LYS B N 1
ATOM 9007 C CA . LYS B 1 517 ? 14.717 -38.206 41.937 1.00 24.94 522 LYS B CA 1
ATOM 9008 C C . LYS B 1 517 ? 15.536 -39.300 41.257 1.00 24.13 522 LYS B C 1
ATOM 9009 O O . LYS B 1 517 ? 14.972 -40.158 40.575 1.00 28.42 522 LYS B O 1
ATOM 9015 N N . HIS B 1 518 ? 16.854 -39.269 41.442 1.00 20.94 523 HIS B N 1
ATOM 9016 C CA . HIS B 1 518 ? 17.769 -40.136 40.704 1.00 21.88 523 HIS B CA 1
ATOM 9017 C C . HIS B 1 518 ? 18.719 -40.885 41.634 1.00 21.88 523 HIS B C 1
ATOM 9018 O O . HIS B 1 518 ? 19.257 -40.310 42.575 1.00 25.28 523 HIS B O 1
ATOM 9025 N N . SER B 1 519 ? 18.950 -42.164 41.342 1.00 18.56 524 SER B N 1
ATOM 9026 C CA . SER B 1 519 ? 19.950 -42.956 42.048 1.00 19.85 524 SER B CA 1
ATOM 9027 C C . SER B 1 519 ? 21.333 -42.523 41.595 1.00 19.68 524 SER B C 1
ATOM 9028 O O . SER B 1 519 ? 21.485 -41.947 40.519 1.00 21.13 524 SER B O 1
ATOM 9031 N N . VAL B 1 520 ? 22.345 -42.794 42.405 1.00 20.68 525 VAL B N 1
ATOM 9032 C CA . VAL B 1 520 ? 23.715 -42.466 42.012 1.00 21.32 525 VAL B CA 1
ATOM 9033 C C . VAL B 1 520 ? 24.096 -43.200 40.717 1.00 20.81 525 VAL B C 1
ATOM 9034 O O . VAL B 1 520 ? 24.748 -42.626 39.852 1.00 20.69 525 VAL B O 1
ATOM 9038 N N . GLY B 1 521 ? 23.651 -44.449 40.566 1.00 20.77 526 GLY B N 1
ATOM 9039 C CA . GLY B 1 521 ? 23.897 -45.210 39.340 1.00 21.18 526 GLY B CA 1
ATOM 9040 C C . GLY B 1 521 ? 23.287 -44.549 38.115 1.00 18.02 526 GLY B C 1
ATOM 9041 O O . GLY B 1 521 ? 23.894 -44.539 37.042 1.00 16.30 526 GLY B O 1
ATOM 9042 N N . GLU B 1 522 ? 22.076 -44.022 38.271 1.00 16.93 527 GLU B N 1
ATOM 9043 C CA . GLU B 1 522 ? 21.418 -43.280 37.197 1.00 14.56 527 GLU B CA 1
ATOM 9044 C C . GLU B 1 522 ? 22.193 -42.004 36.839 1.00 14.76 527 GLU B C 1
ATOM 9045 O O . GLU B 1 522 ? 22.376 -41.711 35.664 1.00 16.24 527 GLU B O 1
ATOM 9051 N N . LEU B 1 523 ? 22.703 -41.285 37.834 1.00 16.74 528 LEU B N 1
ATOM 9052 C CA . LEU B 1 523 ? 23.535 -40.112 37.557 1.00 14.64 528 LEU B CA 1
ATOM 9053 C C . LEU B 1 523 ? 24.818 -40.505 36.843 1.00 14.03 528 LEU B C 1
ATOM 9054 O O . LEU B 1 523 ? 25.283 -39.818 35.912 1.00 13.83 528 LEU B O 1
ATOM 9059 N N . GLN B 1 524 ? 25.429 -41.597 37.295 1.00 13.14 529 GLN B N 1
ATOM 9060 C CA . GLN B 1 524 ? 26.638 -42.090 36.658 1.00 14.72 529 GLN B CA 1
ATOM 9061 C C . GLN B 1 524 ? 26.398 -42.411 35.196 1.00 14.15 529 GLN B C 1
ATOM 9062 O O . GLN B 1 524 ? 27.227 -42.114 34.337 1.00 15.27 529 GLN B O 1
ATOM 9068 N N . HIS B 1 525 ? 25.264 -43.047 34.901 1.00 14.36 530 HIS B N 1
ATOM 9069 C CA . HIS B 1 525 ? 24.972 -43.418 33.538 1.00 14.41 530 HIS B CA 1
ATOM 9070 C C . HIS B 1 525 ? 24.746 -42.192 32.654 1.00 14.03 530 HIS B C 1
ATOM 9071 O O . HIS B 1 525 ? 25.208 -42.148 31.507 1.00 15.29 530 HIS B O 1
ATOM 9094 N N . ALA B 1 528 ? 27.949 -40.939 31.666 1.00 11.54 533 ALA B N 1
ATOM 9095 C CA . ALA B 1 528 ? 28.462 -41.807 30.616 1.00 13.56 533 ALA B CA 1
ATOM 9096 C C . ALA B 1 528 ? 27.855 -41.474 29.251 1.00 10.69 533 ALA B C 1
ATOM 9097 O O . ALA B 1 528 ? 28.575 -41.413 28.242 1.00 14.27 533 ALA B O 1
ATOM 9099 N N . GLU B 1 529 ? 26.546 -41.211 29.217 1.00 13.59 534 GLU B N 1
ATOM 9100 C CA . GLU B 1 529 ? 25.879 -40.804 27.969 1.00 13.44 534 GLU B CA 1
ATOM 9101 C C . GLU B 1 529 ? 26.439 -39.498 27.411 1.00 10.98 534 GLU B C 1
ATOM 9102 O O . GLU B 1 529 ? 26.676 -39.366 26.208 1.00 13.70 534 GLU B O 1
ATOM 9108 N N . CYS B 1 530 ? 26.624 -38.521 28.281 1.00 11.54 535 CYS B N 1
ATOM 9109 C CA . CYS B 1 530 ? 27.231 -37.257 27.890 1.00 12.50 535 CYS B CA 1
ATOM 9110 C C . CYS B 1 530 ? 28.606 -37.504 27.266 1.00 11.75 535 CYS B C 1
ATOM 9111 O O . CYS B 1 530 ? 28.933 -36.987 26.184 1.00 13.38 535 CYS B O 1
ATOM 9114 N N . SER B 1 531 ? 29.426 -38.274 27.972 1.00 11.90 536 SER B N 1
ATOM 9115 C CA . SER B 1 531 ? 30.797 -38.544 27.527 1.00 12.46 536 SER B CA 1
ATOM 9116 C C . SER B 1 531 ? 30.849 -39.277 26.181 1.00 12.87 536 SER B C 1
ATOM 9117 O O . SER B 1 531 ? 31.639 -38.919 25.297 1.00 14.05 536 SER B O 1
ATOM 9120 N N . LYS B 1 532 ? 29.992 -40.284 26.026 1.00 13.05 537 LYS B N 1
ATOM 9121 C CA . LYS B 1 532 ? 29.908 -41.029 24.776 1.00 14.52 537 LYS B CA 1
ATOM 9122 C C . LYS B 1 532 ? 29.558 -40.101 23.624 1.00 10.61 537 LYS B C 1
ATOM 9123 O O . LYS B 1 532 ? 30.200 -40.125 22.559 1.00 12.87 537 LYS B O 1
ATOM 9129 N N . TYR B 1 533 ? 28.521 -39.286 23.789 1.00 11.26 538 TYR B N 1
ATOM 9130 C CA . TYR B 1 533 ? 28.077 -38.444 22.707 1.00 9.75 538 TYR B CA 1
ATOM 9131 C C . TYR B 1 533 ? 29.111 -37.372 22.370 1.00 10.50 538 TYR B C 1
ATOM 9132 O O . TYR B 1 533 ? 29.354 -37.057 21.203 1.00 12.24 538 TYR B O 1
ATOM 9141 N N . HIS B 1 534 ? 29.733 -36.815 23.402 1.00 12.45 539 HIS B N 1
ATOM 9142 C CA . HIS B 1 534 ? 30.770 -35.820 23.194 1.00 10.91 539 HIS B CA 1
ATOM 9143 C C . HIS B 1 534 ? 31.941 -36.420 22.438 1.00 11.40 539 HIS B C 1
ATOM 9144 O O . HIS B 1 534 ? 32.510 -35.781 21.562 1.00 12.80 539 HIS B O 1
ATOM 9151 N N . GLY B 1 535 ? 32.285 -37.666 22.759 1.00 13.35 540 GLY B N 1
ATOM 9152 C CA . GLY B 1 535 ? 33.329 -38.359 22.025 1.00 14.30 540 GLY B CA 1
ATOM 9153 C C . GLY B 1 535 ? 32.973 -38.534 20.562 1.00 13.02 540 GLY B C 1
ATOM 9154 O O . GLY B 1 535 ? 33.824 -38.356 19.674 1.00 13.10 540 GLY B O 1
ATOM 9155 N N . GLN B 1 536 ? 31.715 -38.897 20.298 1.00 12.71 541 GLN B N 1
ATOM 9156 C CA . GLN B 1 536 ? 31.214 -39.020 18.940 1.00 12.12 541 GLN B CA 1
ATOM 9157 C C . GLN B 1 536 ? 31.352 -37.698 18.195 1.00 12.88 541 GLN B C 1
ATOM 9158 O O . GLN B 1 536 ? 31.859 -37.683 17.082 1.00 13.11 541 GLN B O 1
ATOM 9164 N N . LEU B 1 537 ? 30.894 -36.601 18.796 1.00 12.15 542 LEU B N 1
ATOM 9165 C CA . LEU B 1 537 ? 30.947 -35.296 18.142 1.00 14.68 542 LEU B CA 1
ATOM 9166 C C . LEU B 1 537 ? 32.390 -34.861 17.883 1.00 11.76 542 LEU B C 1
ATOM 9167 O O . LEU B 1 537 ? 32.684 -34.260 16.868 1.00 11.93 542 LEU B O 1
ATOM 9172 N N . THR B 1 538 ? 33.273 -35.140 18.835 1.00 11.83 543 THR B N 1
ATOM 9173 C CA . THR B 1 538 ? 34.692 -34.838 18.684 1.00 12.59 543 THR B CA 1
ATOM 9174 C C . THR B 1 538 ? 35.336 -35.578 17.498 1.00 13.06 543 THR B C 1
ATOM 9175 O O . THR B 1 538 ? 36.012 -34.962 16.665 1.00 13.11 543 THR B O 1
ATOM 9179 N N . LYS B 1 539 ? 35.128 -36.893 17.412 1.00 12.54 544 LYS B N 1
ATOM 9180 C CA . LYS B 1 539 ? 35.690 -37.641 16.298 1.00 16.05 544 LYS B CA 1
ATOM 9181 C C . LYS B 1 539 ? 35.099 -37.166 14.984 1.00 14.17 544 LYS B C 1
ATOM 9182 O O . LYS B 1 539 ? 35.807 -36.995 14.010 1.00 14.86 544 LYS B O 1
ATOM 9188 N N . GLU B 1 540 ? 33.786 -36.956 14.958 1.00 11.67 545 GLU B N 1
ATOM 9189 C CA . GLU B 1 540 ? 33.124 -36.447 13.754 1.00 10.80 545 GLU B CA 1
ATOM 9190 C C . GLU B 1 540 ? 33.699 -35.113 13.305 1.00 11.26 545 GLU B C 1
ATOM 9191 O O . GLU B 1 540 ? 33.999 -34.910 12.129 1.00 12.63 545 GLU B O 1
ATOM 9197 N N . ALA B 1 541 ? 33.887 -34.211 14.258 1.00 12.31 546 ALA B N 1
ATOM 9198 C CA . ALA B 1 541 ? 34.399 -32.887 13.951 1.00 12.05 546 ALA B CA 1
ATOM 9199 C C . ALA B 1 541 ? 35.789 -32.973 13.326 1.00 12.05 546 ALA B C 1
ATOM 9200 O O . ALA B 1 541 ? 36.071 -32.273 12.355 1.00 15.54 546 ALA B O 1
ATOM 9202 N N . ALA B 1 542 ? 36.633 -33.840 13.873 1.00 11.74 547 ALA B N 1
ATOM 9203 C CA . ALA B 1 542 ? 38.000 -34.007 13.375 1.00 14.17 547 ALA B CA 1
ATOM 9204 C C . ALA B 1 542 ? 38.042 -34.544 11.951 1.00 14.86 547 ALA B C 1
ATOM 9205 O O . ALA B 1 542 ? 39.035 -34.333 11.236 1.00 14.49 547 ALA B O 1
ATOM 9215 N N . GLY B 1 544 ? 35.757 -33.662 9.711 1.00 11.14 549 GLY B N 1
ATOM 9216 C CA . GLY B 1 544 ? 34.995 -32.722 8.898 1.00 11.91 549 GLY B CA 1
ATOM 9217 C C . GLY B 1 544 ? 33.504 -32.974 8.892 1.00 13.13 549 GLY B C 1
ATOM 9218 O O . GLY B 1 544 ? 32.807 -32.474 8.026 1.00 13.89 549 GLY B O 1
ATOM 9219 N N . GLN B 1 545 ? 33.018 -33.733 9.859 1.00 12.50 550 GLN B N 1
ATOM 9220 C CA . GLN B 1 545 ? 31.603 -34.119 9.893 1.00 12.12 550 GLN B CA 1
ATOM 9221 C C . GLN B 1 545 ? 30.831 -33.383 10.998 1.00 13.75 550 GLN B C 1
ATOM 9222 O O . GLN B 1 545 ? 29.873 -33.896 11.520 1.00 12.63 550 GLN B O 1
ATOM 9228 N N . GLY B 1 546 ? 31.247 -32.173 11.359 1.00 13.50 551 GLY B N 1
ATOM 9229 C CA . GLY B 1 546 ? 30.332 -31.258 12.042 1.00 13.82 551 GLY B CA 1
ATOM 9230 C C . GLY B 1 546 ? 29.359 -30.698 11.024 1.00 13.57 551 GLY B C 1
ATOM 9231 O O . GLY B 1 546 ? 29.385 -31.099 9.857 1.00 14.54 551 GLY B O 1
ATOM 9232 N N . PHE B 1 547 ? 28.481 -29.798 11.465 1.00 11.91 552 PHE B N 1
ATOM 9233 C CA . PHE B 1 547 ? 27.537 -29.119 10.582 1.00 13.35 552 PHE B CA 1
ATOM 9234 C C . PHE B 1 547 ? 27.884 -27.644 10.352 1.00 11.56 552 PHE B C 1
ATOM 9235 O O . PHE B 1 547 ? 27.414 -27.052 9.372 1.00 12.13 552 PHE B O 1
ATOM 9243 N N . ASP B 1 548 ? 28.656 -27.021 11.259 1.00 9.45 553 ASP B N 1
ATOM 9244 C CA . ASP B 1 548 ? 28.829 -25.566 11.260 1.00 10.96 553 ASP B CA 1
ATOM 9245 C C . ASP B 1 548 ? 29.568 -25.078 10.007 1.00 8.45 553 ASP B C 1
ATOM 9246 O O . ASP B 1 548 ? 29.135 -24.119 9.360 1.00 11.34 553 ASP B O 1
ATOM 9251 N N . ARG B 1 549 ? 30.698 -25.714 9.684 1.00 10.64 554 ARG B N 1
ATOM 9252 C CA . ARG B 1 549 ? 31.463 -25.268 8.521 1.00 10.89 554 ARG B CA 1
ATOM 9253 C C . ARG B 1 549 ? 30.689 -25.448 7.218 1.00 12.05 554 ARG B C 1
ATOM 9254 O O . ARG B 1 549 ? 30.704 -24.584 6.359 1.00 12.25 554 ARG B O 1
ATOM 9262 N N . HIS B 1 550 ? 29.963 -26.553 7.096 1.00 11.26 555 HIS B N 1
ATOM 9263 C CA . HIS B 1 550 ? 29.187 -26.832 5.890 1.00 11.12 555 HIS B CA 1
ATOM 9264 C C . HIS B 1 550 ? 28.105 -25.773 5.695 1.00 11.02 555 HIS B C 1
ATOM 9265 O O . HIS B 1 550 ? 28.007 -25.155 4.634 1.00 9.80 555 HIS B O 1
ATOM 9272 N N . LEU B 1 551 ? 27.303 -25.526 6.725 1.00 10.75 556 LEU B N 1
ATOM 9273 C CA . LEU B 1 551 ? 26.289 -24.496 6.609 1.00 11.27 556 LEU B CA 1
ATOM 9274 C C . LEU B 1 551 ? 26.867 -23.124 6.323 1.00 9.18 556 LEU B C 1
ATOM 9275 O O . LEU B 1 551 ? 26.291 -22.374 5.570 1.00 11.97 556 LEU B O 1
ATOM 9280 N N . TYR B 1 552 ? 28.019 -22.783 6.919 1.00 9.68 557 TYR B N 1
ATOM 9281 C CA . TYR B 1 552 ? 28.625 -21.498 6.659 1.00 13.13 557 TYR B CA 1
ATOM 9282 C C . TYR B 1 552 ? 29.070 -21.429 5.203 1.00 12.39 557 TYR B C 1
ATOM 9283 O O . TYR B 1 552 ? 28.881 -20.433 4.531 1.00 12.23 557 TYR B O 1
ATOM 9292 N N . ALA B 1 553 ? 29.666 -22.504 4.710 1.00 10.46 558 ALA B N 1
ATOM 9293 C CA . ALA B 1 553 ? 30.182 -22.503 3.342 1.00 11.20 558 ALA B CA 1
ATOM 9294 C C . ALA B 1 553 ? 29.074 -22.337 2.324 1.00 10.93 558 ALA B C 1
ATOM 9295 O O . ALA B 1 553 ? 29.262 -21.682 1.305 1.00 11.91 558 ALA B O 1
ATOM 9297 N N . LEU B 1 554 ? 27.908 -22.921 2.603 1.00 8.57 559 LEU B N 1
ATOM 9298 C CA . LEU B 1 554 ? 26.746 -22.778 1.729 1.00 11.91 559 LEU B CA 1
ATOM 9299 C C . LEU B 1 554 ? 26.214 -21.341 1.741 1.00 12.72 559 LEU B C 1
ATOM 9300 O O . LEU B 1 554 ? 25.858 -20.788 0.697 1.00 11.89 559 LEU B O 1
ATOM 9305 N N . ARG B 1 555 ? 26.165 -20.742 2.921 1.00 12.21 560 ARG B N 1
ATOM 9306 C CA . ARG B 1 555 ? 25.796 -19.330 3.058 1.00 12.84 560 ARG B CA 1
ATOM 9307 C C . ARG B 1 555 ? 26.755 -18.405 2.310 1.00 16.20 560 ARG B C 1
ATOM 9308 O O . ARG B 1 555 ? 26.351 -17.475 1.620 1.00 15.29 560 ARG B O 1
ATOM 9316 N N . TYR B 1 556 ? 28.043 -18.652 2.484 1.00 13.15 561 TYR B N 1
ATOM 9317 C CA . TYR B 1 556 ? 29.083 -17.840 1.879 1.00 13.64 561 TYR B CA 1
ATOM 9318 C C . TYR B 1 556 ? 28.949 -17.903 0.366 1.00 15.51 561 TYR B C 1
ATOM 9319 O O . TYR B 1 556 ? 29.073 -16.911 -0.326 1.00 14.07 561 TYR B O 1
ATOM 9328 N N . LEU B 1 557 ? 28.707 -19.098 -0.145 1.00 12.43 562 LEU B N 1
ATOM 9329 C CA . LEU B 1 557 ? 28.561 -19.311 -1.569 1.00 11.08 562 LEU B CA 1
ATOM 9330 C C . LEU B 1 557 ? 27.339 -18.577 -2.110 1.00 12.94 562 LEU B C 1
ATOM 9331 O O . LEU B 1 557 ? 27.402 -17.966 -3.159 1.00 13.57 562 LEU B O 1
ATOM 9336 N N . ALA B 1 558 ? 26.217 -18.648 -1.400 1.00 15.06 563 ALA B N 1
ATOM 9337 C CA . ALA B 1 558 ? 25.016 -17.917 -1.831 1.00 13.42 563 ALA B CA 1
ATOM 9338 C C . ALA B 1 558 ? 25.306 -16.435 -1.943 1.00 15.16 563 ALA B C 1
ATOM 9339 O O . ALA B 1 558 ? 24.937 -15.776 -2.924 1.00 15.16 563 ALA B O 1
ATOM 9341 N N . THR B 1 559 ? 25.978 -15.906 -0.930 1.00 14.18 564 THR B N 1
ATOM 9342 C CA . THR B 1 559 ? 26.305 -14.477 -0.911 1.00 14.67 564 THR B CA 1
ATOM 9343 C C . THR B 1 559 ? 27.331 -14.129 -1.991 1.00 18.01 564 THR B C 1
ATOM 9344 O O . THR B 1 559 ? 27.199 -13.108 -2.673 1.00 19.80 564 THR B O 1
ATOM 9348 N N . ALA B 1 560 ? 28.316 -14.998 -2.188 1.00 16.10 565 ALA B N 1
ATOM 9349 C CA . ALA B 1 560 ? 29.359 -14.768 -3.185 1.00 19.18 565 ALA B CA 1
ATOM 9350 C C . ALA B 1 560 ? 28.761 -14.721 -4.591 1.00 19.75 565 ALA B C 1
ATOM 9351 O O . ALA B 1 560 ? 29.246 -13.980 -5.447 1.00 24.11 565 ALA B O 1
ATOM 9353 N N . ARG B 1 561 ? 27.698 -15.494 -4.820 1.00 16.46 566 ARG B N 1
ATOM 9354 C CA . ARG B 1 561 ? 27.023 -15.519 -6.116 1.00 18.44 566 ARG B CA 1
ATOM 9355 C C . ARG B 1 561 ? 25.902 -14.470 -6.229 1.00 19.45 566 ARG B C 1
ATOM 9356 O O . ARG B 1 561 ? 25.206 -14.418 -7.240 1.00 22.49 566 ARG B O 1
ATOM 9364 N N . GLY B 1 562 ? 25.745 -13.641 -5.205 1.00 20.49 567 GLY B N 1
ATOM 9365 C CA . GLY B 1 562 ? 24.817 -12.520 -5.236 1.00 18.26 567 GLY B CA 1
ATOM 9366 C C . GLY B 1 562 ? 23.377 -12.929 -5.064 1.00 19.70 567 GLY B C 1
ATOM 9367 O O . GLY B 1 562 ? 22.489 -12.215 -5.507 1.00 21.21 567 GLY B O 1
ATOM 9368 N N . LEU B 1 563 ? 23.138 -14.068 -4.413 1.00 18.02 568 LEU B N 1
ATOM 9369 C CA . LEU B 1 563 ? 21.767 -14.528 -4.153 1.00 14.83 568 LEU B CA 1
ATOM 9370 C C . LEU B 1 563 ? 21.235 -13.977 -2.858 1.00 13.68 568 LEU B C 1
ATOM 9371 O O . LEU B 1 563 ? 21.991 -13.691 -1.934 1.00 17.76 568 LEU B O 1
ATOM 9376 N N . ASN B 1 564 ? 19.916 -13.833 -2.773 1.00 15.47 569 ASN B N 1
ATOM 9377 C CA . ASN B 1 564 ? 19.294 -13.542 -1.499 1.00 15.06 569 ASN B CA 1
ATOM 9378 C C . ASN B 1 564 ? 19.662 -14.600 -0.485 1.00 14.32 569 ASN B C 1
ATOM 9379 O O . ASN B 1 564 ? 19.699 -15.795 -0.799 1.00 15.16 569 ASN B O 1
ATOM 9384 N N . LEU B 1 565 ? 19.928 -14.171 0.746 1.00 15.64 570 LEU B N 1
ATOM 9385 C CA . LEU B 1 565 ? 20.223 -15.103 1.828 1.00 13.70 570 LEU B CA 1
ATOM 9386 C C . LEU B 1 565 ? 19.080 -16.113 2.005 1.00 13.05 570 LEU B C 1
ATOM 9387 O O . LEU B 1 565 ? 17.926 -15.710 2.155 1.00 14.14 570 LEU B O 1
ATOM 9392 N N . PRO B 1 566 ? 19.374 -17.424 1.925 1.00 12.38 571 PRO B N 1
ATOM 9393 C CA . PRO B 1 566 ? 18.307 -18.386 2.192 1.00 14.54 571 PRO B CA 1
ATOM 9394 C C . PRO B 1 566 ? 17.637 -18.237 3.551 1.00 14.50 571 PRO B C 1
ATOM 9395 O O . PRO B 1 566 ? 18.268 -17.836 4.535 1.00 12.84 571 PRO B O 1
ATOM 9399 N N . GLU B 1 567 ? 16.335 -18.524 3.589 1.00 14.90 572 GLU B N 1
ATOM 9400 C CA . GLU B 1 567 ? 15.532 -18.387 4.801 1.00 14.34 572 GLU B CA 1
ATOM 9401 C C . GLU B 1 567 ? 16.087 -19.134 6.019 1.00 15.24 572 GLU B C 1
ATOM 9402 O O . GLU B 1 567 ? 15.922 -18.672 7.149 1.00 16.75 572 GLU B O 1
ATOM 9408 N N . LEU B 1 568 ? 16.746 -20.274 5.801 1.00 15.17 573 LEU B N 1
ATOM 9409 C CA . LEU B 1 568 ? 17.407 -20.999 6.887 1.00 14.56 573 LEU B CA 1
ATOM 9410 C C . LEU B 1 568 ? 18.244 -20.064 7.750 1.00 13.95 573 LEU B C 1
ATOM 9411 O O . LEU B 1 568 ? 18.260 -20.196 8.972 1.00 13.92 573 LEU B O 1
ATOM 9416 N N . TYR B 1 569 ? 18.938 -19.133 7.120 1.00 14.77 574 TYR B N 1
ATOM 9417 C CA . TYR B 1 569 ? 19.899 -18.293 7.819 1.00 12.29 574 TYR B CA 1
ATOM 9418 C C . TYR B 1 569 ? 19.285 -17.040 8.416 1.00 14.33 574 TYR B C 1
ATOM 9419 O O . TYR B 1 569 ? 19.947 -16.357 9.186 1.00 16.07 574 TYR B O 1
ATOM 9428 N N . LEU B 1 570 ? 18.032 -16.753 8.064 1.00 13.64 575 LEU B N 1
ATOM 9429 C CA . LEU B 1 570 ? 17.273 -15.654 8.667 1.00 14.78 575 LEU B CA 1
ATOM 9430 C C . LEU B 1 570 ? 16.497 -16.097 9.917 1.00 16.73 575 LEU B C 1
ATOM 9431 O O . LEU B 1 570 ? 15.968 -15.263 10.660 1.00 19.28 575 LEU B O 1
ATOM 9436 N N . ASP B 1 571 ? 16.429 -17.404 10.131 1.00 14.29 576 ASP B N 1
ATOM 9437 C CA . ASP B 1 571 ? 15.817 -18.014 11.317 1.00 15.99 576 ASP B CA 1
ATOM 9438 C C . ASP B 1 571 ? 16.491 -17.466 12.561 1.00 14.28 576 ASP B C 1
ATOM 9439 O O . ASP B 1 571 ? 17.718 -17.492 12.655 1.00 12.28 576 ASP B O 1
ATOM 9444 N N . PRO B 1 572 ? 15.713 -16.948 13.521 1.00 13.47 577 PRO B N 1
ATOM 9445 C CA . PRO B 1 572 ? 16.352 -16.548 14.770 1.00 14.04 577 PRO B CA 1
ATOM 9446 C C . PRO B 1 572 ? 17.178 -17.675 15.395 1.00 13.88 577 PRO B C 1
ATOM 9447 O O . PRO B 1 572 ? 18.184 -17.423 16.077 1.00 16.89 577 PRO B O 1
ATOM 9451 N N . ALA B 1 573 ? 16.762 -18.916 15.177 1.00 14.88 578 ALA B N 1
ATOM 9452 C CA . ALA B 1 573 ? 17.483 -20.039 15.727 1.00 12.81 578 ALA B CA 1
ATOM 9453 C C . ALA B 1 573 ? 18.905 -20.167 15.161 1.00 13.97 578 ALA B C 1
ATOM 9454 O O . ALA B 1 573 ? 19.801 -20.630 15.865 1.00 14.26 578 ALA B O 1
ATOM 9456 N N . TYR B 1 574 ? 19.102 -19.803 13.898 1.00 15.14 579 TYR B N 1
ATOM 9457 C CA . TYR B 1 574 ? 20.443 -19.840 13.300 1.00 16.37 579 TYR B CA 1
ATOM 9458 C C . TYR B 1 574 ? 21.320 -18.780 13.933 1.00 13.98 579 TYR B C 1
ATOM 9459 O O . TYR B 1 574 ? 22.482 -19.030 14.259 1.00 13.61 579 TYR B O 1
ATOM 9468 N N . GLN B 1 575 ? 20.757 -17.594 14.112 1.00 14.05 580 GLN B N 1
ATOM 9469 C CA . GLN B 1 575 ? 21.468 -16.492 14.764 1.00 14.59 580 GLN B CA 1
ATOM 9470 C C . GLN B 1 575 ? 21.827 -16.883 16.196 1.00 14.50 580 GLN B C 1
ATOM 9471 O O . GLN B 1 575 ? 22.955 -16.656 16.659 1.00 14.85 580 GLN B O 1
ATOM 9477 N N . GLN B 1 576 ? 20.884 -17.519 16.889 1.00 14.00 581 GLN B N 1
ATOM 9478 C CA . GLN B 1 576 ? 21.119 -17.919 18.286 1.00 14.35 581 GLN B CA 1
ATOM 9479 C C . GLN B 1 576 ? 22.229 -18.962 18.384 1.00 13.80 581 GLN B C 1
ATOM 9480 O O . GLN B 1 576 ? 23.077 -18.898 19.279 1.00 14.32 581 GLN B O 1
ATOM 9494 N N . ASN B 1 578 ? 24.711 -19.245 16.629 1.00 13.39 583 ASN B N 1
ATOM 9495 C CA . ASN B 1 578 ? 25.990 -18.646 16.323 1.00 13.40 583 ASN B CA 1
ATOM 9496 C C . ASN B 1 578 ? 26.310 -17.431 17.193 1.00 16.50 583 ASN B C 1
ATOM 9497 O O . ASN B 1 578 ? 27.210 -16.651 16.893 1.00 15.94 583 ASN B O 1
ATOM 9502 N N . HIS B 1 579 ? 25.570 -17.327 18.291 1.00 13.75 584 HIS B N 1
ATOM 9503 C CA . HIS B 1 579 ? 25.783 -16.338 19.338 1.00 13.27 584 HIS B CA 1
ATOM 9504 C C . HIS B 1 579 ? 26.252 -17.104 20.569 1.00 12.12 584 HIS B C 1
ATOM 9505 O O . HIS B 1 579 ? 25.465 -17.493 21.425 1.00 13.59 584 HIS B O 1
ATOM 9512 N N . ASN B 1 580 ? 27.554 -17.355 20.641 1.00 10.93 585 ASN B N 1
ATOM 9513 C CA . ASN B 1 580 ? 28.086 -18.360 21.544 1.00 11.39 585 ASN B CA 1
ATOM 9514 C C . ASN B 1 580 ? 28.352 -17.801 22.927 1.00 15.43 585 ASN B C 1
ATOM 9515 O O . ASN B 1 580 ? 29.417 -17.266 23.219 1.00 14.94 585 ASN B O 1
ATOM 9520 N N . ILE B 1 581 ? 27.335 -17.914 23.765 1.00 11.88 586 ILE B N 1
ATOM 9521 C CA . ILE B 1 581 ? 27.394 -17.429 25.130 1.00 12.37 586 ILE B CA 1
ATOM 9522 C C . ILE B 1 581 ? 28.459 -18.181 25.919 1.00 11.49 586 ILE B C 1
ATOM 9523 O O . ILE B 1 581 ? 29.166 -17.565 26.728 1.00 13.85 586 ILE B O 1
ATOM 9528 N N . LEU B 1 582 ? 28.577 -19.495 25.692 1.00 9.84 587 LEU B N 1
ATOM 9529 C CA . LEU B 1 582 ? 29.644 -20.306 26.268 1.00 11.58 587 LEU B CA 1
ATOM 9530 C C . LEU B 1 582 ? 30.649 -20.635 25.187 1.00 14.81 587 LEU B C 1
ATOM 9531 O O . LEU B 1 582 ? 30.450 -21.540 24.382 1.00 15.41 587 LEU B O 1
ATOM 9536 N N . SER B 1 583 ? 31.742 -19.888 25.171 1.00 11.52 588 SER B N 1
ATOM 9537 C CA . SER B 1 583 ? 32.804 -20.110 24.195 1.00 11.61 588 SER B CA 1
ATOM 9538 C C . SER B 1 583 ? 33.963 -20.671 24.982 1.00 12.65 588 SER B C 1
ATOM 9539 O O . SER B 1 583 ? 34.368 -20.087 25.999 1.00 12.42 588 SER B O 1
ATOM 9542 N N . THR B 1 584 ? 34.464 -21.827 24.548 1.00 9.13 589 THR B N 1
ATOM 9543 C CA . THR B 1 584 ? 35.418 -22.591 25.329 1.00 10.45 589 THR B CA 1
ATOM 9544 C C . THR B 1 584 ? 36.639 -22.934 24.499 1.00 11.33 589 THR B C 1
ATOM 9545 O O . THR B 1 584 ? 36.557 -23.031 23.270 1.00 12.71 589 THR B O 1
ATOM 9549 N N . SER B 1 585 ? 37.763 -23.131 25.180 1.00 11.61 590 SER B N 1
ATOM 9550 C CA . SER B 1 585 ? 39.005 -23.526 24.524 1.00 12.45 590 SER B CA 1
ATOM 9551 C C . SER B 1 585 ? 39.933 -24.187 25.521 1.00 12.47 590 SER B C 1
ATOM 9552 O O . SER B 1 585 ? 39.936 -23.836 26.685 1.00 12.54 590 SER B O 1
ATOM 9555 N N . THR B 1 586 ? 40.725 -25.151 25.050 1.00 14.52 591 THR B N 1
ATOM 9556 C CA . THR B 1 586 ? 41.680 -25.846 25.910 1.00 14.77 591 THR B CA 1
ATOM 9557 C C . THR B 1 586 ? 43.000 -26.065 25.187 1.00 19.12 591 THR B C 1
ATOM 9558 O O . THR B 1 586 ? 43.084 -25.944 23.965 1.00 20.17 591 THR B O 1
ATOM 9562 N N . LEU B 1 587 ? 44.026 -26.335 25.989 1.00 18.20 592 LEU B N 1
ATOM 9563 C CA . LEU B 1 587 ? 45.377 -26.642 25.528 1.00 19.77 592 LEU B CA 1
ATOM 9564 C C . LEU B 1 587 ? 45.909 -27.715 26.463 1.00 22.04 592 LEU B C 1
ATOM 9565 O O . LEU B 1 587 ? 45.685 -27.636 27.675 1.00 23.05 592 LEU B O 1
ATOM 9570 N N . ASN B 1 588 ? 46.615 -28.696 25.896 1.00 21.96 593 ASN B N 1
ATOM 9571 C CA . ASN B 1 588 ? 47.346 -29.690 26.668 1.00 25.95 593 ASN B CA 1
ATOM 9572 C C . ASN B 1 588 ? 48.824 -29.570 26.310 1.00 22.86 593 ASN B C 1
ATOM 9573 O O . ASN B 1 588 ? 49.249 -29.994 25.233 1.00 23.87 593 ASN B O 1
ATOM 9582 N N . SER B 1 589 ? 49.591 -28.947 27.203 1.00 20.61 594 SER B N 1
ATOM 9583 C CA . SER B 1 589 ? 51.021 -28.767 26.998 1.00 18.43 594 SER B CA 1
ATOM 9584 C C . SER B 1 589 ? 51.773 -28.501 28.295 1.00 17.98 594 SER B C 1
ATOM 9585 O O . SER B 1 589 ? 51.337 -27.677 29.091 1.00 20.94 594 SER B O 1
ATOM 9588 N N . PRO B 1 590 ? 52.938 -29.156 28.481 1.00 18.31 595 PRO B N 1
ATOM 9589 C CA . PRO B 1 590 ? 53.777 -28.858 29.643 1.00 22.28 595 PRO B CA 1
ATOM 9590 C C . PRO B 1 590 ? 54.415 -27.470 29.619 1.00 21.97 595 PRO B C 1
ATOM 9591 O O . PRO B 1 590 ? 54.931 -27.014 30.643 1.00 22.56 595 PRO B O 1
ATOM 9595 N N . ALA B 1 591 ? 54.384 -26.802 28.469 1.00 18.15 596 ALA B N 1
ATOM 9596 C CA . ALA B 1 591 ? 54.917 -25.449 28.354 1.00 13.80 596 ALA B CA 1
ATOM 9597 C C . ALA B 1 591 ? 53.942 -24.354 28.813 1.00 12.82 596 ALA B C 1
ATOM 9598 O O . ALA B 1 591 ? 54.367 -23.236 29.081 1.00 13.61 596 ALA B O 1
ATOM 9600 N N . VAL B 1 592 ? 52.643 -24.653 28.847 1.00 13.20 597 VAL B N 1
ATOM 9601 C CA . VAL B 1 592 ? 51.608 -23.650 29.074 1.00 13.33 597 VAL B CA 1
ATOM 9602 C C . VAL B 1 592 ? 51.222 -23.620 30.533 1.00 15.03 597 VAL B C 1
ATOM 9603 O O . VAL B 1 592 ? 50.812 -24.641 31.095 1.00 16.60 597 VAL B O 1
ATOM 9607 N N . SER B 1 593 ? 51.337 -22.448 31.134 1.00 12.94 598 SER B N 1
ATOM 9608 C CA . SER B 1 593 ? 50.885 -22.213 32.497 1.00 13.57 598 SER B CA 1
ATOM 9609 C C . SER B 1 593 ? 49.378 -22.028 32.491 1.00 14.61 598 SER B C 1
ATOM 9610 O O . SER B 1 593 ? 48.651 -22.708 33.232 1.00 16.29 598 SER B O 1
ATOM 9615 N N . LEU B 1 594 ? 48.922 -21.113 31.637 1.00 12.90 599 LEU B N 1
ATOM 9616 C CA . LEU B 1 594 ? 47.505 -20.873 31.412 1.00 14.56 599 LEU B CA 1
ATOM 9617 C C . LEU B 1 594 ? 47.314 -20.071 30.141 1.00 15.94 599 LEU B C 1
ATOM 9618 O O . LEU B 1 594 ? 48.251 -19.463 29.632 1.00 14.05 599 LEU B O 1
ATOM 9623 N N . GLY B 1 595 ? 46.081 -20.019 29.655 1.00 13.03 600 GLY B N 1
ATOM 9624 C CA . GLY B 1 595 ? 45.730 -19.213 28.518 1.00 11.98 600 GLY B CA 1
ATOM 9625 C C . GLY B 1 595 ? 44.472 -18.428 28.846 1.00 10.59 600 GLY B C 1
ATOM 9626 O O . GLY B 1 595 ? 43.906 -18.553 29.933 1.00 12.67 600 GLY B O 1
ATOM 9627 N N . GLY B 1 596 ? 44.037 -17.616 27.902 1.00 10.51 601 GLY B N 1
ATOM 9628 C CA . GLY B 1 596 ? 42.850 -16.813 28.102 1.00 11.85 601 GLY B CA 1
ATOM 9629 C C . GLY B 1 596 ? 42.374 -16.136 26.854 1.00 8.33 601 GLY B C 1
ATOM 9630 O O . GLY B 1 596 ? 43.129 -15.938 25.893 1.00 12.71 601 GLY B O 1
ATOM 9631 N N . PHE B 1 597 ? 41.090 -15.796 26.859 1.00 10.95 602 PHE B N 1
ATOM 9632 C CA . PHE B 1 597 ? 40.486 -15.049 25.785 1.00 11.30 602 PHE B CA 1
ATOM 9633 C C . PHE B 1 597 ? 39.224 -14.413 26.320 1.00 11.55 602 PHE B C 1
ATOM 9634 O O . PHE B 1 597 ? 38.676 -14.902 27.301 1.00 11.98 602 PHE B O 1
ATOM 9642 N N . ALA B 1 598 ? 38.804 -13.314 25.706 1.00 11.59 603 ALA B N 1
ATOM 9643 C CA . ALA B 1 598 ? 37.580 -12.630 26.105 1.00 10.67 603 ALA B CA 1
ATOM 9644 C C . ALA B 1 598 ? 36.355 -13.321 25.527 1.00 11.40 603 ALA B C 1
ATOM 9645 O O . ALA B 1 598 ? 36.460 -14.114 24.593 1.00 12.13 603 ALA B O 1
ATOM 9647 N N . PRO B 1 599 ? 35.176 -13.014 26.080 1.00 10.69 604 PRO B N 1
ATOM 9648 C CA . PRO B 1 599 ? 33.956 -13.562 25.490 1.00 10.81 604 PRO B CA 1
ATOM 9649 C C . PRO B 1 599 ? 33.818 -13.152 24.034 1.00 12.95 604 PRO B C 1
ATOM 9650 O O . PRO B 1 599 ? 34.360 -12.119 23.627 1.00 12.88 604 PRO B O 1
ATOM 9654 N N . VAL B 1 600 ? 33.112 -13.950 23.239 1.00 12.02 605 VAL B N 1
ATOM 9655 C CA . VAL B 1 600 ? 32.918 -13.624 21.825 1.00 12.50 605 VAL B CA 1
ATOM 9656 C C . VAL B 1 600 ? 31.636 -12.832 21.560 1.00 13.68 605 VAL B C 1
ATOM 9657 O O . VAL B 1 600 ? 31.398 -12.359 20.436 1.00 18.30 605 VAL B O 1
ATOM 9661 N N . VAL B 1 601 ? 30.801 -12.710 22.589 1.00 13.37 606 VAL B N 1
ATOM 9662 C CA . VAL B 1 601 ? 29.599 -11.898 22.543 1.00 14.30 606 VAL B CA 1
ATOM 9663 C C . VAL B 1 601 ? 29.474 -11.117 23.831 1.00 13.78 606 VAL B C 1
ATOM 9664 O O . VAL B 1 601 ? 30.070 -11.485 24.856 1.00 12.89 606 VAL B O 1
ATOM 9668 N N . PRO B 1 602 ? 28.707 -10.020 23.806 1.00 13.89 607 PRO B N 1
ATOM 9669 C CA . PRO B 1 602 ? 28.670 -9.174 25.005 1.00 15.79 607 PRO B CA 1
ATOM 9670 C C . PRO B 1 602 ? 28.149 -9.840 26.270 1.00 13.68 607 PRO B C 1
ATOM 9671 O O . PRO B 1 602 ? 28.567 -9.476 27.372 1.00 16.81 607 PRO B O 1
ATOM 9675 N N . ASP B 1 603 ? 27.216 -10.779 26.111 1.00 13.91 608 ASP B N 1
ATOM 9676 C CA . ASP B 1 603 ? 26.638 -11.505 27.239 1.00 15.70 608 ASP B CA 1
ATOM 9677 C C . ASP B 1 603 ? 27.216 -12.911 27.340 1.00 14.64 608 ASP B C 1
ATOM 9678 O O . ASP B 1 603 ? 26.543 -13.838 27.756 1.00 14.86 608 ASP B O 1
ATOM 9683 N N . GLY B 1 604 ? 28.482 -13.067 26.964 1.00 12.55 609 GLY B N 1
ATOM 9684 C CA . GLY B 1 604 ? 29.103 -14.358 27.013 1.00 11.51 609 GLY B CA 1
ATOM 9685 C C . GLY B 1 604 ? 30.166 -14.488 28.078 1.00 12.24 609 GLY B C 1
ATOM 9686 O O . GLY B 1 604 ? 30.533 -13.517 28.759 1.00 12.55 609 GLY B O 1
ATOM 9687 N N . PHE B 1 605 ? 30.625 -15.723 28.202 1.00 10.07 610 PHE B N 1
ATOM 9688 C CA . PHE B 1 605 ? 31.816 -16.117 28.959 1.00 11.25 610 PHE B CA 1
ATOM 9689 C C . PHE B 1 605 ? 32.858 -16.636 27.979 1.00 13.06 610 PHE B C 1
ATOM 9690 O O . PHE B 1 605 ? 32.533 -17.325 26.995 1.00 11.91 610 PHE B O 1
ATOM 9698 N N . GLY B 1 606 ? 34.114 -16.333 28.276 1.00 11.60 611 GLY B N 1
ATOM 9699 C CA . GLY B 1 606 ? 35.261 -16.927 27.580 1.00 11.04 611 GLY B CA 1
ATOM 9700 C C . GLY B 1 606 ? 35.931 -17.892 28.526 1.00 13.27 611 GLY B C 1
ATOM 9701 O O . GLY B 1 606 ? 36.581 -17.477 29.494 1.00 12.94 611 GLY B O 1
ATOM 9702 N N . ILE B 1 607 ? 35.762 -19.190 28.258 1.00 10.16 612 ILE B N 1
ATOM 9703 C CA . ILE B 1 607 ? 36.205 -20.243 29.157 1.00 9.75 612 ILE B CA 1
ATOM 9704 C C . ILE B 1 607 ? 37.447 -20.958 28.629 1.00 10.98 612 ILE B C 1
ATOM 9705 O O . ILE B 1 607 ? 37.372 -21.801 27.745 1.00 11.78 612 ILE B O 1
ATOM 9710 N N . ALA B 1 608 ? 38.596 -20.621 29.209 1.00 12.80 613 ALA B N 1
ATOM 9711 C CA . ALA B 1 608 ? 39.842 -21.311 28.929 1.00 12.85 613 ALA B CA 1
ATOM 9712 C C . ALA B 1 608 ? 40.006 -22.360 30.017 1.00 15.17 613 ALA B C 1
ATOM 9713 O O . ALA B 1 608 ? 39.936 -22.041 31.194 1.00 15.93 613 ALA B O 1
ATOM 9715 N N . TYR B 1 609 ? 40.178 -23.613 29.637 1.00 13.82 614 TYR B N 1
ATOM 9716 C CA . TYR B 1 609 ? 40.265 -24.663 30.629 1.00 11.84 614 TYR B CA 1
ATOM 9717 C C . TYR B 1 609 ? 41.351 -25.671 30.269 1.00 12.61 614 TYR B C 1
ATOM 9718 O O . TYR B 1 609 ? 41.797 -25.745 29.131 1.00 13.88 614 TYR B O 1
ATOM 9727 N N . ALA B 1 610 ? 41.757 -26.439 31.263 1.00 14.27 615 ALA B N 1
ATOM 9728 C CA . ALA B 1 610 ? 42.684 -27.538 31.049 1.00 16.41 615 ALA B CA 1
ATOM 9729 C C . ALA B 1 610 ? 42.435 -28.595 32.110 1.00 15.04 615 ALA B C 1
ATOM 9730 O O . ALA B 1 610 ? 42.345 -28.291 33.290 1.00 15.88 615 ALA B O 1
ATOM 9732 N N . VAL B 1 611 ? 42.296 -29.835 31.670 1.00 14.57 616 VAL B N 1
ATOM 9733 C CA . VAL B 1 611 ? 42.204 -30.954 32.585 1.00 16.56 616 VAL B CA 1
ATOM 9734 C C . VAL B 1 611 ? 43.594 -31.579 32.693 1.00 15.19 616 VAL B C 1
ATOM 9735 O O . VAL B 1 611 ? 44.110 -32.154 31.736 1.00 19.16 616 VAL B O 1
ATOM 9739 N N . HIS B 1 612 ? 44.213 -31.392 33.848 1.00 16.68 617 HIS B N 1
ATOM 9740 C CA . HIS B 1 612 ? 45.526 -31.955 34.116 1.00 19.90 617 HIS B CA 1
ATOM 9741 C C . HIS B 1 612 ? 45.349 -33.334 34.726 1.00 20.01 617 HIS B C 1
ATOM 9742 O O . HIS B 1 612 ? 44.228 -33.777 34.963 1.00 19.01 617 HIS B O 1
ATOM 9749 N N . ASP B 1 613 ? 46.451 -34.023 35.004 1.00 20.30 618 ASP B N 1
ATOM 9750 C CA . ASP B 1 613 ? 46.352 -35.373 35.546 1.00 23.00 618 ASP B CA 1
ATOM 9751 C C . ASP B 1 613 ? 45.608 -35.429 36.879 1.00 24.04 618 ASP B C 1
ATOM 9752 O O . ASP B 1 613 ? 44.825 -36.353 37.113 1.00 24.96 618 ASP B O 1
ATOM 9757 N N . ASP B 1 614 ? 45.838 -34.442 37.742 1.00 24.02 619 ASP B N 1
ATOM 9758 C CA . ASP B 1 614 ? 45.357 -34.462 39.121 1.00 25.48 619 ASP B CA 1
ATOM 9759 C C . ASP B 1 614 ? 44.474 -33.272 39.501 1.00 21.04 619 ASP B C 1
ATOM 9760 O O . ASP B 1 614 ? 44.036 -33.159 40.646 1.00 20.79 619 ASP B O 1
ATOM 9765 N N . TRP B 1 615 ? 44.190 -32.391 38.541 1.00 19.73 620 TRP B N 1
ATOM 9766 C CA . TRP B 1 615 ? 43.431 -31.175 38.829 1.00 17.50 620 TRP B CA 1
ATOM 9767 C C . TRP B 1 615 ? 42.900 -30.568 37.540 1.00 15.00 620 TRP B C 1
ATOM 9768 O O . TRP B 1 615 ? 43.322 -30.957 36.457 1.00 16.32 620 TRP B O 1
ATOM 9779 N N . ILE B 1 616 ? 41.984 -29.612 37.676 1.00 16.03 621 ILE B N 1
ATOM 9780 C CA . ILE B 1 616 ? 41.347 -28.952 36.540 1.00 14.14 621 ILE B CA 1
ATOM 9781 C C . ILE B 1 616 ? 41.411 -27.437 36.751 1.00 15.62 621 ILE B C 1
ATOM 9782 O O . ILE B 1 616 ? 41.047 -26.946 37.806 1.00 15.64 621 ILE B O 1
ATOM 9787 N N . GLY B 1 617 ? 41.887 -26.712 35.744 1.00 16.81 622 GLY B N 1
ATOM 9788 C CA . GLY B 1 617 ? 41.980 -25.243 35.802 1.00 15.18 622 GLY B CA 1
ATOM 9789 C C . GLY B 1 617 ? 41.014 -24.598 34.828 1.00 14.55 622 GLY B C 1
ATOM 9790 O O . GLY B 1 617 ? 40.815 -25.090 33.714 1.00 15.85 622 GLY B O 1
ATOM 9791 N N . CYS B 1 618 ? 40.457 -23.462 35.232 1.00 16.13 623 CYS B N 1
ATOM 9792 C CA . CYS B 1 618 ? 39.506 -22.716 34.429 1.00 16.87 623 CYS B CA 1
ATOM 9793 C C . CYS B 1 618 ? 39.816 -21.236 34.605 1.00 16.41 623 CYS B C 1
ATOM 9794 O O . CYS B 1 618 ? 39.914 -20.784 35.737 1.00 19.63 623 CYS B O 1
ATOM 9799 N N . ASN B 1 619 ? 39.995 -20.518 33.499 1.00 11.64 624 ASN B N 1
ATOM 9800 C CA . ASN B 1 619 ? 40.228 -19.082 33.482 1.00 13.34 624 ASN B CA 1
ATOM 9801 C C . ASN B 1 619 ? 39.081 -18.520 32.639 1.00 13.54 624 ASN B C 1
ATOM 9802 O O . ASN B 1 619 ? 39.039 -18.732 31.420 1.00 14.11 624 ASN B O 1
ATOM 9807 N N . VAL B 1 620 ? 38.144 -17.846 33.307 1.00 12.10 625 VAL B N 1
ATOM 9808 C CA . VAL B 1 620 ? 36.893 -17.383 32.701 1.00 11.51 625 VAL B CA 1
ATOM 9809 C C . VAL B 1 620 ? 36.830 -15.867 32.660 1.00 13.12 625 VAL B C 1
ATOM 9810 O O . VAL B 1 620 ? 37.015 -15.186 33.687 1.00 13.31 625 VAL B O 1
ATOM 9814 N N . SER B 1 621 ? 36.563 -15.351 31.468 1.00 9.80 626 SER B N 1
ATOM 9815 C CA . SER B 1 621 ? 36.367 -13.926 31.227 1.00 10.58 626 SER B CA 1
ATOM 9816 C C . SER B 1 621 ? 34.887 -13.633 31.044 1.00 13.68 626 SER B C 1
ATOM 9817 O O . SER B 1 621 ? 34.104 -14.498 30.654 1.00 12.19 626 SER B O 1
ATOM 9820 N N . SER B 1 622 ? 34.510 -12.394 31.314 1.00 13.59 627 SER B N 1
ATOM 9821 C CA . SER B 1 622 ? 33.148 -11.926 31.153 1.00 11.14 627 SER B CA 1
ATOM 9822 C C . SER B 1 622 ? 33.151 -10.422 31.010 1.00 14.62 627 SER B C 1
ATOM 9823 O O . SER B 1 622 ? 34.135 -9.754 31.361 1.00 12.12 627 SER B O 1
ATOM 9826 N N . TYR B 1 623 ? 32.060 -9.895 30.469 1.00 12.77 628 TYR B N 1
ATOM 9827 C CA . TYR B 1 623 ? 31.829 -8.451 30.439 1.00 12.35 628 TYR B CA 1
ATOM 9828 C C . TYR B 1 623 ? 30.782 -8.162 31.509 1.00 16.95 628 TYR B C 1
ATOM 9829 O O . TYR B 1 623 ? 30.383 -9.060 32.251 1.00 17.76 628 TYR B O 1
ATOM 9838 N N . SER B 1 624 ? 30.320 -6.921 31.570 1.00 20.28 629 SER B N 1
ATOM 9839 C CA . SER B 1 624 ? 29.403 -6.498 32.629 1.00 22.98 629 SER B CA 1
ATOM 9840 C C . SER B 1 624 ? 28.093 -7.306 32.690 1.00 23.03 629 SER B C 1
ATOM 9841 O O . SER B 1 624 ? 27.513 -7.443 33.760 1.00 24.55 629 SER B O 1
ATOM 9846 N N . GLY B 1 625 ? 27.654 -7.860 31.564 1.00 23.76 630 GLY B N 1
ATOM 9847 C CA . GLY B 1 625 ? 26.368 -8.569 31.480 1.00 24.71 630 GLY B CA 1
ATOM 9848 C C . GLY B 1 625 ? 26.301 -9.970 32.074 1.00 29.25 630 GLY B C 1
ATOM 9849 O O . GLY B 1 625 ? 25.211 -10.544 32.195 1.00 30.71 630 GLY B O 1
ATOM 9850 N N . ARG B 1 626 ? 27.453 -10.532 32.438 1.00 22.48 631 ARG B N 1
ATOM 9851 C CA . ARG B 1 626 ? 27.507 -11.841 33.087 1.00 21.03 631 ARG B CA 1
ATOM 9852 C C . ARG B 1 626 ? 28.347 -11.777 34.348 1.00 23.33 631 ARG B C 1
ATOM 9853 O O . ARG B 1 626 ? 29.212 -10.914 34.485 1.00 22.02 631 ARG B O 1
ATOM 9861 N N . ASN B 1 627 ? 28.094 -12.697 35.273 1.00 18.51 632 ASN B N 1
ATOM 9862 C CA . ASN B 1 627 ? 28.746 -12.703 36.579 1.00 21.03 632 ASN B CA 1
ATOM 9863 C C . ASN B 1 627 ? 29.706 -13.881 36.635 1.00 19.99 632 ASN B C 1
ATOM 9864 O O . ASN B 1 627 ? 29.300 -15.014 36.897 1.00 20.58 632 ASN B O 1
ATOM 9869 N N . ALA B 1 628 ? 30.983 -13.615 36.378 1.00 17.72 633 ALA B N 1
ATOM 9870 C CA . ALA B 1 628 ? 31.987 -14.676 36.343 1.00 19.36 633 ALA B CA 1
ATOM 9871 C C . ALA B 1 628 ? 32.333 -15.229 37.712 1.00 20.80 633 ALA B C 1
ATOM 9872 O O . ALA B 1 628 ? 32.723 -16.386 37.812 1.00 16.98 633 ALA B O 1
ATOM 9874 N N . ARG B 1 629 ? 32.211 -14.409 38.751 1.00 22.04 634 ARG B N 1
ATOM 9875 C CA . ARG B 1 629 ? 32.456 -14.857 40.120 1.00 21.08 634 ARG B CA 1
ATOM 9876 C C . ARG B 1 629 ? 31.511 -15.993 40.473 1.00 16.64 634 ARG B C 1
ATOM 9877 O O . ARG B 1 629 ? 31.945 -17.058 40.893 1.00 18.08 634 ARG B O 1
ATOM 9885 N N . GLU B 1 630 ? 30.217 -15.762 40.266 1.00 16.22 635 GLU B N 1
ATOM 9886 C CA . GLU B 1 630 ? 29.224 -16.773 40.566 1.00 16.56 635 GLU B CA 1
ATOM 9887 C C . GLU B 1 630 ? 29.377 -17.955 39.633 1.00 14.37 635 GLU B C 1
ATOM 9888 O O . GLU B 1 630 ? 29.253 -19.086 40.073 1.00 14.06 635 GLU B O 1
ATOM 9894 N N . PHE B 1 631 ? 29.632 -17.705 38.353 1.00 15.57 636 PHE B N 1
ATOM 9895 C CA . PHE B 1 631 ? 29.833 -18.805 37.420 1.00 12.55 636 PHE B CA 1
ATOM 9896 C C . PHE B 1 631 ? 30.969 -19.741 37.863 1.00 11.16 636 PHE B C 1
ATOM 9897 O O . PHE B 1 631 ? 30.829 -20.973 37.830 1.00 13.91 636 PHE B O 1
ATOM 9905 N N . LEU B 1 632 ? 32.103 -19.168 38.268 1.00 13.74 637 LEU B N 1
ATOM 9906 C CA . LEU B 1 632 ? 33.226 -19.967 38.720 1.00 15.44 637 LEU B CA 1
ATOM 9907 C C . LEU B 1 632 ? 32.893 -20.740 39.992 1.00 14.91 637 LEU B C 1
ATOM 9908 O O . LEU B 1 632 ? 33.294 -21.889 40.124 1.00 16.42 637 LEU B O 1
ATOM 9913 N N . HIS B 1 633 ? 32.153 -20.127 40.923 1.00 14.41 638 HIS B N 1
ATOM 9914 C CA . HIS B 1 633 ? 31.687 -20.861 42.084 1.00 14.66 638 HIS B CA 1
ATOM 9915 C C . HIS B 1 633 ? 30.817 -22.029 41.640 1.00 15.59 638 HIS B C 1
ATOM 9916 O O . HIS B 1 633 ? 30.942 -23.127 42.168 1.00 16.59 638 HIS B O 1
ATOM 9923 N N . CYS B 1 634 ? 29.935 -21.783 40.672 1.00 14.98 639 CYS B N 1
ATOM 9924 C CA . CYS B 1 634 ? 29.068 -22.864 40.158 1.00 15.28 639 CYS B CA 1
ATOM 9925 C C . CYS B 1 634 ? 29.872 -23.980 39.496 1.00 16.01 639 CYS B C 1
ATOM 9926 O O . CYS B 1 634 ? 29.551 -25.142 39.668 1.00 17.01 639 CYS B O 1
ATOM 9929 N N . VAL B 1 635 ? 30.919 -23.632 38.749 1.00 11.98 640 VAL B N 1
ATOM 9930 C CA . VAL B 1 635 ? 31.733 -24.653 38.094 1.00 14.91 640 VAL B CA 1
ATOM 9931 C C . VAL B 1 635 ? 32.413 -25.510 39.153 1.00 13.57 640 VAL B C 1
ATOM 9932 O O . VAL B 1 635 ? 32.449 -26.726 39.049 1.00 14.01 640 VAL B O 1
ATOM 9936 N N . GLN B 1 636 ? 32.942 -24.870 40.189 1.00 13.30 641 GLN B N 1
ATOM 9937 C CA . GLN B 1 636 ? 33.550 -25.595 41.301 1.00 16.70 641 GLN B CA 1
ATOM 9938 C C . GLN B 1 636 ? 32.541 -26.549 41.956 1.00 15.01 641 GLN B C 1
ATOM 9939 O O . GLN B 1 636 ? 32.849 -27.717 42.135 1.00 15.93 641 GLN B O 1
ATOM 9945 N N . LYS B 1 637 ? 31.342 -26.061 42.262 1.00 15.81 642 LYS B N 1
ATOM 9946 C CA . LYS B 1 637 ? 30.309 -26.879 42.898 1.00 16.18 642 LYS B CA 1
ATOM 9947 C C . LYS B 1 637 ? 29.888 -28.026 41.980 1.00 19.25 642 LYS B C 1
ATOM 9948 O O . LYS B 1 637 ? 29.735 -29.166 42.427 1.00 16.54 642 LYS B O 1
ATOM 9954 N N . CYS B 1 638 ? 29.702 -27.742 40.697 1.00 15.36 643 CYS B N 1
ATOM 9955 C CA . CYS B 1 638 ? 29.336 -28.800 39.750 1.00 16.38 643 CYS B CA 1
ATOM 9956 C C . CYS B 1 638 ? 30.404 -29.899 39.639 1.00 15.73 643 CYS B C 1
ATOM 9957 O O . CYS B 1 638 ? 30.065 -31.090 39.579 1.00 15.55 643 CYS B O 1
ATOM 9960 N N . LEU B 1 639 ? 31.685 -29.516 39.594 1.00 12.82 644 LEU B N 1
ATOM 9961 C CA . LEU B 1 639 ? 32.777 -30.487 39.555 1.00 14.17 644 LEU B CA 1
ATOM 9962 C C . LEU B 1 639 ? 32.786 -31.319 40.845 1.00 15.94 644 LEU B C 1
ATOM 9963 O O . LEU B 1 639 ? 32.981 -32.539 40.816 1.00 15.13 644 LEU B O 1
ATOM 9968 N N . GLU B 1 640 ? 32.547 -30.666 41.975 1.00 16.48 645 GLU B N 1
ATOM 9969 C CA . GLU B 1 640 ? 32.441 -31.367 43.254 1.00 16.21 645 GLU B CA 1
ATOM 9970 C C . GLU B 1 640 ? 31.340 -32.430 43.222 1.00 16.10 645 GLU B C 1
ATOM 9971 O O . GLU B 1 640 ? 31.562 -33.561 43.633 1.00 18.28 645 GLU B O 1
ATOM 9977 N N . ASP B 1 641 ? 30.178 -32.063 42.688 1.00 14.65 646 ASP B N 1
ATOM 9978 C CA . ASP B 1 641 ? 29.035 -32.978 42.563 1.00 16.40 646 ASP B CA 1
ATOM 9979 C C . ASP B 1 641 ? 29.309 -34.116 41.579 1.00 15.89 646 ASP B C 1
ATOM 9980 O O . ASP B 1 641 ? 28.979 -35.286 41.843 1.00 15.72 646 ASP B O 1
ATOM 9985 N N . ILE B 1 642 ? 29.918 -33.786 40.444 1.00 13.70 647 ILE B N 1
ATOM 9986 C CA . ILE B 1 642 ? 30.293 -34.801 39.467 1.00 15.57 647 ILE B CA 1
ATOM 9987 C C . ILE B 1 642 ? 31.225 -35.819 40.109 1.00 15.01 647 ILE B C 1
ATOM 9988 O O . ILE B 1 642 ? 30.992 -37.039 40.025 1.00 16.58 647 ILE B O 1
ATOM 9993 N N . PHE B 1 643 ? 32.268 -35.332 40.781 1.00 14.09 648 PHE B N 1
ATOM 9994 C CA . PHE B 1 643 ? 33.223 -36.247 41.402 1.00 16.04 648 PHE B CA 1
ATOM 9995 C C . PHE B 1 643 ? 32.584 -37.023 42.553 1.00 16.81 648 PHE B C 1
ATOM 9996 O O . PHE B 1 643 ? 32.893 -38.195 42.726 1.00 18.13 648 PHE B O 1
ATOM 10004 N N . ASP B 1 644 ? 31.718 -36.377 43.331 1.00 16.61 649 ASP B N 1
ATOM 10005 C CA . ASP B 1 644 ? 30.980 -37.073 44.388 1.00 17.84 649 ASP B CA 1
ATOM 10006 C C . ASP B 1 644 ? 30.157 -38.199 43.794 1.00 21.33 649 ASP B C 1
ATOM 10007 O O . ASP B 1 644 ? 30.171 -39.301 44.317 1.00 19.76 649 ASP B O 1
ATOM 10012 N N . ALA B 1 645 ? 29.447 -37.927 42.701 1.00 17.69 650 ALA B N 1
ATOM 10013 C CA . ALA B 1 645 ? 28.619 -38.962 42.069 1.00 18.71 650 ALA B CA 1
ATOM 10014 C C . ALA B 1 645 ? 29.448 -40.117 41.526 1.00 20.02 650 ALA B C 1
ATOM 10015 O O . ALA B 1 645 ? 29.064 -41.275 41.673 1.00 17.72 650 ALA B O 1
ATOM 10017 N N . LEU B 1 646 ? 30.589 -39.810 40.919 1.00 17.15 651 LEU B N 1
ATOM 10018 C CA . LEU B 1 646 ? 31.488 -40.831 40.395 1.00 17.06 651 LEU B CA 1
ATOM 10019 C C . LEU B 1 646 ? 32.108 -41.690 41.495 1.00 21.09 651 LEU B C 1
ATOM 10020 O O . LEU B 1 646 ? 32.457 -42.834 41.252 1.00 19.58 651 LEU B O 1
ATOM 10025 N N . GLU B 1 647 ? 32.244 -41.118 42.690 1.00 20.82 652 GLU B N 1
ATOM 10026 C CA . GLU B 1 647 ? 32.760 -41.832 43.861 1.00 24.05 652 GLU B CA 1
ATOM 10027 C C . GLU B 1 647 ? 31.674 -42.646 44.549 1.00 22.42 652 GLU B C 1
ATOM 10028 O O . GLU B 1 647 ? 31.951 -43.358 45.526 1.00 28.29 652 GLU B O 1
ATOM 10034 N N . GLY B 1 648 ? 30.444 -42.536 44.056 1.00 22.30 653 GLY B N 1
ATOM 10035 C CA . GLY B 1 648 ? 29.302 -43.273 44.576 1.00 22.10 653 GLY B CA 1
ATOM 10036 C C . GLY B 1 648 ? 28.597 -42.603 45.734 1.00 28.44 653 GLY B C 1
ATOM 10037 O O . GLY B 1 648 ? 27.752 -43.223 46.386 1.00 27.19 653 GLY B O 1
ATOM 10038 N N . LYS B 1 649 ? 28.926 -41.337 45.985 1.00 25.27 654 LYS B N 1
ATOM 10039 C CA . LYS B 1 649 ? 28.330 -40.590 47.083 1.00 26.41 654 LYS B CA 1
ATOM 10040 C C . LYS B 1 649 ? 27.008 -39.973 46.665 1.00 31.29 654 LYS B C 1
ATOM 10041 O O . LYS B 1 649 ? 26.812 -39.632 45.498 1.00 30.64 654 LYS B O 1
ATOM 10047 N N . ALA B 1 650 ? 26.105 -39.823 47.631 1.00 32.07 655 ALA B N 1
ATOM 10048 C CA . ALA B 1 650 ? 24.888 -39.053 47.427 1.00 35.19 655 ALA B CA 1
ATOM 10049 C C . ALA B 1 650 ? 25.276 -37.597 47.233 1.00 33.87 655 ALA B C 1
ATOM 10050 O O . ALA B 1 650 ? 26.200 -37.109 47.880 1.00 31.19 655 ALA B O 1
ATOM 10052 N N . ILE B 1 651 ? 24.569 -36.918 46.337 1.00 33.57 656 ILE B N 1
ATOM 10053 C CA . ILE B 1 651 ? 24.843 -35.513 46.039 1.00 34.79 656 ILE B CA 1
ATOM 10054 C C . ILE B 1 651 ? 24.513 -34.626 47.239 1.00 34.51 656 ILE B C 1
ATOM 10055 O O . ILE B 1 651 ? 23.454 -34.764 47.850 1.00 32.13 656 ILE B O 1
ATOM 10060 N N . LYS B 1 652 ? 25.436 -33.723 47.563 1.00 32.12 657 LYS B N 1
ATOM 10061 C CA . LYS B 1 652 ? 25.251 -32.763 48.645 1.00 33.59 657 LYS B CA 1
ATOM 10062 C C . LYS B 1 652 ? 24.377 -31.617 48.161 1.00 35.49 657 LYS B C 1
ATOM 10063 O O . LYS B 1 652 ? 24.699 -30.998 47.146 1.00 30.85 657 LYS B O 1
#

Secondary structure (DSSP, 8-state):
---S-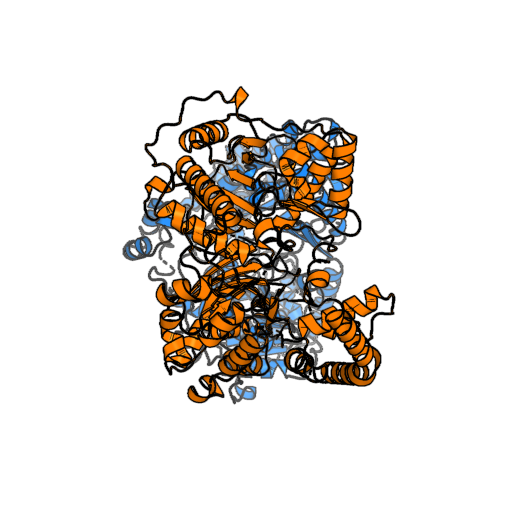--SS----GGGPPBPP---TTT--HHHHHHTTTS-HHHHHHHHHHHHHHHHTHHHHHHHHHHHHHHH-TTS-TTHHHHH---S--S-STTTT----BPPPSSGGGG-HHHHHHHHHHHHHHHHHHHHTT-SPPPEEES-HHHHSSHHHHHHHTTS-TTTHHHHHHHTTEEE----GGGGSSEEEEP-SSS-EEEE-TT--EEEEEETTEEEEEESB-TTSPBP-HHHHHHHHHHHHH--PPPPSS-GGGGGGS-HHHHHHHHHHHHHTT-HHHHHHHHHSS-EEEE-S----HHHHHH---TTSSS--TTBSEEEEE-TT--EEEEE-STT--SHHHHHHHHHHHHHHHHS-SS-TTPPPP---HHHHSEEP-----HHHHHHHHHHHHHHHHHHTT-EEEEEEE-S--HHHHHHTT--HHHHHHHHH--HHHHHS----EEEEEE-TTSBT--EEEE----HHHHHHHHHHHT-GGGS-HHHHH--HHHHHHHHHHHHH----SHHHHHHHHHHHHHTTPPPPGGGGSHHHH----SEEEEE---TTBS------SSTT-EEEEEEE-SS-EEEEEEE-TTS-HHHHHHHHHHHHHHHHHHHTTPPPP-/---S---SS----GGGPPBPP---TTT--HHHHHHTTTS-HHHHHHHHHHHHHHHHTHHHHHHHHHHHHHHT-TTS-TTHHHHH---S--S-STTTT----BPPPSSGGGGSHHHHHHHHHHHHHHHHHHHHHT-SPPPEEESSHHHHSSHHHHHHHTTS-TTTHHHHHHTTTEEE----GGGGSSEEEE--SSS-EEEE-TT--EEEEEETTEEEEEESB-TTSPBP-HHHHHHHHHHHHH--PPPPSS-GGGGGGS-HHHHHHHHHHHHHTT-HHHHHHHHHSS-EEEE-S----HHHHHH---TTSSS--TTBSEEEEE-TT--EEEEE-STT--SHHHHHHHHHHHHHHHHS-SS-TTPPPPP--HHHH-EEP-----HHHHHHHHHHHHHHHHHHHT-EEEEEEE-S--HHHHHHTT--HHHHHHHHH--HHHHHS----EEEEEE-TTSBT--EEEE----HHHHHHHHHHHT-GGGS-HHHHH--HHHHHHHHHHHHH----SHHHHHHHHHHHHHTTPPPPGGGGSHHHH----SEEEEE---TTBS------SSTT-EEEEEEE-SS-EEEEEEE-TTS-HHHHHHHHHHHHHHHHHHHTTPPP-

CATH classification: 1.20.1280.180 (+2 more: 3.30.559.10, 3.30.559.70)

Nearest PDB structures (foldseek):
  2h4t-assembly1_A  TM=9.986E-01  e=0.000E+00  Rattus norvegicus
  2fw3-assembly1_A  TM=9.990E-01  e=1.311E-102  Rattus norvegicus
  1ndf-assembly1_A  TM=8.860E-01  e=5.102E-46  Mus musculus
  1s5o-assembly1_A  TM=8.856E-01  e=1.522E-45  Homo sapiens
  2fy2-assembly1_A  TM=8.875E-01  e=2.743E-42  Homo sapiens

B-factor: mean 20.04, std 9.68, range [2.0, 180.07]

InterPro domains:
  IPR000542 Acyltransferase ChoActase/COT/CPT [PS00439] (49-64)
  IPR000542 Acyltransferase ChoActase/COT/CPT [PS00440] (350-377)
  IPR000542 Acyltransferase ChoActase/COT/CPT [PTHR22589] (35-650)
  IPR023213 Chloramphenicol acetyltransferase-like domain superfamily [G3DSA:3.30.559.10] (446-656)
  IPR039551 Choline/Carnitine o-acyltransferase, domain 1 and 2 [PF00755] (52-641)
  IPR042231 Choline/Carnitine o-acyltransferase, domain 2 [G3DSA:3.30.559.70] (133-445)
  IPR042572 Carnitine o-acyltransferase, N-terminal [G3DSA:1.10.275.20] (32-132)

Sequence (1229 aa):
DDYLQHSIVPTHYQDSLPRLPIPKLEDTKRYLNAQKPLLDDSQFRRTEALCKNFETGVGKELHAHLLAQDKQNKHTSYISGPWFDYLTARDSIVLNFNPFAFNPDPKSEYNDQLTRATNLTVSAVRFLKTLQAGLLEPEVFHLNPSKSDTDAFKRLIRFVPPSLSWYGAYLVNAYPLDSQYFRLFNSTRIPRPNRDELFTDTKARHLLVLRKGHFYVFDVLDQDGNIVNPLEIQAHLKYILSDSSPVPEFPVAYLTSENRDVWAELRQKLIFDGNEETLKKVDSAVFCLCLDDFPKDLIHLSHTLHGDGTNRWFDKSFNLIVAEDGTAAVHFEHSWGDGVAVLRFFNEVFRDSTQTPAITPQSQPAATNSSASVETLSFNLSGALKAGITAAKEKFDTTVKTLSIDSIQFQRGGKEFLKKKQLSPDAVAQLAFQAFLRQYGQTVATYESCSTAAFKHGRTETIRPASIFTKRCSEAFVRDPSKHSVGELQHAECSKYHGQLTKEAAGQGFDRHLYALRYLATARGLNLPELYLDPAYQQNHNILSTSTLNSPAVSLGGFAPVVPDGFGIAYAVHDDWIGCNVSSYSGRNAREFLHCVQKCLEDIFDALEGKAIKTDDYLQHSIVPTHYQDSLPRLPIPKLEDTKRYLNAQKPLLDDSQFRRTEALCKNFETGVGKELHAHLLAQDKQNKHTSYISGPWFDYLTARDSIVLNFNPFAFNPDPKSEYNDQLTRATNLTVSAVRFLKTLQAGLLEPEVFHLNPSKSDTDAFKRLIRFVPPSLSWYGAYLVNAYPLDSQYFRLFNSTRIPRPNRDELFTDTKARHLLVLRKGHFYVFDVLDQDGNIVNPLEIQAHLKYILSDSSPVPEFPVAYLTSENRDVWAELRQKLIFDGNEETLKKVDSAVFCLCLDDFPKDLIHLSHTLHGDGTNRWFDKSFNLIVAEDGTAAVHFEHSWGDGVAVLRFFNEVFRDSTQTPAITPQSQPAATNSSASVETLSFNLSGALKAGITAAKEKFDTTVKTLSIDSIQFQRGGKEFLKKKQLSPDAVAQLAFQAFLRQYGQTVATYESCSTAAFKHGRTETIRPASIFTKRCSEAFVRDPSKHSVGELQHAECSKYHGQLTKEAAGQGFDRHLYALRYLATARGLNLPELYLDPAYQQNHNILSTSTLNSPAVSLGGFAPVVPDGFGIAYAVHDDWIGCNVSSYSGRNAREFLHCVQKCLEDIFDALEGKAIK

Organism: Rattus norvegicus (NCBI:txid10116)

Foldseek 3Di:
DLALFAAPAQLQQQQAFAAFDFDDLVLLCQLLQLLVQADDPVLSVVLVVLSVCLCVPLVVVLVVVLVVVCVVVVLFYLFLVLQLLLQQAQAFLQQQPWWKFFDFQPPQQCLAQLNLLLQLVSLLLSHVVCNVVSRDHFAKAAPCCPPCVDPVNSVPLSPPHNNCSQVSSVVRRMFTFYPLQNLLFQWFWAQAPRGIDIDEDPVDAWEWEFELLWIKIFGQADPVRHGDQSLQVSVLVVVVVPDDDHRDPQRLLLLSRHRSVLSNVLVVVLVVLPCPVVVSRVGRHGFYEFEAEADDDVQVVRLCSCPLRRTDNAGRQWYWYAYNSSIIMITGRPSSAQCPSVVSSLQSSLCCCSVPGSDGSPDHRDPDDSVVRMDTGDGDDDPVSSVSSVVSSVVSVVQSVQKGKDKDKFQQFFDQLQVVLVFDRVLLLLLLLCLCCQVPVGRAFAWEWAWLRSGNNTHIFTQTLRGPVSSVLCCCVRPPLVVDALVRSSPNVSRVVSVVSRVCRVPNNSVSSVSSSQVSCVVVPHDGRPSCVSVSNVSCQHQHYEYEDDHPGDPFMWHHANHQNHKYWYKDGDGRIIMIMIMHGNNDDVVSSNVSSSLSVVQSVCSSVRHRRDD/DLALFAAPAFLFQQQAFAAFDFDDLVLLVQLLQLLVQADDPVLSVVLVVLSVCLCVPLVVVLVVVLVVVCVVVVLAYLQQVVLLLLQQAQAFLQQQPWWKFFDFQPDQLCLAQLNLLLQLVSLLLSHLVCNVVSRPHFAKDAPDCVQCVDPVNSVPLSPPHNNCSQVSQVVRRMFTFEPLLNLLFQWFWAQAPRGIDIDEDPQDAWEWEFDLLWIKIFGQADPVRHGDQSLQVSVLSVCRLPDPDHRDPQRLLLLSRDRSVLSNVLVVVLVVVPCPVVVSRVGRHGFYEFEAEADDDVQVVRLCSCPLRRTDNQGRQWYWYAYNSSIIMIIGRRSSAACPSVVSSLQSSLCCCNVPGSDGSPDHRDDDDNVVGMDTRDGDADPVRSVSSVVSSVVSVVQSVQKGKDKDKFFQFFDQLQVVLVFDRVLLLLLLLCLCCQVPVRRAWAWEWAWLRSGNNTHIFTQTLRGPVSSVLCCCQRPPVVVDALVRSSPPVSRVVSVVSRVCRVNNNSVSSVSSSQVSCVVVPHDRRPSCVSVSNVSCQHQHYEYEDDHPGDPFMWHHANHQNHKYWYKYGDGRIIMIMIMHGNNDDVVSSNVSSNLSSVQVVCSSVNHRGD

GO terms:
  GO:0005743 mitochondrial inner membrane (C, EXP)
  GO:0004095 carnitine O-palmitoyltransferase activity (F, IDA)
  GO:0006635 fatty acid beta-oxidation (P, IEP)
  GO:0070542 response to fatty acid (P, IEP)
  GO:0015909 long-chain fatty acid transport (P, TAS)
  GO:0006635 fatty acid beta-oxidation (P, TAS)
  GO:0004095 carnitine O-palmitoyltransferase activity (F, IMP)

Radius of gyration: 36.13 Å; Cα contacts (8 Å, |Δi|>4): 2361; chains: 2; bounding box: 98×88×97 Å